Protein AF-0000000073146696 (afdb_homodimer)

pLDDT: mean 85.3, std 14.8, range [16.3, 97.62]

Nearest PDB structures (foldseek):
  4m57-assembly1_A  TM=6.019E-01  e=8.452E-21  Zea mays
  8rdj-assembly1_G  TM=5.353E-01  e=2.553E-17  Sinapis alba
  5iww-assembly1_D  TM=8.121E-01  e=2.724E-11  unidentified
  4pjs-assembly1_A  TM=8.662E-01  e=5.552E-08  unidentified
  8qoy-assembly1_A  TM=5.726E-01  e=3.298E-01  Actinobacillus pleuropneumoniae

Radius of gyration: 42.61 Å; Cα contacts (8 Å, |Δi|>4): 1823; chains: 2; bounding box: 70×138×97 Å

Solvent-accessible surface area (backbone atoms only — not comparable to full-atom values): 79681 Å² total; per-residue (Å²): 136,80,73,72,80,68,81,74,75,77,74,80,77,79,85,80,72,83,80,65,84,61,68,74,68,64,66,72,64,70,75,63,55,72,83,35,74,58,43,48,50,48,52,52,59,72,73,44,63,79,86,51,52,87,75,33,66,69,55,53,56,50,58,71,68,49,49,45,71,50,42,24,52,44,36,56,67,41,92,43,47,66,58,22,47,50,50,41,54,51,46,65,71,40,80,89,43,68,80,28,47,29,40,25,46,32,28,32,51,52,37,44,41,72,76,40,74,88,42,67,64,60,55,50,51,52,50,50,50,31,56,74,68,68,49,64,64,34,65,67,39,45,50,50,50,35,54,52,24,32,75,68,71,33,56,68,60,25,49,52,52,59,67,63,45,52,76,87,65,52,37,40,69,58,52,42,50,51,36,44,34,30,42,71,74,22,38,51,69,64,33,49,54,52,47,53,51,22,66,38,90,86,37,81,32,46,71,44,60,64,46,47,48,52,52,49,62,38,73,72,34,89,82,48,72,32,68,80,76,52,69,67,56,52,51,50,50,53,50,54,35,43,74,69,74,29,65,66,54,44,68,54,46,24,51,52,29,41,54,29,27,76,74,66,35,47,66,58,29,51,50,51,54,48,52,37,54,72,73,64,46,77,70,47,57,63,37,53,40,34,45,44,50,34,31,45,76,67,56,36,55,66,58,44,53,51,49,55,52,49,29,58,75,72,66,41,68,75,47,58,66,43,52,37,49,50,36,46,41,26,32,75,50,46,23,49,69,60,32,51,49,51,51,49,37,20,70,71,48,76,64,75,38,66,76,48,52,67,46,52,40,48,49,30,39,37,29,19,75,44,50,27,36,66,54,28,54,52,48,54,57,50,31,63,69,36,88,65,24,68,83,46,54,67,41,51,41,33,51,31,40,22,29,16,75,54,53,29,47,66,59,23,50,51,47,53,51,47,39,53,72,72,67,40,67,80,52,60,66,48,52,39,42,53,38,49,28,28,33,76,70,68,36,49,67,60,31,52,52,48,52,52,52,40,45,73,75,64,49,64,80,47,42,68,42,53,35,50,52,32,40,40,26,21,76,68,58,37,52,66,62,22,50,51,50,51,53,48,42,58,72,71,64,44,49,83,53,56,63,48,54,49,37,49,37,52,27,24,37,74,70,66,40,53,68,60,28,52,51,50,51,53,52,39,46,71,74,59,39,68,82,34,54,70,53,49,40,46,52,33,45,39,24,46,62,67,69,33,55,68,60,26,50,51,49,52,52,50,40,45,73,73,51,30,70,85,40,63,68,43,49,43,47,53,30,43,45,27,28,71,70,67,38,55,70,60,26,51,49,48,53,50,50,41,45,72,72,58,37,73,82,50,58,67,46,53,36,40,52,31,47,34,26,40,74,67,72,32,51,67,62,24,51,50,52,55,53,44,32,63,70,73,64,74,39,69,78,48,52,67,49,51,32,50,49,30,36,44,28,19,71,70,70,35,43,68,59,29,53,50,47,53,52,48,29,57,74,72,59,43,64,79,48,53,65,38,51,42,30,48,48,55,27,33,56,76,68,62,43,61,73,57,49,35,49,48,53,32,48,35,47,73,68,56,42,67,79,48,72,67,41,47,53,55,46,49,60,49,29,52,72,72,69,46,51,67,47,52,55,37,42,74,72,62,43,76,52,57,78,69,85,124,136,80,74,74,77,71,81,71,79,80,72,81,76,78,84,78,72,83,77,65,83,63,66,74,68,65,65,72,66,71,76,64,55,71,83,36,74,57,43,48,51,47,52,51,61,73,73,42,62,78,88,51,52,89,75,33,66,68,55,53,57,50,58,71,69,49,50,45,71,49,42,24,53,43,35,57,66,40,92,43,46,68,58,22,47,50,48,40,53,50,46,65,70,41,81,89,44,68,82,28,48,29,40,25,47,31,28,32,51,53,35,44,42,72,79,38,72,87,42,66,63,60,54,50,50,52,51,50,50,33,57,75,67,68,50,64,64,34,66,68,40,45,52,52,50,36,53,51,24,32,75,67,70,34,55,69,59,26,51,53,52,59,67,64,44,53,74,86,68,52,38,40,68,59,52,40,52,51,37,44,36,31,43,70,73,21,39,51,68,64,33,49,52,53,48,52,53,23,67,37,90,87,37,82,33,47,70,46,60,65,45,46,48,54,50,49,61,38,71,72,34,90,82,46,70,33,67,81,77,52,71,68,57,53,52,50,50,53,51,54,35,44,75,69,74,29,63,68,54,45,69,55,46,24,51,52,28,41,54,28,26,75,73,65,37,45,66,59,30,52,50,51,53,48,51,37,53,71,73,65,46,78,68,46,55,66,37,51,40,35,46,43,49,34,32,46,75,69,58,36,57,67,57,44,54,49,48,56,52,48,29,59,73,72,67,41,68,75,48,59,64,43,53,37,50,50,38,48,40,26,31,74,49,46,23,48,70,60,31,52,49,52,51,49,37,19,70,71,47,74,63,75,38,64,76,48,54,68,45,52,39,47,50,30,38,38,28,20,75,44,50,27,38,66,54,30,54,52,48,54,57,49,30,63,69,38,88,66,24,68,84,46,52,66,41,51,42,34,52,32,41,21,28,16,75,54,54,29,48,66,60,24,52,49,48,54,53,48,39,53,72,71,67,39,69,81,51,60,66,47,51,40,43,54,37,48,27,28,32,75,69,69,34,50,69,61,30,52,50,49,52,52,52,40,43,73,74,65,50,64,80,48,43,67,42,52,35,50,53,32,40,40,26,22,75,67,59,37,53,66,61,22,50,51,49,51,51,48,39,57,72,71,63,43,48,83,51,56,62,46,55,49,37,50,37,51,27,25,37,74,69,65,40,54,68,60,28,52,50,51,51,52,52,40,45,72,74,58,40,69,83,33,56,69,53,51,40,47,51,33,46,40,25,46,62,66,69,33,56,68,59,27,50,50,50,52,51,51,41,43,73,73,50,31,70,84,40,64,68,43,48,43,46,53,31,42,46,24,29,71,70,66,37,56,70,59,25,50,50,46,52,51,49,41,44,72,73,59,37,74,81,48,58,66,46,53,38,41,52,32,47,34,26,38,74,67,72,33,52,66,61,25,51,51,50,55,53,44,32,61,68,74,62,74,38,69,77,47,52,66,48,52,31,50,51,30,34,44,28,20,73,67,70,35,44,68,61,30,54,51,47,53,52,48,30,57,74,71,59,42,64,77,46,52,66,37,52,43,29,49,48,55,28,32,56,75,68,64,42,62,74,58,49,35,50,49,54,30,47,36,47,72,66,56,42,67,78,48,72,66,41,48,53,56,46,51,60,48,30,54,72,72,70,45,50,68,49,53,54,37,42,75,71,64,42,76,52,56,80,69,86,122

InterPro domains:
  IPR002885 Pentatricopeptide repeat [PF01535] (175-201)
  IPR002885 Pentatricopeptide repeat [PF12854] (352-384)
  IPR002885 Pentatricopeptide repeat [PF12854] (597-629)
  IPR002885 Pentatricopeptide repeat [PF13041] (285-332)
  IPR002885 Pentatricopeptide repeat [PF13041] (391-440)
  IPR002885 Pentatricopeptide repeat [PF13041] (464-508)
  IPR002885 Pentatricopeptide repeat [PF13041] (532-579)
  IPR002885 Pentatricopeptide repeat [PF13041] (637-684)
  IPR002885 Pentatricopeptide repeat [PS51375] (284-318)
  IPR002885 Pentatricopeptide repeat [PS51375] (319-353)
  IPR002885 Pentatricopeptide repeat [PS51375] (356-386)
  IPR002885 Pentatricopeptide repeat [PS51375] (392-426)
  IPR002885 Pentatricopeptide repeat [PS51375] (427-461)
  IPR002885 Pentatricopeptide repeat [PS51375] (462-496)
  IPR002885 Pentatricopeptide repeat [PS51375] (497-531)
  IPR002885 Pentatricopeptide repeat [PS51375] (532-566)
  IPR002885 Pentatricopeptide repeat [PS51375] (567-601)
  IPR002885 Pentatricopeptide repeat [PS51375] (602-636)
  IPR002885 Pentatricopeptide repeat [PS51375] (638-672)
  IPR002885 Pentatricopeptide repeat [PS51375] (673-707)

Structure (mmCIF, N/CA/C/O backbone):
data_AF-0000000073146696-model_v1
#
loop_
_entity.id
_entity.type
_entity.pdbx_description
1 polymer 'Pentatricopeptide repeat-containing protein At3g61520, mitochondrial'
#
loop_
_atom_site.group_PDB
_atom_site.id
_atom_site.type_symbol
_atom_site.label_atom_id
_atom_site.label_alt_id
_atom_site.label_comp_id
_atom_site.label_asym_id
_atom_site.label_entity_id
_atom_site.label_seq_id
_atom_site.pdbx_PDB_ins_code
_atom_site.Cartn_x
_atom_site.Cartn_y
_atom_site.Cartn_z
_atom_site.occupancy
_atom_site.B_iso_or_equiv
_atom_site.auth_seq_id
_atom_site.auth_comp_id
_atom_site.auth_asym_id
_atom_site.auth_atom_id
_atom_site.pdbx_PDB_model_num
ATOM 1 N N . MET A 1 1 ? 2.973 -13.547 -53.656 1 19.75 1 MET A N 1
ATOM 2 C CA . MET A 1 1 ? 2.547 -12.625 -52.594 1 19.75 1 MET A CA 1
ATOM 3 C C . MET A 1 1 ? 1.038 -12.688 -52.406 1 19.75 1 MET A C 1
ATOM 5 O O . MET A 1 1 ? 0.282 -11.984 -53.062 1 19.75 1 MET A O 1
ATOM 9 N N . ARG A 1 2 ? 0.755 -13.922 -52.156 1 22.92 2 ARG A N 1
ATOM 10 C CA . ARG A 1 2 ? -0.561 -14.539 -52.25 1 22.92 2 ARG A CA 1
ATOM 11 C C . ARG A 1 2 ? -1.463 -14.125 -51.094 1 22.92 2 ARG A C 1
ATOM 13 O O . ARG A 1 2 ? -1.697 -14.906 -50.188 1 22.92 2 ARG A O 1
ATOM 20 N N . LEU A 1 3 ? -1.265 -12.844 -50.562 1 22.56 3 LEU A N 1
ATOM 21 C CA . LEU A 1 3 ? -2.121 -12.672 -49.406 1 22.56 3 LEU A CA 1
ATOM 22 C C . LEU A 1 3 ? -3.574 -12.477 -49.812 1 22.56 3 LEU A C 1
ATOM 24 O O . LEU A 1 3 ? -4.027 -11.344 -50 1 22.56 3 LEU A O 1
ATOM 28 N N . PRO A 1 4 ? -3.934 -13.055 -50.875 1 24.81 4 PRO A N 1
ATOM 29 C CA . PRO A 1 4 ? -5.246 -12.68 -51.406 1 24.81 4 PRO A CA 1
ATOM 30 C C . PRO A 1 4 ? -6.375 -12.914 -50.406 1 24.81 4 PRO A C 1
ATOM 32 O O . PRO A 1 4 ? -6.406 -13.953 -49.719 1 24.81 4 PRO A O 1
ATOM 35 N N . LEU A 1 5 ? -6.738 -11.758 -49.875 1 23.02 5 LEU A N 1
ATOM 36 C CA . LEU A 1 5 ? -7.629 -11.617 -48.719 1 23.02 5 LEU A CA 1
ATOM 37 C C . LEU A 1 5 ? -9.047 -12.07 -49.062 1 23.02 5 LEU A C 1
ATOM 39 O O . LEU A 1 5 ? -9.727 -11.422 -49.875 1 23.02 5 LEU A O 1
ATOM 43 N N . LYS A 1 6 ? -9.172 -13.289 -49.438 1 23.52 6 LYS A N 1
ATOM 44 C CA . LYS A 1 6 ? -10.508 -13.695 -49.875 1 23.52 6 LYS A CA 1
ATOM 45 C C . LYS A 1 6 ? -11.516 -13.547 -48.75 1 23.52 6 LYS A C 1
ATOM 47 O O . LYS A 1 6 ? -11.156 -13.664 -47.562 1 23.52 6 LYS A O 1
ATOM 52 N N . PRO A 1 7 ? -12.695 -13.023 -49.094 1 23.33 7 PRO A N 1
ATOM 53 C CA . PRO A 1 7 ? -13.781 -12.492 -48.25 1 23.33 7 PRO A CA 1
ATOM 54 C C . PRO A 1 7 ? -14.43 -13.562 -47.375 1 23.33 7 PRO A C 1
ATOM 56 O O . PRO A 1 7 ? -14.641 -14.688 -47.844 1 23.33 7 PRO A O 1
ATOM 59 N N . PHE A 1 8 ? -14.031 -13.547 -46.188 1 22.22 8 PHE A N 1
ATOM 60 C CA . PHE A 1 8 ? -14.25 -14.547 -45.125 1 22.22 8 PHE A CA 1
ATOM 61 C C . PHE A 1 8 ? -15.734 -14.688 -44.844 1 22.22 8 PHE A C 1
ATOM 63 O O . PHE A 1 8 ? -16.375 -13.734 -44.406 1 22.22 8 PHE A O 1
ATOM 70 N N . GLN A 1 9 ? -16.422 -15.258 -45.781 1 22.08 9 GLN A N 1
ATOM 71 C CA . GLN A 1 9 ? -17.828 -15.414 -45.469 1 22.08 9 GLN A CA 1
ATOM 72 C C . GLN A 1 9 ? -18.031 -16.172 -44.156 1 22.08 9 GLN A C 1
ATOM 74 O O . GLN A 1 9 ? -17.359 -17.172 -43.906 1 22.08 9 GLN A O 1
ATOM 79 N N . LEU A 1 10 ? -18.469 -15.508 -43.156 1 20.81 10 LEU A N 1
ATOM 80 C CA . LEU A 1 10 ? -18.594 -15.68 -41.719 1 20.81 10 LEU A CA 1
ATOM 81 C C . LEU A 1 10 ? -19.516 -16.859 -41.375 1 20.81 10 LEU A C 1
ATOM 83 O O . LEU A 1 10 ? -20.719 -16.672 -41.219 1 20.81 10 LEU A O 1
ATOM 87 N N . HIS A 1 11 ? -19.297 -18.016 -42.094 1 20.22 11 HIS A N 1
ATOM 88 C CA . HIS A 1 11 ? -20.406 -18.922 -41.812 1 20.22 11 HIS A CA 1
ATOM 89 C C . HIS A 1 11 ? -20.422 -19.297 -40.312 1 20.22 11 HIS A C 1
ATOM 91 O O . HIS A 1 11 ? -19.375 -19.281 -39.656 1 20.22 11 HIS A O 1
ATOM 97 N N . HIS A 1 12 ? -21.594 -19.281 -39.656 1 20.52 12 HIS A N 1
ATOM 98 C CA . HIS A 1 12 ? -22.188 -19.312 -38.312 1 20.52 12 HIS A CA 1
ATOM 99 C C . HIS A 1 12 ? -21.891 -20.625 -37.625 1 20.52 12 HIS A C 1
ATOM 101 O O . HIS A 1 12 ? -22.391 -20.875 -36.5 1 20.52 12 HIS A O 1
ATOM 107 N N . SER A 1 13 ? -20.891 -21.391 -38.125 1 18.34 13 SER A N 1
ATOM 108 C CA . SER A 1 13 ? -21.219 -22.75 -37.719 1 18.34 13 SER A CA 1
ATOM 109 C C . SER A 1 13 ? -21.141 -22.891 -36.188 1 18.34 13 SER A C 1
ATOM 111 O O . SER A 1 13 ? -20.5 -22.094 -35.531 1 18.34 13 SER A O 1
ATOM 113 N N . GLY A 1 14 ? -21.734 -24 -35.656 1 19.73 14 GLY A N 1
ATOM 114 C CA . GLY A 1 14 ? -22.375 -24.688 -34.531 1 19.73 14 GLY A CA 1
ATOM 115 C C . GLY A 1 14 ? -21.438 -24.969 -33.375 1 19.73 14 GLY A C 1
ATOM 116 O O . GLY A 1 14 ? -20.219 -24.969 -33.562 1 19.73 14 GLY A O 1
ATOM 117 N N . VAL A 1 15 ? -21.922 -24.703 -32.156 1 21.58 15 VAL A N 1
ATOM 118 C CA . VAL A 1 15 ? -21.594 -24.703 -30.719 1 21.58 15 VAL A CA 1
ATOM 119 C C . VAL A 1 15 ? -20.938 -26.031 -30.344 1 21.58 15 VAL A C 1
ATOM 121 O O . VAL A 1 15 ? -21.547 -27.078 -30.406 1 21.58 15 VAL A O 1
ATOM 124 N N . THR A 1 16 ? -19.703 -26.172 -30.844 1 19.55 16 THR A N 1
ATOM 125 C CA . THR A 1 16 ? -19.094 -27.438 -30.5 1 19.55 16 THR A CA 1
ATOM 126 C C . THR A 1 16 ? -19.031 -27.625 -28.984 1 19.55 16 THR A C 1
ATOM 128 O O . THR A 1 16 ? -18.594 -26.734 -28.266 1 19.55 16 THR A O 1
ATOM 131 N N . THR A 1 17 ? -19.891 -28.5 -28.422 1 20 17 THR A N 1
ATOM 132 C CA . THR A 1 17 ? -20.203 -29.156 -27.156 1 20 17 THR A CA 1
ATOM 133 C C . THR A 1 17 ? -18.922 -29.484 -26.375 1 20 17 THR A C 1
ATOM 135 O O . THR A 1 17 ? -17.859 -29.609 -26.969 1 20 17 THR A O 1
ATOM 138 N N . LEU A 1 18 ? -19.031 -29.297 -25.078 1 21.11 18 LEU A N 1
ATOM 139 C CA . LEU A 1 18 ? -18.281 -29.484 -23.844 1 21.11 18 LEU A CA 1
ATOM 140 C C . LEU A 1 18 ? -17.516 -30.797 -23.875 1 21.11 18 LEU A C 1
ATOM 142 O O . LEU A 1 18 ? -18.125 -31.875 -23.953 1 21.11 18 LEU A O 1
ATOM 146 N N . ARG A 1 19 ? -16.375 -30.797 -24.422 1 22.09 19 ARG A N 1
ATOM 147 C CA . ARG A 1 19 ? -15.586 -32.031 -24.5 1 22.09 19 ARG A CA 1
ATOM 148 C C . ARG A 1 19 ? -15.344 -32.625 -23.125 1 22.09 19 ARG A C 1
ATOM 150 O O . ARG A 1 19 ? -14.891 -31.922 -22.219 1 22.09 19 ARG A O 1
ATOM 157 N N . ARG A 1 20 ? -16.047 -33.656 -22.672 1 24.83 20 ARG A N 1
ATOM 158 C CA . ARG A 1 20 ? -15.953 -34.75 -21.703 1 24.83 20 ARG A CA 1
ATOM 159 C C . ARG A 1 20 ? -14.5 -35.156 -21.469 1 24.83 20 ARG A C 1
ATOM 161 O O . ARG A 1 20 ? -13.703 -35.188 -22.422 1 24.83 20 ARG A O 1
ATOM 168 N N . LEU A 1 21 ? -14.023 -34.812 -20.312 1 23.77 21 LEU A N 1
ATOM 169 C CA . LEU A 1 21 ? -12.836 -35.5 -19.797 1 23.77 21 LEU A CA 1
ATOM 170 C C . LEU A 1 21 ? -12.727 -36.906 -20.359 1 23.77 21 LEU A C 1
ATOM 172 O O . LEU A 1 21 ? -13.523 -37.781 -20.031 1 23.77 21 LEU A O 1
ATOM 176 N N . SER A 1 22 ? -12.625 -36.844 -21.625 1 23.22 22 SER A N 1
ATOM 177 C CA . SER A 1 22 ? -12.555 -38.125 -22.312 1 23.22 22 SER A CA 1
ATOM 178 C C . SER A 1 22 ? -11.578 -39.062 -21.594 1 23.22 22 SER A C 1
ATOM 180 O O . SER A 1 22 ? -10.5 -38.625 -21.172 1 23.22 22 SER A O 1
ATOM 182 N N . LEU A 1 23 ? -12.078 -40 -20.766 1 25.39 23 LEU A N 1
ATOM 183 C CA . LEU A 1 23 ? -11.445 -41.312 -20.516 1 25.39 23 LEU A CA 1
ATOM 184 C C . LEU A 1 23 ? -10.477 -41.656 -21.641 1 25.39 23 LEU A C 1
ATOM 186 O O . LEU A 1 23 ? -10.859 -41.688 -22.812 1 25.39 23 LEU A O 1
ATOM 190 N N . VAL A 1 24 ? -9.352 -40.969 -21.594 1 26.34 24 VAL A N 1
ATOM 191 C CA . VAL A 1 24 ? -8.367 -41.5 -22.531 1 26.34 24 VAL A CA 1
ATOM 192 C C . VAL A 1 24 ? -8.719 -42.938 -22.906 1 26.34 24 VAL A C 1
ATOM 194 O O . VAL A 1 24 ? -8.836 -43.812 -22.031 1 26.34 24 VAL A O 1
ATOM 197 N N . ALA A 1 25 ? -9.57 -43.062 -23.891 1 30.61 25 ALA A N 1
ATOM 198 C CA . ALA A 1 25 ? -9.797 -44.344 -24.516 1 30.61 25 ALA A CA 1
ATOM 199 C C . ALA A 1 25 ? -8.5 -45.156 -24.578 1 30.61 25 ALA A C 1
ATOM 201 O O . ALA A 1 25 ? -7.496 -44.688 -25.125 1 30.61 25 ALA A O 1
ATOM 202 N N . HIS A 1 26 ? -8.234 -45.781 -23.5 1 28.33 26 HIS A N 1
ATOM 203 C CA . HIS A 1 26 ? -7.293 -46.875 -23.641 1 28.33 26 HIS A CA 1
ATOM 204 C C . HIS A 1 26 ? -7.293 -47.438 -25.078 1 28.33 26 HIS A C 1
ATOM 206 O O . HIS A 1 26 ? -8.352 -47.594 -25.672 1 28.33 26 HIS A O 1
ATOM 212 N N . SER A 1 27 ? -6.531 -46.781 -25.969 1 30.25 27 SER A N 1
ATOM 213 C CA . SER A 1 27 ? -6.398 -47.562 -27.203 1 30.25 27 SER A CA 1
ATOM 214 C C . SER A 1 27 ? -6.816 -49.031 -26.984 1 30.25 27 SER A C 1
ATOM 216 O O . SER A 1 27 ? -6.645 -49.562 -25.891 1 30.25 27 SER A O 1
ATOM 218 N N . SER A 1 28 ? -7.953 -49.375 -27.609 1 31.81 28 SER A N 1
ATOM 219 C CA . SER A 1 28 ? -8.336 -50.781 -27.547 1 31.81 28 SER A CA 1
ATOM 220 C C . SER A 1 28 ? -7.117 -51.688 -27.406 1 31.81 28 SER A C 1
ATOM 222 O O . SER A 1 28 ? -6.145 -51.531 -28.156 1 31.81 28 SER A O 1
ATOM 224 N N . PRO A 1 29 ? -6.77 -52.031 -26.156 1 37.44 29 PRO A N 1
ATOM 225 C CA . PRO A 1 29 ? -5.652 -52.969 -26.172 1 37.44 29 PRO A CA 1
ATOM 226 C C . PRO A 1 29 ? -5.57 -53.781 -27.469 1 37.44 29 PRO A C 1
ATOM 228 O O . PRO A 1 29 ? -6.582 -53.969 -28.141 1 37.44 29 PRO A O 1
ATOM 231 N N . PRO A 1 30 ? -4.555 -53.625 -28.281 1 38.97 30 PRO A N 1
ATOM 232 C CA . PRO A 1 30 ? -4.613 -54.5 -29.438 1 38.97 30 PRO A CA 1
ATOM 233 C C . PRO A 1 30 ? -5.461 -55.75 -29.188 1 38.97 30 PRO A C 1
ATOM 235 O O . PRO A 1 30 ? -5.637 -56.156 -28.031 1 38.97 30 PRO A O 1
ATOM 238 N N . LEU A 1 31 ? -6.504 -56.031 -29.984 1 41.62 31 LEU A N 1
ATOM 239 C CA . LEU A 1 31 ? -7.25 -57.281 -29.938 1 41.62 31 LEU A CA 1
ATOM 240 C C . LEU A 1 31 ? -6.375 -58.406 -29.422 1 41.62 31 LEU A C 1
ATOM 242 O O . LEU A 1 31 ? -5.273 -58.625 -29.922 1 41.62 31 LEU A O 1
ATOM 246 N N . PRO A 1 32 ? -6.559 -58.625 -28.141 1 45.5 32 PRO A N 1
ATOM 247 C CA . PRO A 1 32 ? -5.715 -59.719 -27.641 1 45.5 32 PRO A CA 1
ATOM 248 C C . PRO A 1 32 ? -5.57 -60.844 -28.656 1 45.5 32 PRO A C 1
ATOM 250 O O . PRO A 1 32 ? -6.457 -61.062 -29.484 1 45.5 32 PRO A O 1
ATOM 253 N N . ASP A 1 33 ? -4.508 -61.094 -29.078 1 51.03 33 ASP A N 1
ATOM 254 C CA . ASP A 1 33 ? -4.309 -62.312 -29.844 1 51.03 33 ASP A CA 1
ATOM 255 C C . ASP A 1 33 ? -5.262 -63.438 -29.391 1 51.03 33 ASP A C 1
ATOM 257 O O . ASP A 1 33 ? -5.277 -63.781 -28.203 1 51.03 33 ASP A O 1
ATOM 261 N N . PRO A 1 34 ? -6.426 -63.562 -29.953 1 53.81 34 PRO A N 1
ATOM 262 C CA . PRO A 1 34 ? -7.375 -64.625 -29.547 1 53.81 34 PRO A CA 1
ATOM 263 C C . PRO A 1 34 ? -6.688 -65.875 -28.984 1 53.81 34 PRO A C 1
ATOM 265 O O . PRO A 1 34 ? -7.328 -66.688 -28.312 1 53.81 34 PRO A O 1
ATOM 268 N N . SER A 1 35 ? -5.418 -65.938 -29.391 1 58.81 35 SER A N 1
ATOM 269 C CA . SER A 1 35 ? -4.707 -67.125 -28.969 1 58.81 35 SER A CA 1
ATOM 270 C C . SER A 1 35 ? -4.035 -66.938 -27.609 1 58.81 35 SER A C 1
ATOM 272 O O . SER A 1 35 ? -3.373 -67.812 -27.109 1 58.81 35 SER A O 1
ATOM 274 N N . SER A 1 36 ? -4.273 -65.75 -26.984 1 71.56 36 SER A N 1
ATOM 275 C CA . SER A 1 36 ? -3.576 -65.562 -25.719 1 71.56 36 SER A CA 1
ATOM 276 C C . SER A 1 36 ? -4.359 -66.125 -24.562 1 71.56 36 SER A C 1
ATOM 278 O O . SER A 1 36 ? -5.586 -66.25 -24.625 1 71.56 36 SER A O 1
ATOM 280 N N . PRO A 1 37 ? -3.701 -66.75 -23.594 1 78.88 37 PRO A N 1
ATOM 281 C CA . PRO A 1 37 ? -4.383 -67.312 -22.453 1 78.88 37 PRO A CA 1
ATOM 282 C C . PRO A 1 37 ? -5.383 -66.375 -21.781 1 78.88 37 PRO A C 1
ATOM 284 O O . PRO A 1 37 ? -6.418 -66.812 -21.281 1 78.88 37 PRO A O 1
ATOM 287 N N . ILE A 1 38 ? -5.223 -65.125 -21.922 1 84.5 38 ILE A N 1
ATOM 288 C CA . ILE A 1 38 ? -6.117 -64.125 -21.328 1 84.5 38 ILE A CA 1
ATOM 289 C C . ILE A 1 38 ? -7.426 -64.062 -22.125 1 84.5 38 ILE A C 1
ATOM 291 O O . ILE A 1 38 ? -8.508 -64.125 -21.531 1 84.5 38 ILE A O 1
ATOM 295 N N . SER A 1 39 ? -7.336 -64.125 -23.5 1 84.56 39 SER A N 1
ATOM 296 C CA . SER A 1 39 ? -8.523 -64.062 -24.344 1 84.56 39 SER A CA 1
ATOM 297 C C . SER A 1 39 ? -9.352 -65.312 -24.234 1 84.56 39 SER A C 1
ATOM 299 O O . SER A 1 39 ? -10.586 -65.25 -24.234 1 84.56 39 SER A O 1
ATOM 301 N N . LYS A 1 40 ? -8.688 -66.5 -24.062 1 86.31 40 LYS A N 1
ATOM 302 C CA . LYS A 1 40 ? -9.383 -67.75 -23.938 1 86.31 40 LYS A CA 1
ATOM 303 C C . LYS A 1 40 ? -10.141 -67.812 -22.609 1 86.31 40 LYS A C 1
ATOM 305 O O . LYS A 1 40 ? -11.289 -68.312 -22.578 1 86.31 40 LYS A O 1
ATOM 310 N N . THR A 1 41 ? -9.469 -67.312 -21.625 1 88.06 41 THR A N 1
ATOM 311 C CA . THR A 1 41 ? -10.102 -67.312 -20.312 1 88.06 41 THR A CA 1
ATOM 312 C C . THR A 1 41 ? -11.312 -66.438 -20.297 1 88.06 41 THR A C 1
ATOM 314 O O . THR A 1 41 ? -12.367 -66.75 -19.766 1 88.06 41 THR A O 1
ATOM 317 N N . LEU A 1 42 ? -11.18 -65.25 -20.891 1 88.88 42 LEU A N 1
ATOM 318 C CA . LEU A 1 42 ? -12.258 -64.312 -20.938 1 88.88 42 LEU A CA 1
ATOM 319 C C . LEU A 1 42 ? -13.453 -64.812 -21.703 1 88.88 42 LEU A C 1
ATOM 321 O O . LEU A 1 42 ? -14.602 -64.625 -21.281 1 88.88 42 LEU A O 1
ATOM 325 N N . SER A 1 43 ? -13.18 -65.438 -22.859 1 86.75 43 SER A N 1
ATOM 326 C CA . SER A 1 43 ? -14.25 -66.062 -23.656 1 86.75 43 SER A CA 1
ATOM 327 C C . SER A 1 43 ? -14.992 -67.125 -22.891 1 86.75 43 SER A C 1
ATOM 329 O O . SER A 1 43 ? -16.219 -67.25 -22.953 1 86.75 43 SER A O 1
ATOM 331 N N . LEU A 1 44 ? -14.242 -67.938 -22.125 1 87.06 44 LEU A N 1
ATOM 332 C CA . LEU A 1 44 ? -14.836 -69 -21.359 1 87.06 44 LEU A CA 1
ATOM 333 C C . LEU A 1 44 ? -15.688 -68.438 -20.219 1 87.06 44 LEU A C 1
ATOM 335 O O . LEU A 1 44 ? -16.766 -69 -19.922 1 87.06 44 LEU A O 1
ATOM 339 N N . LEU A 1 45 ? -15.25 -67.375 -19.609 1 88.44 45 LEU A N 1
ATOM 340 C CA . LEU A 1 45 ? -15.953 -66.75 -18.484 1 88.44 45 LEU A CA 1
ATOM 341 C C . LEU A 1 45 ? -17.234 -66.062 -18.938 1 88.44 45 LEU A C 1
ATOM 343 O O . LEU A 1 45 ? -18.234 -66.062 -18.219 1 88.44 45 LEU A O 1
ATOM 347 N N . GLN A 1 46 ? -17.266 -65.5 -20.125 1 86.44 46 GLN A N 1
ATOM 348 C CA . GLN A 1 46 ? -18.406 -64.75 -20.625 1 86.44 46 GLN A CA 1
ATOM 349 C C . GLN A 1 46 ? -19.453 -65.688 -21.219 1 86.44 46 GLN A C 1
ATOM 351 O O . GLN A 1 46 ? -20.641 -65.375 -21.25 1 86.44 46 GLN A O 1
ATOM 356 N N . SER A 1 47 ? -18.984 -66.875 -21.719 1 82.31 47 SER A N 1
ATOM 357 C CA . SER A 1 47 ? -19.891 -67.812 -22.391 1 82.31 47 SER A CA 1
ATOM 358 C C . SER A 1 47 ? -20.484 -68.812 -21.406 1 82.31 47 SER A C 1
ATOM 360 O O . SER A 1 47 ? -21.469 -69.5 -21.734 1 82.31 47 SER A O 1
ATOM 362 N N . SER A 1 48 ? -19.969 -68.938 -20.234 1 83 48 SER A N 1
ATOM 363 C CA . SER A 1 48 ? -20.438 -69.938 -19.297 1 83 48 SER A CA 1
ATOM 364 C C . SER A 1 48 ? -21.094 -69.312 -18.078 1 83 48 SER A C 1
ATOM 366 O O . SER A 1 48 ? -20.828 -68.125 -17.766 1 83 48 SER A O 1
ATOM 368 N N . ASP A 1 49 ? -22.109 -69.875 -17.547 1 82.81 49 ASP A N 1
ATOM 369 C CA . ASP A 1 49 ? -22.766 -69.438 -16.328 1 82.81 49 ASP A CA 1
ATOM 370 C C . ASP A 1 49 ? -21.844 -69.625 -15.109 1 82.81 49 ASP A C 1
ATOM 372 O O . ASP A 1 49 ? -21.188 -70.625 -14.961 1 82.81 49 ASP A O 1
ATOM 376 N N . PRO A 1 50 ? -21.719 -68.625 -14.227 1 83.44 50 PRO A N 1
ATOM 377 C CA . PRO A 1 50 ? -20.812 -68.688 -13.07 1 83.44 50 PRO A CA 1
ATOM 378 C C . PRO A 1 50 ? -21.016 -69.875 -12.188 1 83.44 50 PRO A C 1
ATOM 380 O O . PRO A 1 50 ? -20.078 -70.312 -11.516 1 83.44 50 PRO A O 1
ATOM 383 N N . SER A 1 51 ? -22.109 -70.5 -12.172 1 81.69 51 SER A N 1
ATOM 384 C CA . SER A 1 51 ? -22.375 -71.625 -11.344 1 81.69 51 SER A CA 1
ATOM 385 C C . SER A 1 51 ? -21.641 -72.875 -11.859 1 81.69 51 SER A C 1
ATOM 387 O O . SER A 1 51 ? -21.406 -73.812 -11.109 1 81.69 51 SER A O 1
ATOM 389 N N . THR A 1 52 ? -21.219 -72.812 -13.141 1 83.75 52 THR A N 1
ATOM 390 C CA . THR A 1 52 ? -20.578 -74 -13.758 1 83.75 52 THR A CA 1
ATOM 391 C C . THR A 1 52 ? -19.062 -73.875 -13.688 1 83.75 52 THR A C 1
ATOM 393 O O . THR A 1 52 ? -18.344 -74.812 -14.078 1 83.75 52 THR A O 1
ATOM 396 N N . TRP A 1 53 ? -18.5 -72.812 -13.086 1 86.25 53 TRP A N 1
ATOM 397 C CA . TRP A 1 53 ? -17.078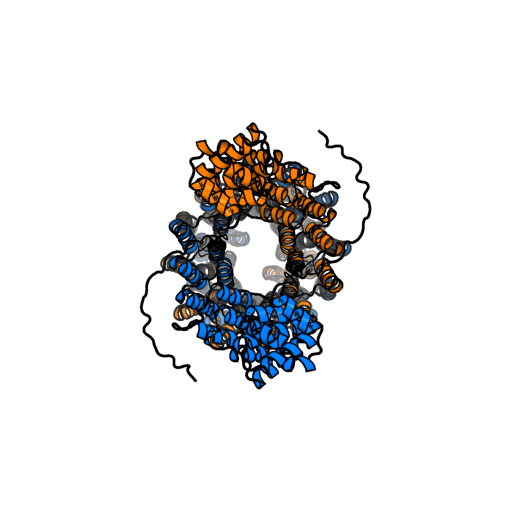 -72.5 -13.148 1 86.25 53 TRP A CA 1
ATOM 398 C C . TRP A 1 53 ? -16.266 -73.562 -12.352 1 86.25 53 TRP A C 1
ATOM 400 O O . TRP A 1 53 ? -15.25 -74.062 -12.828 1 86.25 53 TRP A O 1
ATOM 410 N N . PRO A 1 54 ? -16.859 -74 -11.195 1 81.62 54 PRO A N 1
ATOM 411 C CA . PRO A 1 54 ? -16.062 -74.938 -10.398 1 81.62 54 PRO A CA 1
ATOM 412 C C . PRO A 1 54 ? -15.945 -76.312 -11.055 1 81.62 54 PRO A C 1
ATOM 414 O O . PRO A 1 54 ? -14.969 -77 -10.812 1 81.62 54 PRO A O 1
ATOM 417 N N . SER A 1 55 ? -16.906 -76.625 -11.883 1 82.19 55 SER A N 1
ATOM 418 C CA . SER A 1 55 ? -16.938 -77.938 -12.469 1 82.19 55 SER A CA 1
ATOM 419 C C . SER A 1 55 ? -16.312 -77.938 -13.859 1 82.19 55 SER A C 1
ATOM 421 O O . SER A 1 55 ? -16.188 -79 -14.5 1 82.19 55 SER A O 1
ATOM 423 N N . ASN A 1 56 ? -15.852 -76.875 -14.281 1 82.81 56 ASN A N 1
ATOM 424 C CA . ASN A 1 56 ? -15.273 -76.75 -15.617 1 82.81 56 ASN A CA 1
ATOM 425 C C . ASN A 1 56 ? -13.766 -77 -15.602 1 82.81 56 ASN A C 1
ATOM 427 O O . ASN A 1 56 ? -13.008 -76.125 -15.164 1 82.81 56 ASN A O 1
ATOM 431 N N . PRO A 1 57 ? -13.273 -78.188 -16.031 1 82.94 57 PRO A N 1
ATOM 432 C CA . PRO A 1 57 ? -11.852 -78.5 -15.969 1 82.94 57 PRO A CA 1
ATOM 433 C C . PRO A 1 57 ? -10.992 -77.625 -16.859 1 82.94 57 PRO A C 1
ATOM 435 O O . PRO A 1 57 ? -9.844 -77.312 -16.531 1 82.94 57 PRO A O 1
ATOM 438 N N . SER A 1 58 ? -11.531 -77.125 -17.938 1 84.12 58 SER A N 1
ATOM 439 C CA . SER A 1 58 ? -10.773 -76.25 -18.828 1 84.12 58 SER A CA 1
ATOM 440 C C . SER A 1 58 ? -10.469 -74.938 -18.172 1 84.12 58 SER A C 1
ATOM 442 O O . SER A 1 58 ? -9.375 -74.375 -18.344 1 84.12 58 SER A O 1
ATOM 444 N N . LEU A 1 59 ? -11.367 -74.438 -17.438 1 86.62 59 LEU A N 1
ATOM 445 C CA . LEU A 1 59 ? -11.188 -73.188 -16.75 1 86.62 59 LEU A CA 1
ATOM 446 C C . LEU A 1 59 ? -10.172 -73.312 -15.633 1 86.62 59 LEU A C 1
ATOM 448 O O . LEU A 1 59 ? -9.352 -72.375 -15.422 1 86.62 59 LEU A O 1
ATOM 452 N N . ARG A 1 60 ? -10.148 -74.438 -14.992 1 84.69 60 ARG A N 1
ATOM 453 C CA . ARG A 1 60 ? -9.219 -74.625 -13.883 1 84.69 60 ARG A CA 1
ATOM 454 C C . ARG A 1 60 ? -7.781 -74.75 -14.391 1 84.69 60 ARG A C 1
ATOM 456 O O . ARG A 1 60 ? -6.871 -74.188 -13.766 1 84.69 60 ARG A O 1
ATOM 463 N N . SER A 1 61 ? -7.672 -75.375 -15.523 1 84.62 61 SER A N 1
ATOM 464 C CA . SER A 1 61 ? -6.332 -75.5 -16.094 1 84.62 61 SER A CA 1
ATOM 465 C C . SER A 1 61 ? -5.824 -74.125 -16.594 1 84.62 61 SER A C 1
ATOM 467 O O . SER A 1 61 ? -4.648 -73.812 -16.422 1 84.62 61 SER A O 1
ATOM 469 N N . LEU A 1 62 ? -6.719 -73.312 -17.078 1 85.94 62 LEU A N 1
ATOM 470 C CA . LEU A 1 62 ? -6.34 -72 -17.594 1 85.94 62 LEU A CA 1
ATOM 471 C C . LEU A 1 62 ? -6.012 -71.062 -16.453 1 85.94 62 LEU A C 1
ATOM 473 O O . LEU A 1 62 ? -5.055 -70.312 -16.531 1 85.94 62 LEU A O 1
ATOM 477 N N . LEU A 1 63 ? -6.734 -71.125 -15.391 1 85 63 LEU A N 1
ATOM 478 C CA . LEU A 1 63 ? -6.562 -70.25 -14.258 1 85 63 LEU A CA 1
ATOM 479 C C . LEU A 1 63 ? -5.262 -70.562 -13.523 1 85 63 LEU A C 1
ATOM 481 O O . LEU A 1 63 ? -4.605 -69.625 -13.008 1 85 63 LEU A O 1
ATOM 485 N N . SER A 1 64 ? -4.895 -71.812 -13.562 1 81.06 64 SER A N 1
ATOM 486 C CA . SER A 1 64 ? -3.658 -72.188 -12.891 1 81.06 64 SER A CA 1
ATOM 487 C C . SER A 1 64 ? -2.434 -71.75 -13.672 1 81.06 64 SER A C 1
ATOM 489 O O . SER A 1 64 ? -1.349 -71.562 -13.109 1 81.06 64 SER A O 1
ATOM 491 N N . SER A 1 65 ? -2.725 -71.438 -14.93 1 79.81 65 SER A N 1
ATOM 492 C CA . SER A 1 65 ? -1.6 -71.062 -15.773 1 79.81 65 SER A CA 1
ATOM 493 C C . SER A 1 65 ? -1.456 -69.562 -15.836 1 79.81 65 SER A C 1
ATOM 495 O O . SER A 1 65 ? -0.452 -69.062 -16.328 1 79.81 65 SER A O 1
ATOM 497 N N . LEU A 1 66 ? -2.357 -68.875 -15.148 1 83.81 66 LEU A N 1
ATOM 498 C CA . LEU A 1 66 ? -2.336 -67.438 -15.25 1 83.81 66 LEU A CA 1
ATOM 499 C C . LEU A 1 66 ? -1.508 -66.812 -14.125 1 83.81 66 LEU A C 1
ATOM 501 O O . LEU A 1 66 ? -1.577 -67.25 -12.984 1 83.81 66 LEU A O 1
ATOM 505 N N . THR A 1 67 ? -0.693 -65.875 -14.602 1 85.62 67 THR A N 1
ATOM 506 C CA . THR A 1 67 ? 0.046 -65.125 -13.609 1 85.62 67 THR A CA 1
ATOM 507 C C . THR A 1 67 ? -0.86 -64.062 -12.953 1 85.62 67 THR A C 1
ATOM 509 O O . THR A 1 67 ? -1.909 -63.719 -13.492 1 85.62 67 THR A O 1
ATOM 512 N N . PRO A 1 68 ? -0.486 -63.594 -11.758 1 86.44 68 PRO A N 1
ATOM 513 C CA . PRO A 1 68 ? -1.312 -62.625 -11.023 1 86.44 68 PRO A CA 1
ATOM 514 C C . PRO A 1 68 ? -1.631 -61.375 -11.844 1 86.44 68 PRO A C 1
ATOM 516 O O . PRO A 1 68 ? -2.787 -60.969 -11.898 1 86.44 68 PRO A O 1
ATOM 519 N N . PRO A 1 69 ? -0.767 -60.812 -12.555 1 88 69 PRO A N 1
ATOM 520 C CA . PRO A 1 69 ? -1.127 -59.625 -13.367 1 88 69 PRO A CA 1
ATOM 521 C C . PRO A 1 69 ? -2.113 -59.969 -14.484 1 88 69 PRO A C 1
ATOM 523 O O . PRO A 1 69 ? -2.918 -59.125 -14.875 1 88 69 PRO A O 1
ATOM 526 N N . ALA A 1 70 ? -2.006 -61.25 -14.898 1 87.69 70 ALA A N 1
ATOM 527 C CA . ALA A 1 70 ? -2.943 -61.688 -15.93 1 87.69 70 ALA A CA 1
ATOM 528 C C . ALA A 1 70 ? -4.359 -61.812 -15.375 1 87.69 70 ALA A C 1
ATOM 530 O O . ALA A 1 70 ? -5.332 -61.5 -16.062 1 87.69 70 ALA A O 1
ATOM 531 N N . VAL A 1 71 ? -4.391 -62.25 -14.125 1 88.62 71 VAL A N 1
ATOM 532 C CA . VAL A 1 71 ? -5.688 -62.344 -13.469 1 88.62 71 VAL A CA 1
ATOM 533 C C . VAL A 1 71 ? -6.312 -60.969 -13.336 1 88.62 71 VAL A C 1
ATOM 535 O O . VAL A 1 71 ? -7.523 -60.812 -13.508 1 88.62 71 VAL A O 1
ATOM 538 N N . LEU A 1 72 ? -5.469 -60 -13.031 1 90.81 72 LEU A N 1
ATOM 539 C CA . LEU A 1 72 ? -5.926 -58.625 -12.93 1 90.81 72 LEU A CA 1
ATOM 540 C C . LEU A 1 72 ? -6.492 -58.156 -14.258 1 90.81 72 LEU A C 1
ATOM 542 O O . LEU A 1 72 ? -7.57 -57.562 -14.297 1 90.81 72 LEU A O 1
ATOM 546 N N . LYS A 1 73 ? -5.832 -58.438 -15.359 1 90.25 73 LYS A N 1
ATOM 547 C CA . LYS A 1 73 ? -6.25 -58 -16.688 1 90.25 73 LYS A CA 1
ATOM 548 C C . LYS A 1 73 ? -7.559 -58.688 -17.094 1 90.25 73 LYS A C 1
ATOM 550 O O . LYS A 1 73 ? -8.438 -58.031 -17.672 1 90.25 73 LYS A O 1
ATOM 555 N N . VAL A 1 74 ? -7.66 -59.969 -16.703 1 90 74 VAL A N 1
ATOM 556 C CA . VAL A 1 74 ? -8.867 -60.719 -17.031 1 90 74 VAL A CA 1
ATOM 557 C C . VAL A 1 74 ? -10.062 -60.125 -16.281 1 90 74 VAL A C 1
ATOM 559 O O . VAL A 1 74 ? -11.117 -59.875 -16.875 1 90 74 VAL A O 1
ATOM 562 N N . THR A 1 75 ? -9.844 -59.875 -15.055 1 91.38 75 THR A N 1
ATOM 563 C CA . THR A 1 75 ? -10.922 -59.375 -14.227 1 91.38 75 THR A CA 1
ATOM 564 C C . THR A 1 75 ? -11.344 -57.969 -14.703 1 91.38 75 THR A C 1
ATOM 566 O O . THR A 1 75 ? -12.531 -57.625 -14.688 1 91.38 75 THR A O 1
ATOM 569 N N . ARG A 1 76 ? -10.438 -57.125 -15.172 1 91.06 76 ARG A N 1
ATOM 570 C CA . ARG A 1 76 ? -10.688 -55.75 -15.641 1 91.06 76 ARG A CA 1
ATOM 571 C C . ARG A 1 76 ? -11.5 -55.75 -16.922 1 91.06 76 ARG A C 1
ATOM 573 O O . ARG A 1 76 ? -12.258 -54.812 -17.188 1 91.06 76 ARG A O 1
ATOM 580 N N . GLN A 1 77 ? -11.32 -56.812 -17.609 1 90.06 77 GLN A N 1
ATOM 581 C CA . GLN A 1 77 ? -11.922 -56.844 -18.938 1 90.06 77 GLN A CA 1
ATOM 582 C C . GLN A 1 77 ? -13.312 -57.469 -18.891 1 90.06 77 GLN A C 1
ATOM 584 O O . GLN A 1 77 ? -14 -57.531 -19.906 1 90.06 77 GLN A O 1
ATOM 589 N N . LEU A 1 78 ? -13.672 -57.906 -17.703 1 90.62 78 LEU A N 1
ATOM 590 C CA . LEU A 1 78 ? -15.047 -58.375 -17.562 1 90.62 78 LEU A CA 1
ATOM 591 C C . LEU A 1 78 ? -16.031 -57.219 -17.734 1 90.62 78 LEU A C 1
ATOM 593 O O . LEU A 1 78 ? -15.727 -56.062 -17.438 1 90.62 78 LEU A O 1
ATOM 597 N N . PRO A 1 79 ? -17.141 -57.406 -18.266 1 86.62 79 PRO A N 1
ATOM 598 C CA . PRO A 1 79 ? -18.031 -56.344 -18.719 1 86.62 79 PRO A CA 1
ATOM 599 C C . PRO A 1 79 ? -18.656 -55.562 -17.562 1 86.62 79 PRO A C 1
ATOM 601 O O . PRO A 1 79 ? -18.891 -54.344 -17.688 1 86.62 79 PRO A O 1
ATOM 604 N N . ASN A 1 80 ? -18.984 -56.281 -16.5 1 89.31 80 ASN A N 1
ATOM 605 C CA . ASN A 1 80 ? -19.672 -55.562 -15.445 1 89.31 80 ASN A CA 1
ATOM 606 C C . ASN A 1 80 ? -19.188 -55.969 -14.055 1 89.31 80 ASN A C 1
ATOM 608 O O . ASN A 1 80 ? -18.391 -56.906 -13.93 1 89.31 80 ASN A O 1
ATOM 612 N N . TYR A 1 81 ? -19.641 -55.156 -13.102 1 91.25 81 TYR A N 1
ATOM 613 C CA . TYR A 1 81 ? -19.266 -55.312 -11.703 1 91.25 81 TYR A CA 1
ATOM 614 C C . TYR A 1 81 ? -19.688 -56.688 -11.18 1 91.25 81 TYR A C 1
ATOM 616 O O . TYR A 1 81 ? -18.906 -57.375 -10.5 1 91.25 81 TYR A O 1
ATOM 624 N N . GLN A 1 82 ? -20.828 -57.219 -11.57 1 90 82 GLN A N 1
ATOM 625 C CA . GLN A 1 82 ? -21.359 -58.469 -11.07 1 90 82 GLN A CA 1
ATOM 626 C C . GLN A 1 82 ? -20.531 -59.656 -11.555 1 90 82 GLN A C 1
ATOM 628 O O . GLN A 1 82 ? -20.234 -60.562 -10.789 1 90 82 GLN A O 1
ATOM 633 N N . ASP A 1 83 ? -20.125 -59.531 -12.805 1 91.38 83 ASP A N 1
ATOM 634 C CA . ASP A 1 83 ? -19.297 -60.594 -13.367 1 91.38 83 ASP A CA 1
ATOM 635 C C . ASP A 1 83 ? -17.922 -60.625 -12.695 1 91.38 83 ASP A C 1
ATOM 637 O O . ASP A 1 83 ? -17.391 -61.719 -12.414 1 91.38 83 ASP A O 1
ATOM 641 N N . ALA A 1 84 ? -17.438 -59.469 -12.445 1 92.44 84 ALA A N 1
ATOM 642 C CA . ALA A 1 84 ? -16.141 -59.375 -11.797 1 92.44 84 ALA A CA 1
ATOM 643 C C . ALA A 1 84 ? -16.203 -59.906 -10.367 1 92.44 84 ALA A C 1
ATOM 645 O O . ALA A 1 84 ? -15.297 -60.625 -9.922 1 92.44 84 ALA A O 1
ATOM 646 N N . LEU A 1 85 ? -17.297 -59.625 -9.672 1 90.81 85 LEU A N 1
ATOM 647 C CA . LEU A 1 85 ? -17.469 -60.094 -8.305 1 90.81 85 LEU A CA 1
ATOM 648 C C . LEU A 1 85 ? -17.625 -61.625 -8.266 1 90.81 85 LEU A C 1
ATOM 650 O O . LEU A 1 85 ? -17.078 -62.281 -7.387 1 90.81 85 LEU A O 1
ATOM 654 N N . HIS A 1 86 ? -18.25 -62.156 -9.25 1 89.75 86 HIS A N 1
ATOM 655 C CA . HIS A 1 86 ? -18.422 -63.594 -9.344 1 89.75 86 HIS A CA 1
ATOM 656 C C . HIS A 1 86 ? -17.078 -64.312 -9.594 1 89.75 86 HIS A C 1
ATOM 658 O O . HIS A 1 86 ? -16.797 -65.312 -9.008 1 89.75 86 HIS A O 1
ATOM 664 N N . PHE A 1 87 ? -16.422 -63.625 -10.453 1 90.5 87 PHE A N 1
ATOM 665 C CA . PHE A 1 87 ? -15.117 -64.188 -10.773 1 90.5 87 PHE A CA 1
ATOM 666 C C . PHE A 1 87 ? -14.203 -64.188 -9.555 1 90.5 87 PHE A C 1
ATOM 668 O O . PHE A 1 87 ? -13.5 -65.125 -9.281 1 90.5 87 PHE A O 1
ATOM 675 N N . PHE A 1 88 ? -14.203 -63.062 -8.805 1 90.31 88 PHE A N 1
ATOM 676 C CA . PHE A 1 88 ? -13.43 -62.906 -7.582 1 90.31 88 PHE A CA 1
ATOM 677 C C . PHE A 1 88 ? -13.812 -63.969 -6.562 1 90.31 88 PHE A C 1
ATOM 679 O O . PHE A 1 88 ? -12.945 -64.625 -5.953 1 90.31 88 PHE A O 1
ATOM 686 N N . ASN A 1 89 ? -15.078 -64.25 -6.438 1 87.38 89 ASN A N 1
ATOM 687 C CA . ASN A 1 89 ? -15.555 -65.25 -5.488 1 87.38 89 ASN A CA 1
ATOM 688 C C . ASN A 1 89 ? -15.148 -66.625 -5.906 1 87.38 89 ASN A C 1
ATOM 690 O O . ASN A 1 89 ? -14.828 -67.5 -5.059 1 87.38 89 ASN A O 1
ATOM 694 N N . HIS A 1 90 ? -15.102 -66.75 -7.199 1 87.94 90 HIS A N 1
ATOM 695 C CA . HIS A 1 90 ? -14.672 -68.062 -7.719 1 87.94 90 HIS A CA 1
ATOM 696 C C . HIS A 1 90 ? -13.195 -68.312 -7.43 1 87.94 90 HIS A C 1
ATOM 698 O O . HIS A 1 90 ? -12.805 -69.438 -7.047 1 87.94 90 HIS A O 1
ATOM 704 N N . LEU A 1 91 ? -12.438 -67.25 -7.637 1 87.69 91 LEU A N 1
ATOM 705 C CA . LEU A 1 91 ? -11.008 -67.375 -7.387 1 87.69 91 LEU A CA 1
ATOM 706 C C . LEU A 1 91 ? -10.734 -67.625 -5.91 1 87.69 91 LEU A C 1
ATOM 708 O O . LEU A 1 91 ? -9.82 -68.375 -5.574 1 87.69 91 LEU A O 1
ATOM 712 N N . LYS A 1 92 ? -11.469 -67.125 -5.086 1 84.19 92 LYS A N 1
ATOM 713 C CA . LYS A 1 92 ? -11.305 -67.312 -3.643 1 84.19 92 LYS A CA 1
ATOM 714 C C . LYS A 1 92 ? -11.609 -68.688 -3.205 1 84.19 92 LYS A C 1
ATOM 716 O O . LYS A 1 92 ? -10.961 -69.25 -2.293 1 84.19 92 LYS A O 1
ATOM 721 N N . ALA A 1 93 ? -12.539 -69.25 -3.863 1 79.5 93 ALA A N 1
ATOM 722 C CA . ALA A 1 93 ? -12.945 -70.562 -3.531 1 79.5 93 ALA A CA 1
ATOM 723 C C . ALA A 1 93 ? -11.922 -71.625 -4.031 1 79.5 93 ALA A C 1
ATOM 725 O O . ALA A 1 93 ? -11.859 -72.75 -3.533 1 79.5 93 ALA A O 1
ATOM 726 N N . SER A 1 94 ? -11.18 -71.062 -5.008 1 74.94 94 SER A N 1
ATOM 727 C CA . SER A 1 94 ? -10.172 -71.938 -5.559 1 74.94 94 SER A CA 1
ATOM 728 C C . SER A 1 94 ? -8.844 -71.812 -4.824 1 74.94 94 SER A C 1
ATOM 730 O O . SER A 1 94 ? -8.414 -70.688 -4.52 1 74.94 94 SER A O 1
ATOM 732 N N . SER A 1 95 ? -8.406 -72.688 -3.885 1 63.5 95 SER A N 1
ATOM 733 C CA . SER A 1 95 ? -7.293 -72.688 -2.945 1 63.5 95 SER A CA 1
ATOM 734 C C . SER A 1 95 ? -5.988 -72.312 -3.639 1 63.5 95 SER A C 1
ATOM 736 O O . SER A 1 95 ? -5.105 -71.688 -3.025 1 63.5 95 SER A O 1
ATOM 738 N N . ASP A 1 96 ? -5.719 -72.562 -5.02 1 65.06 96 ASP A N 1
ATOM 739 C CA . ASP A 1 96 ? -4.391 -72.5 -5.625 1 65.06 96 ASP A CA 1
ATOM 740 C C . ASP A 1 96 ? -4.008 -71.125 -6.082 1 65.06 96 ASP A C 1
ATOM 742 O O . ASP A 1 96 ? -2.883 -70.875 -6.527 1 65.06 96 ASP A O 1
ATOM 746 N N . LEU A 1 97 ? -4.801 -70.125 -5.918 1 70.44 97 LEU A N 1
ATOM 747 C CA . LEU A 1 97 ? -4.496 -68.812 -6.539 1 70.44 97 LEU A CA 1
ATOM 748 C C . LEU A 1 97 ? -4.512 -67.688 -5.508 1 70.44 97 LEU A C 1
ATOM 750 O O . LEU A 1 97 ? -5.035 -66.625 -5.773 1 70.44 97 LEU A O 1
ATOM 754 N N . SER A 1 98 ? -3.809 -67.875 -4.461 1 74.5 98 SER A N 1
ATOM 755 C CA . SER A 1 98 ? -3.848 -67 -3.324 1 74.5 98 SER A CA 1
ATOM 756 C C . SER A 1 98 ? -3.215 -65.625 -3.672 1 74.5 98 SER A C 1
ATOM 758 O O . SER A 1 98 ? -3.723 -64.562 -3.275 1 74.5 98 SER A O 1
ATOM 760 N N . ASP A 1 99 ? -2.252 -65.625 -4.57 1 81.44 99 ASP A N 1
ATOM 761 C CA . ASP A 1 99 ? -1.515 -64.375 -4.875 1 81.44 99 ASP A CA 1
ATOM 762 C C . ASP A 1 99 ? -2.299 -63.5 -5.836 1 81.44 99 ASP A C 1
ATOM 764 O O . ASP A 1 99 ? -2.02 -62.312 -5.949 1 81.44 99 ASP A O 1
ATOM 768 N N . SER A 1 100 ? -3.316 -64.125 -6.43 1 86.94 100 SER A N 1
ATOM 769 C CA . SER A 1 100 ? -4.062 -63.406 -7.457 1 86.94 100 SER A CA 1
ATOM 770 C C . SER A 1 100 ? -5.32 -62.781 -6.879 1 86.94 100 SER A C 1
ATOM 772 O O . SER A 1 100 ? -5.941 -61.906 -7.52 1 86.94 100 SER A O 1
ATOM 774 N N . ILE A 1 101 ? -5.613 -63.094 -5.633 1 88.06 101 ILE A N 1
ATOM 775 C CA . ILE A 1 101 ? -6.887 -62.688 -5.043 1 88.06 101 ILE A CA 1
ATOM 776 C C . ILE A 1 101 ? -6.898 -61.188 -4.797 1 88.06 101 ILE A C 1
ATOM 778 O O . ILE A 1 101 ? -7.848 -60.5 -5.172 1 88.06 101 ILE A O 1
ATOM 782 N N . PRO A 1 102 ? -5.805 -60.625 -4.293 1 88.12 102 PRO A N 1
ATOM 783 C CA . PRO A 1 102 ? -5.82 -59.188 -4.055 1 88.12 102 PRO A CA 1
ATOM 784 C C . PRO A 1 102 ? -5.934 -58.375 -5.344 1 88.12 102 PRO A C 1
ATOM 786 O O . PRO A 1 102 ? -6.574 -57.312 -5.355 1 88.12 102 PRO A O 1
ATOM 789 N N . LEU A 1 103 ? -5.469 -58.875 -6.398 1 90.5 103 LEU A N 1
ATOM 790 C CA . LEU A 1 103 ? -5.5 -58.188 -7.68 1 90.5 103 LEU A CA 1
ATOM 791 C C . LEU A 1 103 ? -6.879 -58.281 -8.32 1 90.5 103 LEU A C 1
ATOM 793 O O . LEU A 1 103 ? -7.336 -57.344 -8.969 1 90.5 103 LEU A O 1
ATOM 797 N N . ALA A 1 104 ? -7.43 -59.469 -8.102 1 90.69 104 ALA A N 1
ATOM 798 C CA . ALA A 1 104 ? -8.805 -59.594 -8.578 1 90.69 104 ALA A CA 1
ATOM 799 C C . ALA A 1 104 ? -9.742 -58.656 -7.824 1 90.69 104 ALA A C 1
ATOM 801 O O . ALA A 1 104 ? -10.641 -58.062 -8.422 1 90.69 104 ALA A O 1
ATOM 802 N N . PHE A 1 105 ? -9.461 -58.562 -6.566 1 91.75 105 PHE A N 1
ATOM 803 C CA . PHE A 1 105 ? -10.273 -57.688 -5.754 1 91.75 105 PHE A CA 1
ATOM 804 C C . PHE A 1 105 ? -10.109 -56.219 -6.195 1 91.75 105 PHE A C 1
ATOM 806 O O . PHE A 1 105 ? -11.07 -55.469 -6.219 1 91.75 105 PHE A O 1
ATOM 813 N N . GLN A 1 106 ? -8.961 -55.844 -6.457 1 92.12 106 GLN A N 1
ATOM 814 C CA . GLN A 1 106 ? -8.68 -54.5 -6.969 1 92.12 106 GLN A CA 1
ATOM 815 C C . GLN A 1 106 ? -9.531 -54.188 -8.203 1 92.12 106 GLN A C 1
ATOM 817 O O . GLN A 1 106 ? -10.102 -53.094 -8.312 1 92.12 106 GLN A O 1
ATOM 822 N N . ALA A 1 107 ? -9.57 -55.125 -9.078 1 93.12 107 ALA A N 1
ATOM 823 C CA . ALA A 1 107 ? -10.352 -54.969 -10.305 1 93.12 107 ALA A CA 1
ATOM 824 C C . ALA A 1 107 ? -11.836 -54.844 -9.992 1 93.12 107 ALA A C 1
ATOM 826 O O . ALA A 1 107 ? -12.555 -54.094 -10.664 1 93.12 107 ALA A O 1
ATOM 827 N N . VAL A 1 108 ? -12.273 -55.594 -8.977 1 92.62 108 VAL A N 1
ATOM 828 C CA . VAL A 1 108 ? -13.672 -55.5 -8.547 1 92.62 108 VAL A CA 1
ATOM 829 C C . VAL A 1 108 ? -13.969 -54.094 -8.055 1 92.62 108 VAL A C 1
ATOM 831 O O . VAL A 1 108 ? -15.008 -53.5 -8.398 1 92.62 108 VAL A O 1
ATOM 834 N N . LEU A 1 109 ? -13.07 -53.531 -7.305 1 92.81 109 LEU A N 1
ATOM 835 C CA . LEU A 1 109 ? -13.227 -52.188 -6.789 1 92.81 109 LEU A CA 1
ATOM 836 C C . LEU A 1 109 ? -13.273 -51.156 -7.93 1 92.81 109 LEU A C 1
ATOM 838 O O . LEU A 1 109 ? -14.078 -50.219 -7.902 1 92.81 109 LEU A O 1
ATOM 842 N N . GLU A 1 110 ? -12.445 -51.344 -8.969 1 92.56 110 GLU A N 1
ATOM 843 C CA . GLU A 1 110 ? -12.398 -50.438 -10.109 1 92.56 110 GLU A CA 1
ATOM 844 C C . GLU A 1 110 ? -13.711 -50.469 -10.891 1 92.56 110 GLU A C 1
ATOM 846 O O . GLU A 1 110 ? -14.203 -49.438 -11.32 1 92.56 110 GLU A O 1
ATOM 851 N N . HIS A 1 111 ? -14.305 -51.656 -10.953 1 92.44 111 HIS A N 1
ATOM 852 C CA . HIS A 1 111 ? -15.609 -51.781 -11.594 1 92.44 111 HIS A CA 1
ATOM 853 C C . HIS A 1 111 ? -16.703 -51.062 -10.797 1 92.44 111 HIS A C 1
ATOM 855 O O . HIS A 1 111 ? -17.562 -50.406 -11.367 1 92.44 111 HIS A O 1
ATOM 861 N N . ALA A 1 112 ? -16.578 -51.281 -9.547 1 91.62 112 ALA A N 1
ATOM 862 C CA . ALA A 1 112 ? -17.578 -50.656 -8.672 1 91.62 112 ALA A CA 1
ATOM 863 C C . ALA A 1 112 ? -17.516 -49.125 -8.766 1 91.62 112 ALA A C 1
ATOM 865 O O . ALA A 1 112 ? -18.562 -48.469 -8.781 1 91.62 112 ALA A O 1
ATOM 866 N N . MET A 1 113 ? -16.391 -48.531 -8.805 1 90.69 113 MET A N 1
ATOM 867 C CA . MET A 1 113 ? -16.188 -47.094 -8.867 1 90.69 113 MET A CA 1
ATOM 868 C C . MET A 1 113 ? -16.672 -46.531 -10.203 1 90.69 113 MET A C 1
ATOM 870 O O . MET A 1 113 ? -17.234 -45.438 -10.266 1 90.69 113 MET A O 1
ATOM 874 N N . ARG A 1 114 ? -16.406 -47.219 -11.32 1 87.06 114 ARG A N 1
ATOM 875 C CA . ARG A 1 114 ? -16.781 -46.781 -12.656 1 87.06 114 ARG A CA 1
ATOM 876 C C . ARG A 1 114 ? -18.297 -46.781 -12.828 1 87.06 114 ARG A C 1
ATOM 878 O O . ARG A 1 114 ? -18.859 -45.875 -13.438 1 87.06 114 ARG A O 1
ATOM 885 N N . GLU A 1 115 ? -18.906 -47.844 -12.281 1 88.44 115 GLU A N 1
ATOM 886 C CA . GLU A 1 115 ? -20.359 -47.969 -12.445 1 88.44 115 GLU A CA 1
ATOM 887 C C . GLU A 1 115 ? -21.109 -47.062 -11.5 1 88.44 115 GLU A C 1
ATOM 889 O O . GLU A 1 115 ? -22.188 -46.562 -11.828 1 88.44 115 GLU A O 1
ATOM 894 N N . ASN A 1 116 ? -20.469 -46.906 -10.258 1 85.75 116 ASN A N 1
ATOM 895 C CA . ASN A 1 116 ? -21.094 -46.031 -9.266 1 85.75 116 ASN A CA 1
ATOM 896 C C . ASN A 1 116 ? -20.125 -44.969 -8.75 1 85.75 116 ASN A C 1
ATOM 898 O O . ASN A 1 116 ? -19.703 -45.031 -7.59 1 85.75 116 ASN A O 1
ATOM 902 N N . PRO A 1 117 ? -19.703 -44 -9.461 1 76.12 117 PRO A N 1
ATOM 903 C CA . PRO A 1 117 ? -18.672 -43.031 -9.062 1 76.12 117 PRO A CA 1
ATOM 904 C C . PRO A 1 117 ? -19.078 -42.219 -7.836 1 76.12 117 PRO A C 1
ATOM 906 O O . PRO A 1 117 ? -18.219 -41.844 -7.039 1 76.12 117 PRO A O 1
ATOM 909 N N . GLY A 1 118 ? -20.281 -42.125 -7.441 1 74.62 118 GLY A N 1
ATOM 910 C CA . GLY A 1 118 ? -20.703 -41.25 -6.344 1 74.62 118 GLY A CA 1
ATOM 911 C C . GLY A 1 118 ? -21.25 -42.031 -5.16 1 74.62 118 GLY A C 1
ATOM 912 O O . GLY A 1 118 ? -22.047 -41.5 -4.383 1 74.62 118 GLY A O 1
ATOM 913 N N . SER A 1 119 ? -20.766 -43.344 -5.062 1 85.06 119 SER A N 1
ATOM 914 C CA . SER A 1 119 ? -21.281 -44.125 -3.955 1 85.06 119 SER A CA 1
ATOM 915 C C . SER A 1 119 ? -20.156 -44.688 -3.094 1 85.06 119 SER A C 1
ATOM 917 O O . SER A 1 119 ? -19.797 -45.844 -3.223 1 85.06 119 SER A O 1
ATOM 919 N N . PRO A 1 120 ? -19.594 -43.812 -2.215 1 88.06 120 PRO A N 1
ATOM 920 C CA . PRO A 1 120 ? -18.5 -44.281 -1.354 1 88.06 120 PRO A CA 1
ATOM 921 C C . PRO A 1 120 ? -18.969 -45.344 -0.371 1 88.06 120 PRO A C 1
ATOM 923 O O . PRO A 1 120 ? -18.156 -46.188 0.079 1 88.06 120 PRO A O 1
ATOM 926 N N . GLY A 1 121 ? -20.25 -45.406 -0.146 1 89.75 121 GLY A N 1
ATOM 927 C CA . GLY A 1 121 ? -20.781 -46.438 0.737 1 89.75 121 GLY A CA 1
ATOM 928 C C . GLY A 1 121 ? -20.594 -47.844 0.201 1 89.75 121 GLY A C 1
ATOM 929 O O . GLY A 1 121 ? -20.25 -48.75 0.953 1 89.75 121 GLY A O 1
ATOM 930 N N . LYS A 1 122 ? -20.781 -47.969 -1.111 1 90.56 122 LYS A N 1
ATOM 931 C CA . LYS A 1 122 ? -20.609 -49.25 -1.742 1 90.56 122 LYS A CA 1
ATOM 932 C C . LYS A 1 122 ? -19.156 -49.75 -1.642 1 90.56 122 LYS A C 1
ATOM 934 O O . LYS A 1 122 ? -18.906 -50.906 -1.414 1 90.56 122 LYS A O 1
ATOM 939 N N . LEU A 1 123 ? -18.266 -48.875 -1.805 1 93.06 123 LEU A N 1
ATOM 940 C CA . LEU A 1 123 ? -16.844 -49.219 -1.699 1 93.06 123 LEU A CA 1
ATOM 941 C C . LEU A 1 123 ? -16.484 -49.625 -0.274 1 93.06 123 LEU A C 1
ATOM 943 O O . LEU A 1 123 ? -15.672 -50.531 -0.067 1 93.06 123 LEU A O 1
ATOM 947 N N . TYR A 1 124 ? -17.078 -48.969 0.678 1 94.06 124 TYR A N 1
ATOM 948 C CA . TYR A 1 124 ? -16.828 -49.312 2.07 1 94.06 124 TYR A CA 1
ATOM 949 C C . TYR A 1 124 ? -17.359 -50.688 2.391 1 94.06 124 TYR A C 1
ATOM 951 O O . TYR A 1 124 ? -16.734 -51.469 3.131 1 94.06 124 TYR A O 1
ATOM 959 N N . GLU A 1 125 ? -18.5 -51 1.801 1 92.31 125 GLU A N 1
ATOM 960 C CA . GLU A 1 125 ? -19.062 -52.312 1.979 1 92.31 125 GLU A CA 1
ATOM 961 C C . GLU A 1 125 ? -18.125 -53.406 1.424 1 92.31 125 GLU A C 1
ATOM 963 O O . GLU A 1 125 ? -17.938 -54.438 2.045 1 92.31 125 GLU A O 1
ATOM 968 N N . LEU A 1 126 ? -17.625 -53.094 0.287 1 91.69 126 LEU A N 1
ATOM 969 C CA . LEU A 1 126 ? -16.688 -54.031 -0.338 1 91.69 126 LEU A CA 1
ATOM 970 C C . LEU A 1 126 ? -15.422 -54.156 0.499 1 91.69 126 LEU A C 1
ATOM 972 O O . LEU A 1 126 ? -14.891 -55.281 0.634 1 91.69 126 LEU A O 1
ATOM 976 N N . PHE A 1 127 ? -14.922 -53.062 1.07 1 93.25 127 PHE A N 1
ATOM 977 C CA . PHE A 1 127 ? -13.742 -53.094 1.936 1 93.25 127 PHE A CA 1
ATOM 978 C C . PHE A 1 127 ? -14.008 -53.938 3.178 1 93.25 127 PHE A C 1
ATOM 980 O O . PHE A 1 127 ? -13.172 -54.75 3.574 1 93.25 127 PHE A O 1
ATOM 987 N N . GLN A 1 128 ? -15.227 -53.781 3.723 1 91.5 128 GLN A N 1
ATOM 988 C CA . GLN A 1 128 ? -15.594 -54.562 4.898 1 91.5 128 GLN A CA 1
ATOM 989 C C . GLN A 1 128 ? -15.672 -56.062 4.566 1 91.5 128 GLN A C 1
ATOM 991 O O . GLN A 1 128 ? -15.273 -56.906 5.375 1 91.5 128 GLN A O 1
ATOM 996 N N . LEU A 1 129 ? -16.141 -56.281 3.373 1 86.25 129 LEU A N 1
ATOM 997 C CA . LEU A 1 129 ? -16.203 -57.656 2.908 1 86.25 129 LEU A CA 1
ATOM 998 C C . LEU A 1 129 ? -14.805 -58.281 2.818 1 86.25 129 LEU A C 1
ATOM 1000 O O . LEU A 1 129 ? -14.602 -59.438 3.213 1 86.25 129 LEU A O 1
ATOM 1004 N N . SER A 1 130 ? -13.945 -57.469 2.303 1 87.81 130 SER A N 1
ATOM 1005 C CA . SER A 1 130 ? -12.57 -57.938 2.189 1 87.81 130 SER A CA 1
ATOM 1006 C C . SER A 1 130 ? -11.945 -58.188 3.564 1 87.81 130 SER A C 1
ATOM 1008 O O . SER A 1 130 ? -11.188 -59.125 3.758 1 87.81 130 SER A O 1
ATOM 1010 N N . LYS A 1 131 ? -12.273 -57.406 4.441 1 88.38 131 LYS A N 1
ATOM 1011 C CA . LYS A 1 131 ? -11.742 -57.5 5.797 1 88.38 131 LYS A CA 1
ATOM 1012 C C . LYS A 1 131 ? -12.297 -58.75 6.508 1 88.38 131 LYS A C 1
ATOM 1014 O O . LYS A 1 131 ? -11.555 -59.469 7.156 1 88.38 131 LYS A O 1
ATOM 1019 N N . ASP A 1 132 ? -13.547 -59 6.34 1 87.94 132 ASP A N 1
ATOM 1020 C CA . ASP A 1 132 ? -14.211 -60.125 6.969 1 87.94 132 ASP A CA 1
ATOM 1021 C C . ASP A 1 132 ? -13.664 -61.469 6.426 1 87.94 132 ASP A C 1
ATOM 1023 O O . ASP A 1 132 ? -13.547 -62.438 7.164 1 87.94 132 ASP A O 1
ATOM 1027 N N . GLN A 1 133 ? -13.297 -61.375 5.188 1 83.5 133 GLN A N 1
ATOM 1028 C CA . GLN A 1 133 ? -12.82 -62.594 4.531 1 83.5 133 GLN A CA 1
ATOM 1029 C C . GLN A 1 133 ? -11.297 -62.688 4.617 1 83.5 133 GLN A C 1
ATOM 1031 O O . GLN A 1 133 ? -10.703 -63.594 4.023 1 83.5 133 GLN A O 1
ATOM 1036 N N . SER A 1 134 ? -10.719 -61.781 5.266 1 82.44 134 SER A N 1
ATOM 1037 C CA . SER A 1 134 ? -9.273 -61.75 5.48 1 82.44 134 SER A CA 1
ATOM 1038 C C . SER A 1 134 ? -8.516 -61.75 4.156 1 82.44 134 SER A C 1
ATOM 1040 O O . SER A 1 134 ? -7.527 -62.469 4 1 82.44 134 SER A O 1
ATOM 1042 N N . THR A 1 135 ? -9.133 -61.125 3.164 1 84.81 135 THR A N 1
ATOM 1043 C CA . THR A 1 135 ? -8.445 -60.906 1.896 1 84.81 135 THR A CA 1
ATOM 1044 C C . THR A 1 135 ? -7.504 -59.719 1.982 1 84.81 135 THR A C 1
ATOM 1046 O O . THR A 1 135 ? -7.941 -58.594 2.281 1 84.81 135 THR A O 1
ATOM 1049 N N . PRO A 1 136 ? -6.285 -59.969 1.671 1 86.5 136 PRO A N 1
ATOM 1050 C CA . PRO A 1 136 ? -5.359 -58.812 1.753 1 86.5 136 PRO A CA 1
ATOM 1051 C C . PRO A 1 136 ? -5.598 -57.781 0.66 1 86.5 136 PRO A C 1
ATOM 1053 O O . PRO A 1 136 ? -6.074 -58.125 -0.427 1 86.5 136 PRO A O 1
ATOM 1056 N N . LEU A 1 137 ? -5.242 -56.594 0.976 1 89.25 137 LEU A N 1
ATOM 1057 C CA . LEU A 1 137 ? -5.406 -55.5 0.026 1 89.25 137 LEU A CA 1
ATOM 1058 C C . LEU A 1 137 ? -4.109 -55.25 -0.744 1 89.25 137 LEU A C 1
ATOM 1060 O O . LEU A 1 137 ? -3.029 -55.219 -0.154 1 89.25 137 LEU A O 1
ATOM 1064 N N . SER A 1 138 ? -4.277 -55.25 -2.027 1 88.69 138 SER A N 1
ATOM 1065 C CA . SER A 1 138 ? -3.135 -54.75 -2.791 1 88.69 138 SER A CA 1
ATOM 1066 C C . SER A 1 138 ? -2.895 -53.281 -2.543 1 88.69 138 SER A C 1
ATOM 1068 O O . SER A 1 138 ? -3.797 -52.562 -2.109 1 88.69 138 SER A O 1
ATOM 1070 N N . VAL A 1 139 ? -1.737 -52.781 -2.779 1 90.31 139 VAL A N 1
ATOM 1071 C CA . VAL A 1 139 ? -1.396 -51.375 -2.555 1 90.31 139 VAL A CA 1
ATOM 1072 C C . VAL A 1 139 ? -2.256 -50.5 -3.445 1 90.31 139 VAL A C 1
ATOM 1074 O O . VAL A 1 139 ? -2.719 -49.438 -3.014 1 90.31 139 VAL A O 1
ATOM 1077 N N . ASN A 1 140 ? -2.535 -50.969 -4.664 1 91.31 140 ASN A N 1
ATOM 1078 C CA . ASN A 1 140 ? -3.334 -50.188 -5.602 1 91.31 140 ASN A CA 1
ATOM 1079 C C . ASN A 1 140 ? -4.801 -50.125 -5.18 1 91.31 140 ASN A C 1
ATOM 1081 O O . ASN A 1 140 ? -5.457 -49.094 -5.34 1 91.31 140 ASN A O 1
ATOM 1085 N N . ALA A 1 141 ? -5.254 -51.281 -4.68 1 92.25 141 ALA A N 1
ATOM 1086 C CA . ALA A 1 141 ? -6.621 -51.281 -4.16 1 92.25 141 ALA A CA 1
ATOM 1087 C C . ALA A 1 141 ? -6.758 -50.344 -2.963 1 92.25 141 ALA A C 1
ATOM 1089 O O . ALA A 1 141 ? -7.73 -49.594 -2.865 1 92.25 141 ALA A O 1
ATOM 1090 N N . ALA A 1 142 ? -5.793 -50.438 -2.113 1 93.75 142 ALA A N 1
ATOM 1091 C CA . ALA A 1 142 ? -5.793 -49.594 -0.932 1 93.75 142 ALA A CA 1
ATOM 1092 C C . ALA A 1 142 ? -5.73 -48.094 -1.325 1 93.75 142 ALA A C 1
ATOM 1094 O O . ALA A 1 142 ? -6.469 -47.281 -0.785 1 93.75 142 ALA A O 1
ATOM 1095 N N . THR A 1 143 ? -4.855 -47.75 -2.244 1 94.44 143 THR A N 1
ATOM 1096 C CA . THR A 1 143 ? -4.699 -46.344 -2.686 1 94.44 143 THR A CA 1
ATOM 1097 C C . THR A 1 143 ? -5.992 -45.844 -3.318 1 94.44 143 THR A C 1
ATOM 1099 O O . THR A 1 143 ? -6.359 -44.688 -3.133 1 94.44 143 THR A O 1
ATOM 1102 N N . LEU A 1 144 ? -6.613 -46.688 -4.039 1 93.5 144 LEU A N 1
ATOM 1103 C CA . LEU A 1 144 ? -7.887 -46.344 -4.648 1 93.5 144 LEU A CA 1
ATOM 1104 C C . LEU A 1 144 ? -8.93 -46.031 -3.584 1 93.5 144 LEU A C 1
ATOM 1106 O O . LEU A 1 144 ? -9.633 -45 -3.684 1 93.5 144 LEU A O 1
ATOM 1110 N N . LEU A 1 145 ? -9.023 -46.875 -2.613 1 94.5 145 LEU A N 1
ATOM 1111 C CA . LEU A 1 145 ? -9.977 -46.656 -1.531 1 94.5 145 LEU A CA 1
ATOM 1112 C C . LEU A 1 145 ? -9.664 -45.406 -0.757 1 94.5 145 LEU A C 1
ATOM 1114 O O . LEU A 1 145 ? -10.562 -44.625 -0.435 1 94.5 145 LEU A O 1
ATOM 1118 N N . ILE A 1 146 ? -8.414 -45.125 -0.463 1 95.75 146 ILE A N 1
ATOM 1119 C CA . ILE A 1 146 ? -7.984 -43.969 0.272 1 95.75 146 ILE A CA 1
ATOM 1120 C C . ILE A 1 146 ? -8.391 -42.688 -0.495 1 95.75 146 ILE A C 1
ATOM 1122 O O . ILE A 1 146 ? -8.953 -41.75 0.082 1 95.75 146 ILE A O 1
ATOM 1126 N N . LYS A 1 147 ? -8.133 -42.656 -1.773 1 94.5 147 LYS A N 1
ATOM 1127 C CA . LYS A 1 147 ? -8.461 -41.5 -2.607 1 94.5 147 LYS A CA 1
ATOM 1128 C C . LYS A 1 147 ? -9.969 -41.219 -2.615 1 94.5 147 LYS A C 1
ATOM 1130 O O . LYS A 1 147 ? -10.406 -40.094 -2.484 1 94.5 147 LYS A O 1
ATOM 1135 N N . CYS A 1 148 ? -10.719 -42.312 -2.734 1 93.62 148 CYS A N 1
ATOM 1136 C CA . CYS A 1 148 ? -12.164 -42.188 -2.812 1 93.62 148 CYS A CA 1
ATOM 1137 C C . CYS A 1 148 ? -12.742 -41.688 -1.49 1 93.62 148 CYS A C 1
ATOM 1139 O O . CYS A 1 148 ? -13.609 -40.812 -1.473 1 93.62 148 CYS A O 1
ATOM 1141 N N . PHE A 1 149 ? -12.273 -42.281 -0.388 1 95.81 149 PHE A N 1
ATOM 1142 C CA . PHE A 1 149 ? -12.781 -41.875 0.918 1 95.81 149 PHE A CA 1
ATOM 1143 C C . PHE A 1 149 ? -12.352 -40.438 1.251 1 95.81 149 PHE A C 1
ATOM 1145 O O . PHE A 1 149 ? -13.109 -39.688 1.88 1 95.81 149 PHE A O 1
ATOM 1152 N N . ALA A 1 150 ? -11.133 -40.031 0.863 1 95 150 ALA A N 1
ATOM 1153 C CA . ALA A 1 150 ? -10.672 -38.688 1.062 1 95 150 ALA A CA 1
ATOM 1154 C C . ALA A 1 150 ? -11.555 -37.688 0.301 1 95 150 ALA A C 1
ATOM 1156 O O . ALA A 1 150 ? -11.906 -36.625 0.826 1 95 150 ALA A O 1
ATOM 1157 N N . GLN A 1 151 ? -11.898 -38.031 -0.895 1 92.75 151 GLN A N 1
ATOM 1158 C CA . GLN A 1 151 ? -12.727 -37.156 -1.724 1 92.75 151 GLN A CA 1
ATOM 1159 C C . GLN A 1 151 ? -14.117 -37 -1.133 1 92.75 151 GLN A C 1
ATOM 1161 O O . GLN A 1 151 ? -14.727 -35.938 -1.236 1 92.75 151 GLN A O 1
ATOM 1166 N N . ALA A 1 152 ? -14.609 -38.125 -0.476 1 92.81 152 ALA A N 1
ATOM 1167 C CA . ALA A 1 152 ? -15.961 -38.125 0.071 1 92.81 152 ALA A CA 1
ATOM 1168 C C . ALA A 1 152 ? -15.977 -37.656 1.516 1 92.81 152 ALA A C 1
ATOM 1170 O O . ALA A 1 152 ? -17 -37.719 2.193 1 92.81 152 ALA A O 1
ATOM 1171 N N . GLN A 1 153 ? -14.914 -37.219 2.115 1 92.56 153 GLN A N 1
ATOM 1172 C CA . GLN A 1 153 ? -14.773 -36.719 3.482 1 92.56 153 GLN A CA 1
ATOM 1173 C C . GLN A 1 153 ? -15.047 -37.844 4.496 1 92.56 153 GLN A C 1
ATOM 1175 O O . GLN A 1 153 ? -15.633 -37.594 5.551 1 92.56 153 GLN A O 1
ATOM 1180 N N . MET A 1 154 ? -14.766 -39.062 4.02 1 94.81 154 MET A N 1
ATOM 1181 C CA . MET A 1 154 ? -14.836 -40.219 4.906 1 94.81 154 MET A CA 1
ATOM 1182 C C . MET A 1 154 ? -13.469 -40.531 5.492 1 94.81 154 MET A C 1
ATOM 1184 O O . MET A 1 154 ? -12.898 -41.594 5.195 1 94.81 154 MET A O 1
ATOM 1188 N N . LEU A 1 155 ? -13.031 -39.75 6.43 1 95.5 155 LEU A N 1
ATOM 1189 C CA . LEU A 1 155 ? -11.641 -39.75 6.871 1 95.5 155 LEU A CA 1
ATOM 1190 C C . LEU A 1 155 ? -11.391 -40.906 7.832 1 95.5 155 LEU A C 1
ATOM 1192 O O . LEU A 1 155 ? -10.312 -41.531 7.824 1 95.5 155 LEU A O 1
ATOM 1196 N N . ASP A 1 156 ? -12.352 -41.219 8.594 1 95.31 156 ASP A N 1
ATOM 1197 C CA . ASP A 1 156 ? -12.172 -42.344 9.508 1 95.31 156 ASP A CA 1
ATOM 1198 C C . ASP A 1 156 ? -12.062 -43.656 8.742 1 95.31 156 ASP A C 1
ATOM 1200 O O . ASP A 1 156 ? -11.242 -44.5 9.078 1 95.31 156 ASP A O 1
ATOM 1204 N N . GLU A 1 157 ? -12.867 -43.75 7.723 1 95.25 157 GLU A N 1
ATOM 1205 C CA . GLU A 1 157 ? -12.797 -44.938 6.859 1 95.25 157 GLU A CA 1
ATOM 1206 C C . GLU A 1 157 ? -11.469 -45 6.113 1 95.25 157 GLU A C 1
ATOM 1208 O O . GLU A 1 157 ? -10.906 -46.062 5.914 1 95.25 157 GLU A O 1
ATOM 1213 N N . MET A 1 158 ? -11.047 -43.812 5.746 1 96.5 158 MET A N 1
ATOM 1214 C CA . MET A 1 158 ? -9.75 -43.719 5.078 1 96.5 158 MET A CA 1
ATOM 1215 C C . MET A 1 158 ? -8.641 -44.25 5.977 1 96.5 158 MET A C 1
ATOM 1217 O O . MET A 1 158 ? -7.797 -45.031 5.527 1 96.5 158 MET A O 1
ATOM 1221 N N . ILE A 1 159 ? -8.734 -43.906 7.242 1 95.31 159 ILE A N 1
ATOM 1222 C CA . ILE A 1 159 ? -7.715 -44.344 8.203 1 95.31 159 ILE A CA 1
ATOM 1223 C C . ILE A 1 159 ? -7.82 -45.844 8.445 1 95.31 159 ILE A C 1
ATOM 1225 O O . ILE A 1 159 ? -6.805 -46.5 8.609 1 95.31 159 ILE A O 1
ATOM 1229 N N . LEU A 1 160 ? -9.023 -46.344 8.406 1 94.56 160 LEU A N 1
ATOM 1230 C CA . LEU A 1 160 ? -9.227 -47.781 8.578 1 94.56 160 LEU A CA 1
ATOM 1231 C C . LEU A 1 160 ? -8.578 -48.562 7.438 1 94.56 160 LEU A C 1
ATOM 1233 O O . LEU A 1 160 ? -7.977 -49.625 7.66 1 94.56 160 LEU A O 1
ATOM 1237 N N . VAL A 1 161 ? -8.742 -48 6.266 1 94.88 161 VAL A N 1
ATOM 1238 C CA . VAL A 1 161 ? -8.125 -48.625 5.109 1 94.88 161 VAL A CA 1
ATOM 1239 C C . VAL A 1 161 ? -6.605 -48.594 5.238 1 94.88 161 VAL A C 1
ATOM 1241 O O . VAL A 1 161 ? -5.93 -49.594 4.984 1 94.88 161 VAL A O 1
ATOM 1244 N N . PHE A 1 162 ? -6.039 -47.5 5.695 1 95.06 162 PHE A N 1
ATOM 1245 C CA . PHE A 1 162 ? -4.605 -47.344 5.871 1 95.06 162 PHE A CA 1
ATOM 1246 C C . PHE A 1 162 ? -4.059 -48.312 6.891 1 95.06 162 PHE A C 1
ATOM 1248 O O . PHE A 1 162 ? -2.988 -48.906 6.691 1 95.06 162 PHE A O 1
ATOM 1255 N N . ASP A 1 163 ? -4.859 -48.5 7.855 1 92.25 163 ASP A N 1
ATOM 1256 C CA . ASP A 1 163 ? -4.434 -49.406 8.922 1 92.25 163 ASP A CA 1
ATOM 1257 C C . ASP A 1 163 ? -4.469 -50.875 8.461 1 92.25 163 ASP A C 1
ATOM 1259 O O . ASP A 1 163 ? -3.766 -51.719 9.016 1 92.25 163 ASP A O 1
ATOM 1263 N N . ALA A 1 164 ? -5.242 -51.125 7.445 1 91.25 164 ALA A N 1
ATOM 1264 C CA . ALA A 1 164 ? -5.426 -52.5 6.973 1 91.25 164 ALA A CA 1
ATOM 1265 C C . ALA A 1 164 ? -4.312 -52.875 6.012 1 91.25 164 ALA A C 1
ATOM 1267 O O . ALA A 1 164 ? -4.133 -54.062 5.723 1 91.25 164 ALA A O 1
ATOM 1268 N N . ILE A 1 165 ? -3.525 -51.875 5.59 1 91.19 165 ILE A N 1
ATOM 1269 C CA . ILE A 1 165 ? -2.439 -52.156 4.66 1 91.19 165 ILE A CA 1
ATOM 1270 C C . ILE A 1 165 ? -1.291 -52.844 5.402 1 91.19 165 ILE A C 1
ATOM 1272 O O . ILE A 1 165 ? -0.959 -52.469 6.527 1 91.19 165 ILE A O 1
ATOM 1276 N N . ASP A 1 166 ? -0.757 -53.812 4.734 1 87.31 166 ASP A N 1
ATOM 1277 C CA . ASP A 1 166 ? 0.417 -54.469 5.301 1 87.31 166 ASP A CA 1
ATOM 1278 C C . ASP A 1 166 ? 1.574 -53.5 5.457 1 87.31 166 ASP A C 1
ATOM 1280 O O . ASP A 1 166 ? 1.837 -52.688 4.559 1 87.31 166 ASP A O 1
ATOM 1284 N N . GLU A 1 167 ? 2.215 -53.531 6.516 1 86.81 167 GLU A N 1
ATOM 1285 C CA . GLU A 1 167 ? 3.275 -52.594 6.871 1 86.81 167 GLU A CA 1
ATOM 1286 C C . GLU A 1 167 ? 4.383 -52.594 5.82 1 86.81 167 GLU A C 1
ATOM 1288 O O . GLU A 1 167 ? 5.008 -51.562 5.574 1 86.81 167 GLU A O 1
ATOM 1293 N N . GLU A 1 168 ? 4.52 -53.75 5.211 1 86.69 168 GLU A N 1
ATOM 1294 C CA . GLU A 1 168 ? 5.602 -53.875 4.238 1 86.69 168 GLU A CA 1
ATOM 1295 C C . GLU A 1 168 ? 5.254 -53.156 2.93 1 86.69 168 GLU A C 1
ATOM 1297 O O . GLU A 1 168 ? 6.145 -52.812 2.15 1 86.69 168 GLU A O 1
ATOM 1302 N N . LEU A 1 169 ? 3.988 -52.938 2.818 1 87.56 169 LEU A N 1
ATOM 1303 C CA . LEU A 1 169 ? 3.535 -52.344 1.561 1 87.56 169 LEU A CA 1
ATOM 1304 C C . LEU A 1 169 ? 3.373 -50.844 1.688 1 87.56 169 LEU A C 1
ATOM 1306 O O . LEU A 1 169 ? 3.123 -50.156 0.696 1 87.56 169 LEU A O 1
ATOM 1310 N N . ILE A 1 170 ? 3.654 -50.344 2.855 1 90.75 170 ILE A N 1
ATOM 1311 C CA . ILE A 1 170 ? 3.459 -48.906 3.084 1 90.75 170 ILE A CA 1
ATOM 1312 C C . ILE A 1 170 ? 4.695 -48.125 2.623 1 90.75 170 ILE A C 1
ATOM 1314 O O . ILE A 1 170 ? 5.805 -48.375 3.092 1 90.75 170 ILE A O 1
ATOM 1318 N N . HIS A 1 171 ? 4.473 -47.406 1.614 1 92.06 171 HIS A N 1
ATOM 1319 C CA . HIS A 1 171 ? 5.547 -46.531 1.146 1 92.06 171 HIS A CA 1
ATOM 1320 C C . HIS A 1 171 ? 5.156 -45.062 1.273 1 92.06 171 HIS A C 1
ATOM 1322 O O . HIS A 1 171 ? 4.023 -44.75 1.637 1 92.06 171 HIS A O 1
ATOM 1328 N N . THR A 1 172 ? 6.047 -44.188 1.016 1 94.5 172 THR A N 1
ATOM 1329 C CA . THR A 1 172 ? 5.898 -42.75 1.229 1 94.5 172 THR A CA 1
ATOM 1330 C C . THR A 1 172 ? 4.707 -42.219 0.446 1 94.5 172 THR A C 1
ATOM 1332 O O . THR A 1 172 ? 3.961 -41.375 0.947 1 94.5 172 THR A O 1
ATOM 1335 N N . ASP A 1 173 ? 4.453 -42.719 -0.723 1 94.69 173 ASP A N 1
ATOM 1336 C CA . ASP A 1 173 ? 3.369 -42.219 -1.57 1 94.69 173 ASP A CA 1
ATOM 1337 C C . ASP A 1 173 ? 2.008 -42.531 -0.945 1 94.69 173 ASP A C 1
ATOM 1339 O O . ASP A 1 173 ? 1.073 -41.719 -1.083 1 94.69 173 ASP A O 1
ATOM 1343 N N . VAL A 1 174 ? 1.945 -43.719 -0.349 1 95.12 174 VAL A N 1
ATOM 1344 C CA . VAL A 1 174 ? 0.693 -44.094 0.305 1 95.12 174 VAL A CA 1
ATOM 1345 C C . VAL A 1 174 ? 0.436 -43.156 1.486 1 95.12 174 VAL A C 1
ATOM 1347 O O . VAL A 1 174 ? -0.676 -42.656 1.656 1 95.12 174 VAL A O 1
ATOM 1350 N N . VAL A 1 175 ? 1.485 -42.938 2.254 1 96.5 175 VAL A N 1
ATOM 1351 C CA . VAL A 1 175 ? 1.367 -42.062 3.414 1 96.5 175 VAL A CA 1
ATOM 1352 C C . VAL A 1 175 ? 1.033 -40.656 2.959 1 96.5 175 VAL A C 1
ATOM 1354 O O . VAL A 1 175 ? 0.222 -39.969 3.586 1 96.5 175 VAL A O 1
ATOM 1357 N N . ASN A 1 176 ? 1.61 -40.188 1.892 1 97.19 176 ASN A N 1
ATOM 1358 C CA . ASN A 1 176 ? 1.319 -38.875 1.332 1 97.19 176 ASN A CA 1
ATOM 1359 C C . ASN A 1 176 ? -0.155 -38.75 0.966 1 97.19 176 ASN A C 1
ATOM 1361 O O . ASN A 1 176 ? -0.744 -37.656 1.139 1 97.19 176 ASN A O 1
ATOM 1365 N N . LEU A 1 177 ? -0.69 -39.781 0.431 1 96.62 177 LEU A N 1
ATOM 1366 C CA . LEU A 1 177 ? -2.102 -39.781 0.064 1 96.62 177 LEU A CA 1
ATOM 1367 C C . LEU A 1 177 ? -2.982 -39.594 1.297 1 96.62 177 LEU A C 1
ATOM 1369 O O . LEU A 1 177 ? -3.98 -38.875 1.255 1 96.62 177 LEU A O 1
ATOM 1373 N N . VAL A 1 178 ? -2.602 -40.281 2.328 1 97.25 178 VAL A N 1
ATOM 1374 C CA . VAL A 1 178 ? -3.357 -40.188 3.574 1 97.25 178 VAL A CA 1
ATOM 1375 C C . VAL A 1 178 ? -3.24 -38.781 4.148 1 97.25 178 VAL A C 1
ATOM 1377 O O . VAL A 1 178 ? -4.238 -38.188 4.562 1 97.25 178 VAL A O 1
ATOM 1380 N N . ILE A 1 179 ? -2.043 -38.25 4.121 1 97.62 179 ILE A N 1
ATOM 1381 C CA . ILE A 1 179 ? -1.807 -36.875 4.621 1 97.62 179 ILE A CA 1
ATOM 1382 C C . ILE A 1 179 ? -2.617 -35.875 3.799 1 97.62 179 ILE A C 1
ATOM 1384 O O . ILE A 1 179 ? -3.242 -34.969 4.355 1 97.62 179 ILE A O 1
ATOM 1388 N N . ALA A 1 180 ? -2.609 -36 2.518 1 96.94 180 ALA A N 1
ATOM 1389 C CA . ALA A 1 180 ? -3.365 -35.125 1.631 1 96.94 180 ALA A CA 1
ATOM 1390 C C . ALA A 1 180 ? -4.855 -35.156 1.96 1 96.94 180 ALA A C 1
ATOM 1392 O O . ALA A 1 180 ? -5.52 -34.125 1.962 1 96.94 180 ALA A O 1
ATOM 1393 N N . GLY A 1 181 ? -5.359 -36.438 2.18 1 96.44 181 GLY A N 1
ATOM 1394 C CA . GLY A 1 181 ? -6.758 -36.562 2.553 1 96.44 181 GLY A CA 1
ATOM 1395 C C . GLY A 1 181 ? -7.098 -35.875 3.863 1 96.44 181 GLY A C 1
ATOM 1396 O O . GLY A 1 181 ? -8.125 -35.219 3.971 1 96.44 181 GLY A O 1
ATOM 1397 N N . LEU A 1 182 ? -6.227 -36.062 4.812 1 96.94 182 LEU A N 1
ATOM 1398 C CA . LEU A 1 182 ? -6.43 -35.438 6.121 1 96.94 182 LEU A CA 1
ATOM 1399 C C . LEU A 1 182 ? -6.406 -33.938 6.008 1 96.94 182 LEU A C 1
ATOM 1401 O O . LEU A 1 182 ? -7.27 -33.25 6.57 1 96.94 182 LEU A O 1
ATOM 1405 N N . LEU A 1 183 ? -5.488 -33.344 5.246 1 95.81 183 LEU A N 1
ATOM 1406 C CA . LEU A 1 183 ? -5.301 -31.906 5.145 1 95.81 183 LEU A CA 1
ATOM 1407 C C . LEU A 1 183 ? -6.418 -31.266 4.32 1 95.81 183 LEU A C 1
ATOM 1409 O O . LEU A 1 183 ? -6.805 -30.125 4.57 1 95.81 183 LEU A O 1
ATOM 1413 N N . LYS A 1 184 ? -6.871 -31.969 3.381 1 93.06 184 LYS A N 1
ATOM 1414 C CA . LYS A 1 184 ? -7.941 -31.469 2.525 1 93.06 184 LYS A CA 1
ATOM 1415 C C . LYS A 1 184 ? -9.141 -31.016 3.354 1 93.06 184 LYS A C 1
ATOM 1417 O O . LYS A 1 184 ? -9.781 -30.016 3.029 1 93.06 184 LYS A O 1
ATOM 1422 N N . TRP A 1 185 ? -9.375 -31.797 4.445 1 90.94 185 TRP A N 1
ATOM 1423 C CA . TRP A 1 185 ? -10.57 -31.5 5.223 1 90.94 185 TRP A CA 1
ATOM 1424 C C . TRP A 1 185 ? -10.203 -30.938 6.594 1 90.94 185 TRP A C 1
ATOM 1426 O O . TRP A 1 185 ? -10.992 -31 7.535 1 90.94 185 TRP A O 1
ATOM 1436 N N . GLY A 1 186 ? -8.977 -30.516 6.816 1 90.25 186 GLY A N 1
ATOM 1437 C CA . GLY A 1 186 ? -8.578 -29.672 7.93 1 90.25 186 GLY A CA 1
ATOM 1438 C C . GLY A 1 186 ? -8.141 -30.469 9.148 1 90.25 186 GLY A C 1
ATOM 1439 O O . GLY A 1 186 ? -8.031 -29.906 10.242 1 90.25 186 GLY A O 1
ATOM 1440 N N . ARG A 1 187 ? -7.965 -31.75 9 1 94.12 187 ARG A N 1
ATOM 1441 C CA . ARG A 1 187 ? -7.477 -32.531 10.117 1 94.12 187 ARG A CA 1
ATOM 1442 C C . ARG A 1 187 ? -5.961 -32.469 10.234 1 94.12 187 ARG A C 1
ATOM 1444 O O . ARG A 1 187 ? -5.262 -33.469 10.039 1 94.12 187 ARG A O 1
ATOM 1451 N N . LEU A 1 188 ? -5.457 -31.328 10.656 1 94.12 188 LEU A N 1
ATOM 1452 C CA . LEU A 1 188 ? -4.035 -31 10.672 1 94.12 188 LEU A CA 1
ATOM 1453 C C . LEU A 1 188 ? -3.305 -31.828 11.734 1 94.12 188 LEU A C 1
ATOM 1455 O O . LEU A 1 188 ? -2.229 -32.375 11.469 1 94.12 188 LEU A O 1
ATOM 1459 N N . ASP A 1 189 ? -3.861 -31.984 12.883 1 94.44 189 ASP A N 1
ATOM 1460 C CA . ASP A 1 189 ? -3.168 -32.656 13.984 1 94.44 189 ASP A CA 1
ATOM 1461 C C . ASP A 1 189 ? -2.922 -34.125 13.672 1 94.44 189 ASP A C 1
ATOM 1463 O O . ASP A 1 189 ? -1.859 -34.656 13.992 1 94.44 189 ASP A O 1
ATOM 1467 N N . ASP A 1 190 ? -3.881 -34.719 13.055 1 95.75 190 ASP A N 1
ATOM 1468 C CA . ASP A 1 190 ? -3.701 -36.125 12.641 1 95.75 190 ASP A CA 1
ATOM 1469 C C . ASP A 1 190 ? -2.617 -36.25 11.57 1 95.75 190 ASP A C 1
ATOM 1471 O O . ASP A 1 190 ? -1.837 -37.188 11.57 1 95.75 190 ASP A O 1
ATOM 1475 N N . ALA A 1 191 ? -2.654 -35.312 10.68 1 97.12 191 ALA A N 1
ATOM 1476 C CA . ALA A 1 191 ? -1.63 -35.281 9.641 1 97.12 191 ALA A CA 1
ATOM 1477 C C . ALA A 1 191 ? -0.239 -35.094 10.242 1 97.12 191 ALA A C 1
ATOM 1479 O O . ALA A 1 191 ? 0.72 -35.75 9.812 1 97.12 191 ALA A O 1
ATOM 1480 N N . LEU A 1 192 ? -0.099 -34.281 11.266 1 96.94 192 LEU A N 1
ATOM 1481 C CA . LEU A 1 192 ? 1.185 -34 11.906 1 96.94 192 LEU A CA 1
ATOM 1482 C C . LEU A 1 192 ? 1.681 -35.25 12.656 1 96.94 192 LEU A C 1
ATOM 1484 O O . LEU A 1 192 ? 2.887 -35.469 12.727 1 96.94 192 LEU A O 1
ATOM 1488 N N . LYS A 1 193 ? 0.746 -35.938 13.203 1 95.75 193 LYS A N 1
ATOM 1489 C CA . LYS A 1 193 ? 1.122 -37.188 13.859 1 95.75 193 LYS A CA 1
ATOM 1490 C C . LYS A 1 193 ? 1.744 -38.156 12.875 1 95.75 193 LYS A C 1
ATOM 1492 O O . LYS A 1 193 ? 2.736 -38.812 13.188 1 95.75 193 LYS A O 1
ATOM 1497 N N . LEU A 1 194 ? 1.135 -38.25 11.742 1 95.69 194 LEU A N 1
ATOM 1498 C CA . LEU A 1 194 ? 1.687 -39.125 10.703 1 95.69 194 LEU A CA 1
ATOM 1499 C C . LEU A 1 194 ? 3.051 -38.625 10.242 1 95.69 194 LEU A C 1
ATOM 1501 O O . LEU A 1 194 ? 3.953 -39.406 9.977 1 95.69 194 LEU A O 1
ATOM 1505 N N . LEU A 1 195 ? 3.168 -37.344 10.125 1 97 195 LEU A N 1
ATOM 1506 C CA . LEU A 1 195 ? 4.441 -36.75 9.742 1 97 195 LEU A CA 1
ATOM 1507 C C . LEU A 1 195 ? 5.52 -37.062 10.773 1 97 195 LEU A C 1
ATOM 1509 O O . LEU A 1 195 ? 6.68 -37.281 10.422 1 97 195 LEU A O 1
ATOM 1513 N N . ASP A 1 196 ? 5.117 -37.031 12.023 1 96.12 196 ASP A N 1
ATOM 1514 C CA . ASP A 1 196 ? 6.059 -37.375 13.086 1 96.12 196 ASP A CA 1
ATOM 1515 C C . ASP A 1 196 ? 6.617 -38.781 12.875 1 96.12 196 ASP A C 1
ATOM 1517 O O . ASP A 1 196 ? 7.801 -39.031 13.117 1 96.12 196 ASP A O 1
ATOM 1521 N N . GLU A 1 197 ? 5.742 -39.625 12.43 1 94.5 197 GLU A N 1
ATOM 1522 C CA . GLU A 1 197 ? 6.176 -40.969 12.133 1 94.5 197 GLU A CA 1
ATOM 1523 C C . GLU A 1 197 ? 7.148 -41 10.961 1 94.5 197 GLU A C 1
ATOM 1525 O O . GLU A 1 197 ? 8.109 -41.781 10.961 1 94.5 197 GLU A O 1
ATOM 1530 N N . MET A 1 198 ? 6.867 -40.188 10 1 95.75 198 MET A N 1
ATOM 1531 C CA . MET A 1 198 ? 7.738 -40.125 8.828 1 95.75 198 MET A CA 1
ATOM 1532 C C . MET A 1 198 ? 9.117 -39.594 9.211 1 95.75 198 MET A C 1
ATOM 1534 O O . MET A 1 198 ? 10.117 -39.969 8.594 1 95.75 198 MET A O 1
ATOM 1538 N N . PHE A 1 199 ? 9.211 -38.75 10.227 1 95.25 199 PHE A N 1
ATOM 1539 C CA . PHE A 1 199 ? 10.453 -38.094 10.617 1 95.25 199 PHE A CA 1
ATOM 1540 C C . PHE A 1 199 ? 11.305 -39.031 11.477 1 95.25 199 PHE A C 1
ATOM 1542 O O . PHE A 1 199 ? 12.461 -38.719 11.773 1 95.25 199 PHE A O 1
ATOM 1549 N N . GLU A 1 200 ? 10.719 -40.062 11.805 1 93.88 200 GLU A N 1
ATOM 1550 C CA . GLU A 1 200 ? 11.516 -40.969 12.594 1 93.88 200 GLU A CA 1
ATOM 1551 C C . GLU A 1 200 ? 12.703 -41.5 11.797 1 93.88 200 GLU A C 1
ATOM 1553 O O . GLU A 1 200 ? 12.586 -41.781 10.602 1 93.88 200 GLU A O 1
ATOM 1558 N N . ARG A 1 201 ? 13.891 -41.625 12.383 1 87.44 201 ARG A N 1
ATOM 1559 C CA . ARG A 1 201 ? 15.164 -41.938 11.742 1 87.44 201 ARG A CA 1
ATOM 1560 C C . ARG A 1 201 ? 15.086 -43.281 11.031 1 87.44 201 ARG A C 1
ATOM 1562 O O . ARG A 1 201 ? 15.602 -43.438 9.922 1 87.44 201 ARG A O 1
ATOM 1569 N N . ASP A 1 202 ? 14.312 -44.281 11.562 1 87.56 202 ASP A N 1
ATOM 1570 C CA . ASP A 1 202 ? 14.25 -45.625 10.977 1 87.56 202 ASP A CA 1
ATOM 1571 C C . ASP A 1 202 ? 12.906 -45.844 10.281 1 87.56 202 ASP A C 1
ATOM 1573 O O . ASP A 1 202 ? 12.453 -46.969 10.156 1 87.56 202 ASP A O 1
ATOM 1577 N N . SER A 1 203 ? 12.445 -44.688 9.75 1 88.69 203 SER A N 1
ATOM 1578 C CA . SER A 1 203 ? 11.133 -44.812 9.117 1 88.69 203 SER A CA 1
ATOM 1579 C C . SER A 1 203 ? 11.234 -45.469 7.746 1 88.69 203 SER A C 1
ATOM 1581 O O . SER A 1 203 ? 12.172 -45.219 6.996 1 88.69 203 SER A O 1
ATOM 1583 N N . CYS A 1 204 ? 10.328 -46.375 7.449 1 89.38 204 CYS A N 1
ATOM 1584 C CA . CYS A 1 204 ? 10.281 -47.062 6.156 1 89.38 204 CYS A CA 1
ATOM 1585 C C . CYS A 1 204 ? 9.664 -46.156 5.094 1 89.38 204 CYS A C 1
ATOM 1587 O O . CYS A 1 204 ? 9.68 -46.5 3.906 1 89.38 204 CYS A O 1
ATOM 1589 N N . TYR A 1 205 ? 9.188 -45.094 5.496 1 93.75 205 TYR A N 1
ATOM 1590 C CA . TYR A 1 205 ? 8.586 -44.156 4.574 1 93.75 205 TYR A CA 1
ATOM 1591 C C . TYR A 1 205 ? 8.945 -42.719 4.953 1 93.75 205 TYR A C 1
ATOM 1593 O O . TYR A 1 205 ? 8.086 -41.938 5.367 1 93.75 205 TYR A O 1
ATOM 1601 N N . PRO A 1 206 ? 10.125 -42.375 4.688 1 94.75 206 PRO A N 1
ATOM 1602 C CA . PRO A 1 206 ? 10.57 -41 5 1 94.75 206 PRO A CA 1
ATOM 1603 C C . PRO A 1 206 ? 9.914 -39.969 4.117 1 94.75 206 PRO A C 1
ATOM 1605 O O . PRO A 1 206 ? 9.43 -40.281 3.027 1 94.75 206 PRO A O 1
ATOM 1608 N N . PRO A 1 207 ? 9.914 -38.719 4.609 1 95.81 207 PRO A N 1
ATOM 1609 C CA . PRO A 1 207 ? 9.297 -37.656 3.818 1 95.81 207 PRO A CA 1
ATOM 1610 C C . PRO A 1 207 ? 10.117 -37.281 2.584 1 95.81 207 PRO A C 1
ATOM 1612 O O . PRO A 1 207 ? 11.328 -37.531 2.547 1 95.81 207 PRO A O 1
ATOM 1615 N N . ASN A 1 208 ? 9.461 -36.875 1.597 1 94.38 208 ASN A N 1
ATOM 1616 C CA . ASN A 1 208 ? 10.109 -36.406 0.371 1 94.38 208 ASN A CA 1
ATOM 1617 C C . ASN A 1 208 ? 9.555 -35.062 -0.09 1 94.38 208 ASN A C 1
ATOM 1619 O O . ASN A 1 208 ? 8.82 -34.406 0.649 1 94.38 208 ASN A O 1
ATOM 1623 N N . SER A 1 209 ? 9.945 -34.594 -1.244 1 92.19 209 SER A N 1
ATOM 1624 C CA . SER A 1 209 ? 9.555 -33.281 -1.751 1 92.19 209 SER A CA 1
ATOM 1625 C C . SER A 1 209 ? 8.047 -33.188 -1.961 1 92.19 209 SER A C 1
ATOM 1627 O O . SER A 1 209 ? 7.449 -32.125 -1.781 1 92.19 209 SER A O 1
ATOM 1629 N N . ASN A 1 210 ? 7.488 -34.312 -2.332 1 95.19 210 ASN A N 1
ATOM 1630 C CA . ASN A 1 210 ? 6.039 -34.344 -2.502 1 95.19 210 ASN A CA 1
ATOM 1631 C C . ASN A 1 210 ? 5.316 -34.125 -1.174 1 95.19 210 ASN A C 1
ATOM 1633 O O . ASN A 1 210 ? 4.266 -33.5 -1.127 1 95.19 210 ASN A O 1
ATOM 1637 N N . THR A 1 211 ? 5.914 -34.781 -0.154 1 96.88 211 THR A N 1
ATOM 1638 C CA . THR A 1 211 ? 5.355 -34.594 1.182 1 96.88 211 THR A CA 1
ATOM 1639 C C . THR A 1 211 ? 5.289 -33.125 1.551 1 96.88 211 THR A C 1
ATOM 1641 O O . THR A 1 211 ? 4.258 -32.656 2.021 1 96.88 211 THR A O 1
ATOM 1644 N N . VAL A 1 212 ? 6.375 -32.469 1.23 1 95.19 212 VAL A N 1
ATOM 1645 C CA . VAL A 1 212 ? 6.484 -31.047 1.538 1 95.19 212 VAL A CA 1
ATOM 1646 C C . VAL A 1 212 ? 5.449 -30.266 0.737 1 95.19 212 VAL A C 1
ATOM 1648 O O . VAL A 1 212 ? 4.762 -29.391 1.28 1 95.19 212 VAL A O 1
ATOM 1651 N N . GLY A 1 213 ? 5.355 -30.547 -0.481 1 95.19 213 GLY A N 1
ATOM 1652 C CA . GLY A 1 213 ? 4.398 -29.875 -1.348 1 95.19 213 GLY A CA 1
ATOM 1653 C C . GLY A 1 213 ? 2.963 -30.031 -0.891 1 95.19 213 GLY A C 1
ATOM 1654 O O . GLY A 1 213 ? 2.199 -29.062 -0.873 1 95.19 213 GLY A O 1
ATOM 1655 N N . ILE A 1 214 ? 2.605 -31.266 -0.53 1 96.19 214 ILE A N 1
ATOM 1656 C CA . ILE A 1 214 ? 1.251 -31.562 -0.071 1 96.19 214 ILE A CA 1
ATOM 1657 C C . ILE A 1 214 ? 0.954 -30.766 1.196 1 96.19 214 ILE A C 1
ATOM 1659 O O . ILE A 1 214 ? -0.109 -30.156 1.315 1 96.19 214 ILE A O 1
ATOM 1663 N N . LEU A 1 215 ? 1.874 -30.734 2.037 1 96.5 215 LEU A N 1
ATOM 1664 C CA . LEU A 1 215 ? 1.685 -30.062 3.32 1 96.5 215 LEU A CA 1
ATOM 1665 C C . LEU A 1 215 ? 1.509 -28.562 3.129 1 96.5 215 LEU A C 1
ATOM 1667 O O . LEU A 1 215 ? 0.501 -27.984 3.555 1 96.5 215 LEU A O 1
ATOM 1671 N N . PHE A 1 216 ? 2.393 -27.922 2.436 1 95.19 216 PHE A N 1
ATOM 1672 C CA . PHE A 1 216 ? 2.412 -26.453 2.393 1 95.19 216 PHE A CA 1
ATOM 1673 C C . PHE A 1 216 ? 1.385 -25.938 1.396 1 95.19 216 PHE A C 1
ATOM 1675 O O . PHE A 1 216 ? 0.874 -24.828 1.552 1 95.19 216 PHE A O 1
ATOM 1682 N N . SER A 1 217 ? 1.063 -26.703 0.399 1 93.62 217 SER A N 1
ATOM 1683 C CA . SER A 1 217 ? -0.014 -26.297 -0.499 1 93.62 217 SER A CA 1
ATOM 1684 C C . SER A 1 217 ? -1.34 -26.188 0.246 1 93.62 217 SER A C 1
ATOM 1686 O O . SER A 1 217 ? -2.217 -25.406 -0.152 1 93.62 217 SER A O 1
ATOM 1688 N N . SER A 1 218 ? -1.468 -26.953 1.312 1 93.38 218 SER A N 1
ATOM 1689 C CA . SER A 1 218 ? -2.697 -26.938 2.098 1 93.38 218 SER A CA 1
ATOM 1690 C C . SER A 1 218 ? -2.66 -25.844 3.154 1 93.38 218 SER A C 1
ATOM 1692 O O . SER A 1 218 ? -3.525 -24.953 3.174 1 93.38 218 SER A O 1
ATOM 1694 N N . ILE A 1 219 ? -1.639 -25.812 3.848 1 90.94 219 ILE A N 1
ATOM 1695 C CA . ILE A 1 219 ? -1.626 -24.969 5.035 1 90.94 219 ILE A CA 1
ATOM 1696 C C . ILE A 1 219 ? -1.416 -23.5 4.633 1 90.94 219 ILE A C 1
ATOM 1698 O O . ILE A 1 219 ? -1.806 -22.594 5.363 1 90.94 219 ILE A O 1
ATOM 1702 N N . LEU A 1 220 ? -0.806 -23.188 3.518 1 90.19 220 LEU A N 1
ATOM 1703 C CA . LEU A 1 220 ? -0.544 -21.812 3.107 1 90.19 220 LEU A CA 1
ATOM 1704 C C . LEU A 1 220 ? -1.678 -21.281 2.238 1 90.19 220 LEU A C 1
ATOM 1706 O O . LEU A 1 220 ? -1.699 -20.094 1.896 1 90.19 220 LEU A O 1
ATOM 1710 N N . ASN A 1 221 ? -2.607 -22.125 1.96 1 85.88 221 ASN A N 1
ATOM 1711 C CA . ASN A 1 221 ? -3.768 -21.719 1.171 1 85.88 221 ASN A CA 1
ATOM 1712 C C . ASN A 1 221 ? -4.746 -20.891 1.997 1 85.88 221 ASN A C 1
ATOM 1714 O O . ASN A 1 221 ? -5.039 -21.219 3.145 1 85.88 221 ASN A O 1
ATOM 1718 N N . ARG A 1 222 ? -5.273 -19.906 1.395 1 77.44 222 ARG A N 1
ATOM 1719 C CA . ARG A 1 222 ? -6.184 -19.016 2.104 1 77.44 222 ARG A CA 1
ATOM 1720 C C . ARG A 1 222 ? -7.516 -19.703 2.389 1 77.44 222 ARG A C 1
ATOM 1722 O O . ARG A 1 222 ? -8.227 -19.328 3.326 1 77.44 222 ARG A O 1
ATOM 1729 N N . ASN A 1 223 ? -7.828 -20.688 1.57 1 77.25 223 ASN A N 1
ATOM 1730 C CA . ASN A 1 223 ? -9.07 -21.438 1.765 1 77.25 223 ASN A CA 1
ATOM 1731 C C . ASN A 1 223 ? -8.875 -22.625 2.707 1 77.25 223 ASN A C 1
ATOM 1733 O O . ASN A 1 223 ? -9.688 -23.547 2.725 1 77.25 223 ASN A O 1
ATOM 1737 N N . TRP A 1 224 ? -7.773 -22.547 3.436 1 83.38 224 TRP A N 1
ATOM 1738 C CA . TRP A 1 224 ? -7.457 -23.594 4.398 1 83.38 224 TRP A CA 1
ATOM 1739 C C . TRP A 1 224 ? -8.578 -23.75 5.422 1 83.38 224 TRP A C 1
ATOM 1741 O O . TRP A 1 224 ? -9.031 -22.766 6.016 1 83.38 224 TRP A O 1
ATOM 1751 N N . SER A 1 225 ? -9.102 -25 5.551 1 77.12 225 SER A N 1
ATOM 1752 C CA . SER A 1 225 ? -10.266 -25.266 6.383 1 77.12 225 SER A CA 1
ATOM 1753 C C . SER A 1 225 ? -9.852 -25.672 7.797 1 77.12 225 SER A C 1
ATOM 1755 O O . SER A 1 225 ? -10.688 -25.703 8.703 1 77.12 225 SER A O 1
ATOM 1757 N N . GLY A 1 226 ? -8.633 -25.922 8.008 1 81 226 GLY A N 1
ATOM 1758 C CA . GLY A 1 226 ? -8.195 -26.375 9.32 1 81 226 GLY A CA 1
ATOM 1759 C C . GLY A 1 226 ? -7.883 -25.234 10.273 1 81 226 GLY A C 1
ATOM 1760 O O . GLY A 1 226 ? -8.18 -24.078 9.977 1 81 226 GLY A O 1
ATOM 1761 N N . ARG A 1 227 ? -7.461 -25.641 11.398 1 80.69 227 ARG A N 1
ATOM 1762 C CA . ARG A 1 227 ? -7.109 -24.641 12.398 1 80.69 227 ARG A CA 1
ATOM 1763 C C . ARG A 1 227 ? -5.953 -23.781 11.922 1 80.69 227 ARG A C 1
ATOM 1765 O O . ARG A 1 227 ? -5.199 -24.172 11.023 1 80.69 227 ARG A O 1
ATOM 1772 N N . SER A 1 228 ? -5.84 -22.641 12.5 1 79.69 228 SER A N 1
ATOM 1773 C CA . SER A 1 228 ? -4.758 -21.734 12.125 1 79.69 228 SER A CA 1
ATOM 1774 C C . SER A 1 228 ? -3.396 -22.328 12.492 1 79.69 228 SER A C 1
ATOM 1776 O O . SER A 1 228 ? -3.244 -22.938 13.555 1 79.69 228 SER A O 1
ATOM 1778 N N . VAL A 1 229 ? -2.477 -22.297 11.578 1 87.94 229 VAL A N 1
ATOM 1779 C CA . VAL A 1 229 ? -1.113 -22.781 11.805 1 87.94 229 VAL A CA 1
ATOM 1780 C C . VAL A 1 229 ? -0.206 -21.594 12.133 1 87.94 229 VAL A C 1
ATOM 1782 O O . VAL A 1 229 ? -0.158 -20.609 11.391 1 87.94 229 VAL A O 1
ATOM 1785 N N . THR A 1 230 ? 0.532 -21.656 13.203 1 84.5 230 THR A N 1
ATOM 1786 C CA . THR A 1 230 ? 1.377 -20.547 13.641 1 84.5 230 THR A CA 1
ATOM 1787 C C . THR A 1 230 ? 2.662 -20.484 12.82 1 84.5 230 THR A C 1
ATOM 1789 O O . THR A 1 230 ? 3.057 -21.484 12.203 1 84.5 230 THR A O 1
ATOM 1792 N N . ASP A 1 231 ? 3.299 -19.344 12.789 1 87.94 231 ASP A N 1
ATOM 1793 C CA . ASP A 1 231 ? 4.559 -19.188 12.07 1 87.94 231 ASP A CA 1
ATOM 1794 C C . ASP A 1 231 ? 5.668 -20.016 12.703 1 87.94 231 ASP A C 1
ATOM 1796 O O . ASP A 1 231 ? 6.57 -20.5 12.008 1 87.94 231 ASP A O 1
ATOM 1800 N N . GLU A 1 232 ? 5.574 -20.172 13.992 1 88.56 232 GLU A N 1
ATOM 1801 C CA . GLU A 1 232 ? 6.543 -21.016 14.688 1 88.56 232 GLU A CA 1
ATOM 1802 C C . GLU A 1 232 ? 6.418 -22.469 14.242 1 88.56 232 GLU A C 1
ATOM 1804 O O . GLU A 1 232 ? 7.426 -23.156 14.031 1 88.56 232 GLU A O 1
ATOM 1809 N N . GLU A 1 233 ? 5.191 -22.906 14.078 1 91.94 233 GLU A N 1
ATOM 1810 C CA . GLU A 1 233 ? 4.961 -24.281 13.602 1 91.94 233 GLU A CA 1
ATOM 1811 C C . GLU A 1 233 ? 5.508 -24.469 12.188 1 91.94 233 GLU A C 1
ATOM 1813 O O . GLU A 1 233 ? 6.113 -25.5 11.883 1 91.94 233 GLU A O 1
ATOM 1818 N N . ILE A 1 234 ? 5.254 -23.5 11.336 1 94.06 234 ILE A N 1
ATOM 1819 C CA . ILE A 1 234 ? 5.715 -23.562 9.953 1 94.06 234 ILE A CA 1
ATOM 1820 C C . ILE A 1 234 ? 7.242 -23.609 9.922 1 94.06 234 ILE A C 1
ATOM 1822 O O . ILE A 1 234 ? 7.832 -24.438 9.219 1 94.06 234 ILE A O 1
ATOM 1826 N N . HIS A 1 235 ? 7.879 -22.781 10.672 1 93.31 235 HIS A N 1
ATOM 1827 C CA . HIS A 1 235 ? 9.336 -22.75 10.742 1 93.31 235 HIS A CA 1
ATOM 1828 C C . HIS A 1 235 ? 9.891 -24.078 11.227 1 93.31 235 HIS A C 1
ATOM 1830 O O . HIS A 1 235 ? 10.875 -24.594 10.68 1 93.31 235 HIS A O 1
ATOM 1836 N N . ASN A 1 236 ? 9.273 -24.609 12.289 1 93.62 236 ASN A N 1
ATOM 1837 C CA . ASN A 1 236 ? 9.703 -25.891 12.836 1 93.62 236 ASN A CA 1
ATOM 1838 C C . ASN A 1 236 ? 9.555 -27.016 11.812 1 93.62 236 ASN A C 1
ATOM 1840 O O . ASN A 1 236 ? 10.414 -27.891 11.734 1 93.62 236 ASN A O 1
ATOM 1844 N N . LEU A 1 237 ? 8.492 -27 11.117 1 95 237 LEU A N 1
ATOM 1845 C CA . LEU A 1 237 ? 8.258 -28.016 10.102 1 95 237 LEU A CA 1
ATOM 1846 C C . LEU A 1 237 ? 9.328 -27.953 9.016 1 95 237 LEU A C 1
ATOM 1848 O O . LEU A 1 237 ? 9.867 -28.984 8.609 1 95 237 LEU A O 1
ATOM 1852 N N . VAL A 1 238 ? 9.625 -26.766 8.523 1 94.25 238 VAL A N 1
ATOM 1853 C CA . VAL A 1 238 ? 10.648 -26.609 7.488 1 94.25 238 VAL A CA 1
ATOM 1854 C C . VAL A 1 238 ? 11.992 -27.109 8.008 1 94.25 238 VAL A C 1
ATOM 1856 O O . VAL A 1 238 ? 12.727 -27.797 7.289 1 94.25 238 VAL A O 1
ATOM 1859 N N . SER A 1 239 ? 12.258 -26.797 9.273 1 90.94 239 SER A N 1
ATOM 1860 C CA . SER A 1 239 ? 13.508 -27.234 9.875 1 90.94 239 SER A CA 1
ATOM 1861 C C . SER A 1 239 ? 13.57 -28.75 9.984 1 90.94 239 SER A C 1
ATOM 1863 O O . SER A 1 239 ? 14.609 -29.359 9.719 1 90.94 239 SER A O 1
ATOM 1865 N N . ARG A 1 240 ? 12.492 -29.328 10.352 1 92.44 240 ARG A N 1
ATOM 1866 C CA . ARG A 1 240 ? 12.438 -30.781 10.484 1 92.44 240 ARG A CA 1
ATOM 1867 C C . ARG A 1 240 ? 12.625 -31.469 9.141 1 92.44 240 ARG A C 1
ATOM 1869 O O . ARG A 1 240 ? 13.32 -32.469 9.039 1 92.44 240 ARG A O 1
ATOM 1876 N N . PHE A 1 241 ? 12 -30.969 8.125 1 93.31 241 PHE A N 1
ATOM 1877 C CA . PHE A 1 241 ? 12.211 -31.484 6.777 1 93.31 241 PHE A CA 1
ATOM 1878 C C . PHE A 1 241 ? 13.68 -31.375 6.379 1 93.31 241 PHE A C 1
ATOM 1880 O O . PHE A 1 241 ? 14.242 -32.281 5.785 1 93.31 241 PHE A O 1
ATOM 1887 N N . GLY A 1 242 ? 14.258 -30.266 6.703 1 89.44 242 GLY A N 1
ATOM 1888 C CA . GLY A 1 242 ? 15.664 -30.031 6.387 1 89.44 242 GLY A CA 1
ATOM 1889 C C . GLY A 1 242 ? 16.594 -31.031 7.043 1 89.44 242 GLY A C 1
ATOM 1890 O O . GLY A 1 242 ? 17.594 -31.438 6.441 1 89.44 242 GLY A O 1
ATOM 1891 N N . GLU A 1 243 ? 16.234 -31.391 8.234 1 88.38 243 GLU A N 1
ATOM 1892 C CA . GLU A 1 243 ? 17.031 -32.375 8.953 1 88.38 243 GLU A CA 1
ATOM 1893 C C . GLU A 1 243 ? 17.031 -33.719 8.242 1 88.38 243 GLU A C 1
ATOM 1895 O O . GLU A 1 243 ? 17.938 -34.531 8.43 1 88.38 243 GLU A O 1
ATOM 1900 N N . HIS A 1 244 ? 16.047 -33.969 7.422 1 90.12 244 HIS A N 1
ATOM 1901 C CA . HIS A 1 244 ? 15.93 -35.219 6.684 1 90.12 244 HIS A CA 1
ATOM 1902 C C . HIS A 1 244 ? 16.328 -35.031 5.223 1 90.12 244 HIS A C 1
ATOM 1904 O O . HIS A 1 244 ? 15.977 -35.875 4.371 1 90.12 244 HIS A O 1
ATOM 1910 N N . GLY A 1 245 ? 16.891 -33.875 4.98 1 85.69 245 GLY A N 1
ATOM 1911 C CA . GLY A 1 245 ? 17.453 -33.594 3.662 1 85.69 245 GLY A CA 1
ATOM 1912 C C . GLY A 1 245 ? 16.391 -33.156 2.648 1 85.69 245 GLY A C 1
ATOM 1913 O O . GLY A 1 245 ? 16.625 -33.281 1.44 1 85.69 245 GLY A O 1
ATOM 1914 N N . VAL A 1 246 ? 15.219 -32.906 3.068 1 91.06 246 VAL A N 1
ATOM 1915 C CA . VAL A 1 246 ? 14.148 -32.469 2.18 1 91.06 246 VAL A CA 1
ATOM 1916 C C . VAL A 1 246 ? 13.898 -30.953 2.375 1 91.06 246 VAL A C 1
ATOM 1918 O O . VAL A 1 246 ? 13.719 -30.5 3.504 1 91.06 246 VAL A O 1
ATOM 1921 N N . SER A 1 247 ? 14.039 -30.188 1.3 1 88.94 247 SER A N 1
ATOM 1922 C CA . SER A 1 247 ? 13.781 -28.766 1.377 1 88.94 247 SER A CA 1
ATOM 1923 C C . SER A 1 247 ? 12.562 -28.375 0.541 1 88.94 247 SER A C 1
ATOM 1925 O O . SER A 1 247 ? 12.273 -29.016 -0.473 1 88.94 247 SER A O 1
ATOM 1927 N N . PRO A 1 248 ? 11.875 -27.359 1.019 1 90.94 248 PRO A N 1
ATOM 1928 C CA . PRO A 1 248 ? 10.766 -26.875 0.19 1 90.94 248 PRO A CA 1
ATOM 1929 C C . PRO A 1 248 ? 11.227 -26.375 -1.174 1 90.94 248 PRO A C 1
ATOM 1931 O O . PRO A 1 248 ? 12.312 -25.797 -1.289 1 90.94 248 PRO A O 1
ATOM 1934 N N . GLU A 1 249 ? 10.43 -26.734 -2.152 1 90.88 249 GLU A N 1
ATOM 1935 C CA . GLU A 1 249 ? 10.672 -26.141 -3.465 1 90.88 249 GLU A CA 1
ATOM 1936 C C . GLU A 1 249 ? 10.734 -24.625 -3.383 1 90.88 249 GLU A C 1
ATOM 1938 O O . GLU A 1 249 ? 10.148 -24.016 -2.48 1 90.88 249 GLU A O 1
ATOM 1943 N N . PRO A 1 250 ? 11.484 -24 -4.27 1 90.94 250 PRO A N 1
ATOM 1944 C CA . PRO A 1 250 ? 11.68 -22.547 -4.223 1 90.94 250 PRO A CA 1
ATOM 1945 C C . PRO A 1 250 ? 10.359 -21.781 -4.133 1 90.94 250 PRO A C 1
ATOM 1947 O O . PRO A 1 250 ? 10.289 -20.75 -3.453 1 90.94 250 PRO A O 1
ATOM 1950 N N . TYR A 1 251 ? 9.414 -22.266 -4.781 1 90.19 251 TYR A N 1
ATOM 1951 C CA . TYR A 1 251 ? 8.109 -21.609 -4.746 1 90.19 251 TYR A CA 1
ATOM 1952 C C . TYR A 1 251 ? 7.582 -21.531 -3.322 1 90.19 251 TYR A C 1
ATOM 1954 O O . TYR A 1 251 ? 7.145 -20.469 -2.879 1 90.19 251 TYR A O 1
ATOM 1962 N N . TRP A 1 252 ? 7.598 -22.641 -2.623 1 92.56 252 TRP A N 1
ATOM 1963 C CA . TRP A 1 252 ? 7.07 -22.688 -1.264 1 92.56 252 TRP A CA 1
ATOM 1964 C C . TRP A 1 252 ? 7.961 -21.891 -0.312 1 92.56 252 TRP A C 1
ATOM 1966 O O . TRP A 1 252 ? 7.465 -21.219 0.594 1 92.56 252 TRP A O 1
ATOM 1976 N N . LEU A 1 253 ? 9.219 -22.094 -0.52 1 93.81 253 LEU A N 1
ATOM 1977 C CA . LEU A 1 253 ? 10.141 -21.297 0.281 1 93.81 253 LEU A CA 1
ATOM 1978 C C . LEU A 1 253 ? 9.828 -19.812 0.166 1 93.81 253 LEU A C 1
ATOM 1980 O O . LEU A 1 253 ? 9.781 -19.109 1.174 1 93.81 253 LEU A O 1
ATOM 1984 N N . THR A 1 254 ? 9.586 -19.328 -1.035 1 95.06 254 THR A N 1
ATOM 1985 C CA . THR A 1 254 ? 9.258 -17.938 -1.3 1 95.06 254 THR A CA 1
ATOM 1986 C C . THR A 1 254 ? 7.965 -17.531 -0.593 1 95.06 254 THR A C 1
ATOM 1988 O O . THR A 1 254 ? 7.891 -16.469 0.033 1 95.06 254 THR A O 1
ATOM 1991 N N . GLN A 1 255 ? 6.984 -18.422 -0.636 1 94.81 255 GLN A N 1
ATOM 1992 C CA . GLN A 1 255 ? 5.695 -18.141 -0.008 1 94.81 255 GLN A CA 1
ATOM 1993 C C . GLN A 1 255 ? 5.836 -18.016 1.507 1 94.81 255 GLN A C 1
ATOM 1995 O O . GLN A 1 255 ? 5.207 -17.172 2.131 1 94.81 255 GLN A O 1
ATOM 2000 N N . ILE A 1 256 ? 6.598 -18.891 2.078 1 95.88 256 ILE A N 1
ATOM 2001 C CA . ILE A 1 256 ? 6.797 -18.891 3.523 1 95.88 256 ILE A CA 1
ATOM 2002 C C . ILE A 1 256 ? 7.531 -17.625 3.949 1 95.88 256 ILE A C 1
ATOM 2004 O O . ILE A 1 256 ? 7.148 -16.969 4.93 1 95.88 256 ILE A O 1
ATOM 2008 N N . ILE A 1 257 ? 8.516 -17.234 3.16 1 96.12 257 ILE A N 1
ATOM 2009 C CA . ILE A 1 257 ? 9.273 -16.016 3.447 1 96.12 257 ILE A CA 1
ATOM 2010 C C . ILE A 1 257 ? 8.344 -14.805 3.371 1 96.12 257 ILE A C 1
ATOM 2012 O O . ILE A 1 257 ? 8.367 -13.945 4.254 1 96.12 257 ILE A O 1
ATOM 2016 N N . MET A 1 258 ? 7.555 -14.703 2.363 1 94.75 258 MET A N 1
ATOM 2017 C CA . MET A 1 258 ? 6.602 -13.609 2.211 1 94.75 258 MET A CA 1
ATOM 2018 C C . MET A 1 258 ? 5.656 -13.539 3.404 1 94.75 258 MET A C 1
ATOM 2020 O O . MET A 1 258 ? 5.371 -12.461 3.918 1 94.75 258 MET A O 1
ATOM 2024 N N . ARG A 1 259 ? 5.148 -14.711 3.826 1 91.06 259 ARG A N 1
ATOM 2025 C CA . ARG A 1 259 ? 4.246 -14.773 4.969 1 91.06 259 ARG A CA 1
ATOM 2026 C C . ARG A 1 259 ? 4.914 -14.219 6.227 1 91.06 259 ARG A C 1
ATOM 2028 O O . ARG A 1 259 ? 4.32 -13.414 6.945 1 91.06 259 ARG A O 1
ATOM 2035 N N . PHE A 1 260 ? 6.105 -14.68 6.484 1 92.56 260 PHE A N 1
ATOM 2036 C CA . PHE A 1 260 ? 6.84 -14.227 7.664 1 92.56 260 PHE A CA 1
ATOM 2037 C C . PHE A 1 260 ? 7.055 -12.719 7.625 1 92.56 260 PHE A C 1
ATOM 2039 O O . PHE A 1 260 ? 6.82 -12.031 8.617 1 92.56 260 PHE A O 1
ATOM 2046 N N . CYS A 1 261 ? 7.422 -12.172 6.477 1 90.94 261 CYS A N 1
ATOM 2047 C CA . CYS A 1 261 ? 7.727 -10.75 6.348 1 90.94 261 CYS A CA 1
ATOM 2048 C C . CYS A 1 261 ? 6.465 -9.906 6.496 1 90.94 261 CYS A C 1
ATOM 2050 O O . CYS A 1 261 ? 6.512 -8.812 7.062 1 90.94 261 CYS A O 1
ATOM 2052 N N . ARG A 1 262 ? 5.395 -10.336 6.004 1 84 262 ARG A N 1
ATOM 2053 C CA . ARG A 1 262 ? 4.133 -9.602 6.094 1 84 262 ARG A CA 1
ATOM 2054 C C . ARG A 1 262 ? 3.705 -9.43 7.547 1 84 262 ARG A C 1
ATOM 2056 O O . ARG A 1 262 ? 3.076 -8.43 7.898 1 84 262 ARG A O 1
ATOM 2063 N N . LYS A 1 263 ? 4.047 -10.43 8.344 1 79.25 263 LYS A N 1
ATOM 2064 C CA . LYS A 1 263 ? 3.66 -10.398 9.75 1 79.25 263 LYS A CA 1
ATOM 2065 C C . LYS A 1 263 ? 4.746 -9.75 10.609 1 79.25 263 LYS A C 1
ATOM 2067 O O . LYS A 1 263 ? 4.664 -9.758 11.836 1 79.25 263 LYS A O 1
ATOM 2072 N N . GLY A 1 264 ? 5.867 -9.375 9.961 1 79.44 264 GLY A N 1
ATOM 2073 C CA . GLY A 1 264 ? 6.934 -8.68 10.664 1 79.44 264 GLY A CA 1
ATOM 2074 C C . GLY A 1 264 ? 7.988 -9.617 11.227 1 79.44 264 GLY A C 1
ATOM 2075 O O . GLY A 1 264 ? 8.859 -9.195 11.984 1 79.44 264 GLY A O 1
ATOM 2076 N N . GLU A 1 265 ? 7.816 -10.859 10.891 1 87.75 265 GLU A N 1
ATOM 2077 C CA . GLU A 1 265 ? 8.789 -11.844 11.359 1 87.75 265 GLU A CA 1
ATOM 2078 C C . GLU A 1 265 ? 9.953 -11.984 10.391 1 87.75 265 GLU A C 1
ATOM 2080 O O . GLU A 1 265 ? 10.242 -13.086 9.914 1 87.75 265 GLU A O 1
ATOM 2085 N N . CYS A 1 266 ? 10.688 -10.914 10.164 1 89.5 266 CYS A N 1
ATOM 2086 C CA . CYS A 1 266 ? 11.766 -10.883 9.188 1 89.5 266 CYS A CA 1
ATOM 2087 C C . CYS A 1 266 ? 12.953 -11.711 9.664 1 89.5 266 CYS A C 1
ATOM 2089 O O . CYS A 1 266 ? 13.688 -12.273 8.844 1 89.5 266 CYS A O 1
ATOM 2091 N N . ASP A 1 267 ? 13.109 -11.805 10.984 1 89.06 267 ASP A N 1
ATOM 2092 C CA . ASP A 1 267 ? 14.203 -12.609 11.516 1 89.06 267 ASP A CA 1
ATOM 2093 C C . ASP A 1 267 ? 14.016 -14.086 11.164 1 89.06 267 ASP A C 1
ATOM 2095 O O . ASP A 1 267 ? 14.977 -14.766 10.805 1 89.06 267 ASP A O 1
ATOM 2099 N N . LYS A 1 268 ? 12.805 -14.516 11.281 1 91.5 268 LYS A N 1
ATOM 2100 C CA . LYS A 1 268 ? 12.516 -15.906 10.922 1 91.5 268 LYS A CA 1
ATOM 2101 C C . LYS A 1 268 ? 12.727 -16.141 9.43 1 91.5 268 LYS A C 1
ATOM 2103 O O . LYS A 1 268 ? 13.227 -17.188 9.023 1 91.5 268 LYS A O 1
ATOM 2108 N N . ALA A 1 269 ? 12.219 -15.18 8.656 1 95.75 269 ALA A N 1
ATOM 2109 C CA . ALA A 1 269 ? 12.398 -15.266 7.211 1 95.75 269 ALA A CA 1
ATOM 2110 C C . ALA A 1 269 ? 13.883 -15.305 6.848 1 95.75 269 ALA A C 1
ATOM 2112 O O . ALA A 1 269 ? 14.297 -16.078 5.988 1 95.75 269 ALA A O 1
ATOM 2113 N N . TRP A 1 270 ? 14.695 -14.461 7.527 1 95.5 270 TRP A N 1
ATOM 2114 C CA . TRP A 1 270 ? 16.141 -14.391 7.336 1 95.5 270 TRP A CA 1
ATOM 2115 C C . TRP A 1 270 ? 16.797 -15.734 7.652 1 95.5 270 TRP A C 1
ATOM 2117 O O . TRP A 1 270 ? 17.594 -16.234 6.863 1 95.5 270 TRP A O 1
ATOM 2127 N N . THR A 1 271 ? 16.422 -16.297 8.773 1 94.12 271 THR A N 1
ATOM 2128 C CA . THR A 1 271 ? 16.969 -17.578 9.211 1 94.12 271 THR A CA 1
ATOM 2129 C C . THR A 1 271 ? 16.609 -18.688 8.242 1 94.12 271 THR A C 1
ATOM 2131 O O . THR A 1 271 ? 17.438 -19.531 7.891 1 94.12 271 THR A O 1
ATOM 2134 N N . LEU A 1 272 ? 15.406 -18.641 7.844 1 93.94 272 LEU A N 1
ATOM 2135 C CA . LEU A 1 272 ? 14.906 -19.688 6.949 1 93.94 272 LEU A CA 1
ATOM 2136 C C . LEU A 1 272 ? 15.656 -19.672 5.621 1 93.94 272 LEU A C 1
ATOM 2138 O O . LEU A 1 272 ? 16.062 -20.719 5.113 1 93.94 272 LEU A O 1
ATOM 2142 N N . LEU A 1 273 ? 15.773 -18.516 4.992 1 95 273 LEU A N 1
ATOM 2143 C CA . LEU A 1 273 ? 16.469 -18.391 3.717 1 95 273 LEU A CA 1
ATOM 2144 C C . LEU A 1 273 ? 17.922 -18.859 3.846 1 95 273 LEU A C 1
ATOM 2146 O O . LEU A 1 273 ? 18.422 -19.578 2.982 1 95 273 LEU A O 1
ATOM 2150 N N . HIS A 1 274 ? 18.531 -18.5 4.926 1 93 274 HIS A N 1
ATOM 2151 C CA . HIS A 1 274 ? 19.953 -18.828 5.109 1 93 274 HIS A CA 1
ATOM 2152 C C . HIS A 1 274 ? 20.125 -20.312 5.414 1 93 274 HIS A C 1
ATOM 2154 O O . HIS A 1 274 ? 21.125 -20.922 5.031 1 93 274 HIS A O 1
ATOM 2160 N N . GLU A 1 275 ? 19.188 -20.828 6.137 1 88.69 275 GLU A N 1
ATOM 2161 C CA . GLU A 1 275 ? 19.203 -22.281 6.301 1 88.69 275 GLU A CA 1
ATOM 2162 C C . GLU A 1 275 ? 19.141 -22.984 4.949 1 88.69 275 GLU A C 1
ATOM 2164 O O . GLU A 1 275 ? 19.859 -23.969 4.727 1 88.69 275 GLU A O 1
ATOM 2169 N N . GLY A 1 276 ? 18.297 -22.484 4.09 1 87 276 GLY A N 1
ATOM 2170 C CA . GLY A 1 276 ? 18.219 -23.047 2.75 1 87 276 GLY A CA 1
ATOM 2171 C C . GLY A 1 276 ? 19.5 -22.875 1.954 1 87 276 GLY A C 1
ATOM 2172 O O . GLY A 1 276 ? 19.953 -23.797 1.278 1 87 276 GLY A O 1
ATOM 2173 N N . MET A 1 277 ? 20.109 -21.766 2.039 1 87.62 277 MET A N 1
ATOM 2174 C CA . MET A 1 277 ? 21.344 -21.453 1.317 1 87.62 277 MET A CA 1
ATOM 2175 C C . MET A 1 277 ? 22.5 -22.328 1.817 1 87.62 277 MET A C 1
ATOM 2177 O O . MET A 1 277 ? 23.312 -22.781 1.025 1 87.62 277 MET A O 1
ATOM 2181 N N . ASN A 1 278 ? 22.547 -22.531 3.078 1 84.12 278 ASN A N 1
ATOM 2182 C CA . ASN A 1 278 ? 23.641 -23.266 3.689 1 84.12 278 ASN A CA 1
ATOM 2183 C C . ASN A 1 278 ? 23.516 -24.766 3.453 1 84.12 278 ASN A C 1
ATOM 2185 O O . ASN A 1 278 ? 24.531 -25.484 3.408 1 84.12 278 ASN A O 1
ATOM 2189 N N . LEU A 1 279 ? 22.297 -25.266 3.406 1 79.31 279 LEU A N 1
ATOM 2190 C CA . LEU A 1 279 ? 22.062 -26.688 3.172 1 79.31 279 LEU A CA 1
ATOM 2191 C C . LEU A 1 279 ? 22.266 -27.031 1.697 1 79.31 279 LEU A C 1
ATOM 2193 O O . LEU A 1 279 ? 22.203 -28.203 1.315 1 79.31 279 LEU A O 1
ATOM 2197 N N . GLY A 1 280 ? 22.656 -25.984 0.917 1 75 280 GLY A N 1
ATOM 2198 C CA . GLY A 1 280 ? 22.891 -26.219 -0.498 1 75 280 GLY A CA 1
ATOM 2199 C C . GLY A 1 280 ? 21.609 -26.375 -1.297 1 75 280 GLY A C 1
ATOM 2200 O O . GLY A 1 280 ? 21.609 -26.953 -2.387 1 75 280 GLY A O 1
ATOM 2201 N N . SER A 1 281 ? 20.516 -26 -0.717 1 78.19 281 SER A N 1
ATOM 2202 C CA . SER A 1 281 ? 19.234 -26.047 -1.427 1 78.19 281 SER A CA 1
ATOM 2203 C C . SER A 1 281 ? 19.219 -25.078 -2.6 1 78.19 281 SER A C 1
ATOM 2205 O O . SER A 1 281 ? 20.047 -24.172 -2.668 1 78.19 281 SER A O 1
ATOM 2207 N N . ASP A 1 282 ? 18.438 -25.406 -3.576 1 84.12 282 ASP A N 1
ATOM 2208 C CA . ASP A 1 282 ? 18.312 -24.547 -4.75 1 84.12 282 ASP A CA 1
ATOM 2209 C C . ASP A 1 282 ? 17.516 -23.281 -4.422 1 84.12 282 ASP A C 1
ATOM 2211 O O . ASP A 1 282 ? 16.297 -23.234 -4.617 1 84.12 282 ASP A O 1
ATOM 2215 N N . VAL A 1 283 ? 18.172 -22.344 -3.842 1 90.38 283 VAL A N 1
ATOM 2216 C CA . VAL A 1 283 ? 17.531 -21.062 -3.566 1 90.38 283 VAL A CA 1
ATOM 2217 C C . VAL A 1 283 ? 17.531 -20.203 -4.828 1 90.38 283 VAL A C 1
ATOM 2219 O O . VAL A 1 283 ? 18.578 -20 -5.457 1 90.38 283 VAL A O 1
ATOM 2222 N N . GLU A 1 284 ? 16.375 -19.875 -5.25 1 92.62 284 GLU A N 1
ATOM 2223 C CA . GLU A 1 284 ? 16.219 -19.062 -6.453 1 92.62 284 GLU A CA 1
ATOM 2224 C C . GLU A 1 284 ? 16.156 -17.578 -6.109 1 92.62 284 GLU A C 1
ATOM 2226 O O . GLU A 1 284 ? 15.953 -17.219 -4.949 1 92.62 284 GLU A O 1
ATOM 2231 N N . VAL A 1 285 ? 16.312 -16.75 -7.078 1 94.62 285 VAL A N 1
ATOM 2232 C CA . VAL A 1 285 ? 16.344 -15.289 -6.93 1 94.62 285 VAL A CA 1
ATOM 2233 C C . VAL A 1 285 ? 15.008 -14.805 -6.371 1 94.62 285 VAL A C 1
ATOM 2235 O O . VAL A 1 285 ? 14.961 -13.828 -5.617 1 94.62 285 VAL A O 1
ATOM 2238 N N . ALA A 1 286 ? 13.961 -15.484 -6.66 1 93.62 286 ALA A N 1
ATOM 2239 C CA . ALA A 1 286 ? 12.625 -15.094 -6.215 1 93.62 286 ALA A CA 1
ATOM 2240 C C . ALA A 1 286 ? 12.539 -15.078 -4.691 1 93.62 286 ALA A C 1
ATOM 2242 O O . ALA A 1 286 ? 11.891 -14.211 -4.109 1 93.62 286 ALA A O 1
ATOM 2243 N N . SER A 1 287 ? 13.125 -16.109 -4.027 1 96.19 287 SER A N 1
ATOM 2244 C CA . SER A 1 287 ? 13.133 -16.172 -2.57 1 96.19 287 SER A CA 1
ATOM 2245 C C . SER A 1 287 ? 13.93 -15.016 -1.971 1 96.19 287 SER A C 1
ATOM 2247 O O . SER A 1 287 ? 13.531 -14.43 -0.964 1 96.19 287 SER A O 1
ATOM 2249 N N . CYS A 1 288 ? 15.016 -14.742 -2.611 1 97.19 288 CYS A N 1
ATOM 2250 C CA . CYS A 1 288 ? 15.828 -13.609 -2.172 1 97.19 288 CYS A CA 1
ATOM 2251 C C . CYS A 1 288 ? 15.062 -12.297 -2.346 1 97.19 288 CYS A C 1
ATOM 2253 O O . CYS A 1 288 ? 15.078 -11.445 -1.455 1 97.19 288 CYS A O 1
ATOM 2255 N N . ASN A 1 289 ? 14.438 -12.141 -3.477 1 96.56 289 ASN A N 1
ATOM 2256 C CA . ASN A 1 289 ? 13.648 -10.945 -3.742 1 96.56 289 ASN A CA 1
ATOM 2257 C C . ASN A 1 289 ? 12.547 -10.758 -2.703 1 96.56 289 ASN A C 1
ATOM 2259 O O . ASN A 1 289 ? 12.258 -9.633 -2.297 1 96.56 289 ASN A O 1
ATOM 2263 N N . ALA A 1 290 ? 11.898 -11.852 -2.316 1 97.31 290 ALA A N 1
ATOM 2264 C CA . ALA A 1 290 ? 10.867 -11.797 -1.29 1 97.31 290 ALA A CA 1
ATOM 2265 C C . ALA A 1 290 ? 11.422 -11.266 0.027 1 97.31 290 ALA A C 1
ATOM 2267 O O . ALA A 1 290 ? 10.797 -10.422 0.677 1 97.31 290 ALA A O 1
ATOM 2268 N N . LEU A 1 291 ? 12.547 -11.805 0.391 1 97.5 291 LEU A N 1
ATOM 2269 C CA . LEU A 1 291 ? 13.164 -11.359 1.635 1 97.5 291 LEU A CA 1
ATOM 2270 C C . LEU A 1 291 ? 13.617 -9.906 1.527 1 97.5 291 LEU A C 1
ATOM 2272 O O . LEU A 1 291 ? 13.445 -9.125 2.467 1 97.5 291 LEU A O 1
ATOM 2276 N N . LEU A 1 292 ? 14.211 -9.547 0.353 1 97.12 292 LEU A N 1
ATOM 2277 C CA . LEU A 1 292 ? 14.617 -8.164 0.13 1 97.12 292 LEU A CA 1
ATOM 2278 C C . LEU A 1 292 ? 13.43 -7.215 0.264 1 97.12 292 LEU A C 1
ATOM 2280 O O . LEU A 1 292 ? 13.555 -6.141 0.856 1 97.12 292 LEU A O 1
ATOM 2284 N N . THR A 1 293 ? 12.312 -7.562 -0.307 1 96 293 THR A N 1
ATOM 2285 C CA . THR A 1 293 ? 11.094 -6.766 -0.227 1 96 293 THR A CA 1
ATOM 2286 C C . THR A 1 293 ? 10.648 -6.605 1.224 1 96 293 THR A C 1
ATOM 2288 O O . THR A 1 293 ? 10.297 -5.504 1.654 1 96 293 THR A O 1
ATOM 2291 N N . GLY A 1 294 ? 10.641 -7.758 1.96 1 94 294 GLY A N 1
ATOM 2292 C CA . GLY A 1 294 ? 10.266 -7.715 3.363 1 94 294 GLY A CA 1
ATOM 2293 C C . GLY A 1 294 ? 11.18 -6.836 4.199 1 94 294 GLY A C 1
ATOM 2294 O O . GLY A 1 294 ? 10.703 -6.039 5.012 1 94 294 GLY A O 1
ATOM 2295 N N . LEU A 1 295 ? 12.453 -6.98 3.99 1 92.12 295 LEU A N 1
ATOM 2296 C CA . LEU A 1 295 ? 13.43 -6.18 4.723 1 92.12 295 LEU A CA 1
ATOM 2297 C C . LEU A 1 295 ? 13.266 -4.695 4.406 1 92.12 295 LEU A C 1
ATOM 2299 O O . LEU A 1 295 ? 13.422 -3.85 5.285 1 92.12 295 LEU A O 1
ATOM 2303 N N . GLY A 1 296 ? 12.977 -4.367 3.143 1 90.19 296 GLY A N 1
ATOM 2304 C CA . GLY A 1 296 ? 12.727 -2.99 2.744 1 90.19 296 GLY A CA 1
ATOM 2305 C C . GLY A 1 296 ? 11.531 -2.377 3.445 1 90.19 296 GLY A C 1
ATOM 2306 O O . GLY A 1 296 ? 11.57 -1.213 3.854 1 90.19 296 GLY A O 1
ATOM 2307 N N . GLN A 1 297 ? 10.484 -3.117 3.596 1 86.25 297 GLN A N 1
ATOM 2308 C CA . GLN A 1 297 ? 9.266 -2.643 4.258 1 86.25 297 GLN A CA 1
ATOM 2309 C C . GLN A 1 297 ? 9.531 -2.314 5.723 1 86.25 297 GLN A C 1
ATOM 2311 O O . GLN A 1 297 ? 8.883 -1.438 6.297 1 86.25 297 GLN A O 1
ATOM 2316 N N . HIS A 1 298 ? 10.484 -3.018 6.246 1 79.94 298 HIS A N 1
ATOM 2317 C CA . HIS A 1 298 ? 10.805 -2.797 7.652 1 79.94 298 HIS A CA 1
ATOM 2318 C C . HIS A 1 298 ? 12.055 -1.933 7.801 1 79.94 298 HIS A C 1
ATOM 2320 O O . HIS A 1 298 ? 12.648 -1.872 8.883 1 79.94 298 HIS A O 1
ATOM 2326 N N . ARG A 1 299 ? 12.586 -1.412 6.68 1 80.31 299 ARG A N 1
ATOM 2327 C CA . ARG A 1 299 ? 13.641 -0.407 6.617 1 80.31 299 ARG A CA 1
ATOM 2328 C C . ARG A 1 299 ? 14.961 -0.964 7.148 1 80.31 299 ARG A C 1
ATOM 2330 O O . ARG A 1 299 ? 15.664 -0.293 7.906 1 80.31 299 ARG A O 1
ATOM 2337 N N . ASP A 1 300 ? 15.117 -2.189 6.949 1 85.06 300 ASP A N 1
ATOM 2338 C CA . ASP A 1 300 ? 16.375 -2.822 7.328 1 85.06 300 ASP A CA 1
ATOM 2339 C C . ASP A 1 300 ? 17.375 -2.805 6.172 1 85.06 300 ASP A C 1
ATOM 2341 O O . ASP A 1 300 ? 17.609 -3.832 5.535 1 85.06 300 ASP A O 1
ATOM 2345 N N . PHE A 1 301 ? 18.047 -1.717 5.961 1 83.31 301 PHE A N 1
ATOM 2346 C CA . PHE A 1 301 ? 18.922 -1.51 4.82 1 83.31 301 PHE A CA 1
ATOM 2347 C C . PHE A 1 301 ? 20.219 -2.293 4.988 1 83.31 301 PHE A C 1
ATOM 2349 O O . PHE A 1 301 ? 20.812 -2.76 4.008 1 83.31 301 PHE A O 1
ATOM 2356 N N . ALA A 1 302 ? 20.656 -2.365 6.211 1 85.31 302 ALA A N 1
ATOM 2357 C CA . ALA A 1 302 ? 21.891 -3.098 6.48 1 85.31 302 ALA A CA 1
ATOM 2358 C C . ALA A 1 302 ? 21.781 -4.539 5.988 1 85.31 302 ALA A C 1
ATOM 2360 O O . ALA A 1 302 ? 22.688 -5.039 5.32 1 85.31 302 ALA A O 1
ATOM 2361 N N . ARG A 1 303 ? 20.75 -5.191 6.328 1 91.25 303 ARG A N 1
ATOM 2362 C CA . ARG A 1 303 ? 20.578 -6.582 5.922 1 91.25 303 ARG A CA 1
ATOM 2363 C C . ARG A 1 303 ? 20.312 -6.691 4.426 1 91.25 303 ARG A C 1
ATOM 2365 O O . ARG A 1 303 ? 20.656 -7.695 3.801 1 91.25 303 ARG A O 1
ATOM 2372 N N . ILE A 1 304 ? 19.609 -5.691 3.791 1 93.19 304 ILE A N 1
ATOM 2373 C CA . ILE A 1 304 ? 19.422 -5.684 2.344 1 93.19 304 ILE A CA 1
ATOM 2374 C C . ILE A 1 304 ? 20.781 -5.754 1.643 1 93.19 304 ILE A C 1
ATOM 2376 O O . ILE A 1 304 ? 20.984 -6.586 0.753 1 93.19 304 ILE A O 1
ATOM 2380 N N . ASN A 1 305 ? 21.703 -4.941 2.092 1 91 305 ASN A N 1
ATOM 2381 C CA . ASN A 1 305 ? 23.031 -4.91 1.494 1 91 305 ASN A CA 1
ATOM 2382 C C . ASN A 1 305 ? 23.781 -6.219 1.72 1 91 305 ASN A C 1
ATOM 2384 O O . ASN A 1 305 ? 24.484 -6.707 0.825 1 91 305 ASN A O 1
ATOM 2388 N N . LEU A 1 306 ? 23.641 -6.672 2.916 1 94.44 306 LEU A N 1
ATOM 2389 C CA . LEU A 1 306 ? 24.297 -7.93 3.24 1 94.44 306 LEU A CA 1
ATOM 2390 C C . LEU A 1 306 ? 23.781 -9.062 2.359 1 94.44 306 LEU A C 1
ATOM 2392 O O . LEU A 1 306 ? 24.562 -9.875 1.862 1 94.44 306 LEU A O 1
ATOM 2396 N N . LEU A 1 307 ? 22.469 -9.148 2.203 1 96.19 307 LEU A N 1
ATOM 2397 C CA . LEU A 1 307 ? 21.875 -10.203 1.389 1 96.19 307 LEU A CA 1
ATOM 2398 C C . LEU A 1 307 ? 22.328 -10.078 -0.066 1 96.19 307 LEU A C 1
ATOM 2400 O O . LEU A 1 307 ? 22.594 -11.086 -0.725 1 96.19 307 LEU A O 1
ATOM 2404 N N . MET A 1 308 ? 22.359 -8.867 -0.612 1 94.69 308 MET A N 1
ATOM 2405 C CA . MET A 1 308 ? 22.812 -8.641 -1.979 1 94.69 308 MET A CA 1
ATOM 2406 C C . MET A 1 308 ? 24.234 -9.156 -2.172 1 94.69 308 MET A C 1
ATOM 2408 O O . MET A 1 308 ? 24.547 -9.766 -3.197 1 94.69 308 MET A O 1
ATOM 2412 N N . LYS A 1 309 ? 25.031 -8.891 -1.192 1 94.19 309 LYS A N 1
ATOM 2413 C CA . LYS A 1 309 ? 26.422 -9.375 -1.229 1 94.19 309 LYS A CA 1
ATOM 2414 C C . LYS A 1 309 ? 26.469 -10.898 -1.197 1 94.19 309 LYS A C 1
ATOM 2416 O O . LYS A 1 309 ? 27.219 -11.516 -1.946 1 94.19 309 LYS A O 1
ATOM 2421 N N . GLU A 1 310 ? 25.656 -11.453 -0.341 1 94.19 310 GLU A N 1
ATOM 2422 C CA . GLU A 1 310 ? 25.609 -12.914 -0.215 1 94.19 310 GLU A CA 1
ATOM 2423 C C . GLU A 1 310 ? 25.109 -13.562 -1.503 1 94.19 310 GLU A C 1
ATOM 2425 O O . GLU A 1 310 ? 25.562 -14.648 -1.869 1 94.19 310 GLU A O 1
ATOM 2430 N N . MET A 1 311 ? 24.125 -12.961 -2.154 1 94.19 311 MET A N 1
ATOM 2431 C CA . MET A 1 311 ? 23.625 -13.477 -3.426 1 94.19 311 MET A CA 1
ATOM 2432 C C . MET A 1 311 ? 24.75 -13.586 -4.449 1 94.19 311 MET A C 1
ATOM 2434 O O . MET A 1 311 ? 24.875 -14.602 -5.129 1 94.19 311 MET A O 1
ATOM 2438 N N . LYS A 1 312 ? 25.578 -12.609 -4.496 1 89.81 312 LYS A N 1
ATOM 2439 C CA . LYS A 1 312 ? 26.703 -12.594 -5.418 1 89.81 312 LYS A CA 1
ATOM 2440 C C . LYS A 1 312 ? 27.703 -13.695 -5.074 1 89.81 312 LYS A C 1
ATOM 2442 O O . LYS A 1 312 ? 28.203 -14.391 -5.965 1 89.81 312 LYS A O 1
ATOM 2447 N N . GLU A 1 313 ? 27.953 -13.836 -3.844 1 91.25 313 GLU A N 1
ATOM 2448 C CA . GLU A 1 313 ? 28.922 -14.828 -3.385 1 91.25 313 GLU A CA 1
ATOM 2449 C C . GLU A 1 313 ? 28.422 -16.25 -3.645 1 91.25 313 GLU A C 1
ATOM 2451 O O . GLU A 1 313 ? 29.203 -17.141 -3.951 1 91.25 313 GLU A O 1
ATOM 2456 N N . LYS A 1 314 ? 27.141 -16.453 -3.562 1 91.12 314 LYS A N 1
ATOM 2457 C CA . LYS A 1 314 ? 26.562 -17.781 -3.701 1 91.12 314 LYS A CA 1
ATOM 2458 C C . LYS A 1 314 ? 26.156 -18.047 -5.145 1 91.12 314 LYS A C 1
ATOM 2460 O O . LYS A 1 314 ? 25.578 -19.094 -5.441 1 91.12 314 LYS A O 1
ATOM 2465 N N . GLY A 1 315 ? 26.375 -17.047 -5.977 1 90 315 GLY A N 1
ATOM 2466 C CA . GLY A 1 315 ? 26.125 -17.234 -7.398 1 90 315 GLY A CA 1
ATOM 2467 C C . GLY A 1 315 ? 24.656 -17.062 -7.777 1 90 315 GLY A C 1
ATOM 2468 O O . GLY A 1 315 ? 24.203 -17.609 -8.789 1 90 315 GLY A O 1
ATOM 2469 N N . ILE A 1 316 ? 23.797 -16.578 -6.934 1 93.56 316 ILE A N 1
ATOM 2470 C CA . ILE A 1 316 ? 22.422 -16.234 -7.266 1 93.56 316 ILE A CA 1
ATOM 2471 C C . ILE A 1 316 ? 22.391 -14.906 -8 1 93.56 316 ILE A C 1
ATOM 2473 O O . ILE A 1 316 ? 22.609 -13.852 -7.402 1 93.56 316 ILE A O 1
ATOM 2477 N N . LYS A 1 317 ? 22.172 -14.867 -9.219 1 92.12 317 LYS A N 1
ATOM 2478 C CA . LYS A 1 317 ? 22.266 -13.672 -10.039 1 92.12 317 LYS A CA 1
ATOM 2479 C C . LYS A 1 317 ? 21.047 -12.773 -9.852 1 92.12 317 LYS A C 1
ATOM 2481 O O . LYS A 1 317 ? 19.922 -13.195 -10.094 1 92.12 317 LYS A O 1
ATOM 2486 N N . PRO A 1 318 ? 21.266 -11.555 -9.477 1 93.88 318 PRO A N 1
ATOM 2487 C CA . PRO A 1 318 ? 20.156 -10.602 -9.375 1 93.88 318 PRO A CA 1
ATOM 2488 C C . PRO A 1 318 ? 19.516 -10.305 -10.727 1 93.88 318 PRO A C 1
ATOM 2490 O O . PRO A 1 318 ? 20.203 -10.266 -11.75 1 93.88 318 PRO A O 1
ATOM 2493 N N . ASP A 1 319 ? 18.312 -10.203 -10.773 1 92.75 319 ASP A N 1
ATOM 2494 C CA . ASP A 1 319 ? 17.594 -9.883 -12 1 92.75 319 ASP A CA 1
ATOM 2495 C C . ASP A 1 319 ? 17 -8.477 -11.945 1 92.75 319 ASP A C 1
ATOM 2497 O O . ASP A 1 319 ? 17.375 -7.676 -11.086 1 92.75 319 ASP A O 1
ATOM 2501 N N . VAL A 1 320 ? 16.188 -8.117 -12.93 1 91.62 320 VAL A N 1
ATOM 2502 C CA . VAL A 1 320 ? 15.641 -6.766 -13.039 1 91.62 320 VAL A CA 1
ATOM 2503 C C . VAL A 1 320 ? 14.727 -6.477 -11.844 1 91.62 320 VAL A C 1
ATOM 2505 O O . VAL A 1 320 ? 14.656 -5.344 -11.367 1 91.62 320 VAL A O 1
ATOM 2508 N N . VAL A 1 321 ? 14.047 -7.5 -11.328 1 93.06 321 VAL A N 1
ATOM 2509 C CA . VAL A 1 321 ? 13.172 -7.352 -10.172 1 93.06 321 VAL A CA 1
ATOM 2510 C C . VAL A 1 321 ? 14.008 -7.051 -8.93 1 93.06 321 VAL A C 1
ATOM 2512 O O . VAL A 1 321 ? 13.625 -6.223 -8.102 1 93.06 321 VAL A O 1
ATOM 2515 N N . THR A 1 322 ? 15.141 -7.746 -8.805 1 95.81 322 THR A N 1
ATOM 2516 C CA . THR A 1 322 ? 16.047 -7.543 -7.676 1 95.81 322 THR A CA 1
ATOM 2517 C C . THR A 1 322 ? 16.5 -6.086 -7.598 1 95.81 322 THR A C 1
ATOM 2519 O O . THR A 1 322 ? 16.375 -5.449 -6.551 1 95.81 322 THR A O 1
ATOM 2522 N N . TYR A 1 323 ? 16.969 -5.617 -8.695 1 95.19 323 TYR A N 1
ATOM 2523 C CA . TYR A 1 323 ? 17.453 -4.242 -8.711 1 95.19 323 TYR A CA 1
ATOM 2524 C C . TYR A 1 323 ? 16.297 -3.256 -8.594 1 95.19 323 TYR A C 1
ATOM 2526 O O . TYR A 1 323 ? 16.453 -2.166 -8.039 1 95.19 323 TYR A O 1
ATOM 2534 N N . GLY A 1 324 ? 15.156 -3.66 -9.141 1 94.94 324 GLY A N 1
ATOM 2535 C CA . GLY A 1 324 ? 13.977 -2.84 -8.922 1 94.94 324 GLY A CA 1
ATOM 2536 C C . GLY A 1 324 ? 13.633 -2.67 -7.453 1 94.94 324 GLY A C 1
ATOM 2537 O O . GLY A 1 324 ? 13.305 -1.567 -7.008 1 94.94 324 GLY A O 1
ATOM 2538 N N . ILE A 1 325 ? 13.656 -3.766 -6.711 1 96.12 325 ILE A N 1
ATOM 2539 C CA . ILE A 1 325 ? 13.398 -3.748 -5.273 1 96.12 325 ILE A CA 1
ATOM 2540 C C . ILE A 1 325 ? 14.438 -2.869 -4.578 1 96.12 325 ILE A C 1
ATOM 2542 O O . ILE A 1 325 ? 14.094 -2.072 -3.703 1 96.12 325 ILE A O 1
ATOM 2546 N N . MET A 1 326 ? 15.672 -3.029 -5 1 95.31 326 MET A N 1
ATOM 2547 C CA . MET A 1 326 ? 16.766 -2.254 -4.41 1 95.31 326 MET A CA 1
ATOM 2548 C C . MET A 1 326 ? 16.547 -0.76 -4.637 1 95.31 326 MET A C 1
ATOM 2550 O O . MET A 1 326 ? 16.625 0.031 -3.693 1 95.31 326 MET A O 1
ATOM 2554 N N . ILE A 1 327 ? 16.266 -0.372 -5.84 1 95.94 327 ILE A N 1
ATOM 2555 C CA . ILE A 1 327 ? 16.078 1.031 -6.195 1 95.94 327 ILE A CA 1
ATOM 2556 C C . ILE A 1 327 ? 14.859 1.587 -5.465 1 95.94 327 ILE A C 1
ATOM 2558 O O . ILE A 1 327 ? 14.883 2.713 -4.965 1 95.94 327 ILE A O 1
ATOM 2562 N N . LYS A 1 328 ? 13.797 0.823 -5.43 1 95.31 328 LYS A N 1
ATOM 2563 C CA . LYS A 1 328 ? 12.594 1.24 -4.707 1 95.31 328 LYS A CA 1
ATOM 2564 C C . LYS A 1 328 ? 12.906 1.517 -3.24 1 95.31 328 LYS A C 1
ATOM 2566 O O . LYS A 1 328 ? 12.469 2.525 -2.686 1 95.31 328 LYS A O 1
ATOM 2571 N N . ASN A 1 329 ? 13.633 0.616 -2.629 1 92.38 329 ASN A N 1
ATOM 2572 C CA . ASN A 1 329 ? 13.992 0.79 -1.227 1 92.38 329 ASN A CA 1
ATOM 2573 C C . ASN A 1 329 ? 14.898 2 -1.027 1 92.38 329 ASN A C 1
ATOM 2575 O O . ASN A 1 329 ? 14.75 2.744 -0.058 1 92.38 329 ASN A O 1
ATOM 2579 N N . LEU A 1 330 ? 15.844 2.152 -1.91 1 92.06 330 LEU A N 1
ATOM 2580 C CA . LEU A 1 330 ? 16.734 3.309 -1.831 1 92.06 330 LEU A CA 1
ATOM 2581 C C . LEU A 1 330 ? 15.938 4.609 -1.938 1 92.06 330 LEU A C 1
ATOM 2583 O O . LEU A 1 330 ? 16.219 5.57 -1.214 1 92.06 330 LEU A O 1
ATOM 2587 N N . CYS A 1 331 ? 14.953 4.664 -2.805 1 91.81 331 CYS A N 1
ATOM 2588 C CA . CYS A 1 331 ? 14.102 5.844 -2.949 1 91.81 331 CYS A CA 1
ATOM 2589 C C . CYS A 1 331 ? 13.297 6.09 -1.681 1 91.81 331 CYS A C 1
ATOM 2591 O O . CYS A 1 331 ? 13.18 7.23 -1.226 1 91.81 331 CYS A O 1
ATOM 2593 N N . ASN A 1 332 ? 12.75 5.039 -1.186 1 87.25 332 ASN A N 1
ATOM 2594 C CA . ASN A 1 332 ? 11.953 5.156 0.031 1 87.25 332 ASN A CA 1
ATOM 2595 C C . ASN A 1 332 ? 12.789 5.664 1.201 1 87.25 332 ASN A C 1
ATOM 2597 O O . ASN A 1 332 ? 12.273 6.355 2.082 1 87.25 332 ASN A O 1
ATOM 2601 N N . PHE A 1 333 ? 14.055 5.305 1.173 1 83.12 333 PHE A N 1
ATOM 2602 C CA . PHE A 1 333 ? 14.961 5.719 2.234 1 83.12 333 PHE A CA 1
ATOM 2603 C C . PHE A 1 333 ? 15.609 7.062 1.903 1 83.12 333 PHE A C 1
ATOM 2605 O O . PHE A 1 333 ? 16.484 7.531 2.633 1 83.12 333 PHE A O 1
ATOM 2612 N N . ARG A 1 334 ? 15.234 7.582 0.764 1 84.88 334 ARG A N 1
ATOM 2613 C CA . ARG A 1 334 ? 15.703 8.891 0.303 1 84.88 334 ARG A CA 1
ATOM 2614 C C . ARG A 1 334 ? 17.188 8.859 -0.023 1 84.88 334 ARG A C 1
ATOM 2616 O O . ARG A 1 334 ? 17.922 9.789 0.309 1 84.88 334 ARG A O 1
ATOM 2623 N N . ARG A 1 335 ? 17.625 7.766 -0.38 1 88.5 335 ARG A N 1
ATOM 2624 C CA . ARG A 1 335 ? 18.969 7.613 -0.904 1 88.5 335 ARG A CA 1
ATOM 2625 C C . ARG A 1 335 ? 18.969 7.613 -2.428 1 88.5 335 ARG A C 1
ATOM 2627 O O . ARG A 1 335 ? 19.406 6.641 -3.055 1 88.5 335 ARG A O 1
ATOM 2634 N N . LEU A 1 336 ? 18.594 8.742 -2.986 1 91.25 336 LEU A N 1
ATOM 2635 C CA . LEU A 1 336 ? 18.328 8.859 -4.414 1 91.25 336 LEU A CA 1
ATOM 2636 C C . LEU A 1 336 ? 19.641 8.852 -5.211 1 91.25 336 LEU A C 1
ATOM 2638 O O . LEU A 1 336 ? 19.672 8.352 -6.336 1 91.25 336 LEU A O 1
ATOM 2642 N N . ASP A 1 337 ? 20.703 9.469 -4.633 1 90.31 337 ASP A N 1
ATOM 2643 C CA . ASP A 1 337 ? 21.969 9.477 -5.344 1 90.31 337 ASP A CA 1
ATOM 2644 C C . ASP A 1 337 ? 22.484 8.055 -5.559 1 90.31 337 ASP A C 1
ATOM 2646 O O . ASP A 1 337 ? 23 7.734 -6.633 1 90.31 337 ASP A O 1
ATOM 2650 N N . GLU A 1 338 ? 22.359 7.285 -4.508 1 92.31 338 GLU A N 1
ATOM 2651 C CA . GLU A 1 338 ? 22.75 5.887 -4.645 1 92.31 338 GLU A CA 1
ATOM 2652 C C . GLU A 1 338 ? 21.859 5.16 -5.645 1 92.31 338 GLU A C 1
ATOM 2654 O O . GLU A 1 338 ? 22.328 4.297 -6.391 1 92.31 338 GLU A O 1
ATOM 2659 N N . ALA A 1 339 ? 20.547 5.398 -5.609 1 94.88 339 ALA A N 1
ATOM 2660 C CA . ALA A 1 339 ? 19.609 4.789 -6.551 1 94.88 339 ALA A CA 1
ATOM 2661 C C . ALA A 1 339 ? 20 5.125 -7.992 1 94.88 339 ALA A C 1
ATOM 2663 O O . ALA A 1 339 ? 19.953 4.258 -8.867 1 94.88 339 ALA A O 1
ATOM 2664 N N . LEU A 1 340 ? 20.406 6.379 -8.266 1 94.62 340 LEU A N 1
ATOM 2665 C CA . LEU A 1 340 ? 20.812 6.82 -9.602 1 94.62 340 LEU A CA 1
ATOM 2666 C C . LEU A 1 340 ? 22.109 6.145 -10.023 1 94.62 340 LEU A C 1
ATOM 2668 O O . LEU A 1 340 ? 22.297 5.832 -11.203 1 94.62 340 LEU A O 1
ATOM 2672 N N . GLU A 1 341 ? 22.938 5.961 -9.055 1 94.75 341 GLU A N 1
ATOM 2673 C CA . GLU A 1 341 ? 24.172 5.25 -9.344 1 94.75 341 GLU A CA 1
ATOM 2674 C C . GLU A 1 341 ? 23.906 3.82 -9.797 1 94.75 341 GLU A C 1
ATOM 2676 O O . GLU A 1 341 ? 24.562 3.314 -10.703 1 94.75 341 GLU A O 1
ATOM 2681 N N . VAL A 1 342 ? 22.969 3.15 -9.102 1 95.19 342 VAL A N 1
ATOM 2682 C CA . VAL A 1 342 ? 22.609 1.792 -9.484 1 95.19 342 VAL A CA 1
ATOM 2683 C C . VAL A 1 342 ? 22.047 1.79 -10.906 1 95.19 342 VAL A C 1
ATOM 2685 O O . VAL A 1 342 ? 22.375 0.909 -11.703 1 95.19 342 VAL A O 1
ATOM 2688 N N . LEU A 1 343 ? 21.188 2.719 -11.234 1 95 343 LEU A N 1
ATOM 2689 C CA . LEU A 1 343 ? 20.641 2.832 -12.578 1 95 343 LEU A CA 1
ATOM 2690 C C . LEU A 1 343 ? 21.75 2.98 -13.609 1 95 343 LEU A C 1
ATOM 2692 O O . LEU A 1 343 ? 21.703 2.357 -14.672 1 95 343 LEU A O 1
ATOM 2696 N N . GLU A 1 344 ? 22.734 3.848 -13.289 1 94.31 344 GLU A N 1
ATOM 2697 C CA . GLU A 1 344 ? 23.844 4.07 -14.211 1 94.31 344 GLU A CA 1
ATOM 2698 C C . GLU A 1 344 ? 24.656 2.789 -14.438 1 94.31 344 GLU A C 1
ATOM 2700 O O . GLU A 1 344 ? 25.062 2.498 -15.555 1 94.31 344 GLU A O 1
ATOM 2705 N N . LYS A 1 345 ? 24.844 2.094 -13.391 1 94.5 345 LYS A N 1
ATOM 2706 C CA . LYS A 1 345 ? 25.547 0.822 -13.5 1 94.5 345 LYS A CA 1
ATOM 2707 C C . LYS A 1 345 ? 24.766 -0.17 -14.352 1 94.5 345 LYS A C 1
ATOM 2709 O O . LYS A 1 345 ? 25.344 -0.968 -15.086 1 94.5 345 LYS A O 1
ATOM 2714 N N . MET A 1 346 ? 23.453 -0.192 -14.227 1 91.25 346 MET A N 1
ATOM 2715 C CA . MET A 1 346 ? 22.609 -1.054 -15.047 1 91.25 346 MET A CA 1
ATOM 2716 C C . MET A 1 346 ? 22.703 -0.667 -16.516 1 91.25 346 MET A C 1
ATOM 2718 O O . MET A 1 346 ? 22.828 -1.534 -17.391 1 91.25 346 MET A O 1
ATOM 2722 N N . ARG A 1 347 ? 22.656 0.571 -16.781 1 89 347 ARG A N 1
ATOM 2723 C CA . ARG A 1 347 ? 22.672 1.083 -18.141 1 89 347 ARG A CA 1
ATOM 2724 C C . ARG A 1 347 ? 24.016 0.805 -18.812 1 89 347 ARG A C 1
ATOM 2726 O O . ARG A 1 347 ? 24.062 0.539 -20.016 1 89 347 ARG A O 1
ATOM 2733 N N . ASP A 1 348 ? 25.078 0.902 -18.016 1 89.88 348 ASP A N 1
ATOM 2734 C CA . ASP A 1 348 ? 26.422 0.688 -18.547 1 89.88 348 ASP A CA 1
ATOM 2735 C C . ASP A 1 348 ? 26.703 -0.801 -18.734 1 89.88 348 ASP A C 1
ATOM 2737 O O . ASP A 1 348 ? 27.766 -1.176 -19.25 1 89.88 348 ASP A O 1
ATOM 2741 N N . GLY A 1 349 ? 25.859 -1.612 -18.328 1 88.12 349 GLY A N 1
ATOM 2742 C CA . GLY A 1 349 ? 26.016 -3.045 -18.516 1 88.12 349 GLY A CA 1
ATOM 2743 C C . GLY A 1 349 ? 26.875 -3.701 -17.453 1 88.12 349 GLY A C 1
ATOM 2744 O O . GLY A 1 349 ? 27.172 -4.898 -17.531 1 88.12 349 GLY A O 1
ATOM 2745 N N . GLU A 1 350 ? 27.188 -2.904 -16.469 1 89.31 350 GLU A N 1
ATOM 2746 C CA . GLU A 1 350 ? 28.062 -3.43 -15.422 1 89.31 350 GLU A CA 1
ATOM 2747 C C . GLU A 1 350 ? 27.359 -4.52 -14.617 1 89.31 350 GLU A C 1
ATOM 2749 O O . GLU A 1 350 ? 28 -5.438 -14.109 1 89.31 350 GLU A O 1
ATOM 2754 N N . LEU A 1 351 ? 26.062 -4.426 -14.609 1 89.94 351 LEU A N 1
ATOM 2755 C CA . LEU A 1 351 ? 25.297 -5.348 -13.773 1 89.94 351 LEU A CA 1
ATOM 2756 C C . LEU A 1 351 ? 24.688 -6.461 -14.609 1 89.94 351 LEU A C 1
ATOM 2758 O O . LEU A 1 351 ? 24.141 -7.422 -14.07 1 89.94 351 LEU A O 1
ATOM 2762 N N . GLY A 1 352 ? 24.844 -6.398 -15.875 1 86.31 352 GLY A N 1
ATOM 2763 C CA . GLY A 1 352 ? 24.375 -7.441 -16.766 1 86.31 352 GLY A CA 1
ATOM 2764 C C . GLY A 1 352 ? 22.859 -7.453 -16.938 1 86.31 352 GLY A C 1
ATOM 2765 O O . GLY A 1 352 ? 22.297 -8.422 -17.438 1 86.31 352 GLY A O 1
ATOM 2766 N N . VAL A 1 353 ? 22.125 -6.543 -16.312 1 88.38 353 VAL A N 1
ATOM 2767 C CA . VAL A 1 353 ? 20.672 -6.43 -16.375 1 88.38 353 VAL A CA 1
ATOM 2768 C C . VAL A 1 353 ? 20.297 -5.02 -16.828 1 88.38 353 VAL A C 1
ATOM 2770 O O . VAL A 1 353 ? 20.812 -4.035 -16.312 1 88.38 353 VAL A O 1
ATOM 2773 N N . GLU A 1 354 ? 19.375 -4.922 -17.781 1 86.88 354 GLU A N 1
ATOM 2774 C CA . GLU A 1 354 ? 18.922 -3.621 -18.266 1 86.88 354 GLU A CA 1
ATOM 2775 C C . GLU A 1 354 ? 17.734 -3.109 -17.469 1 86.88 354 GLU A C 1
ATOM 2777 O O . GLU A 1 354 ? 16.859 -3.889 -17.062 1 86.88 354 GLU A O 1
ATOM 2782 N N . PRO A 1 355 ? 17.719 -1.786 -17.281 1 89.38 355 PRO A N 1
ATOM 2783 C CA . PRO A 1 355 ? 16.578 -1.222 -16.547 1 89.38 355 PRO A CA 1
ATOM 2784 C C . PRO A 1 355 ? 15.281 -1.26 -17.344 1 89.38 355 PRO A C 1
ATOM 2786 O O . PRO A 1 355 ? 15.305 -1.263 -18.578 1 89.38 355 PRO A O 1
ATOM 2789 N N . ASP A 1 356 ? 14.258 -1.438 -16.719 1 87.38 356 ASP A N 1
ATOM 2790 C CA . ASP A 1 356 ? 12.945 -1.426 -17.359 1 87.38 356 ASP A CA 1
ATOM 2791 C C . ASP A 1 356 ? 12.156 -0.179 -16.969 1 87.38 356 ASP A C 1
ATOM 2793 O O . ASP A 1 356 ? 12.664 0.687 -16.25 1 87.38 356 ASP A O 1
ATOM 2797 N N . VAL A 1 357 ? 10.922 -0.031 -17.5 1 86 357 VAL A N 1
ATOM 2798 C CA . VAL A 1 357 ? 10.094 1.157 -17.312 1 86 357 VAL A CA 1
ATOM 2799 C C . VAL A 1 357 ? 9.75 1.321 -15.836 1 86 357 VAL A C 1
ATOM 2801 O O . VAL A 1 357 ? 9.648 2.445 -15.336 1 86 357 VAL A O 1
ATOM 2804 N N . PHE A 1 358 ? 9.539 0.222 -15.18 1 88.19 358 PHE A N 1
ATOM 2805 C CA . PHE A 1 358 ? 9.195 0.257 -13.758 1 88.19 358 PHE A CA 1
ATOM 2806 C C . PHE A 1 358 ? 10.297 0.936 -12.953 1 88.19 358 PHE A C 1
ATOM 2808 O O . PHE A 1 358 ? 10.016 1.717 -12.039 1 88.19 358 PHE A O 1
ATOM 2815 N N . ILE A 1 359 ? 11.523 0.622 -13.211 1 92.25 359 ILE A N 1
ATOM 2816 C CA . ILE A 1 359 ? 12.68 1.181 -12.508 1 92.25 359 ILE A CA 1
ATOM 2817 C C . ILE A 1 359 ? 12.75 2.688 -12.75 1 92.25 359 ILE A C 1
ATOM 2819 O O . ILE A 1 359 ? 12.938 3.465 -11.812 1 92.25 359 ILE A O 1
ATOM 2823 N N . TYR A 1 360 ? 12.578 3.113 -14.008 1 92.5 360 TYR A N 1
ATOM 2824 C CA . TYR A 1 360 ? 12.586 4.535 -14.328 1 92.5 360 TYR A CA 1
ATOM 2825 C C . TYR A 1 360 ? 11.453 5.262 -13.609 1 92.5 360 TYR A C 1
ATOM 2827 O O . TYR A 1 360 ? 11.664 6.328 -13.023 1 92.5 360 TYR A O 1
ATOM 2835 N N . ASN A 1 361 ? 10.25 4.688 -13.633 1 92.12 361 ASN A N 1
ATOM 2836 C CA . ASN A 1 361 ? 9.109 5.305 -12.953 1 92.12 361 ASN A CA 1
ATOM 2837 C C . ASN A 1 361 ? 9.352 5.438 -11.453 1 92.12 361 ASN A C 1
ATOM 2839 O O . ASN A 1 361 ? 8.992 6.445 -10.852 1 92.12 361 ASN A O 1
ATOM 2843 N N . THR A 1 362 ? 9.898 4.414 -10.859 1 94.94 362 THR A N 1
ATOM 2844 C CA . THR A 1 362 ? 10.211 4.43 -9.43 1 94.94 362 THR A CA 1
ATOM 2845 C C . THR A 1 362 ? 11.188 5.551 -9.102 1 94.94 362 THR A C 1
ATOM 2847 O O . THR A 1 362 ? 11.008 6.27 -8.117 1 94.94 362 THR A O 1
ATOM 2850 N N . LEU A 1 363 ? 12.195 5.672 -9.953 1 95.75 363 LEU A N 1
ATOM 2851 C CA . LEU A 1 363 ? 13.211 6.699 -9.734 1 95.75 363 LEU A CA 1
ATOM 2852 C C . LEU A 1 363 ? 12.625 8.094 -9.93 1 95.75 363 LEU A C 1
ATOM 2854 O O . LEU A 1 363 ? 12.914 9.008 -9.148 1 95.75 363 LEU A O 1
ATOM 2858 N N . ILE A 1 364 ? 11.844 8.258 -10.992 1 95.56 364 ILE A N 1
ATOM 2859 C CA . ILE A 1 364 ? 11.234 9.555 -11.273 1 95.56 364 ILE A CA 1
ATOM 2860 C C . ILE A 1 364 ? 10.297 9.945 -10.133 1 95.56 364 ILE A C 1
ATOM 2862 O O . ILE A 1 364 ? 10.312 11.086 -9.672 1 95.56 364 ILE A O 1
ATOM 2866 N N . ASP A 1 365 ? 9.461 9.016 -9.641 1 94.56 365 ASP A N 1
ATOM 2867 C CA . ASP A 1 365 ? 8.57 9.258 -8.5 1 94.56 365 ASP A CA 1
ATOM 2868 C C . ASP A 1 365 ? 9.367 9.633 -7.254 1 94.56 365 ASP A C 1
ATOM 2870 O O . ASP A 1 365 ? 8.984 10.539 -6.516 1 94.56 365 ASP A O 1
ATOM 2874 N N . GLY A 1 366 ? 10.484 8.859 -7.016 1 93.25 366 GLY A N 1
ATOM 2875 C CA . GLY A 1 366 ? 11.344 9.148 -5.879 1 93.25 366 GLY A CA 1
ATOM 2876 C C . GLY A 1 366 ? 11.953 10.539 -5.934 1 93.25 366 GLY A C 1
ATOM 2877 O O . GLY A 1 366 ? 11.992 11.25 -4.926 1 93.25 366 GLY A O 1
ATOM 2878 N N . LEU A 1 367 ? 12.438 10.938 -7.07 1 92.81 367 LEU A N 1
ATOM 2879 C CA . LEU A 1 367 ? 13.039 12.258 -7.262 1 92.81 367 LEU A CA 1
ATOM 2880 C C . LEU A 1 367 ? 12.016 13.359 -7.035 1 92.81 367 LEU A C 1
ATOM 2882 O O . LEU A 1 367 ? 12.312 14.367 -6.391 1 92.81 367 LEU A O 1
ATOM 2886 N N . CYS A 1 368 ? 10.812 13.148 -7.504 1 91.94 368 CYS A N 1
ATOM 2887 C CA . CYS A 1 368 ? 9.75 14.141 -7.352 1 91.94 368 CYS A CA 1
ATOM 2888 C C . CYS A 1 368 ? 9.367 14.305 -5.887 1 91.94 368 CYS A C 1
ATOM 2890 O O . CYS A 1 368 ? 9.016 15.398 -5.453 1 91.94 368 CYS A O 1
ATOM 2892 N N . LYS A 1 369 ? 9.414 13.289 -5.113 1 88.06 369 LYS A N 1
ATOM 2893 C CA . LYS A 1 369 ? 9.016 13.328 -3.709 1 88.06 369 LYS A CA 1
ATOM 2894 C C . LYS A 1 369 ? 10 14.156 -2.885 1 88.06 369 LYS A C 1
ATOM 2896 O O . LYS A 1 369 ? 9.641 14.695 -1.837 1 88.06 369 LYS A O 1
ATOM 2901 N N . VAL A 1 370 ? 11.258 14.258 -3.344 1 87.44 370 VAL A N 1
ATOM 2902 C CA . VAL A 1 370 ? 12.266 14.984 -2.574 1 87.44 370 VAL A CA 1
ATOM 2903 C C . VAL A 1 370 ? 12.5 16.359 -3.197 1 87.44 370 VAL A C 1
ATOM 2905 O O . VAL A 1 370 ? 13.414 17.078 -2.793 1 87.44 370 VAL A O 1
ATOM 2908 N N . GLY A 1 371 ? 11.758 16.75 -4.254 1 86.06 371 GLY A N 1
ATOM 2909 C CA . GLY A 1 371 ? 11.828 18.078 -4.859 1 86.06 371 GLY A CA 1
ATOM 2910 C C . GLY A 1 371 ? 12.844 18.156 -5.984 1 86.06 371 GLY A C 1
ATOM 2911 O O . GLY A 1 371 ? 13.297 19.25 -6.344 1 86.06 371 GLY A O 1
ATOM 2912 N N . ARG A 1 372 ? 13.312 17.016 -6.512 1 89.94 372 ARG A N 1
ATOM 2913 C CA . ARG A 1 372 ? 14.281 16.969 -7.605 1 89.94 372 ARG A CA 1
ATOM 2914 C C . ARG A 1 372 ? 13.594 16.594 -8.922 1 89.94 372 ARG A C 1
ATOM 2916 O O . ARG A 1 372 ? 14.055 15.703 -9.633 1 89.94 372 ARG A O 1
ATOM 2923 N N . GLN A 1 373 ? 12.469 17.219 -9.25 1 90.94 373 GLN A N 1
ATOM 2924 C CA . GLN A 1 373 ? 11.664 16.891 -10.422 1 90.94 373 GLN A CA 1
ATOM 2925 C C . GLN A 1 373 ? 12.414 17.234 -11.711 1 90.94 373 GLN A C 1
ATOM 2927 O O . GLN A 1 373 ? 12.188 16.609 -12.75 1 90.94 373 GLN A O 1
ATOM 2932 N N . GLU A 1 374 ? 13.367 18.266 -11.703 1 88.81 374 GLU A N 1
ATOM 2933 C CA . GLU A 1 374 ? 14.141 18.594 -12.891 1 88.81 374 GLU A CA 1
ATOM 2934 C C . GLU A 1 374 ? 15.016 17.422 -13.328 1 88.81 374 GLU A C 1
ATOM 2936 O O . GLU A 1 374 ? 15.203 17.188 -14.523 1 88.81 374 GLU A O 1
ATOM 2941 N N . GLU A 1 375 ? 15.547 16.781 -12.336 1 91.75 375 GLU A N 1
ATOM 2942 C CA . GLU A 1 375 ? 16.297 15.578 -12.656 1 91.75 375 GLU A CA 1
ATOM 2943 C C . GLU A 1 375 ? 15.391 14.484 -13.211 1 91.75 375 GLU A C 1
ATOM 2945 O O . GLU A 1 375 ? 15.805 13.695 -14.062 1 91.75 375 GLU A O 1
ATOM 2950 N N . GLY A 1 376 ? 14.172 14.414 -12.641 1 92.75 376 GLY A N 1
ATOM 2951 C CA . GLY A 1 376 ? 13.195 13.5 -13.219 1 92.75 376 GLY A CA 1
ATOM 2952 C C . GLY A 1 376 ? 12.945 13.742 -14.695 1 92.75 376 GLY A C 1
ATOM 2953 O O . GLY A 1 376 ? 12.82 12.789 -15.469 1 92.75 376 GLY A O 1
ATOM 2954 N N . LEU A 1 377 ? 12.914 15.008 -15.094 1 92.5 377 LEU A N 1
ATOM 2955 C CA . LEU A 1 377 ? 12.719 15.383 -16.484 1 92.5 377 LEU A CA 1
ATOM 2956 C C . LEU A 1 377 ? 13.883 14.906 -17.359 1 92.5 377 LEU A C 1
ATOM 2958 O O . LEU A 1 377 ? 13.68 14.438 -18.469 1 92.5 377 LEU A O 1
ATOM 2962 N N . LYS A 1 378 ? 15.07 14.984 -16.812 1 91.5 378 LYS A N 1
ATOM 2963 C CA . LYS A 1 378 ? 16.25 14.516 -17.531 1 91.5 378 LYS A CA 1
ATOM 2964 C C . LYS A 1 378 ? 16.219 13 -17.719 1 91.5 378 LYS A C 1
ATOM 2966 O O . LYS A 1 378 ? 16.688 12.484 -18.734 1 91.5 378 LYS A O 1
ATOM 2971 N N . LEU A 1 379 ? 15.68 12.328 -16.734 1 92.75 379 LEU A N 1
ATOM 2972 C CA . LEU A 1 379 ? 15.602 10.875 -16.828 1 92.75 379 LEU A CA 1
ATOM 2973 C C . LEU A 1 379 ? 14.641 10.453 -17.938 1 92.75 379 LEU A C 1
ATOM 2975 O O . LEU A 1 379 ? 14.844 9.414 -18.562 1 92.75 379 LEU A O 1
ATOM 2979 N N . ILE A 1 380 ? 13.562 11.148 -18.172 1 90.75 380 ILE A N 1
ATOM 2980 C CA . ILE A 1 380 ? 12.625 10.836 -19.25 1 90.75 380 ILE A CA 1
ATOM 2981 C C . ILE A 1 380 ? 13.32 10.961 -20.594 1 90.75 380 ILE A C 1
ATOM 2983 O O . ILE A 1 380 ? 13.055 10.18 -21.516 1 90.75 380 ILE A O 1
ATOM 2987 N N . GLU A 1 381 ? 14.156 11.977 -20.672 1 87.31 381 GLU A N 1
ATOM 2988 C CA . GLU A 1 381 ? 14.922 12.141 -21.891 1 87.31 381 GLU A CA 1
ATOM 2989 C C . GLU A 1 381 ? 15.867 10.969 -22.125 1 87.31 381 GLU A C 1
ATOM 2991 O O . GLU A 1 381 ? 16.031 10.5 -23.25 1 87.31 381 GLU A O 1
ATOM 2996 N N . ARG A 1 382 ? 16.375 10.523 -21.078 1 86.88 382 ARG A N 1
ATOM 2997 C CA . ARG A 1 382 ? 17.266 9.367 -21.172 1 86.88 382 ARG A CA 1
ATOM 2998 C C . ARG A 1 382 ? 16.484 8.109 -21.547 1 86.88 382 ARG A C 1
ATOM 3000 O O . ARG A 1 382 ? 17 7.246 -22.266 1 86.88 382 ARG A O 1
ATOM 3007 N N . MET A 1 383 ? 15.312 7.973 -20.969 1 86.44 383 MET A N 1
ATOM 3008 C CA . MET A 1 383 ? 14.438 6.84 -21.25 1 86.44 383 MET A CA 1
ATOM 3009 C C . MET A 1 383 ? 14.18 6.715 -22.75 1 86.44 383 MET A C 1
ATOM 3011 O O . MET A 1 383 ? 14.125 5.605 -23.281 1 86.44 383 MET A O 1
ATOM 3015 N N . ARG A 1 384 ? 14.133 7.816 -23.422 1 78.88 384 ARG A N 1
ATOM 3016 C CA . ARG A 1 384 ? 13.82 7.852 -24.844 1 78.88 384 ARG A CA 1
ATOM 3017 C C . ARG A 1 384 ? 14.984 7.316 -25.672 1 78.88 384 ARG A C 1
ATOM 3019 O O . ARG A 1 384 ? 14.781 6.793 -26.766 1 78.88 384 ARG A O 1
ATOM 3026 N N . PHE A 1 385 ? 16.109 7.445 -25.031 1 78.25 385 PHE A N 1
ATOM 3027 C CA . PHE A 1 385 ? 17.281 6.965 -25.766 1 78.25 385 PHE A CA 1
ATOM 3028 C C . PHE A 1 385 ? 17.469 5.469 -25.547 1 78.25 385 PHE A C 1
ATOM 3030 O O . PHE A 1 385 ? 18.156 4.812 -26.328 1 78.25 385 PHE A O 1
ATOM 3037 N N . ASP A 1 386 ? 16.797 5.102 -24.531 1 71 386 ASP A N 1
ATOM 3038 C CA . ASP A 1 386 ? 16.891 3.67 -24.266 1 71 386 ASP A CA 1
ATOM 3039 C C . ASP A 1 386 ? 15.836 2.889 -25.047 1 71 386 ASP A C 1
ATOM 3041 O O . ASP A 1 386 ? 14.656 3.225 -25 1 71 386 ASP A O 1
ATOM 3045 N N . SER A 1 387 ? 16.219 2.279 -26.062 1 62.97 387 SER A N 1
ATOM 3046 C CA . SER A 1 387 ? 15.367 1.603 -27.031 1 62.97 387 SER A CA 1
ATOM 3047 C C . SER A 1 387 ? 14.281 0.781 -26.344 1 62.97 387 SER A C 1
ATOM 3049 O O . SER A 1 387 ? 13.195 0.585 -26.891 1 62.97 387 SER A O 1
ATOM 3051 N N . LYS A 1 388 ? 14.492 0.39 -25.047 1 69.56 388 LYS A N 1
ATOM 3052 C CA . LYS A 1 388 ? 13.555 -0.586 -24.484 1 69.56 388 LYS A CA 1
ATOM 3053 C C . LYS A 1 388 ? 12.602 0.069 -23.5 1 69.56 388 LYS A C 1
ATOM 3055 O O . LYS A 1 388 ? 11.703 -0.586 -22.969 1 69.56 388 LYS A O 1
ATOM 3060 N N . CYS A 1 389 ? 12.75 1.347 -23.359 1 78.44 389 CYS A N 1
ATOM 3061 C CA . CYS A 1 389 ? 11.93 1.958 -22.312 1 78.44 389 CYS A CA 1
ATOM 3062 C C . CYS A 1 389 ? 11.289 3.246 -22.812 1 78.44 389 CYS A C 1
ATOM 3064 O O . CYS A 1 389 ? 11.977 4.141 -23.312 1 78.44 389 CYS A O 1
ATOM 3066 N N . GLU A 1 390 ? 10 3.26 -23.047 1 83.62 390 GLU A N 1
ATOM 3067 C CA . GLU A 1 390 ? 9.266 4.473 -23.406 1 83.62 390 GLU A CA 1
ATOM 3068 C C . GLU A 1 390 ? 8.422 4.973 -22.234 1 83.62 390 GLU A C 1
ATOM 3070 O O . GLU A 1 390 ? 7.836 4.176 -21.5 1 83.62 390 GLU A O 1
ATOM 3075 N N . PRO A 1 391 ? 8.461 6.32 -22.156 1 88.81 391 PRO A N 1
ATOM 3076 C CA . PRO A 1 391 ? 7.621 6.863 -21.094 1 88.81 391 PRO A CA 1
ATOM 3077 C C . PRO A 1 391 ? 6.145 6.512 -21.25 1 88.81 391 PRO A C 1
ATOM 3079 O O . PRO A 1 391 ? 5.633 6.492 -22.375 1 88.81 391 PRO A O 1
ATOM 3082 N N . ASN A 1 392 ? 5.527 6.094 -20.266 1 87.69 392 ASN A N 1
ATOM 3083 C CA . ASN A 1 392 ? 4.109 5.758 -20.281 1 87.69 392 ASN A CA 1
ATOM 3084 C C . ASN A 1 392 ? 3.293 6.715 -19.422 1 87.69 392 ASN A C 1
ATOM 3086 O O . ASN A 1 392 ? 3.799 7.754 -19 1 87.69 392 ASN A O 1
ATOM 3090 N N . THR A 1 393 ? 2.006 6.457 -19.266 1 87.75 393 THR A N 1
ATOM 3091 C CA . THR A 1 393 ? 1.092 7.324 -18.516 1 87.75 393 THR A CA 1
ATOM 3092 C C . THR A 1 393 ? 1.572 7.516 -17.094 1 87.75 393 THR A C 1
ATOM 3094 O O . THR A 1 393 ? 1.513 8.625 -16.547 1 87.75 393 THR A O 1
ATOM 3097 N N . ILE A 1 394 ? 2.061 6.461 -16.453 1 88.81 394 ILE A N 1
ATOM 3098 C CA . ILE A 1 394 ? 2.531 6.523 -15.078 1 88.81 394 ILE A CA 1
ATOM 3099 C C . ILE A 1 394 ? 3.746 7.441 -14.984 1 88.81 394 ILE A C 1
ATOM 3101 O O . ILE A 1 394 ? 3.877 8.219 -14.031 1 88.81 394 ILE A O 1
ATOM 3105 N N . THR A 1 395 ? 4.617 7.355 -16 1 92.56 395 THR A N 1
ATOM 3106 C CA . THR A 1 395 ? 5.816 8.188 -16.047 1 92.56 395 THR A CA 1
ATOM 3107 C C . THR A 1 395 ? 5.441 9.664 -16.031 1 92.56 395 THR A C 1
ATOM 3109 O O . THR A 1 395 ? 5.949 10.43 -15.203 1 92.56 395 THR A O 1
ATOM 3112 N N . TYR A 1 396 ? 4.547 10.023 -16.906 1 93.19 396 TYR A N 1
ATOM 3113 C CA . TYR A 1 396 ? 4.145 11.422 -17.016 1 93.19 396 TYR A CA 1
ATOM 3114 C C . TYR A 1 396 ? 3.385 11.867 -15.766 1 93.19 396 TYR A C 1
ATOM 3116 O O . TYR A 1 396 ? 3.568 12.984 -15.289 1 93.19 396 TYR A O 1
ATOM 3124 N N . ASN A 1 397 ? 2.512 11.023 -15.227 1 91.88 397 ASN A N 1
ATOM 3125 C CA . ASN A 1 397 ? 1.762 11.375 -14.023 1 91.88 397 ASN A CA 1
ATOM 3126 C C . ASN A 1 397 ? 2.691 11.672 -12.852 1 91.88 397 ASN A C 1
ATOM 3128 O O . ASN A 1 397 ? 2.438 12.602 -12.078 1 91.88 397 ASN A O 1
ATOM 3132 N N . CYS A 1 398 ? 3.736 10.898 -12.68 1 93.62 398 CYS A N 1
ATOM 3133 C CA . CYS A 1 398 ? 4.703 11.125 -11.609 1 93.62 398 CYS A CA 1
ATOM 3134 C C . CYS A 1 398 ? 5.379 12.484 -11.766 1 93.62 398 CYS A C 1
ATOM 3136 O O . CYS A 1 398 ? 5.508 13.234 -10.797 1 93.62 398 CYS A O 1
ATOM 3138 N N . LEU A 1 399 ? 5.77 12.773 -12.992 1 94.44 399 LEU A N 1
ATOM 3139 C CA . LEU A 1 399 ? 6.473 14.023 -13.25 1 94.44 399 LEU A CA 1
ATOM 3140 C C . LEU A 1 399 ? 5.543 15.219 -13.078 1 94.44 399 LEU A C 1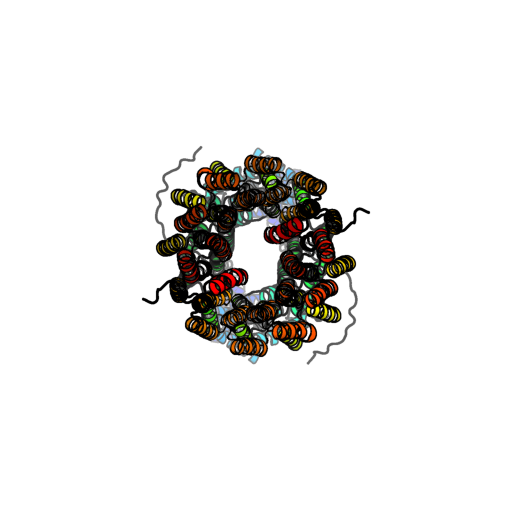
ATOM 3142 O O . LEU A 1 399 ? 5.934 16.234 -12.492 1 94.44 399 LEU A O 1
ATOM 3146 N N . ILE A 1 400 ? 4.332 15.094 -13.617 1 95.12 400 ILE A N 1
ATOM 3147 C CA . ILE A 1 400 ? 3.342 16.156 -13.477 1 95.12 400 ILE A CA 1
ATOM 3148 C C . ILE A 1 400 ? 3.055 16.406 -12 1 95.12 400 ILE A C 1
ATOM 3150 O O . ILE A 1 400 ? 2.984 17.547 -11.555 1 95.12 400 ILE A O 1
ATOM 3154 N N . ASP A 1 401 ? 2.885 15.336 -11.203 1 93.5 401 ASP A N 1
ATOM 3155 C CA . ASP A 1 401 ? 2.641 15.445 -9.773 1 93.5 401 ASP A CA 1
ATOM 3156 C C . ASP A 1 401 ? 3.797 16.156 -9.07 1 93.5 401 ASP A C 1
ATOM 3158 O O . ASP A 1 401 ? 3.578 16.969 -8.172 1 93.5 401 ASP A O 1
ATOM 3162 N N . GLY A 1 402 ? 5.027 15.852 -9.492 1 91.38 402 GLY A N 1
ATOM 3163 C CA . GLY A 1 402 ? 6.203 16.469 -8.914 1 91.38 402 GLY A CA 1
ATOM 3164 C C . GLY A 1 402 ? 6.25 17.969 -9.133 1 91.38 402 GLY A C 1
ATOM 3165 O O . GLY A 1 402 ? 6.492 18.734 -8.195 1 91.38 402 GLY A O 1
ATOM 3166 N N . PHE A 1 403 ? 5.969 18.391 -10.297 1 90.88 403 PHE A N 1
ATOM 3167 C CA . PHE A 1 403 ? 6.004 19.812 -10.617 1 90.88 403 PHE A CA 1
ATOM 3168 C C . PHE A 1 403 ? 4.844 20.547 -9.953 1 90.88 403 PHE A C 1
ATOM 3170 O O . PHE A 1 403 ? 5.008 21.672 -9.484 1 90.88 403 PHE A O 1
ATOM 3177 N N . CYS A 1 404 ? 3.715 19.906 -9.859 1 89.19 404 CYS A N 1
ATOM 3178 C CA . CYS A 1 404 ? 2.559 20.516 -9.211 1 89.19 404 CYS A CA 1
ATOM 3179 C C . CYS A 1 404 ? 2.797 20.688 -7.719 1 89.19 404 CYS A C 1
ATOM 3181 O O . CYS A 1 404 ? 2.424 21.703 -7.137 1 89.19 404 CYS A O 1
ATOM 3183 N N . LYS A 1 405 ? 3.373 19.719 -7.066 1 85.69 405 LYS A N 1
ATOM 3184 C CA . LYS A 1 405 ? 3.67 19.797 -5.641 1 85.69 405 LYS A CA 1
ATOM 3185 C C . LYS A 1 405 ? 4.648 20.938 -5.348 1 85.69 405 LYS A C 1
ATOM 3187 O O . LYS A 1 405 ? 4.582 21.547 -4.285 1 85.69 405 LYS A O 1
ATOM 3192 N N . ALA A 1 406 ? 5.508 21.172 -6.34 1 82 406 ALA A N 1
ATOM 3193 C CA . ALA A 1 406 ? 6.5 22.234 -6.191 1 82 406 ALA A CA 1
ATOM 3194 C C . ALA A 1 406 ? 5.898 23.594 -6.527 1 82 406 ALA A C 1
ATOM 3196 O O . ALA A 1 406 ? 6.559 24.625 -6.375 1 82 406 ALA A O 1
ATOM 3197 N N . GLY A 1 407 ? 4.652 23.625 -7.051 1 81 407 GLY A N 1
ATOM 3198 C CA . GLY A 1 407 ? 3.979 24.875 -7.379 1 81 407 GLY A CA 1
ATOM 3199 C C . GLY A 1 407 ? 4.18 25.297 -8.82 1 81 407 GLY A C 1
ATOM 3200 O O . GLY A 1 407 ? 3.732 26.375 -9.234 1 81 407 GLY A O 1
ATOM 3201 N N . GLU A 1 408 ? 4.949 24.484 -9.555 1 86.81 408 GLU A N 1
ATOM 3202 C CA . GLU A 1 408 ? 5.172 24.766 -10.969 1 86.81 408 GLU A CA 1
ATOM 3203 C C . GLU A 1 408 ? 4.051 24.203 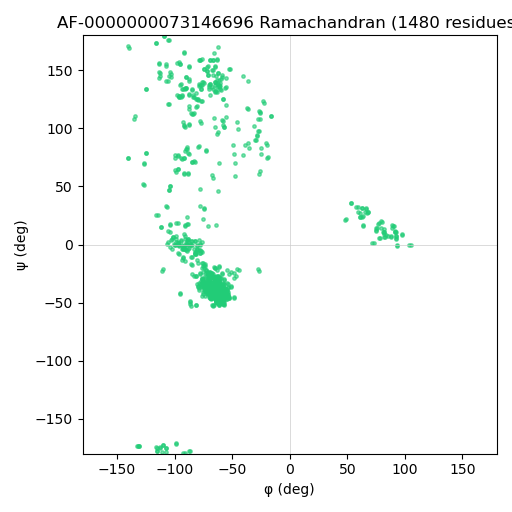-11.828 1 86.81 408 GLU A C 1
ATOM 3205 O O . GLU A 1 408 ? 4.273 23.281 -12.617 1 86.81 408 GLU A O 1
ATOM 3210 N N . ILE A 1 409 ? 2.902 24.766 -11.773 1 87.5 409 ILE A N 1
ATOM 3211 C CA . ILE A 1 409 ? 1.684 24.25 -12.398 1 87.5 409 ILE A CA 1
ATOM 3212 C C . ILE A 1 409 ? 1.791 24.375 -13.914 1 87.5 409 ILE A C 1
ATOM 3214 O O . ILE A 1 409 ? 1.33 23.5 -14.648 1 87.5 409 ILE A O 1
ATOM 3218 N N . GLU A 1 410 ? 2.41 25.484 -14.391 1 86.38 410 GLU A N 1
ATOM 3219 C CA . GLU A 1 410 ? 2.529 25.688 -15.836 1 86.38 410 GLU A CA 1
ATOM 3220 C C . GLU A 1 410 ? 3.402 24.609 -16.469 1 86.38 410 GLU A C 1
ATOM 3222 O O . GLU A 1 410 ? 3.109 24.125 -17.562 1 86.38 410 GLU A O 1
ATOM 3227 N N . LYS A 1 411 ? 4.43 24.328 -15.789 1 90.19 411 LYS A N 1
ATOM 3228 C CA . LYS A 1 411 ? 5.258 23.25 -16.297 1 90.19 411 LYS A CA 1
ATOM 3229 C C . LYS A 1 411 ? 4.488 21.922 -16.312 1 90.19 411 LYS A C 1
ATOM 3231 O O . LYS A 1 411 ? 4.699 21.094 -17.188 1 90.19 411 LYS A O 1
ATOM 3236 N N . GLY A 1 412 ? 3.703 21.703 -15.234 1 91.88 412 GLY A N 1
ATOM 3237 C CA . GLY A 1 412 ? 2.838 20.531 -15.227 1 91.88 412 GLY A CA 1
ATOM 3238 C C . GLY A 1 412 ? 1.898 20.484 -16.422 1 91.88 412 GLY A C 1
ATOM 3239 O O . GLY A 1 412 ? 1.709 19.422 -17.016 1 91.88 412 GLY A O 1
ATOM 3240 N N . ARG A 1 413 ? 1.362 21.594 -16.828 1 91.31 413 ARG A N 1
ATOM 3241 C CA . ARG A 1 413 ? 0.461 21.672 -17.969 1 91.31 413 ARG A CA 1
ATOM 3242 C C . ARG A 1 413 ? 1.209 21.438 -19.266 1 91.31 413 ARG A C 1
ATOM 3244 O O . ARG A 1 413 ? 0.685 20.781 -20.188 1 91.31 413 ARG A O 1
ATOM 3251 N N . GLU A 1 414 ? 2.379 21.969 -19.312 1 93.19 414 GLU A N 1
ATOM 3252 C CA . GLU A 1 414 ? 3.209 21.75 -20.5 1 93.19 414 GLU A CA 1
ATOM 3253 C C . GLU A 1 414 ? 3.514 20.281 -20.688 1 93.19 414 GLU A C 1
ATOM 3255 O O . GLU A 1 414 ? 3.498 19.781 -21.812 1 93.19 414 GLU A O 1
ATOM 3260 N N . LEU A 1 415 ? 3.834 19.688 -19.625 1 94.5 415 LEU A N 1
ATOM 3261 C CA . LEU A 1 415 ? 4.121 18.25 -19.688 1 94.5 415 LEU A CA 1
ATOM 3262 C C . LEU A 1 415 ? 2.887 17.469 -20.109 1 94.5 415 LEU A C 1
ATOM 3264 O O . LEU A 1 415 ? 2.998 16.469 -20.828 1 94.5 415 LEU A O 1
ATOM 3268 N N . PHE A 1 416 ? 1.76 17.828 -19.625 1 94.25 416 PHE A N 1
ATOM 3269 C CA . PHE A 1 416 ? 0.504 17.219 -20.047 1 94.25 416 PHE A CA 1
ATOM 3270 C C . PHE A 1 416 ? 0.321 17.328 -21.547 1 94.25 416 PHE A C 1
ATOM 3272 O O . PHE A 1 416 ? -0.096 16.375 -22.203 1 94.25 416 PHE A O 1
ATOM 3279 N N . GLU A 1 417 ? 0.6 18.531 -22.078 1 92.81 417 GLU A N 1
ATOM 3280 C CA . GLU A 1 417 ? 0.503 18.719 -23.516 1 92.81 417 GLU A CA 1
ATOM 3281 C C . GLU A 1 417 ? 1.52 17.859 -24.266 1 92.81 417 GLU A C 1
ATOM 3283 O O . GLU A 1 417 ? 1.213 17.297 -25.312 1 92.81 417 GLU A O 1
ATOM 3288 N N . GLN A 1 418 ? 2.664 17.781 -23.734 1 91.44 418 GLN A N 1
ATOM 3289 C CA . GLN A 1 418 ? 3.689 16.922 -24.328 1 91.44 418 GLN A CA 1
ATOM 3290 C C . GLN A 1 418 ? 3.25 15.469 -24.344 1 91.44 418 GLN A C 1
ATOM 3292 O O . GLN A 1 418 ? 3.496 14.742 -25.312 1 91.44 418 GLN A O 1
ATOM 3297 N N . MET A 1 419 ? 2.752 15 -23.203 1 91.62 419 MET A N 1
ATOM 3298 C CA . MET A 1 419 ? 2.209 13.648 -23.094 1 91.62 419 MET A CA 1
ATOM 3299 C C . MET A 1 419 ? 1.248 13.352 -24.234 1 91.62 419 MET A C 1
ATOM 3301 O O . MET A 1 419 ? 1.346 12.305 -24.875 1 91.62 419 MET A O 1
ATOM 3305 N N . SER A 1 420 ? 0.366 14.273 -24.547 1 88.69 420 SER A N 1
ATOM 3306 C CA . SER A 1 420 ? -0.625 14.133 -25.609 1 88.69 420 SER A CA 1
ATOM 3307 C C . SER A 1 420 ? 0.033 14.133 -26.984 1 88.69 420 SER A C 1
ATOM 3309 O O . SER A 1 420 ? -0.388 13.398 -27.875 1 88.69 420 SER A O 1
ATOM 3311 N N . ASN A 1 421 ? 1.007 14.906 -27.156 1 90.56 421 ASN A N 1
ATOM 3312 C CA . ASN A 1 421 ? 1.699 15.023 -28.438 1 90.56 421 ASN A CA 1
ATOM 3313 C C . ASN A 1 421 ? 2.49 13.758 -28.75 1 90.56 421 ASN A C 1
ATOM 3315 O O . ASN A 1 421 ? 2.656 13.406 -29.922 1 90.56 421 ASN A O 1
ATOM 3319 N N . GLU A 1 422 ? 2.963 13.125 -27.781 1 87.75 422 GLU A N 1
ATOM 3320 C CA . GLU A 1 422 ? 3.754 11.914 -27.969 1 87.75 422 GLU A CA 1
ATOM 3321 C C . GLU A 1 422 ? 2.859 10.68 -28.062 1 87.75 422 GLU A C 1
ATOM 3323 O O . GLU A 1 422 ? 3.354 9.555 -28.141 1 87.75 422 GLU A O 1
ATOM 3328 N N . GLY A 1 423 ? 1.62 10.922 -27.953 1 83.25 423 GLY A N 1
ATOM 3329 C CA . GLY A 1 423 ? 0.682 9.836 -28.188 1 83.25 423 GLY A CA 1
ATOM 3330 C C . GLY A 1 423 ? 0.385 9.031 -26.938 1 83.25 423 GLY A C 1
ATOM 3331 O O . GLY A 1 423 ? -0.12 7.91 -27.031 1 83.25 423 GLY A O 1
ATOM 3332 N N . VAL A 1 424 ? 0.854 9.438 -25.797 1 86.44 424 VAL A N 1
ATOM 3333 C CA . VAL A 1 424 ? 0.541 8.766 -24.547 1 86.44 424 VAL A CA 1
ATOM 3334 C C . VAL A 1 424 ? -0.841 9.195 -24.062 1 86.44 424 VAL A C 1
ATOM 3336 O O . VAL A 1 424 ? -1.124 10.391 -23.953 1 86.44 424 VAL A O 1
ATOM 3339 N N . LYS A 1 425 ? -1.7 8.32 -23.812 1 83.69 425 LYS A N 1
ATOM 3340 C CA . LYS A 1 425 ? -3.082 8.617 -23.438 1 83.69 425 LYS A CA 1
ATOM 3341 C C . LYS A 1 425 ? -3.184 9.055 -21.984 1 83.69 425 LYS A C 1
ATOM 3343 O O . LYS A 1 425 ? -2.52 8.492 -21.109 1 83.69 425 LYS A O 1
ATOM 3348 N N . SER A 1 426 ? -3.932 10.109 -21.828 1 86.75 426 SER A N 1
ATOM 3349 C CA . SER A 1 426 ? -4.211 10.547 -20.469 1 86.75 426 SER A CA 1
ATOM 3350 C C . SER A 1 426 ? -5.438 9.844 -19.891 1 86.75 426 SER A C 1
ATOM 3352 O O . SER A 1 426 ? -6.242 9.281 -20.641 1 86.75 426 SER A O 1
ATOM 3354 N N . ASN A 1 427 ? -5.512 9.703 -18.625 1 84.44 427 ASN A N 1
ATOM 3355 C CA . ASN A 1 427 ? -6.648 9.086 -17.938 1 84.44 427 ASN A CA 1
ATOM 3356 C C . ASN A 1 427 ? -7.121 9.93 -16.766 1 84.44 427 ASN A C 1
ATOM 3358 O O . ASN A 1 427 ? -6.727 11.086 -16.625 1 84.44 427 ASN A O 1
ATOM 3362 N N . VAL A 1 428 ? -8.047 9.422 -15.984 1 85.69 428 VAL A N 1
ATOM 3363 C CA . VAL A 1 428 ? -8.672 10.156 -14.891 1 85.69 428 VAL A CA 1
ATOM 3364 C C . VAL A 1 428 ? -7.625 10.484 -13.82 1 85.69 428 VAL A C 1
ATOM 3366 O O . VAL A 1 428 ? -7.73 11.5 -13.133 1 85.69 428 VAL A O 1
ATOM 3369 N N . ILE A 1 429 ? -6.609 9.617 -13.672 1 87.31 429 ILE A N 1
ATOM 3370 C CA . ILE A 1 429 ? -5.555 9.867 -12.695 1 87.31 429 ILE A CA 1
ATOM 3371 C C . ILE A 1 429 ? -4.766 11.109 -13.086 1 87.31 429 ILE A C 1
ATOM 3373 O O . ILE A 1 429 ? -4.414 11.93 -12.234 1 87.31 429 ILE A O 1
ATOM 3377 N N . THR A 1 430 ? -4.488 11.242 -14.438 1 91.44 430 THR A N 1
ATOM 3378 C CA . THR A 1 430 ? -3.807 12.422 -14.953 1 91.44 430 THR A CA 1
ATOM 3379 C C . THR A 1 430 ? -4.602 13.688 -14.641 1 91.44 430 THR A C 1
ATOM 3381 O O . THR A 1 430 ? -4.043 14.688 -14.18 1 91.44 430 THR A O 1
ATOM 3384 N N . LEU A 1 431 ? -5.875 13.562 -14.898 1 92.19 431 LEU A N 1
ATOM 3385 C CA . LEU A 1 431 ? -6.773 14.672 -14.609 1 92.19 431 LEU A CA 1
ATOM 3386 C C . LEU A 1 431 ? -6.711 15.047 -13.133 1 92.19 431 LEU A C 1
ATOM 3388 O O . LEU A 1 431 ? -6.535 16.219 -12.789 1 92.19 431 LEU A O 1
ATOM 3392 N N . ASN A 1 432 ? -6.809 14.133 -12.211 1 91.88 432 ASN A N 1
ATOM 3393 C CA . ASN A 1 432 ? -6.848 14.367 -10.773 1 91.88 432 ASN A CA 1
ATOM 3394 C C . ASN A 1 432 ? -5.527 14.938 -10.266 1 91.88 432 ASN A C 1
ATOM 3396 O O . ASN A 1 432 ? -5.52 15.758 -9.344 1 91.88 432 ASN A O 1
ATOM 3400 N N . VAL A 1 433 ? -4.461 14.492 -10.805 1 93.81 433 VAL A N 1
ATOM 3401 C CA . VAL A 1 433 ? -3.146 14.977 -10.391 1 93.81 433 VAL A CA 1
ATOM 3402 C C . VAL A 1 433 ? -3.021 16.469 -10.711 1 93.81 433 VAL A C 1
ATOM 3404 O O . VAL A 1 433 ? -2.557 17.25 -9.875 1 93.81 433 VAL A O 1
ATOM 3407 N N . LEU A 1 434 ? -3.451 16.875 -11.883 1 94.5 434 LEU A N 1
ATOM 3408 C CA . LEU A 1 434 ? -3.375 18.266 -12.289 1 94.5 434 LEU A CA 1
ATOM 3409 C C . LEU A 1 434 ? -4.359 19.125 -11.5 1 94.5 434 LEU A C 1
ATOM 3411 O O . LEU A 1 434 ? -4.023 20.219 -11.062 1 94.5 434 LEU A O 1
ATOM 3415 N N . LEU A 1 435 ? -5.535 18.562 -11.281 1 94.69 435 LEU A N 1
ATOM 3416 C CA . LEU A 1 435 ? -6.535 19.281 -10.5 1 94.69 435 LEU A CA 1
ATOM 3417 C C . LEU A 1 435 ? -6.051 19.5 -9.07 1 94.69 435 LEU A C 1
ATOM 3419 O O . LEU A 1 435 ? -6.18 20.609 -8.531 1 94.69 435 LEU A O 1
ATOM 3423 N N . ASN A 1 436 ? -5.523 18.484 -8.453 1 93.38 436 ASN A N 1
ATOM 3424 C CA . ASN A 1 436 ? -5.023 18.578 -7.082 1 93.38 436 ASN A CA 1
ATOM 3425 C C . ASN A 1 436 ? -3.893 19.594 -6.965 1 93.38 436 ASN A C 1
ATOM 3427 O O . ASN A 1 436 ? -3.83 20.344 -5.992 1 93.38 436 ASN A O 1
ATOM 3431 N N . GLY A 1 437 ? -3.047 19.578 -7.992 1 90.25 437 GLY A N 1
ATOM 3432 C CA . GLY A 1 437 ? -1.96 20.531 -8.016 1 90.25 437 GLY A CA 1
ATOM 3433 C C . GLY A 1 437 ? -2.439 21.969 -8.125 1 90.25 437 GLY A C 1
ATOM 3434 O O . GLY A 1 437 ? -1.965 22.844 -7.398 1 90.25 437 GLY A O 1
ATOM 3435 N N . MET A 1 438 ? -3.369 22.203 -8.945 1 89.44 438 MET A N 1
ATOM 3436 C CA . MET A 1 438 ? -3.902 23.547 -9.141 1 89.44 438 MET A CA 1
ATOM 3437 C C . MET A 1 438 ? -4.648 24.031 -7.902 1 89.44 438 MET A C 1
ATOM 3439 O O . MET A 1 438 ? -4.445 25.156 -7.453 1 89.44 438 MET A O 1
ATOM 3443 N N . CYS A 1 439 ? -5.395 23.141 -7.273 1 89 439 CYS A N 1
ATOM 3444 C CA . CYS A 1 439 ? -6.219 23.516 -6.129 1 89 439 CYS A CA 1
ATOM 3445 C C . CYS A 1 439 ? -5.359 23.75 -4.895 1 89 439 CYS A C 1
ATOM 3447 O O . CYS A 1 439 ? -5.645 24.656 -4.102 1 89 439 CYS A O 1
ATOM 3449 N N . LYS A 1 440 ? -4.367 22.984 -4.699 1 84.62 440 LYS A N 1
ATOM 3450 C CA . LYS A 1 440 ? -3.48 23.141 -3.549 1 84.62 440 LYS A CA 1
ATOM 3451 C C . LYS A 1 440 ? -2.77 24.484 -3.576 1 84.62 440 LYS A C 1
ATOM 3453 O O . LYS A 1 440 ? -2.398 25.016 -2.527 1 84.62 440 LYS A O 1
ATOM 3458 N N . HIS A 1 441 ? -2.615 24.969 -4.754 1 78.06 441 HIS A N 1
ATOM 3459 C CA . HIS A 1 441 ? -1.914 26.25 -4.879 1 78.06 441 HIS A CA 1
ATOM 3460 C C . HIS A 1 441 ? -2.887 27.391 -5.156 1 78.06 441 HIS A C 1
ATOM 3462 O O . HIS A 1 441 ? -2.504 28.406 -5.727 1 78.06 441 HIS A O 1
ATOM 3468 N N . GLY A 1 442 ? -4.188 27.125 -4.891 1 77.19 442 GLY A N 1
ATOM 3469 C CA . GLY A 1 442 ? -5.191 28.188 -4.875 1 77.19 442 GLY A CA 1
ATOM 3470 C C . GLY A 1 442 ? -5.703 28.547 -6.258 1 77.19 442 GLY A C 1
ATOM 3471 O O . GLY A 1 442 ? -6.418 29.531 -6.422 1 77.19 442 GLY A O 1
ATOM 3472 N N . ARG A 1 443 ? -5.316 27.812 -7.277 1 81.75 443 ARG A N 1
ATOM 3473 C CA . ARG A 1 443 ? -5.773 28.078 -8.641 1 81.75 443 ARG A CA 1
ATOM 3474 C C . ARG A 1 443 ? -7.023 27.266 -8.961 1 81.75 443 ARG A C 1
ATOM 3476 O O . ARG A 1 443 ? -7.035 26.484 -9.922 1 81.75 443 ARG A O 1
ATOM 3483 N N . VAL A 1 444 ? -8.07 27.484 -8.242 1 85.62 444 VAL A N 1
ATOM 3484 C CA . VAL A 1 444 ? -9.297 26.688 -8.312 1 85.62 444 VAL A CA 1
ATOM 3485 C C . VAL A 1 444 ? -10.023 26.984 -9.625 1 85.62 444 VAL A C 1
ATOM 3487 O O . VAL A 1 444 ? -10.617 26.094 -10.227 1 85.62 444 VAL A O 1
ATOM 3490 N N . SER A 1 445 ? -10.023 28.281 -10.117 1 81.69 445 SER A N 1
ATOM 3491 C CA . SER A 1 445 ? -10.68 28.641 -11.375 1 81.69 445 SER A CA 1
ATOM 3492 C C . SER A 1 445 ? -10.016 27.953 -12.562 1 81.69 445 SER A C 1
ATOM 3494 O O . SER A 1 445 ? -10.695 27.438 -13.453 1 81.69 445 SER A O 1
ATOM 3496 N N . SER A 1 446 ? -8.695 28 -12.531 1 85.94 446 SER A N 1
ATOM 3497 C CA . SER A 1 446 ? -7.961 27.297 -13.57 1 85.94 446 SER A CA 1
ATOM 3498 C C . SER A 1 446 ? -8.266 25.797 -13.547 1 85.94 446 SER A C 1
ATOM 3500 O O . SER A 1 446 ? -8.305 25.156 -14.602 1 85.94 446 SER A O 1
ATOM 3502 N N . ALA A 1 447 ? -8.375 25.297 -12.32 1 92.06 447 ALA A N 1
ATOM 3503 C CA . ALA A 1 447 ? -8.711 23.875 -12.172 1 92.06 447 ALA A CA 1
ATOM 3504 C C . ALA A 1 447 ? -10.062 23.562 -12.797 1 92.06 447 ALA A C 1
ATOM 3506 O O . ALA A 1 447 ? -10.219 22.547 -13.477 1 92.06 447 ALA A O 1
ATOM 3507 N N . MET A 1 448 ? -11.023 24.422 -12.68 1 91.81 448 MET A N 1
ATOM 3508 C CA . MET A 1 448 ? -12.359 24.234 -13.234 1 91.81 448 MET A CA 1
ATOM 3509 C C . MET A 1 448 ? -12.336 24.297 -14.758 1 91.81 448 MET A C 1
ATOM 3511 O O . MET A 1 448 ? -13.023 23.531 -15.43 1 91.81 448 MET A O 1
ATOM 3515 N N . GLU A 1 449 ? -11.57 25.188 -15.281 1 90.81 449 GLU A N 1
ATOM 3516 C CA . GLU A 1 449 ? -11.414 25.297 -16.719 1 90.81 449 GLU A CA 1
ATOM 3517 C C . GLU A 1 449 ? -10.773 24.047 -17.312 1 90.81 449 GLU A C 1
ATOM 3519 O O . GLU A 1 449 ? -11.195 23.547 -18.359 1 90.81 449 GLU A O 1
ATOM 3524 N N . PHE A 1 450 ? -9.805 23.656 -16.656 1 93.19 450 PHE A N 1
ATOM 3525 C CA . PHE A 1 450 ? -9.117 22.453 -17.109 1 93.19 450 PHE A CA 1
ATOM 3526 C C . PHE A 1 450 ? -10.062 21.266 -17.078 1 93.19 450 PHE A C 1
ATOM 3528 O O . PHE A 1 450 ? -10.086 20.453 -18.016 1 93.19 450 PHE A O 1
ATOM 3535 N N . PHE A 1 451 ? -10.758 21.078 -15.977 1 94.38 451 PHE A N 1
ATOM 3536 C CA . PHE A 1 451 ? -11.727 20 -15.867 1 94.38 451 PHE A CA 1
ATOM 3537 C C . PHE A 1 451 ? -12.727 20.047 -17.016 1 94.38 451 PHE A C 1
ATOM 3539 O O . PHE A 1 451 ? -13.055 19.016 -17.609 1 94.38 451 PHE A O 1
ATOM 3546 N N . GLY A 1 452 ? -13.195 21.234 -17.297 1 92.31 452 GLY A N 1
ATOM 3547 C CA . GLY A 1 452 ? -14.102 21.406 -18.422 1 92.31 452 GLY A CA 1
ATOM 3548 C C . GLY A 1 452 ? -13.492 20.984 -19.75 1 92.31 452 GLY A C 1
ATOM 3549 O O . GLY A 1 452 ? -14.148 20.312 -20.547 1 92.31 452 GLY A O 1
ATOM 3550 N N . SER A 1 453 ? -12.266 21.328 -19.984 1 90.62 453 SER A N 1
ATOM 3551 C CA . SER A 1 453 ? -11.57 20.969 -21.219 1 90.62 453 SER A CA 1
ATOM 3552 C C . SER A 1 453 ? -11.398 19.453 -21.344 1 90.62 453 SER A C 1
ATOM 3554 O O . SER A 1 453 ? -11.555 18.906 -22.422 1 90.62 453 SER A O 1
ATOM 3556 N N . MET A 1 454 ? -11.047 18.859 -20.266 1 91.62 454 MET A N 1
ATOM 3557 C CA . MET A 1 454 ? -10.836 17.406 -20.266 1 91.62 454 MET A CA 1
ATOM 3558 C C . MET A 1 454 ? -12.141 16.672 -20.531 1 91.62 454 MET A C 1
ATOM 3560 O O . MET A 1 454 ? -12.156 15.625 -21.188 1 91.62 454 MET A O 1
ATOM 3564 N N . ARG A 1 455 ? -13.156 17.156 -19.969 1 88.38 455 ARG A N 1
ATOM 3565 C CA . ARG A 1 455 ? -14.469 16.578 -20.219 1 88.38 455 ARG A CA 1
ATOM 3566 C C . ARG A 1 455 ? -14.828 16.656 -21.703 1 88.38 455 ARG A C 1
ATOM 3568 O O . ARG A 1 455 ? -15.43 15.734 -22.25 1 88.38 455 ARG A O 1
ATOM 3575 N N . GLY A 1 456 ? -14.461 17.719 -22.312 1 87.38 456 GLY A N 1
ATOM 3576 C CA . GLY A 1 456 ? -14.664 17.875 -23.734 1 87.38 456 GLY A CA 1
ATOM 3577 C C . GLY A 1 456 ? -13.883 16.875 -24.562 1 87.38 456 GLY A C 1
ATOM 3578 O O . GLY A 1 456 ? -14.328 16.469 -25.641 1 87.38 456 GLY A O 1
ATOM 3579 N N . LYS A 1 457 ? -12.75 16.391 -24.047 1 84 457 LYS A N 1
ATOM 3580 C CA . LYS A 1 457 ? -11.922 15.406 -24.734 1 84 457 LYS A CA 1
ATOM 3581 C C . LYS A 1 457 ? -12.375 13.984 -24.406 1 84 457 LYS A C 1
ATOM 3583 O O . LYS A 1 457 ? -11.734 13.016 -24.812 1 84 457 LYS A O 1
ATOM 3588 N N . GLY A 1 458 ? -13.312 13.953 -23.547 1 81.69 458 GLY A N 1
ATOM 3589 C CA . GLY A 1 458 ? -13.914 12.648 -23.312 1 81.69 458 GLY A CA 1
ATOM 3590 C C . GLY A 1 458 ? -13.484 12.023 -22 1 81.69 458 GLY A C 1
ATOM 3591 O O . GLY A 1 458 ? -13.852 10.891 -21.703 1 81.69 458 GLY A O 1
ATOM 3592 N N . VAL A 1 459 ? -12.656 12.648 -21.219 1 84.56 459 VAL A N 1
ATOM 3593 C CA . VAL A 1 459 ? -12.25 12.117 -19.922 1 84.56 459 VAL A CA 1
ATOM 3594 C C . VAL A 1 459 ? -13.289 12.469 -18.859 1 84.56 459 VAL A C 1
ATOM 3596 O O . VAL A 1 459 ? -13.5 13.641 -18.562 1 84.56 459 VAL A O 1
ATOM 3599 N N . LYS A 1 460 ? -13.93 11.461 -18.375 1 82.56 460 LYS A N 1
ATOM 3600 C CA . LYS A 1 460 ? -14.977 11.68 -17.391 1 82.56 460 LYS A CA 1
ATOM 3601 C C . LYS A 1 460 ? -14.391 11.781 -15.977 1 82.56 460 LYS A C 1
ATOM 3603 O O . LYS A 1 460 ? -13.469 11.031 -15.633 1 82.56 460 LYS A O 1
ATOM 3608 N N . GLY A 1 461 ? -14.859 12.789 -15.258 1 85.12 461 GLY A N 1
ATOM 3609 C CA . GLY A 1 461 ? -14.453 12.898 -13.867 1 85.12 461 GLY A CA 1
ATOM 3610 C C . GLY A 1 461 ? -15.008 11.781 -13 1 85.12 461 GLY A C 1
ATOM 3611 O O . GLY A 1 461 ? -16.016 11.172 -13.336 1 85.12 461 GLY A O 1
ATOM 3612 N N . ASN A 1 462 ? -14.312 11.43 -12 1 83.44 462 ASN A N 1
ATOM 3613 C CA . ASN A 1 462 ? -14.766 10.422 -11.047 1 83.44 462 ASN A CA 1
ATOM 3614 C C . ASN A 1 462 ? -14.977 11.023 -9.656 1 83.44 462 ASN A C 1
ATOM 3616 O O . ASN A 1 462 ? -14.977 12.242 -9.5 1 83.44 462 ASN A O 1
ATOM 3620 N N . GLY A 1 463 ? -15.297 10.188 -8.664 1 82.88 463 GLY A N 1
ATOM 3621 C CA . GLY A 1 463 ? -15.547 10.648 -7.309 1 82.88 463 GLY A CA 1
ATOM 3622 C C . GLY A 1 463 ? -14.391 11.438 -6.723 1 82.88 463 GLY A C 1
ATOM 3623 O O . GLY A 1 463 ? -14.609 12.43 -6.016 1 82.88 463 GLY A O 1
ATOM 3624 N N . VAL A 1 464 ? -13.141 11.031 -7.008 1 86.75 464 VAL A N 1
ATOM 3625 C CA . VAL A 1 464 ? -11.953 11.703 -6.504 1 86.75 464 VAL A CA 1
ATOM 3626 C C . VAL A 1 464 ? -11.859 13.102 -7.109 1 86.75 464 VAL A C 1
ATOM 3628 O O . VAL A 1 464 ? -11.469 14.055 -6.43 1 86.75 464 VAL A O 1
ATOM 3631 N N . THR A 1 465 ? -12.234 13.234 -8.43 1 91.31 465 THR A N 1
ATOM 3632 C CA . THR A 1 465 ? -12.219 14.516 -9.125 1 91.31 465 THR A CA 1
ATOM 3633 C C . THR A 1 465 ? -13.102 15.539 -8.422 1 91.31 465 THR A C 1
ATOM 3635 O O . THR A 1 465 ? -12.656 16.641 -8.086 1 91.31 465 THR A O 1
ATOM 3638 N N . TYR A 1 466 ? -14.297 15.133 -8.172 1 90.62 466 TYR A N 1
ATOM 3639 C CA . TYR A 1 466 ? -15.25 16.031 -7.539 1 90.62 466 TYR A CA 1
ATOM 3640 C C . TYR A 1 466 ? -14.852 16.328 -6.094 1 90.62 466 TYR A C 1
ATOM 3642 O O . TYR A 1 466 ? -15.055 17.438 -5.602 1 90.62 466 TYR A O 1
ATOM 3650 N N . THR A 1 467 ? -14.305 15.32 -5.398 1 90.38 467 THR A N 1
ATOM 3651 C CA . THR A 1 467 ? -13.875 15.531 -4.023 1 90.38 467 THR A CA 1
ATOM 3652 C C . THR A 1 467 ? -12.773 16.578 -3.953 1 90.38 467 THR A C 1
ATOM 3654 O O . THR A 1 467 ? -12.75 17.406 -3.039 1 90.38 467 THR A O 1
ATOM 3657 N N . ILE A 1 468 ? -11.844 16.531 -4.879 1 93.12 468 ILE A N 1
ATOM 3658 C CA . ILE A 1 468 ? -10.766 17.516 -4.938 1 93.12 468 ILE A CA 1
ATOM 3659 C C . ILE A 1 468 ? -11.344 18.922 -5.113 1 93.12 468 ILE A C 1
ATOM 3661 O O . ILE A 1 468 ? -10.969 19.844 -4.398 1 93.12 468 ILE A O 1
ATOM 3665 N N . LEU A 1 469 ? -12.266 19.031 -6.043 1 93.44 469 LEU A N 1
ATOM 3666 C CA . LEU A 1 469 ? -12.852 20.344 -6.348 1 93.44 469 LEU A CA 1
ATOM 3667 C C . LEU A 1 469 ? -13.703 20.844 -5.184 1 93.44 469 LEU A C 1
ATOM 3669 O O . LEU A 1 469 ? -13.594 22 -4.793 1 93.44 469 LEU A O 1
ATOM 3673 N N . ILE A 1 470 ? -14.531 19.984 -4.609 1 93.44 470 ILE A N 1
ATOM 3674 C CA . ILE A 1 470 ? -15.391 20.359 -3.496 1 93.44 470 ILE A CA 1
ATOM 3675 C C . ILE A 1 470 ? -14.547 20.781 -2.301 1 93.44 470 ILE A C 1
ATOM 3677 O O . ILE A 1 470 ? -14.812 21.797 -1.668 1 93.44 470 ILE A O 1
ATOM 3681 N N . SER A 1 471 ? -13.508 20.031 -1.977 1 92.5 471 SER A N 1
ATOM 3682 C CA . SER A 1 471 ? -12.617 20.359 -0.87 1 92.5 471 SER A CA 1
ATOM 3683 C C . SER A 1 471 ? -11.922 21.703 -1.114 1 92.5 471 SER A C 1
ATOM 3685 O O . SER A 1 471 ? -11.742 22.484 -0.187 1 92.5 471 SER A O 1
ATOM 3687 N N . ALA A 1 472 ? -11.516 21.906 -2.346 1 90.25 472 ALA A N 1
ATOM 3688 C CA . ALA A 1 472 ? -10.836 23.141 -2.688 1 90.25 472 ALA A CA 1
ATOM 3689 C C . ALA A 1 472 ? -11.758 24.344 -2.5 1 90.25 472 ALA A C 1
ATOM 3691 O O . ALA A 1 472 ? -11.344 25.375 -1.974 1 90.25 472 ALA A O 1
ATOM 3692 N N . PHE A 1 473 ? -12.961 24.219 -2.879 1 87.38 473 PHE A N 1
ATOM 3693 C CA . PHE A 1 473 ? -13.914 25.312 -2.75 1 87.38 473 PHE A CA 1
ATOM 3694 C C . PHE A 1 473 ? -14.312 25.516 -1.292 1 87.38 473 PHE A C 1
ATOM 3696 O O . PHE A 1 473 ? -14.562 26.641 -0.863 1 87.38 473 PHE A O 1
ATOM 3703 N N . CYS A 1 474 ? -14.344 24.453 -0.479 1 88 474 CYS A N 1
ATOM 3704 C CA . CYS A 1 474 ? -14.594 24.578 0.954 1 88 474 CYS A CA 1
ATOM 3705 C C . CYS A 1 474 ? -13.453 25.328 1.642 1 88 474 CYS A C 1
ATOM 3707 O O . CYS A 1 474 ? -13.695 26.188 2.486 1 88 474 CYS A O 1
ATOM 3709 N N . ASN A 1 475 ? -12.242 24.984 1.273 1 82 475 ASN A N 1
ATOM 3710 C CA . ASN A 1 475 ? -11.086 25.656 1.856 1 82 475 ASN A CA 1
ATOM 3711 C C . ASN A 1 475 ? -11.039 27.125 1.473 1 82 475 ASN A C 1
ATOM 3713 O O . ASN A 1 475 ? -10.531 27.953 2.232 1 82 475 ASN A O 1
ATOM 3717 N N . ALA A 1 476 ? -11.57 27.391 0.258 1 73.81 476 ALA A N 1
ATOM 3718 C CA . ALA A 1 476 ? -11.633 28.766 -0.206 1 73.81 476 ALA A CA 1
ATOM 3719 C C . ALA A 1 476 ? -12.891 29.469 0.311 1 73.81 476 ALA A C 1
ATOM 3721 O O . ALA A 1 476 ? -13.188 30.594 -0.087 1 73.81 476 ALA A O 1
ATOM 3722 N N . ASN A 1 477 ? -13.68 28.688 1.17 1 76.5 477 ASN A N 1
ATOM 3723 C CA . ASN A 1 477 ? -14.891 29.203 1.8 1 76.5 477 ASN A CA 1
ATOM 3724 C C . ASN A 1 477 ? -15.953 29.547 0.765 1 76.5 477 ASN A C 1
ATOM 3726 O O . ASN A 1 477 ? -16.703 30.516 0.941 1 76.5 477 ASN A O 1
ATOM 3730 N N . ASN A 1 478 ? -15.836 29.094 -0.433 1 82 478 ASN A N 1
ATOM 3731 C CA . ASN A 1 478 ? -16.891 29.156 -1.437 1 82 478 ASN A CA 1
ATOM 3732 C C . ASN A 1 478 ? -17.812 27.953 -1.359 1 82 478 ASN A C 1
ATOM 3734 O O . ASN A 1 478 ? -17.781 27.078 -2.229 1 82 478 ASN A O 1
ATOM 3738 N N . ILE A 1 479 ? -18.703 27.969 -0.395 1 88.06 479 ILE A N 1
ATOM 3739 C CA . ILE A 1 479 ? -19.516 26.812 -0.041 1 88.06 479 ILE A CA 1
ATOM 3740 C C . ILE A 1 479 ? -20.609 26.609 -1.091 1 88.06 479 ILE A C 1
ATOM 3742 O O . ILE A 1 479 ? -20.984 25.469 -1.39 1 88.06 479 ILE A O 1
ATOM 3746 N N . ASP A 1 480 ? -21.094 27.656 -1.664 1 87.19 480 ASP A N 1
ATOM 3747 C CA . ASP A 1 480 ? -22.156 27.547 -2.646 1 87.19 480 ASP A CA 1
ATOM 3748 C C . ASP A 1 480 ? -21.703 26.766 -3.877 1 87.19 480 ASP A C 1
ATOM 3750 O O . ASP A 1 480 ? -22.422 25.906 -4.379 1 87.19 480 ASP A O 1
ATOM 3754 N N . LYS A 1 481 ? -20.547 27.156 -4.34 1 89.19 481 LYS A N 1
ATOM 3755 C CA . LYS A 1 481 ? -20.016 26.422 -5.48 1 89.19 481 LYS A CA 1
ATOM 3756 C C . LYS A 1 481 ? -19.734 24.969 -5.105 1 89.19 481 LYS A C 1
ATOM 3758 O O . LYS A 1 481 ? -19.891 24.062 -5.934 1 89.19 481 LYS A O 1
ATOM 3763 N N . ALA A 1 482 ? -19.188 24.734 -3.896 1 93.25 482 ALA A N 1
ATOM 3764 C CA . ALA A 1 482 ? -18.953 23.375 -3.418 1 93.25 482 ALA A CA 1
ATOM 3765 C C . ALA A 1 482 ? -20.25 22.562 -3.424 1 93.25 482 ALA A C 1
ATOM 3767 O O . ALA A 1 482 ? -20.25 21.406 -3.848 1 93.25 482 ALA A O 1
ATOM 3768 N N . MET A 1 483 ? -21.344 23.188 -2.992 1 93.31 483 MET A N 1
ATOM 3769 C CA . MET A 1 483 ? -22.641 22.516 -2.941 1 93.31 483 MET A CA 1
ATOM 3770 C C . MET A 1 483 ? -23.156 22.234 -4.344 1 93.31 483 MET A C 1
ATOM 3772 O O . MET A 1 483 ? -23.766 21.188 -4.59 1 93.31 483 MET A O 1
ATOM 3776 N N . LYS A 1 484 ? -22.953 23.156 -5.242 1 93.62 484 LYS A N 1
ATOM 3777 C CA . LYS A 1 484 ? -23.375 22.953 -6.629 1 93.62 484 LYS A CA 1
ATOM 3778 C C . LYS A 1 484 ? -22.625 21.781 -7.25 1 93.62 484 LYS A C 1
ATOM 3780 O O . LYS A 1 484 ? -23.219 20.984 -7.992 1 93.62 484 LYS A O 1
ATOM 3785 N N . LEU A 1 485 ? -21.391 21.719 -7.02 1 93.94 485 LEU A N 1
ATOM 3786 C CA . LEU A 1 485 ? -20.578 20.625 -7.535 1 93.94 485 LEU A CA 1
ATOM 3787 C C . LEU A 1 485 ? -21.031 19.281 -6.945 1 93.94 485 LEU A C 1
ATOM 3789 O O . LEU A 1 485 ? -21 18.266 -7.625 1 93.94 485 LEU A O 1
ATOM 3793 N N . PHE A 1 486 ? -21.391 19.312 -5.676 1 94.06 486 PHE A N 1
ATOM 3794 C CA . PHE A 1 486 ? -21.906 18.109 -5.031 1 94.06 486 PHE A CA 1
ATOM 3795 C C . PHE A 1 486 ? -23.172 17.625 -5.723 1 94.06 486 PHE A C 1
ATOM 3797 O O . PHE A 1 486 ? -23.359 16.438 -5.938 1 94.06 486 PHE A O 1
ATOM 3804 N N . ASP A 1 487 ? -24 18.562 -5.996 1 93.25 487 ASP A N 1
ATOM 3805 C CA . ASP A 1 487 ? -25.219 18.234 -6.719 1 93.25 487 ASP A CA 1
ATOM 3806 C C . ASP A 1 487 ? -24.906 17.656 -8.102 1 93.25 487 ASP A C 1
ATOM 3808 O O . ASP A 1 487 ? -25.562 16.719 -8.555 1 93.25 487 ASP A O 1
ATOM 3812 N N . GLU A 1 488 ? -23.969 18.219 -8.758 1 91.5 488 GLU A N 1
ATOM 3813 C CA . GLU A 1 488 ? -23.547 17.734 -10.062 1 91.5 488 GLU A CA 1
ATOM 3814 C C . GLU A 1 488 ? -22.984 16.312 -9.961 1 91.5 488 GLU A C 1
ATOM 3816 O O . GLU A 1 488 ? -23.25 15.477 -10.836 1 91.5 488 GLU A O 1
ATOM 3821 N N . MET A 1 489 ? -22.141 16.078 -8.969 1 90.44 489 MET A N 1
ATOM 3822 C CA . MET A 1 489 ? -21.594 14.75 -8.734 1 90.44 489 MET A CA 1
ATOM 3823 C C . MET A 1 489 ? -22.688 13.711 -8.617 1 90.44 489 MET A C 1
ATOM 3825 O O . MET A 1 489 ? -22.578 12.617 -9.172 1 90.44 489 MET A O 1
ATOM 3829 N N . GLN A 1 490 ? -23.766 14.016 -7.949 1 87.38 490 GLN A N 1
ATOM 3830 C CA . GLN A 1 490 ? -24.906 13.109 -7.75 1 87.38 490 GLN A CA 1
ATOM 3831 C C . GLN A 1 490 ? -25.641 12.867 -9.055 1 87.38 490 GLN A C 1
ATOM 3833 O O . GLN A 1 490 ? -26.031 11.727 -9.352 1 87.38 490 GLN A O 1
ATOM 3838 N N . LYS A 1 491 ? -25.781 13.875 -9.781 1 87.88 491 LYS A N 1
ATOM 3839 C CA . LYS A 1 491 ? -26.516 13.773 -11.039 1 87.88 491 LYS A CA 1
ATOM 3840 C C . LYS A 1 491 ? -25.766 12.914 -12.047 1 87.88 491 LYS A C 1
ATOM 3842 O O . LYS A 1 491 ? -26.375 12.203 -12.852 1 87.88 491 LYS A O 1
ATOM 3847 N N . ASN A 1 492 ? -24.469 13 -12.047 1 84.38 492 ASN A N 1
ATOM 3848 C CA . ASN A 1 492 ? -23.641 12.25 -12.984 1 84.38 492 ASN A CA 1
ATOM 3849 C C . ASN A 1 492 ? -23.453 10.805 -12.531 1 84.38 492 ASN A C 1
ATOM 3851 O O . ASN A 1 492 ? -22.797 10.016 -13.219 1 84.38 492 ASN A O 1
ATOM 3855 N N . GLY A 1 493 ? -23.969 10.477 -11.375 1 77.5 493 GLY A N 1
ATOM 3856 C CA . GLY A 1 493 ? -23.922 9.094 -10.914 1 77.5 493 GLY A CA 1
ATOM 3857 C C . GLY A 1 493 ? -22.562 8.68 -10.398 1 77.5 493 GLY A C 1
ATOM 3858 O O . GLY A 1 493 ? -22.203 7.496 -10.453 1 77.5 493 GLY A O 1
ATOM 3859 N N . CYS A 1 494 ? -21.734 9.594 -10.086 1 79.56 494 CYS A N 1
ATOM 3860 C CA . CYS A 1 494 ? -20.406 9.273 -9.562 1 79.56 494 CYS A CA 1
ATOM 3861 C C . CYS A 1 494 ? -20.5 8.672 -8.164 1 79.56 494 CYS A C 1
ATOM 3863 O O . CYS A 1 494 ? -21.375 9.062 -7.379 1 79.56 494 CYS A O 1
ATOM 3865 N N . SER A 1 495 ? -19.672 7.625 -7.969 1 77.31 495 SER A N 1
ATOM 3866 C CA . SER A 1 495 ? -19.672 7.004 -6.648 1 77.31 495 SER A CA 1
ATOM 3867 C C . SER A 1 495 ? -19.203 7.98 -5.578 1 77.31 495 SER A C 1
ATOM 3869 O O . SER A 1 495 ? -18.25 8.75 -5.797 1 77.31 495 SER A O 1
ATOM 3871 N N . ARG A 1 496 ? -20.031 8.016 -4.488 1 76.19 496 ARG A N 1
ATOM 3872 C CA . ARG A 1 496 ? -19.766 8.922 -3.379 1 76.19 496 ARG A CA 1
ATOM 3873 C C . ARG A 1 496 ? -18.906 8.242 -2.318 1 76.19 496 ARG A C 1
ATOM 3875 O O . ARG A 1 496 ? -19.016 7.035 -2.104 1 76.19 496 ARG A O 1
ATOM 3882 N N . ASP A 1 497 ? -17.891 8.984 -1.857 1 77.94 497 ASP A N 1
ATOM 3883 C CA . ASP A 1 497 ? -17.094 8.547 -0.716 1 77.94 497 ASP A CA 1
ATOM 3884 C C . ASP A 1 497 ? -17.406 9.391 0.519 1 77.94 497 ASP A C 1
ATOM 3886 O O . ASP A 1 497 ? -17.969 10.484 0.408 1 77.94 497 ASP A O 1
ATOM 3890 N N . ALA A 1 498 ? -17.188 8.875 1.683 1 85.75 498 ALA A N 1
ATOM 3891 C CA . ALA A 1 498 ? -17.453 9.586 2.93 1 85.75 498 ALA A CA 1
ATOM 3892 C C . ALA A 1 498 ? -16.656 10.883 2.996 1 85.75 498 ALA A C 1
ATOM 3894 O O . ALA A 1 498 ? -17.062 11.844 3.645 1 85.75 498 ALA A O 1
ATOM 3895 N N . VAL A 1 499 ? -15.555 10.945 2.301 1 85.88 499 VAL A N 1
ATOM 3896 C CA . VAL A 1 499 ? -14.625 12.07 2.371 1 85.88 499 VAL A CA 1
ATOM 3897 C C . VAL A 1 499 ? -15.297 13.328 1.817 1 85.88 499 VAL A C 1
ATOM 3899 O O . VAL A 1 499 ? -15.047 14.43 2.301 1 85.88 499 VAL A O 1
ATOM 3902 N N . VAL A 1 500 ? -16.125 13.125 0.753 1 89.69 500 VAL A N 1
ATOM 3903 C CA . VAL A 1 500 ? -16.797 14.281 0.167 1 89.69 500 VAL A CA 1
ATOM 3904 C C . VAL A 1 500 ? -17.75 14.891 1.183 1 89.69 500 VAL A C 1
ATOM 3906 O O . VAL A 1 500 ? -17.844 16.109 1.305 1 89.69 500 VAL A O 1
ATOM 3909 N N . TYR A 1 501 ? -18.469 14.062 1.921 1 91.88 501 TYR A N 1
ATOM 3910 C CA . TYR A 1 501 ? -19.391 14.547 2.953 1 91.88 501 TYR A CA 1
ATOM 3911 C C . TYR A 1 501 ? -18.625 15.242 4.074 1 91.88 501 TYR A C 1
ATOM 3913 O O . TYR A 1 501 ? -19.031 16.297 4.559 1 91.88 501 TYR A O 1
ATOM 3921 N N . TYR A 1 502 ? -17.5 14.656 4.457 1 91.19 502 TYR A N 1
ATOM 3922 C CA . TYR A 1 502 ? -16.688 15.242 5.52 1 91.19 502 TYR A CA 1
ATOM 3923 C C . TYR A 1 502 ? -16.188 16.625 5.113 1 91.19 502 TYR A C 1
ATOM 3925 O O . TYR A 1 502 ? -16.203 17.562 5.914 1 91.19 502 TYR A O 1
ATOM 3933 N N . SER A 1 503 ? -15.734 16.703 3.879 1 92 503 SER A N 1
ATOM 3934 C CA . SER A 1 503 ? -15.234 17.984 3.381 1 92 503 SER A CA 1
ATOM 3935 C C . SER A 1 503 ? -16.328 19.047 3.377 1 92 503 SER A C 1
ATOM 3937 O O . SER A 1 503 ? -16.078 20.203 3.74 1 92 503 SER A O 1
ATOM 3939 N N . LEU A 1 504 ? -17.516 18.641 2.971 1 93.62 504 LEU A N 1
ATOM 3940 C CA . LEU A 1 504 ? -18.641 19.578 2.945 1 93.62 504 LEU A CA 1
ATOM 3941 C C . LEU A 1 504 ? -19.031 20 4.359 1 93.62 504 LEU A C 1
ATOM 3943 O O . LEU A 1 504 ? -19.297 21.172 4.605 1 93.62 504 LEU A O 1
ATOM 3947 N N . ILE A 1 505 ? -19.062 19.031 5.238 1 94.44 505 ILE A N 1
ATOM 3948 C CA . ILE A 1 505 ? -19.406 19.312 6.625 1 94.44 505 ILE A CA 1
ATOM 3949 C C . ILE A 1 505 ? -18.359 20.25 7.234 1 94.44 505 ILE A C 1
ATOM 3951 O O . ILE A 1 505 ? -18.719 21.203 7.938 1 94.44 505 ILE A O 1
ATOM 3955 N N . SER A 1 506 ? -17.094 19.969 6.969 1 93.12 506 SER A N 1
ATOM 3956 C CA . SER A 1 506 ? -16.016 20.828 7.457 1 93.12 506 SER A CA 1
ATOM 3957 C C . SER A 1 506 ? -16.141 22.25 6.902 1 93.12 506 SER A C 1
ATOM 3959 O O . SER A 1 506 ? -16 23.219 7.641 1 93.12 506 SER A O 1
ATOM 3961 N N . GLY A 1 507 ? -16.406 22.344 5.59 1 89.75 507 GLY A N 1
ATOM 3962 C CA . GLY A 1 507 ? -16.578 23.656 4.969 1 89.75 507 GLY A CA 1
ATOM 3963 C C . GLY A 1 507 ? -17.766 24.422 5.516 1 89.75 507 GLY A C 1
ATOM 3964 O O . GLY A 1 507 ? -17.688 25.625 5.754 1 89.75 507 GLY A O 1
ATOM 3965 N N . LEU A 1 508 ? -18.875 23.75 5.719 1 91.5 508 LEU A N 1
ATOM 3966 C CA . LEU A 1 508 ? -20.094 24.359 6.234 1 91.5 508 LEU A CA 1
ATOM 3967 C C . LEU A 1 508 ? -19.906 24.797 7.684 1 91.5 508 LEU A C 1
ATOM 3969 O O . LEU A 1 508 ? -20.422 25.844 8.094 1 91.5 508 LEU A O 1
ATOM 3973 N N . ASN A 1 509 ? -19.188 24 8.438 1 91 509 ASN A N 1
ATOM 3974 C CA . ASN A 1 509 ? -18.844 24.359 9.812 1 91 509 ASN A CA 1
ATOM 3975 C C . ASN A 1 509 ? -18 25.641 9.859 1 91 509 ASN A C 1
ATOM 3977 O O . ASN A 1 509 ? -18.25 26.516 10.68 1 91 509 ASN A O 1
ATOM 3981 N N . GLN A 1 510 ? -17.047 25.672 8.992 1 82.75 510 GLN A N 1
ATOM 3982 C CA . GLN A 1 510 ? -16.203 26.844 8.945 1 82.75 510 GLN A CA 1
ATOM 3983 C C . GLN A 1 510 ? -17 28.078 8.539 1 82.75 510 GLN A C 1
ATOM 3985 O O . GLN A 1 510 ? -16.734 29.188 9.016 1 82.75 510 GLN A O 1
ATOM 3990 N N . ALA A 1 511 ? -17.953 27.875 7.691 1 80.06 511 ALA A N 1
ATOM 3991 C CA . ALA A 1 511 ? -18.781 28.984 7.199 1 80.06 511 ALA A CA 1
ATOM 3992 C C . ALA A 1 511 ? -19.875 29.328 8.203 1 80.06 511 ALA A C 1
ATOM 3994 O O . ALA A 1 511 ? -20.562 30.344 8.055 1 80.06 511 ALA A O 1
ATOM 3995 N N . GLY A 1 512 ? -20.031 28.547 9.266 1 83.75 512 GLY A N 1
ATOM 3996 C CA . GLY A 1 512 ? -21.047 28.797 10.281 1 83.75 512 GLY A CA 1
ATOM 3997 C C . GLY A 1 512 ? -22.453 28.422 9.828 1 83.75 512 GLY A C 1
ATOM 3998 O O . GLY A 1 512 ? -23.438 28.828 10.438 1 83.75 512 GLY A O 1
ATOM 3999 N N . ARG A 1 513 ? -22.578 27.719 8.727 1 88.69 513 ARG A N 1
ATOM 4000 C CA . ARG A 1 513 ? -23.859 27.281 8.203 1 88.69 513 ARG A CA 1
ATOM 4001 C C . ARG A 1 513 ? -24.219 25.891 8.727 1 88.69 513 ARG A C 1
ATOM 4003 O O . ARG A 1 513 ? -24.25 24.922 7.969 1 88.69 513 ARG A O 1
ATOM 4010 N N . MET A 1 514 ? -24.594 25.797 9.938 1 93.06 514 MET A N 1
ATOM 4011 C CA . MET A 1 514 ? -24.766 24.531 10.641 1 93.06 514 MET A CA 1
ATOM 4012 C C . MET A 1 514 ? -26.047 23.828 10.219 1 93.06 514 MET A C 1
ATOM 4014 O O . MET A 1 514 ? -26.141 22.594 10.273 1 93.06 514 MET A O 1
ATOM 4018 N N . ASP A 1 515 ? -27.078 24.594 9.805 1 92.31 515 ASP A N 1
ATOM 4019 C CA . ASP A 1 515 ? -28.281 23.953 9.312 1 92.31 515 ASP A CA 1
ATOM 4020 C C . ASP A 1 515 ? -28.016 23.172 8.031 1 92.31 515 ASP A C 1
ATOM 4022 O O . ASP A 1 515 ? -28.5 22.047 7.863 1 92.31 515 ASP A O 1
ATOM 4026 N N . ASP A 1 516 ? -27.297 23.828 7.156 1 93.88 516 ASP A N 1
ATOM 4027 C CA . ASP A 1 516 ? -26.891 23.125 5.941 1 93.88 516 ASP A CA 1
ATOM 4028 C C . ASP A 1 516 ? -26.031 21.906 6.266 1 93.88 516 ASP A C 1
ATOM 4030 O O . ASP A 1 516 ? -26.109 20.891 5.582 1 93.88 516 ASP A O 1
ATOM 4034 N N . ALA A 1 517 ? -25.141 22.047 7.238 1 95.56 517 ALA A N 1
ATOM 4035 C CA . ALA A 1 517 ? -24.297 20.938 7.66 1 95.56 517 ALA A CA 1
ATOM 4036 C C . ALA A 1 517 ? -25.141 19.75 8.117 1 95.56 517 ALA A C 1
ATOM 4038 O O . ALA A 1 517 ? -24.828 18.609 7.797 1 95.56 517 ALA A O 1
ATOM 4039 N N . THR A 1 518 ? -26.219 20.047 8.898 1 95 518 THR A N 1
ATOM 4040 C CA . THR A 1 518 ? -27.125 19 9.367 1 95 518 THR A CA 1
ATOM 4041 C C . THR A 1 518 ? -27.859 18.344 8.195 1 95 518 THR A C 1
ATOM 4043 O O . THR A 1 518 ? -28.125 17.141 8.211 1 95 518 THR A O 1
ATOM 4046 N N . PHE A 1 519 ? -28.156 19.172 7.254 1 94.12 519 PHE A N 1
ATOM 4047 C CA . PHE A 1 519 ? -28.781 18.656 6.047 1 94.12 519 PHE A CA 1
ATOM 4048 C C . PHE A 1 519 ? -27.875 17.672 5.332 1 94.12 519 PHE A C 1
ATOM 4050 O O . PHE A 1 519 ? -28.312 16.609 4.891 1 94.12 519 PHE A O 1
ATOM 4057 N N . ILE A 1 520 ? -26.594 18.016 5.184 1 94.94 520 ILE A N 1
ATOM 4058 C CA . ILE A 1 520 ? -25.625 17.141 4.531 1 94.94 520 ILE A CA 1
ATOM 4059 C C . ILE A 1 520 ? -25.453 15.867 5.344 1 94.94 520 ILE A C 1
ATOM 4061 O O . ILE A 1 520 ? -25.25 14.789 4.777 1 94.94 520 ILE A O 1
ATOM 4065 N N . VAL A 1 521 ? -25.453 15.961 6.672 1 95.44 521 VAL A N 1
ATOM 4066 C CA . VAL A 1 521 ? -25.344 14.789 7.539 1 95.44 521 VAL A CA 1
ATOM 4067 C C . VAL A 1 521 ? -26.5 13.836 7.254 1 95.44 521 VAL A C 1
ATOM 4069 O O . VAL A 1 521 ? -26.312 12.617 7.203 1 95.44 521 VAL A O 1
ATOM 4072 N N . SER A 1 522 ? -27.719 14.359 7.105 1 94.56 522 SER A N 1
ATOM 4073 C CA . SER A 1 522 ? -28.875 13.531 6.801 1 94.56 522 SER A CA 1
ATOM 4074 C C . SER A 1 522 ? -28.719 12.836 5.457 1 94.56 522 SER A C 1
ATOM 4076 O O . SER A 1 522 ? -29.062 11.656 5.316 1 94.56 522 SER A O 1
ATOM 4078 N N . LYS A 1 523 ? -28.188 13.562 4.48 1 91.69 523 LYS A N 1
ATOM 4079 C CA . LYS A 1 523 ? -27.953 12.969 3.17 1 91.69 523 LYS A CA 1
ATOM 4080 C C . LYS A 1 523 ? -26.891 11.867 3.254 1 91.69 523 LYS A C 1
ATOM 4082 O O . LYS A 1 523 ? -26.969 10.867 2.539 1 91.69 523 LYS A O 1
ATOM 4087 N N . MET A 1 524 ? -25.875 12.109 4.012 1 92.38 524 MET A N 1
ATOM 4088 C CA . MET A 1 524 ? -24.797 11.141 4.215 1 92.38 524 MET A CA 1
ATOM 4089 C C . MET A 1 524 ? -25.344 9.844 4.805 1 92.38 524 MET A C 1
ATOM 4091 O O . MET A 1 524 ? -25.031 8.758 4.324 1 92.38 524 MET A O 1
ATOM 4095 N N . LYS A 1 525 ? -26.188 9.93 5.801 1 90.31 525 LYS A N 1
ATOM 4096 C CA . LYS A 1 525 ? -26.766 8.766 6.453 1 90.31 525 LYS A CA 1
ATOM 4097 C C . LYS A 1 525 ? -27.703 8.023 5.504 1 90.31 525 LYS A C 1
ATOM 4099 O O . LYS A 1 525 ? -27.75 6.789 5.504 1 90.31 525 LYS A O 1
ATOM 4104 N N . GLU A 1 526 ? -28.406 8.727 4.711 1 88.44 526 GLU A N 1
ATOM 4105 C CA . GLU A 1 526 ? -29.297 8.117 3.725 1 88.44 526 GLU A CA 1
ATOM 4106 C C . GLU A 1 526 ? -28.5 7.32 2.693 1 88.44 526 GLU A C 1
ATOM 4108 O O . GLU A 1 526 ? -28.984 6.305 2.186 1 88.44 526 GLU A O 1
ATOM 4113 N N . ALA A 1 527 ? -27.328 7.805 2.381 1 85.88 527 ALA A N 1
ATOM 4114 C CA . ALA A 1 527 ? -26.484 7.129 1.399 1 85.88 527 ALA A CA 1
ATOM 4115 C C . ALA A 1 527 ? -25.781 5.922 2.016 1 85.88 527 ALA A C 1
ATOM 4117 O O . ALA A 1 527 ? -25.109 5.168 1.316 1 85.88 527 ALA A O 1
ATOM 4118 N N . GLY A 1 528 ? -25.969 5.73 3.352 1 81.31 528 GLY A N 1
ATOM 4119 C CA . GLY A 1 528 ? -25.438 4.539 4 1 81.31 528 GLY A CA 1
ATOM 4120 C C . GLY A 1 528 ? -24.109 4.77 4.68 1 81.31 528 GLY A C 1
ATOM 4121 O O . GLY A 1 528 ? -23.422 3.814 5.066 1 81.31 528 GLY A O 1
ATOM 4122 N N . PHE A 1 529 ? -23.672 6.047 4.762 1 87.56 529 PHE A N 1
ATOM 4123 C CA . PHE A 1 529 ? -22.406 6.359 5.414 1 87.56 529 PHE A CA 1
ATOM 4124 C C . PHE A 1 529 ? -22.641 6.754 6.871 1 87.56 529 PHE A C 1
ATOM 4126 O O . PHE A 1 529 ? -23.766 7.102 7.258 1 87.56 529 PHE A O 1
ATOM 4133 N N . GLY A 1 530 ? -21.672 6.598 7.695 1 85.62 530 GLY A N 1
ATOM 4134 C CA . GLY A 1 530 ? -21.688 7.039 9.078 1 85.62 530 GLY A CA 1
ATOM 4135 C C . GLY A 1 530 ? -20.703 8.148 9.375 1 85.62 530 GLY A C 1
ATOM 4136 O O . GLY A 1 530 ? -19.766 8.375 8.602 1 85.62 530 GLY A O 1
ATOM 4137 N N . LEU A 1 531 ? -21.062 8.883 10.422 1 90.44 531 LEU A N 1
ATOM 4138 C CA . LEU A 1 531 ? -20.125 9.922 10.859 1 90.44 531 LEU A CA 1
ATOM 4139 C C . LEU A 1 531 ? -18.984 9.32 11.672 1 90.44 531 LEU A C 1
ATOM 4141 O O . LEU A 1 531 ? -19.172 8.336 12.383 1 90.44 531 LEU A O 1
ATOM 4145 N N . ASP A 1 532 ? -17.859 9.797 11.414 1 87.88 532 ASP A N 1
ATOM 4146 C CA . ASP A 1 532 ? -16.75 9.406 12.289 1 87.88 532 ASP A CA 1
ATOM 4147 C C . ASP A 1 532 ? -16.578 10.406 13.43 1 87.88 532 ASP A C 1
ATOM 4149 O O . ASP A 1 532 ? -17.359 11.359 13.555 1 87.88 532 ASP A O 1
ATOM 4153 N N . ILE A 1 533 ? -15.594 10.172 14.305 1 89.06 533 ILE A N 1
ATOM 4154 C CA . ILE A 1 533 ? -15.422 10.969 15.508 1 89.06 533 ILE A CA 1
ATOM 4155 C C . ILE A 1 533 ? -15.008 12.383 15.141 1 89.06 533 ILE A C 1
ATOM 4157 O O . ILE A 1 533 ? -15.398 13.352 15.805 1 89.06 533 ILE A O 1
ATOM 4161 N N . VAL A 1 534 ? -14.219 12.562 14.086 1 89.44 534 VAL A N 1
ATOM 4162 C CA . VAL A 1 534 ? -13.75 13.875 13.656 1 89.44 534 VAL A CA 1
ATOM 4163 C C . VAL A 1 534 ? -14.938 14.719 13.188 1 89.44 534 VAL A C 1
ATOM 4165 O O . VAL A 1 534 ? -15.031 15.906 13.508 1 89.44 534 VAL A O 1
ATOM 4168 N N . CYS A 1 535 ? -15.82 14.109 12.492 1 92.06 535 CYS A N 1
ATOM 4169 C CA . CYS A 1 535 ? -17 14.812 12 1 92.06 535 CYS A CA 1
ATOM 4170 C C . CYS A 1 535 ? -17.922 15.203 13.141 1 92.06 535 CYS A C 1
ATOM 4172 O O . CYS A 1 535 ? -18.484 16.297 13.148 1 92.06 535 CYS A O 1
ATOM 4174 N N . TYR A 1 536 ? -18.219 14.297 14.078 1 93.88 536 TYR A N 1
ATOM 4175 C CA . TYR A 1 536 ? -19.016 14.641 15.25 1 93.88 536 TYR A CA 1
ATOM 4176 C C . TYR A 1 536 ? -18.422 15.828 15.984 1 93.88 536 TYR A C 1
ATOM 4178 O O . TYR A 1 536 ? -19.141 16.75 16.391 1 93.88 536 TYR A O 1
ATOM 4186 N N . ASN A 1 537 ? -17.109 15.758 16.141 1 93.06 537 ASN A N 1
ATOM 4187 C CA . ASN A 1 537 ? -16.438 16.844 16.844 1 93.06 537 ASN A CA 1
ATOM 4188 C C . ASN A 1 537 ? -16.594 18.172 16.094 1 93.06 537 ASN A C 1
ATOM 4190 O O . ASN A 1 537 ? -16.75 19.219 16.703 1 93.06 537 ASN A O 1
ATOM 4194 N N . MET A 1 538 ? -16.516 18.125 14.82 1 93.81 538 MET A N 1
ATOM 4195 C CA . MET A 1 538 ? -16.719 19.328 14.016 1 93.81 538 MET A CA 1
ATOM 4196 C C . MET A 1 538 ? -18.109 19.891 14.219 1 93.81 538 MET A C 1
ATOM 4198 O O . MET A 1 538 ? -18.281 21.094 14.398 1 93.81 538 MET A O 1
ATOM 4202 N N . LEU A 1 539 ? -19.109 19.031 14.188 1 95.44 539 LEU A N 1
ATOM 4203 C CA . LEU A 1 539 ? -20.5 19.453 14.336 1 95.44 539 LEU A CA 1
ATOM 4204 C C . LEU A 1 539 ? -20.734 20 15.742 1 95.44 539 LEU A C 1
ATOM 4206 O O . LEU A 1 539 ? -21.375 21.047 15.898 1 95.44 539 LEU A O 1
ATOM 4210 N N . ILE A 1 540 ? -20.219 19.328 16.75 1 95.31 540 ILE A N 1
ATOM 4211 C CA . ILE A 1 540 ? -20.375 19.781 18.125 1 95.31 540 ILE A CA 1
ATOM 4212 C C . ILE A 1 540 ? -19.703 21.141 18.297 1 95.31 540 ILE A C 1
ATOM 4214 O O . ILE A 1 540 ? -20.281 22.047 18.906 1 95.31 540 ILE A O 1
ATOM 4218 N N . SER A 1 541 ? -18.516 21.281 17.75 1 92.81 541 SER A N 1
ATOM 4219 C CA . SER A 1 541 ? -17.812 22.547 17.812 1 92.81 541 SER A CA 1
ATOM 4220 C C . SER A 1 541 ? -18.594 23.656 17.109 1 92.81 541 SER A C 1
ATOM 4222 O O . SER A 1 541 ? -18.688 24.766 17.625 1 92.81 541 SER A O 1
ATOM 4224 N N . GLY A 1 542 ? -19.141 23.359 15.984 1 91.38 542 GLY A N 1
ATOM 4225 C CA . GLY A 1 542 ? -19.922 24.328 15.25 1 91.38 542 GLY A CA 1
ATOM 4226 C C . GLY A 1 542 ? -21.172 24.766 15.992 1 91.38 542 GLY A C 1
ATOM 4227 O O . GLY A 1 542 ? -21.5 25.953 16.016 1 91.38 542 GLY A O 1
ATOM 4228 N N . PHE A 1 543 ? -21.875 23.859 16.594 1 93.81 543 PHE A N 1
ATOM 4229 C CA . PHE A 1 543 ? -23.078 24.172 17.359 1 93.81 543 PHE A CA 1
ATOM 4230 C C . PHE A 1 543 ? -22.734 24.969 18.609 1 93.81 543 PHE A C 1
ATOM 4232 O O . PHE A 1 543 ? -23.469 25.875 19 1 93.81 543 PHE A O 1
ATOM 4239 N N . CYS A 1 544 ? -21.625 24.594 19.234 1 89.31 544 CYS A N 1
ATOM 4240 C CA . CYS A 1 544 ? -21.188 25.344 20.406 1 89.31 544 CYS A CA 1
ATOM 4241 C C . CYS A 1 544 ? -20.828 26.781 20.031 1 89.31 544 CYS A C 1
ATOM 4243 O O . CYS A 1 544 ? -21.141 27.719 20.781 1 89.31 544 CYS A O 1
ATOM 4245 N N . ARG A 1 545 ? -20.219 26.906 18.922 1 83.12 545 ARG A N 1
ATOM 4246 C CA . ARG A 1 545 ? -19.859 28.25 18.469 1 83.12 545 ARG A CA 1
ATOM 4247 C C . ARG A 1 545 ? -21.109 29.094 18.219 1 83.12 545 ARG A C 1
ATOM 4249 O O . ARG A 1 545 ? -21.078 30.312 18.391 1 83.12 545 ARG A O 1
ATOM 4256 N N . LYS A 1 546 ? -22.188 28.438 17.781 1 84 546 LYS A N 1
ATOM 4257 C CA . LYS A 1 546 ? -23.438 29.141 17.5 1 84 546 LYS A CA 1
ATOM 4258 C C . LYS A 1 546 ? -24.344 29.172 18.719 1 84 546 LYS A C 1
ATOM 4260 O O . LYS A 1 546 ? -25.516 29.516 18.625 1 84 546 LYS A O 1
ATOM 4265 N N . ASN A 1 547 ? -23.797 28.703 19.859 1 82.69 547 ASN A N 1
ATOM 4266 C CA . ASN A 1 547 ? -24.5 28.688 21.125 1 82.69 547 ASN A CA 1
ATOM 4267 C C . ASN A 1 547 ? -25.766 27.828 21.062 1 82.69 547 ASN A C 1
ATOM 4269 O O . ASN A 1 547 ? -26.797 28.188 21.609 1 82.69 547 ASN A O 1
ATOM 4273 N N . LYS A 1 548 ? -25.734 26.906 20.234 1 89.06 548 LYS A N 1
ATOM 4274 C CA . LYS A 1 548 ? -26.797 25.922 20.156 1 89.06 548 LYS A CA 1
ATOM 4275 C C . LYS A 1 548 ? -26.438 24.656 20.922 1 89.06 548 LYS A C 1
ATOM 4277 O O . LYS A 1 548 ? -26.219 23.594 20.328 1 89.06 548 LYS A O 1
ATOM 4282 N N . LEU A 1 549 ? -26.5 24.656 22.188 1 90.19 549 LEU A N 1
ATOM 4283 C CA . LEU A 1 549 ? -26.047 23.594 23.062 1 90.19 549 LEU A CA 1
ATOM 4284 C C . LEU A 1 549 ? -26.969 22.375 22.953 1 90.19 549 LEU A C 1
ATOM 4286 O O . LEU A 1 549 ? -26.516 21.234 23.078 1 90.19 549 LEU A O 1
ATOM 4290 N N . ASP A 1 550 ? -28.203 22.641 22.734 1 92.81 550 ASP A N 1
ATOM 4291 C CA . ASP A 1 550 ? -29.156 21.531 22.594 1 92.81 550 ASP A CA 1
ATOM 4292 C C . ASP A 1 550 ? -28.781 20.641 21.422 1 92.81 550 ASP A C 1
ATOM 4294 O O . ASP A 1 550 ? -28.828 19.406 21.531 1 92.81 550 ASP A O 1
ATOM 4298 N N . LYS A 1 551 ? -28.453 21.297 20.359 1 94.31 551 LYS A N 1
ATOM 4299 C CA . LYS A 1 551 ? -28.047 20.516 19.188 1 94.31 551 LYS A CA 1
ATOM 4300 C C . LYS A 1 551 ? -26.719 19.812 19.422 1 94.31 551 LYS A C 1
ATOM 4302 O O . LYS A 1 551 ? -26.5 18.703 18.906 1 94.31 551 LYS A O 1
ATOM 4307 N N . ALA A 1 552 ? -25.812 20.438 20.094 1 94.69 552 ALA A N 1
ATOM 4308 C CA . ALA A 1 552 ? -24.547 19.812 20.453 1 94.69 552 ALA A CA 1
ATOM 4309 C C . ALA A 1 552 ? -24.781 18.547 21.281 1 94.69 552 ALA A C 1
ATOM 4311 O O . ALA A 1 552 ? -24.125 17.516 21.062 1 94.69 552 ALA A O 1
ATOM 4312 N N . TYR A 1 553 ? -25.781 18.672 22.203 1 94.19 553 TYR A N 1
ATOM 4313 C CA . TYR A 1 553 ? -26.109 17.5 23.016 1 94.19 553 TYR A CA 1
ATOM 4314 C C . TYR A 1 553 ? -26.766 16.406 22.188 1 94.19 553 TYR A C 1
ATOM 4316 O O . TYR A 1 553 ? -26.578 15.227 22.438 1 94.19 553 TYR A O 1
ATOM 4324 N N . GLU A 1 554 ? -27.547 16.797 21.266 1 94.56 554 GLU A N 1
ATOM 4325 C CA . GLU A 1 554 ? -28.125 15.812 20.344 1 94.56 554 GLU A CA 1
ATOM 4326 C C . GLU A 1 554 ? -27.047 15.047 19.594 1 94.56 554 GLU A C 1
ATOM 4328 O O . GLU A 1 554 ? -27.172 13.836 19.375 1 94.56 554 GLU A O 1
ATOM 4333 N N . MET A 1 555 ? -26.047 15.773 19.141 1 95.06 555 MET A N 1
ATOM 4334 C CA . MET A 1 555 ? -24.953 15.141 18.438 1 95.06 555 MET A CA 1
ATOM 4335 C C . MET A 1 555 ? -24.188 14.18 19.344 1 95.06 555 MET A C 1
ATOM 4337 O O . MET A 1 555 ? -23.734 13.125 18.906 1 95.06 555 MET A O 1
ATOM 4341 N N . LEU A 1 556 ? -24.031 14.562 20.578 1 94.81 556 LEU A N 1
ATOM 4342 C CA . LEU A 1 556 ? -23.359 13.703 21.547 1 94.81 556 LEU A CA 1
ATOM 4343 C C . LEU A 1 556 ? -24.141 12.414 21.766 1 94.81 556 LEU A C 1
ATOM 4345 O O . LEU A 1 556 ? -23.547 11.336 21.844 1 94.81 556 LEU A O 1
ATOM 4349 N N . LYS A 1 557 ? -25.422 12.547 21.828 1 94.5 557 LYS A N 1
ATOM 4350 C CA . LYS A 1 557 ? -26.266 11.367 21.984 1 94.5 557 LYS A CA 1
ATOM 4351 C C . LYS A 1 557 ? -26.188 10.477 20.734 1 94.5 557 LYS A C 1
ATOM 4353 O O . LYS A 1 557 ? -26.156 9.25 20.844 1 94.5 557 LYS A O 1
ATOM 4358 N N . ASP A 1 558 ? -26.203 11.086 19.609 1 93.75 558 ASP A N 1
ATOM 4359 C CA . ASP A 1 558 ? -26.078 10.352 18.359 1 93.75 558 ASP A CA 1
ATOM 4360 C C . ASP A 1 558 ? -24.734 9.625 18.297 1 93.75 558 ASP A C 1
ATOM 4362 O O . ASP A 1 558 ? -24.656 8.508 17.781 1 93.75 558 ASP A O 1
ATOM 4366 N N . MET A 1 559 ? -23.656 10.297 18.688 1 92.19 559 MET A N 1
ATOM 4367 C CA . MET A 1 559 ? -22.312 9.719 18.734 1 92.19 559 MET A CA 1
ATOM 4368 C C . MET A 1 559 ? -22.312 8.453 19.594 1 92.19 559 MET A C 1
ATOM 4370 O O . MET A 1 559 ? -21.75 7.434 19.188 1 92.19 559 MET A O 1
ATOM 4374 N N . GLU A 1 560 ? -23 8.461 20.703 1 89.81 560 GLU A N 1
ATOM 4375 C CA . GLU A 1 560 ? -23.062 7.324 21.609 1 89.81 560 GLU A CA 1
ATOM 4376 C C . GLU A 1 560 ? -23.906 6.191 21.016 1 89.81 560 GLU A C 1
ATOM 4378 O O . GLU A 1 560 ? -23.562 5.016 21.156 1 89.81 560 GLU A O 1
ATOM 4383 N N . LYS A 1 561 ? -24.891 6.543 20.391 1 88.25 561 LYS A N 1
ATOM 4384 C CA . LYS A 1 561 ? -25.734 5.543 19.734 1 88.25 561 LYS A CA 1
ATOM 4385 C C . LYS A 1 561 ? -24.984 4.824 18.625 1 88.25 561 LYS A C 1
ATOM 4387 O O . LYS A 1 561 ? -25.234 3.645 18.359 1 88.25 561 LYS A O 1
ATOM 4392 N N . ALA A 1 562 ? -24.109 5.574 17.984 1 86.31 562 ALA A N 1
ATOM 4393 C CA . ALA A 1 562 ? -23.312 5 16.906 1 86.31 562 ALA A CA 1
ATOM 4394 C C . ALA A 1 562 ? -22.172 4.16 17.453 1 86.31 562 ALA A C 1
ATOM 4396 O O . ALA A 1 562 ? -21.391 3.586 16.688 1 86.31 562 ALA A O 1
ATOM 4397 N N . GLY A 1 563 ? -22.047 4.055 18.812 1 79.06 563 GLY A N 1
ATOM 4398 C CA . GLY A 1 563 ? -21.047 3.195 19.438 1 79.06 563 GLY A CA 1
ATOM 4399 C C . GLY A 1 563 ? -19.734 3.91 19.734 1 79.06 563 GLY A C 1
ATOM 4400 O O . GLY A 1 563 ? -18.719 3.266 19.984 1 79.06 563 GLY A O 1
ATOM 4401 N N . MET A 1 564 ? -19.703 5.203 19.625 1 87.94 564 MET A N 1
ATOM 4402 C CA . MET A 1 564 ? -18.484 5.973 19.875 1 87.94 564 MET A CA 1
ATOM 4403 C C . MET A 1 564 ? -18.562 6.656 21.234 1 87.94 564 MET A C 1
ATOM 4405 O O . MET A 1 564 ? -19.641 6.949 21.734 1 87.94 564 MET A O 1
ATOM 4409 N N . LYS A 1 565 ? -17.406 6.805 21.859 1 87.5 565 LYS A N 1
ATOM 4410 C CA . LYS A 1 565 ? -17.281 7.594 23.078 1 87.5 565 LYS A CA 1
ATOM 4411 C C . LYS A 1 565 ? -16.609 8.938 22.797 1 87.5 565 LYS A C 1
ATOM 4413 O O . LYS A 1 565 ? -15.758 9.031 21.906 1 87.5 565 LYS A O 1
ATOM 4418 N N . PRO A 1 566 ? -17.094 9.914 23.547 1 89.69 566 PRO A N 1
ATOM 4419 C CA . PRO A 1 566 ? -16.422 11.195 23.375 1 89.69 566 PRO A CA 1
ATOM 4420 C C . PRO A 1 566 ? -14.914 11.102 23.625 1 89.69 566 PRO A C 1
ATOM 4422 O O . PRO A 1 566 ? -14.484 10.398 24.547 1 89.69 566 PRO A O 1
ATOM 4425 N N . ASP A 1 567 ? -14.227 11.695 22.766 1 87.62 567 ASP A N 1
ATOM 4426 C CA . ASP A 1 567 ? -12.773 11.688 22.938 1 87.62 567 ASP A CA 1
ATOM 4427 C C . ASP A 1 567 ? -12.281 12.984 23.562 1 87.62 567 ASP A C 1
ATOM 4429 O O . ASP A 1 567 ? -13.086 13.781 24.062 1 87.62 567 ASP A O 1
ATOM 4433 N N . ARG A 1 568 ? -11.008 13.164 23.609 1 84.81 568 ARG A N 1
ATOM 4434 C CA . ARG A 1 568 ? -10.406 14.336 24.234 1 84.81 568 ARG A CA 1
ATOM 4435 C C . ARG A 1 568 ? -10.844 15.617 23.547 1 84.81 568 ARG A C 1
ATOM 4437 O O . ARG A 1 568 ? -11.078 16.641 24.203 1 84.81 568 ARG A O 1
ATOM 4444 N N . VAL A 1 569 ? -10.891 15.586 22.234 1 88.31 569 VAL A N 1
ATOM 4445 C CA . VAL A 1 569 ? -11.273 16.766 21.469 1 88.31 569 VAL A CA 1
ATOM 4446 C C . VAL A 1 569 ? -12.719 17.141 21.781 1 88.31 569 VAL A C 1
ATOM 4448 O O . VAL A 1 569 ? -13.039 18.328 21.906 1 88.31 569 VAL A O 1
ATOM 4451 N N . THR A 1 570 ? -13.594 16.188 21.938 1 92.25 570 THR A N 1
ATOM 4452 C CA . THR A 1 570 ? -14.984 16.422 22.281 1 92.25 570 THR A CA 1
ATOM 4453 C C . THR A 1 570 ? -15.102 17.125 23.641 1 92.25 570 THR A C 1
ATOM 4455 O O . THR A 1 570 ? -15.773 18.141 23.75 1 92.25 570 THR A O 1
ATOM 4458 N N . TYR A 1 571 ? -14.461 16.578 24.625 1 91.25 571 TYR A N 1
ATOM 4459 C CA . TYR A 1 571 ? -14.539 17.141 25.969 1 91.25 571 TYR A CA 1
ATOM 4460 C C . TYR A 1 571 ? -13.922 18.547 26 1 91.25 571 TYR A C 1
ATOM 4462 O O . TYR A 1 571 ? -14.453 19.438 26.656 1 91.25 571 TYR A O 1
ATOM 4470 N N . ASN A 1 572 ? -12.812 18.672 25.297 1 88.94 572 ASN A N 1
ATOM 4471 C CA . ASN A 1 572 ? -12.18 20 25.266 1 88.94 572 ASN A CA 1
ATOM 4472 C C . ASN A 1 572 ? -13.078 21.031 24.609 1 88.94 572 ASN A C 1
ATOM 4474 O O . ASN A 1 572 ? -13.086 22.203 25.016 1 88.94 572 ASN A O 1
ATOM 4478 N N . THR A 1 573 ? -13.766 20.656 23.594 1 91.25 573 THR A N 1
ATOM 4479 C CA . THR A 1 573 ? -14.695 21.562 22.922 1 91.25 573 THR A CA 1
ATOM 4480 C C . THR A 1 573 ? -15.828 21.969 23.875 1 91.25 573 THR A C 1
ATOM 4482 O O . THR A 1 573 ? -16.172 23.141 23.969 1 91.25 573 THR A O 1
ATOM 4485 N N . LEU A 1 574 ? -16.406 21.031 24.594 1 91.81 574 LEU A N 1
ATOM 4486 C CA . LEU A 1 574 ? -17.469 21.312 25.547 1 91.81 574 LEU A CA 1
ATOM 4487 C C . LEU A 1 574 ? -16.969 22.156 26.703 1 91.81 574 LEU A C 1
ATOM 4489 O O . LEU A 1 574 ? -17.625 23.109 27.125 1 91.81 574 LEU A O 1
ATOM 4493 N N . LEU A 1 575 ? -15.812 21.75 27.141 1 91.75 575 LEU A N 1
ATOM 4494 C CA . LEU A 1 575 ? -15.195 22.5 28.234 1 91.75 575 LEU A CA 1
ATOM 4495 C C . LEU A 1 575 ? -14.953 23.953 27.828 1 91.75 575 LEU A C 1
ATOM 4497 O O . LEU A 1 575 ? -15.266 24.875 28.594 1 91.75 575 LEU A O 1
ATOM 4501 N N . SER A 1 576 ? -14.367 24.156 26.656 1 86.38 576 SER A N 1
ATOM 4502 C CA . SER A 1 576 ? -14.109 25.5 26.156 1 86.38 576 SER A CA 1
ATOM 4503 C C . SER A 1 576 ? -15.406 26.297 26.016 1 86.38 576 SER A C 1
ATOM 4505 O O . SER A 1 576 ? -15.43 27.5 26.281 1 86.38 576 SER A O 1
ATOM 4507 N N . TYR A 1 577 ? -16.453 25.734 25.656 1 86.12 577 TYR A N 1
ATOM 4508 C CA . TYR A 1 577 ? -17.75 26.391 25.531 1 86.12 577 TYR A CA 1
ATOM 4509 C C . TYR A 1 577 ? -18.25 26.875 26.875 1 86.12 577 TYR A C 1
ATOM 4511 O O . TYR A 1 577 ? -18.688 28.016 27.016 1 86.12 577 TYR A O 1
ATOM 4519 N N . PHE A 1 578 ? -18.219 26 27.875 1 88.62 578 PHE A N 1
ATOM 4520 C CA . PHE A 1 578 ? -18.719 26.344 29.188 1 88.62 578 PHE A CA 1
ATOM 4521 C C . PHE A 1 578 ? -17.859 27.422 29.844 1 88.62 578 PHE A C 1
ATOM 4523 O O . PHE A 1 578 ? -18.375 28.281 30.562 1 88.62 578 PHE A O 1
ATOM 4530 N N . CYS A 1 579 ? -16.594 27.297 29.562 1 83.75 579 CYS A N 1
ATOM 4531 C CA . CYS A 1 579 ? -15.703 28.328 30.078 1 83.75 579 CYS A CA 1
ATOM 4532 C C . CYS A 1 579 ? -16.016 29.688 29.469 1 83.75 579 CYS A C 1
ATOM 4534 O O . CYS A 1 579 ? -16.078 30.703 30.172 1 83.75 579 CYS A O 1
ATOM 4536 N N . ARG A 1 580 ? -16.234 29.656 28.281 1 74.31 580 ARG A N 1
ATOM 4537 C CA . ARG A 1 580 ? -16.547 30.891 27.578 1 74.31 580 ARG A CA 1
ATOM 4538 C C . ARG A 1 580 ? -17.875 31.469 28.062 1 74.31 580 ARG A C 1
ATOM 4540 O O . ARG A 1 580 ? -18.062 32.688 28.109 1 74.31 580 ARG A O 1
ATOM 4547 N N . SER A 1 581 ? -18.797 30.547 28.344 1 76.06 581 SER A N 1
ATOM 4548 C CA . SER A 1 581 ? -20.125 30.969 28.797 1 76.06 581 SER A CA 1
ATOM 4549 C C . SER A 1 581 ? -20.125 31.328 30.281 1 76.06 581 SER A C 1
ATOM 4551 O O . SER A 1 581 ? -21.156 31.719 30.828 1 76.06 581 SER A O 1
ATOM 4553 N N . GLY A 1 582 ? -18.953 31.203 30.938 1 76.75 582 GLY A N 1
ATOM 4554 C CA . GLY A 1 582 ? -18.828 31.562 32.344 1 76.75 582 GLY A CA 1
ATOM 4555 C C . GLY A 1 582 ? -19.391 30.516 33.281 1 76.75 582 GLY A C 1
ATOM 4556 O O . GLY A 1 582 ? -19.562 30.781 34.469 1 76.75 582 GLY A O 1
ATOM 4557 N N . ASN A 1 583 ? -19.797 29.422 32.719 1 87.06 583 ASN A N 1
ATOM 4558 C CA . ASN A 1 583 ? -20.344 28.344 33.562 1 87.06 583 ASN A CA 1
ATOM 4559 C C . ASN A 1 583 ? -19.234 27.406 34.031 1 87.06 583 ASN A C 1
ATOM 4561 O O . ASN A 1 583 ? -19.078 26.312 33.5 1 87.06 583 ASN A O 1
ATOM 4565 N N . PHE A 1 584 ? -18.531 27.734 35.094 1 88.88 584 PHE A N 1
ATOM 4566 C CA . PHE A 1 584 ? -17.359 27 35.562 1 88.88 584 PHE A CA 1
ATOM 4567 C C . PHE A 1 584 ? -17.766 25.719 36.25 1 88.88 584 PHE A C 1
ATOM 4569 O O . PHE A 1 584 ? -17.031 24.734 36.25 1 88.88 584 PHE A O 1
ATOM 4576 N N . THR A 1 585 ? -18.922 25.75 36.844 1 90.31 585 THR A N 1
ATOM 4577 C CA . THR A 1 585 ? -19.406 24.531 37.5 1 90.31 585 THR A CA 1
ATOM 4578 C C . THR A 1 585 ? -19.547 23.406 36.469 1 90.31 585 THR A C 1
ATOM 4580 O O . THR A 1 585 ? -19.078 22.281 36.719 1 90.31 585 THR A O 1
ATOM 4583 N N . GLN A 1 586 ? -20.203 23.75 35.406 1 91.94 586 GLN A N 1
ATOM 4584 C CA . GLN A 1 586 ? -20.391 22.75 34.375 1 91.94 586 GLN A CA 1
ATOM 4585 C C . GLN A 1 586 ? -19.047 22.359 33.75 1 91.94 586 GLN A C 1
ATOM 4587 O O . GLN A 1 586 ? -18.859 21.219 33.344 1 91.94 586 GLN A O 1
ATOM 4592 N N . ALA A 1 587 ? -18.141 23.266 33.531 1 91.94 587 ALA A N 1
ATOM 4593 C CA . ALA A 1 587 ? -16.812 22.984 33 1 91.94 587 ALA A CA 1
ATOM 4594 C C . ALA A 1 587 ? -16.078 21.953 33.844 1 91.94 587 ALA A C 1
ATOM 4596 O O . ALA A 1 587 ? -15.453 21.031 33.344 1 91.94 587 ALA A O 1
ATOM 4597 N N . HIS A 1 588 ? -16.203 22.156 35.188 1 91.12 588 HIS A N 1
ATOM 4598 C CA . HIS A 1 588 ? -15.547 21.219 36.094 1 91.12 588 HIS A CA 1
ATOM 4599 C C . HIS A 1 588 ? -16.219 19.844 36.031 1 91.12 588 HIS A C 1
ATOM 4601 O O . HIS A 1 588 ? -15.562 18.812 36.188 1 91.12 588 HIS A O 1
ATOM 4607 N N . ARG A 1 589 ? -17.469 19.812 35.844 1 92.62 589 ARG A N 1
ATOM 4608 C CA . ARG A 1 589 ? -18.188 18.547 35.719 1 92.62 589 ARG A CA 1
ATOM 4609 C C . ARG A 1 589 ? -17.75 17.797 34.438 1 92.62 589 ARG A C 1
ATOM 4611 O O . ARG A 1 589 ? -17.609 16.578 34.469 1 92.62 589 ARG A O 1
ATOM 4618 N N . VAL A 1 590 ? -17.641 18.547 33.375 1 93.38 590 VAL A N 1
ATOM 4619 C CA . VAL A 1 590 ? -17.203 17.953 32.125 1 93.38 590 VAL A CA 1
ATOM 4620 C C . VAL A 1 590 ? -15.797 17.375 32.281 1 93.38 590 VAL A C 1
ATOM 4622 O O . VAL A 1 590 ? -15.5 16.297 31.766 1 93.38 590 VAL A O 1
ATOM 4625 N N . MET A 1 591 ? -14.938 18.094 32.906 1 91.25 591 MET A N 1
ATOM 4626 C CA . MET A 1 591 ? -13.57 17.625 33.125 1 91.25 591 MET A CA 1
ATOM 4627 C C . MET A 1 591 ? -13.57 16.375 34 1 91.25 591 MET A C 1
ATOM 4629 O O . MET A 1 591 ? -12.797 15.438 33.75 1 91.25 591 MET A O 1
ATOM 4633 N N . LYS A 1 592 ? -14.406 16.406 35.031 1 91.5 592 LYS A N 1
ATOM 4634 C CA . LYS A 1 592 ? -14.523 15.219 35.875 1 91.5 592 LYS A CA 1
ATOM 4635 C C . LYS A 1 592 ? -15.023 14.016 35.094 1 91.5 592 LYS A C 1
ATOM 4637 O O . LYS A 1 592 ? -14.523 12.906 35.25 1 91.5 592 LYS A O 1
ATOM 4642 N N . LYS A 1 593 ? -15.938 14.219 34.25 1 92 593 LYS A N 1
ATOM 4643 C CA . LYS A 1 593 ? -16.453 13.148 33.406 1 92 593 LYS A CA 1
ATOM 4644 C C . LYS A 1 593 ? -15.367 12.641 32.438 1 92 593 LYS A C 1
ATOM 4646 O O . LYS A 1 593 ? -15.289 11.445 32.156 1 92 593 LYS A O 1
ATOM 4651 N N . MET A 1 594 ? -14.602 13.562 31.875 1 91 594 MET A N 1
ATOM 4652 C CA . MET A 1 594 ? -13.484 13.211 31 1 91 594 MET A CA 1
ATOM 4653 C C . MET A 1 594 ? -12.531 12.242 31.703 1 91 594 MET A C 1
ATOM 4655 O O . MET A 1 594 ? -12.133 11.234 31.125 1 91 594 MET A O 1
ATOM 4659 N N . ILE A 1 595 ? -12.234 12.484 32.969 1 87.62 595 ILE A N 1
ATOM 4660 C CA . ILE A 1 595 ? -11.312 11.672 33.75 1 87.62 595 ILE A CA 1
ATOM 4661 C C . ILE A 1 595 ? -11.969 10.336 34.094 1 87.62 595 ILE A C 1
ATOM 4663 O O . ILE A 1 595 ? -11.312 9.289 34.062 1 87.62 595 ILE A O 1
ATOM 4667 N N . ASP A 1 596 ? -13.195 10.375 34.406 1 88.44 596 ASP A N 1
ATOM 4668 C CA . ASP A 1 596 ? -13.93 9.156 34.719 1 88.44 596 ASP A CA 1
ATOM 4669 C C . ASP A 1 596 ? -13.984 8.211 33.531 1 88.44 596 ASP A C 1
ATOM 4671 O O . ASP A 1 596 ? -14.008 6.988 33.688 1 88.44 596 ASP A O 1
ATOM 4675 N N . ASP A 1 597 ? -13.992 8.805 32.344 1 86.38 597 ASP A N 1
ATOM 4676 C CA . ASP A 1 597 ? -14.047 8.008 31.109 1 86.38 597 ASP A CA 1
ATOM 4677 C C . ASP A 1 597 ? -12.664 7.504 30.734 1 86.38 597 ASP A C 1
ATOM 4679 O O . ASP A 1 597 ? -12.484 6.914 29.656 1 86.38 597 ASP A O 1
ATOM 4683 N N . GLY A 1 598 ? -11.68 7.816 31.609 1 77.5 598 GLY A N 1
ATOM 4684 C CA . GLY A 1 598 ? -10.352 7.25 31.422 1 77.5 598 GLY A CA 1
ATOM 4685 C C . GLY A 1 598 ? -9.438 8.141 30.609 1 77.5 598 GLY A C 1
ATOM 4686 O O . GLY A 1 598 ? -8.375 7.699 30.156 1 77.5 598 GLY A O 1
ATOM 4687 N N . LEU A 1 599 ? -9.883 9.352 30.297 1 84.88 599 LEU A N 1
ATOM 4688 C CA . LEU A 1 599 ? -9.062 10.273 29.516 1 84.88 599 LEU A CA 1
ATOM 4689 C C . LEU A 1 599 ? -8.266 11.203 30.422 1 84.88 599 LEU A C 1
ATOM 4691 O O . LEU A 1 599 ? -8.742 11.602 31.484 1 84.88 599 LEU A O 1
ATOM 4695 N N . THR A 1 600 ? -7.086 11.398 30.078 1 78.62 600 THR A N 1
ATOM 4696 C CA . THR A 1 600 ? -6.25 12.312 30.844 1 78.62 600 THR A CA 1
ATOM 4697 C C . THR A 1 600 ? -6.297 13.719 30.25 1 78.62 600 THR A C 1
ATOM 4699 O O . THR A 1 600 ? -6.105 13.891 29.047 1 78.62 600 THR A O 1
ATOM 4702 N N . PRO A 1 601 ? -6.598 14.656 31.125 1 81.44 601 PRO A N 1
ATOM 4703 C CA . PRO A 1 601 ? -6.578 16.031 30.625 1 81.44 601 PRO A CA 1
ATOM 4704 C C . PRO A 1 601 ? -5.223 16.438 30.062 1 81.44 601 PRO A C 1
ATOM 4706 O O . PRO A 1 601 ? -4.184 16 30.562 1 81.44 601 PRO A O 1
ATOM 4709 N N . THR A 1 602 ? -5.238 17.203 29.047 1 81.75 602 THR A N 1
ATOM 4710 C CA . THR A 1 602 ? -4.016 17.656 28.391 1 81.75 602 THR A CA 1
ATOM 4711 C C . THR A 1 602 ? -3.766 19.125 28.672 1 81.75 602 THR A C 1
ATOM 4713 O O . THR A 1 602 ? -4.512 19.766 29.422 1 81.75 602 THR A O 1
ATOM 4716 N N . VAL A 1 603 ? -2.656 19.656 28.078 1 80.75 603 VAL A N 1
ATOM 4717 C CA . VAL A 1 603 ? -2.305 21.062 28.219 1 80.75 603 VAL A CA 1
ATOM 4718 C C . VAL A 1 603 ? -3.428 21.938 27.656 1 80.75 603 VAL A C 1
ATOM 4720 O O . VAL A 1 603 ? -3.697 23.016 28.188 1 80.75 603 VAL A O 1
ATOM 4723 N N . VAL A 1 604 ? -4.129 21.422 26.719 1 81.75 604 VAL A N 1
ATOM 4724 C CA . VAL A 1 604 ? -5.215 22.172 26.094 1 81.75 604 VAL A CA 1
ATOM 4725 C C . VAL A 1 604 ? -6.402 22.25 27.062 1 81.75 604 VAL A C 1
ATOM 4727 O O . VAL A 1 604 ? -7.078 23.281 27.125 1 81.75 604 VAL A O 1
ATOM 4730 N N . THR A 1 605 ? -6.625 21.219 27.844 1 87.62 605 THR A N 1
ATOM 4731 C CA . THR A 1 605 ? -7.719 21.172 28.812 1 87.62 605 THR A CA 1
ATOM 4732 C C . THR A 1 605 ? -7.496 22.188 29.922 1 87.62 605 THR A C 1
ATOM 4734 O O . THR A 1 605 ? -8.367 23 30.219 1 87.62 605 THR A O 1
ATOM 4737 N N . TYR A 1 606 ? -6.383 22.078 30.453 1 85.62 606 TYR A N 1
ATOM 4738 C CA . TYR A 1 606 ? -6.055 23.016 31.531 1 85.62 606 TYR A CA 1
ATOM 4739 C C . TYR A 1 606 ? -5.973 24.438 31.016 1 85.62 606 TYR A C 1
ATOM 4741 O O . TYR A 1 606 ? -6.355 25.391 31.719 1 85.62 606 TYR A O 1
ATOM 4749 N N . GLY A 1 607 ? -5.43 24.516 29.812 1 86.25 607 GLY A N 1
ATOM 4750 C CA . GLY A 1 607 ? -5.355 25.828 29.219 1 86.25 607 GLY A CA 1
ATOM 4751 C C . GLY A 1 607 ? -6.711 26.5 29.062 1 86.25 607 GLY A C 1
ATOM 4752 O O . GLY A 1 607 ? -6.844 27.703 29.281 1 86.25 607 GLY A O 1
ATOM 4753 N N . ALA A 1 608 ? -7.664 25.781 28.688 1 84.88 608 ALA A N 1
ATOM 4754 C CA . ALA A 1 608 ? -9.016 26.312 28.547 1 84.88 608 ALA A CA 1
ATOM 4755 C C . ALA A 1 608 ? -9.562 26.812 29.875 1 84.88 608 ALA A C 1
ATOM 4757 O O . ALA A 1 608 ? -10.195 27.875 29.938 1 84.88 608 ALA A O 1
ATOM 4758 N N . LEU A 1 609 ? -9.336 26.156 30.969 1 87.44 609 LEU A N 1
ATOM 4759 C CA . LEU A 1 609 ? -9.789 26.531 32.281 1 87.44 609 LEU A CA 1
ATOM 4760 C C . LEU A 1 609 ? -9.055 27.781 32.781 1 87.44 609 LEU A C 1
ATOM 4762 O O . LEU A 1 609 ? -9.68 28.703 33.312 1 87.44 609 LEU A O 1
ATOM 4766 N N . ILE A 1 610 ? -7.758 27.719 32.594 1 88.56 610 ILE A N 1
ATOM 4767 C CA . ILE A 1 610 ? -6.938 28.844 33.031 1 88.56 610 ILE A CA 1
ATOM 4768 C C . ILE A 1 610 ? -7.344 30.109 32.281 1 88.56 610 ILE A C 1
ATOM 4770 O O . ILE A 1 610 ? -7.488 31.172 32.875 1 88.56 610 ILE A O 1
ATOM 4774 N N . GLN A 1 611 ? -7.504 29.984 31.047 1 83.25 611 GLN A N 1
ATOM 4775 C CA . GLN A 1 611 ? -7.926 31.125 30.25 1 83.25 611 GLN A CA 1
ATOM 4776 C C . GLN A 1 611 ? -9.273 31.656 30.719 1 83.25 611 GLN A C 1
ATOM 4778 O O . GLN A 1 611 ? -9.469 32.875 30.797 1 83.25 611 GLN A O 1
ATOM 4783 N N . ALA A 1 612 ? -10.148 30.812 30.969 1 82.38 612 ALA A N 1
ATOM 4784 C CA . ALA A 1 612 ? -11.484 31.203 31.406 1 82.38 612 ALA A CA 1
ATOM 4785 C C . ALA A 1 612 ? -11.43 31.922 32.75 1 82.38 612 ALA A C 1
ATOM 4787 O O . ALA A 1 612 ? -12.109 32.938 32.969 1 82.38 612 ALA A O 1
ATOM 4788 N N . TYR A 1 613 ? -10.68 31.453 33.625 1 85.75 613 TYR A N 1
ATOM 4789 C CA . TYR A 1 613 ? -10.562 32.062 34.938 1 85.75 613 TYR A CA 1
ATOM 4790 C C . TYR A 1 613 ? -9.859 33.438 34.844 1 85.75 613 TYR A C 1
ATOM 4792 O O . TYR A 1 613 ? -10.242 34.375 35.531 1 85.75 613 TYR A O 1
ATOM 4800 N N . CYS A 1 614 ? -8.852 33.469 33.969 1 83.25 614 CYS A N 1
ATOM 4801 C CA . CYS A 1 614 ? -8.148 34.75 33.781 1 83.25 614 CYS A CA 1
ATOM 4802 C C . CYS A 1 614 ? -9.07 35.781 33.156 1 83.25 614 CYS A C 1
ATOM 4804 O O . CYS A 1 614 ? -9.031 36.969 33.531 1 83.25 614 CYS A O 1
ATOM 4806 N N . SER A 1 615 ? -9.828 35.312 32.25 1 75.19 615 SER A N 1
ATOM 4807 C CA . SER A 1 615 ? -10.734 36.25 31.578 1 75.19 615 SER A CA 1
ATOM 4808 C C . SER A 1 615 ? -11.82 36.75 32.531 1 75.19 615 SER A C 1
ATOM 4810 O O . SER A 1 615 ? -12.406 37.812 32.281 1 75.19 615 SER A O 1
ATOM 4812 N N . ASN A 1 616 ? -12.109 35.969 33.531 1 75.19 616 ASN A N 1
ATOM 4813 C CA . ASN A 1 616 ? -13.102 36.375 34.5 1 75.19 616 ASN A CA 1
ATOM 4814 C C . ASN A 1 616 ? -12.445 36.969 35.75 1 75.19 616 ASN A C 1
ATOM 4816 O O . ASN A 1 616 ? -13.039 36.969 36.844 1 75.19 616 ASN A O 1
ATOM 4820 N N . ASP A 1 617 ? -11.195 37.375 35.625 1 78.25 617 ASP A N 1
ATOM 4821 C CA . ASP A 1 617 ? -10.406 38.094 36.625 1 78.25 617 ASP A CA 1
ATOM 4822 C C . ASP A 1 617 ? -10.25 37.281 37.906 1 78.25 617 ASP A C 1
ATOM 4824 O O . ASP A 1 617 ? -10.281 37.812 39 1 78.25 617 ASP A O 1
ATOM 4828 N N . ASN A 1 618 ? -10.367 36.062 37.781 1 87.19 618 ASN A N 1
ATOM 4829 C CA . ASN A 1 618 ? -10.07 35.156 38.875 1 87.19 618 ASN A CA 1
ATOM 4830 C C . ASN A 1 618 ? -8.688 34.531 38.75 1 87.19 618 ASN A C 1
ATOM 4832 O O . ASN A 1 618 ? -8.57 33.344 38.469 1 87.19 618 ASN A O 1
ATOM 4836 N N . ILE A 1 619 ? -7.699 35.219 39 1 90.56 619 ILE A N 1
ATOM 4837 C CA . ILE A 1 619 ? -6.309 34.812 38.781 1 90.56 619 ILE A CA 1
ATOM 4838 C C . ILE A 1 619 ? -5.883 33.781 39.812 1 90.56 619 ILE A C 1
ATOM 4840 O O . ILE A 1 619 ? -5.082 32.906 39.5 1 90.56 619 ILE A O 1
ATOM 4844 N N . ASN A 1 620 ? -6.359 33.969 40.969 1 90.44 620 ASN A N 1
ATOM 4845 C CA . ASN A 1 620 ? -5.988 33.031 42 1 90.44 620 ASN A CA 1
ATOM 4846 C C . ASN A 1 620 ? -6.414 31.594 41.656 1 90.44 620 ASN A C 1
ATOM 4848 O O . ASN A 1 620 ? -5.664 30.641 41.875 1 90.44 620 ASN A O 1
ATOM 4852 N N . ALA A 1 621 ? -7.605 31.5 41.188 1 90.56 621 ALA A N 1
ATOM 4853 C CA . ALA A 1 621 ? -8.078 30.188 40.781 1 90.56 621 ALA A CA 1
ATOM 4854 C C . ALA A 1 621 ? -7.25 29.641 39.625 1 90.56 621 ALA A C 1
ATOM 4856 O O . ALA A 1 621 ? -6.977 28.438 39.562 1 90.56 621 ALA A O 1
ATOM 4857 N N . ALA A 1 622 ? -6.926 30.453 38.719 1 91.69 622 ALA A N 1
ATOM 4858 C CA . ALA A 1 622 ? -6.094 30.062 37.594 1 91.69 622 ALA A CA 1
ATOM 4859 C C . ALA A 1 622 ? -4.727 29.578 38.062 1 91.69 622 ALA A C 1
ATOM 4861 O O . ALA A 1 622 ? -4.223 28.562 37.562 1 91.69 622 ALA A O 1
ATOM 4862 N N . MET A 1 623 ? -4.148 30.312 38.938 1 91.5 623 MET A N 1
ATOM 4863 C CA . MET A 1 623 ? -2.836 29.953 39.469 1 91.5 623 MET A CA 1
ATOM 4864 C C . MET A 1 623 ? -2.896 28.641 40.25 1 91.5 623 MET A C 1
ATOM 4866 O O . MET A 1 623 ? -1.936 27.875 40.219 1 91.5 623 MET A O 1
ATOM 4870 N N . LYS A 1 624 ? -3.982 28.422 40.875 1 90.31 624 LYS A N 1
ATOM 4871 C CA . LYS A 1 624 ? -4.16 27.156 41.594 1 90.31 624 LYS A CA 1
ATOM 4872 C C . LYS A 1 624 ? -4.16 25.984 40.625 1 90.31 624 LYS A C 1
ATOM 4874 O O . LYS A 1 624 ? -3.535 24.953 40.906 1 90.31 624 LYS A O 1
ATOM 4879 N N . ILE A 1 625 ? -4.91 26.141 39.594 1 90.06 625 ILE A N 1
ATOM 4880 C CA . ILE A 1 625 ? -4.949 25.094 38.594 1 90.06 625 ILE A CA 1
ATOM 4881 C C . ILE A 1 625 ? -3.551 24.875 38 1 90.06 625 ILE A C 1
ATOM 4883 O O . ILE A 1 625 ? -3.146 23.734 37.75 1 90.06 625 ILE A O 1
ATOM 4887 N N . PHE A 1 626 ? -2.838 25.922 37.719 1 91.19 626 PHE A N 1
ATOM 4888 C CA . PHE A 1 626 ? -1.477 25.875 37.188 1 91.19 626 PHE A CA 1
ATOM 4889 C C . PHE A 1 626 ? -0.573 25.078 38.125 1 91.19 626 PHE A C 1
ATOM 4891 O O . PHE A 1 626 ? 0.241 24.266 37.688 1 91.19 626 PHE A O 1
ATOM 4898 N N . ARG A 1 627 ? -0.684 25.281 39.375 1 87.38 627 ARG A N 1
ATOM 4899 C CA . ARG A 1 627 ? 0.114 24.562 40.375 1 87.38 627 ARG A CA 1
ATOM 4900 C C . ARG A 1 627 ? -0.269 23.094 40.406 1 87.38 627 ARG A C 1
ATOM 4902 O O . ARG A 1 627 ? 0.597 22.219 40.562 1 87.38 627 ARG A O 1
ATOM 4909 N N . ASP A 1 628 ? -1.455 22.797 40.25 1 82.25 628 ASP A N 1
ATOM 4910 C CA . ASP A 1 628 ? -1.932 21.422 40.281 1 82.25 628 ASP A CA 1
ATOM 4911 C C . ASP A 1 628 ? -1.443 20.656 39.031 1 82.25 628 ASP A C 1
ATOM 4913 O O . ASP A 1 628 ? -1.187 19.453 39.094 1 82.25 628 ASP A O 1
ATOM 4917 N N . MET A 1 629 ? -1.477 21.359 37.906 1 81.56 629 MET A N 1
ATOM 4918 C CA . MET A 1 629 ? -0.997 20.75 36.656 1 81.56 629 MET A CA 1
ATOM 4919 C C . MET A 1 629 ? 0.427 20.234 36.812 1 81.56 629 MET A C 1
ATOM 4921 O O . MET A 1 629 ? 0.76 19.156 36.312 1 81.56 629 MET A O 1
ATOM 4925 N N . ASN A 1 630 ? 1.274 20.953 37.438 1 70.06 630 ASN A N 1
ATOM 4926 C CA . ASN A 1 630 ? 2.686 20.641 37.625 1 70.06 630 ASN A CA 1
ATOM 4927 C C . ASN A 1 630 ? 2.877 19.5 38.594 1 70.06 630 ASN A C 1
ATOM 4929 O O . ASN A 1 630 ? 3.793 18.688 38.438 1 70.06 630 ASN A O 1
ATOM 4933 N N . SER A 1 631 ? 2.121 19.453 39.562 1 63.78 631 SER A N 1
ATOM 4934 C CA . SER A 1 631 ? 2.33 18.5 40.656 1 63.78 631 SER A CA 1
ATOM 4935 C C . SER A 1 631 ? 1.671 17.156 40.312 1 63.78 631 SER A C 1
ATOM 4937 O O . SER A 1 631 ? 2.293 16.109 40.469 1 63.78 631 SER A O 1
ATOM 4939 N N . SER A 1 632 ? 0.41 17.234 39.969 1 53.22 632 SER A N 1
ATOM 4940 C CA . SER A 1 632 ? -0.387 16.016 39.969 1 53.22 632 SER A CA 1
ATOM 4941 C C . SER A 1 632 ? -0.427 15.398 38.562 1 53.22 632 SER A C 1
ATOM 4943 O O . SER A 1 632 ? -0.352 14.18 38.406 1 53.22 632 SER A O 1
ATOM 4945 N N . SER A 1 633 ? -0.593 16.234 37.469 1 56.56 633 SER A N 1
ATOM 4946 C CA . SER A 1 633 ? -1.06 15.656 36.219 1 56.56 633 SER A CA 1
ATOM 4947 C C . SER A 1 633 ? 0.102 15.391 35.25 1 56.56 633 SER A C 1
ATOM 4949 O O . SER A 1 633 ? -0.062 14.711 34.25 1 56.56 633 SER A O 1
ATOM 4951 N N . ARG A 1 634 ? 1.142 15.594 35.812 1 63.5 634 ARG A N 1
ATOM 4952 C CA . ARG A 1 634 ? 2.342 15.289 35.031 1 63.5 634 ARG A CA 1
ATOM 4953 C C . ARG A 1 634 ? 2.252 15.891 33.625 1 63.5 634 ARG A C 1
ATOM 4955 O O . ARG A 1 634 ? 2.678 15.266 32.656 1 63.5 634 ARG A O 1
ATOM 4962 N N . VAL A 1 635 ? 1.321 16.953 33.562 1 74.75 635 VAL A N 1
ATOM 4963 C CA . VAL A 1 635 ? 1.257 17.641 32.281 1 74.75 635 VAL A CA 1
ATOM 4964 C C . VAL A 1 635 ? 2.135 18.891 32.312 1 74.75 635 VAL A C 1
ATOM 4966 O O . VAL A 1 635 ? 2.012 19.719 33.219 1 74.75 635 VAL A O 1
ATOM 4969 N N . ARG A 1 636 ? 3.025 19.078 31.375 1 72.62 636 ARG A N 1
ATOM 4970 C CA . ARG A 1 636 ? 3.912 20.234 31.328 1 72.62 636 ARG A CA 1
ATOM 4971 C C . ARG A 1 636 ? 3.221 21.438 30.656 1 72.62 636 ARG A C 1
ATOM 4973 O O . ARG A 1 636 ? 2.592 21.281 29.609 1 72.62 636 ARG A O 1
ATOM 4980 N N . PRO A 1 637 ? 3.291 22.5 31.453 1 80.06 637 PRO A N 1
ATOM 4981 C CA . PRO A 1 637 ? 2.682 23.672 30.844 1 80.06 637 PRO A CA 1
ATOM 4982 C C . PRO A 1 637 ? 3.389 24.094 29.562 1 80.06 637 PRO A C 1
ATOM 4984 O O . PRO A 1 637 ? 4.59 23.875 29.406 1 80.06 637 PRO A O 1
ATOM 4987 N N . ASN A 1 638 ? 2.637 24.609 28.688 1 80.25 638 ASN A N 1
ATOM 4988 C CA . ASN A 1 638 ? 3.209 25.094 27.438 1 80.25 638 ASN A CA 1
ATOM 4989 C C . ASN A 1 638 ? 3.291 26.625 27.422 1 80.25 638 ASN A C 1
ATOM 4991 O O . ASN A 1 638 ? 2.92 27.281 28.406 1 80.25 638 ASN A O 1
ATOM 4995 N N . THR A 1 639 ? 3.867 27.156 26.375 1 84.5 639 THR A N 1
ATOM 4996 C CA . THR A 1 639 ? 4.086 28.594 26.25 1 84.5 639 THR A CA 1
ATOM 4997 C C . THR A 1 639 ? 2.764 29.344 26.344 1 84.5 639 THR A C 1
ATOM 4999 O O . THR A 1 639 ? 2.701 30.438 26.922 1 84.5 639 THR A O 1
ATOM 5002 N N . VAL A 1 640 ? 1.732 28.781 25.859 1 83.19 640 VAL A N 1
ATOM 5003 C CA . VAL A 1 640 ? 0.433 29.453 25.797 1 83.19 640 VAL A CA 1
ATOM 5004 C C . VAL A 1 640 ? -0.109 29.641 27.203 1 83.19 640 VAL A C 1
ATOM 5006 O O . VAL A 1 640 ? -0.673 30.703 27.531 1 83.19 640 VAL A O 1
ATOM 5009 N N . ILE A 1 641 ? 0.048 28.672 28.047 1 87.62 641 ILE A N 1
ATOM 5010 C CA . ILE A 1 641 ? -0.42 28.75 29.438 1 87.62 641 ILE A CA 1
ATOM 5011 C C . ILE A 1 641 ? 0.338 29.844 30.172 1 87.62 641 ILE A C 1
ATOM 5013 O O . ILE A 1 641 ? -0.265 30.656 30.891 1 87.62 641 ILE A O 1
ATOM 5017 N N . TYR A 1 642 ? 1.638 29.844 30.047 1 89.88 642 TYR A N 1
ATOM 5018 C CA . TYR A 1 642 ? 2.438 30.891 30.672 1 89.88 642 TYR A CA 1
ATOM 5019 C C . TYR A 1 642 ? 2.012 32.281 30.172 1 89.88 642 TYR A C 1
ATOM 5021 O O . TYR A 1 642 ? 1.915 33.219 30.953 1 89.88 642 TYR A O 1
ATOM 5029 N N . ASN A 1 643 ? 1.771 32.344 28.875 1 88.75 643 ASN A N 1
ATOM 5030 C CA . ASN A 1 643 ? 1.339 33.625 28.297 1 88.75 643 ASN A CA 1
ATOM 5031 C C . ASN A 1 643 ? 0.044 34.094 28.938 1 88.75 643 ASN A C 1
ATOM 5033 O O . ASN A 1 643 ? -0.084 35.281 29.25 1 88.75 643 ASN A O 1
ATOM 5037 N N . MET A 1 644 ? -0.849 33.219 29.125 1 88.31 644 MET A N 1
ATOM 5038 C CA . MET A 1 644 ? -2.137 33.594 29.703 1 88.31 644 MET A CA 1
ATOM 5039 C C . MET A 1 644 ? -1.961 34.094 31.141 1 88.31 644 MET A C 1
ATOM 5041 O O . MET A 1 644 ? -2.562 35.094 31.516 1 88.31 644 MET A O 1
ATOM 5045 N N . LEU A 1 645 ? -1.188 33.406 31.875 1 91.69 645 LEU A N 1
ATOM 5046 C CA . LEU A 1 645 ? -0.974 33.781 33.281 1 91.69 645 LEU A CA 1
ATOM 5047 C C . LEU A 1 645 ? -0.19 35.062 33.406 1 91.69 645 LEU A C 1
ATOM 5049 O O . LEU A 1 645 ? -0.552 35.969 34.188 1 91.69 645 LEU A O 1
ATOM 5053 N N . ILE A 1 646 ? 0.863 35.188 32.625 1 93.19 646 ILE A N 1
ATOM 5054 C CA . ILE A 1 646 ? 1.696 36.375 32.656 1 93.19 646 ILE A CA 1
ATOM 5055 C C . ILE A 1 646 ? 0.877 37.594 32.219 1 93.19 646 ILE A C 1
ATOM 5057 O O . ILE A 1 646 ? 0.97 38.656 32.844 1 93.19 646 ILE A O 1
ATOM 5061 N N . ASP A 1 647 ? 0.172 37.438 31.219 1 89.06 647 ASP A N 1
ATOM 5062 C CA . ASP A 1 647 ? -0.679 38.531 30.75 1 89.06 647 ASP A CA 1
ATOM 5063 C C . ASP A 1 647 ? -1.676 38.969 31.828 1 89.06 647 ASP A C 1
ATOM 5065 O O . ASP A 1 647 ? -1.852 40.156 32.062 1 89.06 647 ASP A O 1
ATOM 5069 N N . SER A 1 648 ? -2.354 38 32.469 1 88.38 648 SER A N 1
ATOM 5070 C CA . SER A 1 648 ? -3.342 38.312 33.5 1 88.38 648 SER A CA 1
ATOM 5071 C C . SER A 1 648 ? -2.688 38.906 34.719 1 88.38 648 SER A C 1
ATOM 5073 O O . SER A 1 648 ? -3.25 39.812 35.344 1 88.38 648 SER A O 1
ATOM 5075 N N . LEU A 1 649 ? -1.604 38.438 35.094 1 92.5 649 LEU A N 1
ATOM 5076 C CA . LEU A 1 649 ? -0.886 38.938 36.281 1 92.5 649 LEU A CA 1
ATOM 5077 C C . LEU A 1 649 ? -0.432 40.375 36.031 1 92.5 649 LEU A C 1
ATOM 5079 O O . LEU A 1 649 ? -0.52 41.219 36.938 1 92.5 649 LEU A O 1
ATOM 5083 N N . CYS A 1 650 ? 0.032 40.656 34.844 1 90.44 650 CYS A N 1
ATOM 5084 C CA . CYS A 1 650 ? 0.467 42 34.5 1 90.44 650 CYS A CA 1
ATOM 5085 C C . CYS A 1 650 ? -0.715 42.969 34.469 1 90.44 650 CYS A C 1
ATOM 5087 O O . CYS A 1 650 ? -0.593 44.125 34.875 1 90.44 650 CYS A O 1
ATOM 5089 N N . LYS A 1 651 ? -1.766 42.469 34.031 1 84.88 651 LYS A N 1
ATOM 5090 C CA . LYS A 1 651 ? -2.967 43.312 34 1 84.88 651 LYS A CA 1
ATOM 5091 C C . LYS A 1 651 ? -3.443 43.625 35.406 1 84.88 651 LYS A C 1
ATOM 5093 O O . LYS A 1 651 ? -4.004 44.719 35.656 1 84.88 651 LYS A O 1
ATOM 5098 N N . ASN A 1 652 ? -3.268 42.688 36.312 1 88 652 ASN A N 1
ATOM 5099 C CA . ASN A 1 652 ? -3.693 42.875 37.688 1 88 652 ASN A CA 1
ATOM 5100 C C . ASN A 1 652 ? -2.578 43.469 38.562 1 88 652 ASN A C 1
ATOM 5102 O O . ASN A 1 652 ? -2.635 43.438 39.781 1 88 652 ASN A O 1
ATOM 5106 N N . ASP A 1 653 ? -1.567 44.031 37.906 1 89.19 653 ASP A N 1
ATOM 5107 C CA . ASP A 1 653 ? -0.458 44.75 38.531 1 89.19 653 ASP A CA 1
ATOM 5108 C C . ASP A 1 653 ? 0.351 43.844 39.438 1 89.19 653 ASP A C 1
ATOM 5110 O O . ASP A 1 653 ? 0.864 44.281 40.469 1 89.19 653 ASP A O 1
ATOM 5114 N N . GLU A 1 654 ? 0.319 42.625 39.219 1 92.75 654 GLU A N 1
ATOM 5115 C CA . GLU A 1 654 ? 1.171 41.688 39.906 1 92.75 654 GLU A CA 1
ATOM 5116 C C . GLU A 1 654 ? 2.377 41.281 39.062 1 92.75 654 GLU A C 1
ATOM 5118 O O . GLU A 1 654 ? 2.59 40.094 38.781 1 92.75 654 GLU A O 1
ATOM 5123 N N . VAL A 1 655 ? 3.172 42.125 38.781 1 94.06 655 VAL A N 1
ATOM 5124 C CA . VAL A 1 655 ? 4.266 41.969 37.812 1 94.06 655 VAL A CA 1
ATOM 5125 C C . VAL A 1 655 ? 5.371 41.125 38.438 1 94.06 655 VAL A C 1
ATOM 5127 O O . VAL A 1 655 ? 6.055 40.375 37.719 1 94.06 655 VAL A O 1
ATOM 5130 N N . GLU A 1 656 ? 5.582 41.25 39.688 1 93.25 656 GLU A N 1
ATOM 5131 C CA . GLU A 1 656 ? 6.621 40.438 40.344 1 93.25 656 GLU A CA 1
ATOM 5132 C C . GLU A 1 656 ? 6.359 38.969 40.219 1 93.25 656 GLU A C 1
ATOM 5134 O O . GLU A 1 656 ? 7.289 38.188 39.969 1 93.25 656 GLU A O 1
ATOM 5139 N N . VAL A 1 657 ? 5.137 38.688 40.406 1 94.38 657 VAL A N 1
ATOM 5140 C CA . VAL A 1 657 ? 4.77 37.281 40.25 1 94.38 657 VAL A CA 1
ATOM 5141 C C . VAL A 1 657 ? 4.957 36.875 38.781 1 94.38 657 VAL A C 1
ATOM 5143 O O . VAL A 1 657 ? 5.355 35.719 38.5 1 94.38 657 VAL A O 1
ATOM 5146 N N . ALA A 1 658 ? 4.629 37.625 37.875 1 94.88 658 ALA A N 1
ATOM 5147 C CA . ALA A 1 658 ? 4.832 37.375 36.438 1 94.88 658 ALA A CA 1
ATOM 5148 C C . ALA A 1 658 ? 6.305 37.125 36.156 1 94.88 658 ALA A C 1
ATOM 5150 O O . ALA A 1 658 ? 6.633 36.219 35.344 1 94.88 658 ALA A O 1
ATOM 5151 N N . LEU A 1 659 ? 7.133 37.938 36.75 1 94.75 659 LEU A N 1
ATOM 5152 C CA . LEU A 1 659 ? 8.57 37.75 36.562 1 94.75 659 LEU A CA 1
ATOM 5153 C C . LEU A 1 659 ? 9.031 36.406 37.125 1 94.75 659 LEU A C 1
ATOM 5155 O O . LEU A 1 659 ? 9.93 35.781 36.594 1 94.75 659 LEU A O 1
ATOM 5159 N N . SER A 1 660 ? 8.414 36.062 38.156 1 93.94 660 SER A N 1
ATOM 5160 C CA . SER A 1 660 ? 8.727 34.781 38.75 1 93.94 660 SER A CA 1
ATOM 5161 C C . SER A 1 660 ? 8.32 33.656 37.781 1 93.94 660 SER A C 1
ATOM 5163 O O . SER A 1 660 ? 8.977 32.594 37.75 1 93.94 660 SER A O 1
ATOM 5165 N N . LEU A 1 661 ? 7.277 33.812 37.156 1 94 661 LEU A N 1
ATOM 5166 C CA . LEU A 1 661 ? 6.828 32.812 36.188 1 94 661 LEU A CA 1
ATOM 5167 C C . LEU A 1 661 ? 7.797 32.719 35 1 94 661 LEU A C 1
ATOM 5169 O O . LEU A 1 661 ? 7.988 31.656 34.438 1 94 661 LEU A O 1
ATOM 5173 N N . MET A 1 662 ? 8.312 33.812 34.562 1 92.94 662 MET A N 1
ATOM 5174 C CA . MET A 1 662 ? 9.336 33.812 33.531 1 92.94 662 MET A CA 1
ATOM 5175 C C . MET A 1 662 ? 10.539 32.969 33.938 1 92.94 662 MET A C 1
ATOM 5177 O O . MET A 1 662 ? 11.117 32.281 33.094 1 92.94 662 MET A O 1
ATOM 5181 N N . ASP A 1 663 ? 10.906 33.094 35.125 1 90.94 663 ASP A N 1
ATOM 5182 C CA . ASP A 1 663 ? 11.984 32.281 35.656 1 90.94 663 ASP A CA 1
ATOM 5183 C C . ASP A 1 663 ? 11.602 30.797 35.656 1 90.94 663 ASP A C 1
ATOM 5185 O O . ASP A 1 663 ? 12.438 29.938 35.375 1 90.94 663 ASP A O 1
ATOM 5189 N N . ASP A 1 664 ? 10.406 30.609 36 1 89.88 664 ASP A N 1
ATOM 5190 C CA . ASP A 1 664 ? 9.898 29.25 36 1 89.88 664 ASP A CA 1
ATOM 5191 C C . ASP A 1 664 ? 9.945 28.656 34.594 1 89.88 664 ASP A C 1
ATOM 5193 O O . ASP A 1 664 ? 10.219 27.469 34.406 1 89.88 664 ASP A O 1
ATOM 5197 N N . MET A 1 665 ? 9.547 29.453 33.562 1 88.31 665 MET A N 1
ATOM 5198 C CA . MET A 1 665 ? 9.609 29.047 32.156 1 88.31 665 MET A CA 1
ATOM 5199 C C . MET A 1 665 ? 11.016 28.594 31.797 1 88.31 665 MET A C 1
ATOM 5201 O O . MET A 1 665 ? 11.195 27.594 31.109 1 88.31 665 MET A O 1
ATOM 5205 N N . LYS A 1 666 ? 11.922 29.312 32.188 1 83.56 666 LYS A N 1
ATOM 5206 C CA . LYS A 1 666 ? 13.328 29 31.938 1 83.56 666 LYS A CA 1
ATOM 5207 C C . LYS A 1 666 ? 13.742 27.703 32.594 1 83.56 666 LYS A C 1
ATOM 5209 O O . LYS A 1 666 ? 14.438 26.891 32 1 83.56 666 LYS A O 1
ATOM 5214 N N . ASP A 1 667 ? 13.352 27.531 33.781 1 81.62 667 ASP A N 1
ATOM 5215 C CA . ASP A 1 667 ? 13.703 26.344 34.562 1 81.62 667 ASP A CA 1
ATOM 5216 C C . ASP A 1 667 ? 13.109 25.094 33.938 1 81.62 667 ASP A C 1
ATOM 5218 O O . ASP A 1 667 ? 13.727 24.031 33.969 1 81.62 667 ASP A O 1
ATOM 5222 N N . LYS A 1 668 ? 11.969 25.266 33.469 1 78.25 668 LYS A N 1
ATOM 5223 C CA . LYS A 1 668 ? 11.273 24.109 32.938 1 78.25 668 LYS A CA 1
ATOM 5224 C C . LYS A 1 668 ? 11.594 23.938 31.438 1 78.25 668 LYS A C 1
ATOM 5226 O O . LYS A 1 668 ? 11.141 22.969 30.812 1 78.25 668 LYS A O 1
ATOM 5231 N N . GLY A 1 669 ? 12.32 24.891 30.969 1 73.31 669 GLY A N 1
ATOM 5232 C CA . GLY A 1 669 ? 12.773 24.781 29.578 1 73.31 669 GLY A CA 1
ATOM 5233 C C . GLY A 1 669 ? 11.711 25.172 28.578 1 73.31 669 GLY A C 1
ATOM 5234 O O . GLY A 1 669 ? 11.703 24.656 27.453 1 73.31 669 GLY A O 1
ATOM 5235 N N . VAL A 1 670 ? 10.625 25.938 28.938 1 80.12 670 VAL A N 1
ATOM 5236 C CA . VAL A 1 670 ? 9.594 26.453 28.047 1 80.12 670 VAL A CA 1
ATOM 5237 C C . VAL A 1 670 ? 10.031 27.797 27.469 1 80.12 670 VAL A C 1
ATOM 5239 O O . VAL A 1 670 ? 10.422 28.703 28.219 1 80.12 670 VAL A O 1
ATOM 5242 N N . ARG A 1 671 ? 9.977 27.953 26.219 1 80.31 671 ARG A N 1
ATOM 5243 C CA . ARG A 1 671 ? 10.461 29.188 25.578 1 80.31 671 ARG A CA 1
ATOM 5244 C C . ARG A 1 671 ? 9.344 30.219 25.453 1 80.31 671 ARG A C 1
ATOM 5246 O O . ARG A 1 671 ? 8.234 29.891 25.031 1 80.31 671 ARG A O 1
ATOM 5253 N N . PRO A 1 672 ? 9.742 31.328 25.797 1 86.69 672 PRO A N 1
ATOM 5254 C CA . PRO A 1 672 ? 8.773 32.406 25.594 1 86.69 672 PRO A CA 1
ATOM 5255 C C . PRO A 1 672 ? 8.633 32.812 24.125 1 86.69 672 PRO A C 1
ATOM 5257 O O . PRO A 1 672 ? 9.523 32.531 23.312 1 86.69 672 PRO A O 1
ATOM 5260 N N . ASN A 1 673 ? 7.531 33.25 23.797 1 85.94 673 ASN A N 1
ATOM 5261 C CA . ASN A 1 673 ? 7.301 33.75 22.438 1 85.94 673 ASN A CA 1
ATOM 5262 C C . ASN A 1 673 ? 6.996 35.25 22.438 1 85.94 673 ASN A C 1
ATOM 5264 O O . ASN A 1 673 ? 7.141 35.906 23.469 1 85.94 673 ASN A O 1
ATOM 5268 N N . THR A 1 674 ? 6.723 35.781 21.281 1 85.69 674 THR A N 1
ATOM 5269 C CA . THR A 1 674 ? 6.508 37.219 21.156 1 85.69 674 THR A CA 1
ATOM 5270 C C . THR A 1 674 ? 5.355 37.688 22.047 1 85.69 674 THR A C 1
ATOM 5272 O O . THR A 1 674 ? 5.422 38.75 22.641 1 85.69 674 THR A O 1
ATOM 5275 N N . THR A 1 675 ? 4.375 36.875 22.188 1 85.25 675 THR A N 1
ATOM 5276 C CA . THR A 1 675 ? 3.221 37.188 23 1 85.25 675 THR A CA 1
ATOM 5277 C C . THR A 1 675 ? 3.611 37.281 24.484 1 85.25 675 THR A C 1
ATOM 5279 O O . THR A 1 675 ? 3.082 38.094 25.234 1 85.25 675 THR A O 1
ATOM 5282 N N . THR A 1 676 ? 4.496 36.438 24.859 1 91.75 676 THR A N 1
ATOM 5283 C CA . THR A 1 676 ? 4.988 36.438 26.234 1 91.75 676 THR A CA 1
ATOM 5284 C C . THR A 1 676 ? 5.676 37.75 26.562 1 91.75 676 THR A C 1
ATOM 5286 O O . THR A 1 676 ? 5.375 38.406 27.578 1 91.75 676 THR A O 1
ATOM 5289 N N . TYR A 1 677 ? 6.551 38.094 25.688 1 91.12 677 TYR A N 1
ATOM 5290 C CA . TYR A 1 677 ? 7.301 39.344 25.906 1 91.12 677 TYR A CA 1
ATOM 5291 C C . TYR A 1 677 ? 6.383 40.562 25.844 1 91.12 677 TYR A C 1
ATOM 5293 O O . TYR A 1 677 ? 6.547 41.5 26.625 1 91.12 677 TYR A O 1
ATOM 5301 N N . ASN A 1 678 ? 5.469 40.531 24.922 1 88.25 678 ASN A N 1
ATOM 5302 C CA . ASN A 1 678 ? 4.527 41.656 24.812 1 88.25 678 ASN A CA 1
ATOM 5303 C C . ASN A 1 678 ? 3.754 41.844 26.125 1 88.25 678 ASN A C 1
ATOM 5305 O O . ASN A 1 678 ? 3.553 43 26.562 1 88.25 678 ASN A O 1
ATOM 5309 N N . ALA A 1 679 ? 3.262 40.719 26.672 1 90.12 679 ALA A N 1
ATOM 5310 C CA . ALA A 1 679 ? 2.543 40.781 27.938 1 90.12 679 ALA A CA 1
ATOM 5311 C C . ALA A 1 679 ? 3.434 41.344 29.047 1 90.12 679 ALA A C 1
ATOM 5313 O O . ALA A 1 679 ? 2.982 42.156 29.859 1 90.12 679 ALA A O 1
ATOM 5314 N N . LEU A 1 680 ? 4.637 40.938 29.078 1 93.12 680 LEU A N 1
ATOM 5315 C CA . LEU A 1 680 ? 5.586 41.406 30.078 1 93.12 680 LEU A CA 1
ATOM 5316 C C . LEU A 1 680 ? 5.918 42.875 29.891 1 93.12 680 LEU A C 1
ATOM 5318 O O . LEU A 1 680 ? 6.008 43.625 30.875 1 93.12 680 LEU A O 1
ATOM 5322 N N . PHE A 1 681 ? 6.105 43.312 28.672 1 93.19 681 PHE A N 1
ATOM 5323 C CA . PHE A 1 681 ? 6.426 44.719 28.391 1 93.19 681 PHE A CA 1
ATOM 5324 C C . PHE A 1 681 ? 5.297 45.625 28.844 1 93.19 681 PHE A C 1
ATOM 5326 O O . PHE A 1 681 ? 5.551 46.719 29.359 1 93.19 681 PHE A O 1
ATOM 5333 N N . LYS A 1 682 ? 4.117 45.219 28.609 1 89.75 682 LYS A N 1
ATOM 5334 C CA . LYS A 1 682 ? 2.975 46.031 29.047 1 89.75 682 LYS A CA 1
ATOM 5335 C C . LYS A 1 682 ? 2.961 46.156 30.562 1 89.75 682 LYS A C 1
ATOM 5337 O O . LYS A 1 682 ? 2.66 47.25 31.078 1 89.75 682 LYS A O 1
ATOM 5342 N N . GLY A 1 683 ? 3.201 45.062 31.281 1 91.94 683 GLY A N 1
ATOM 5343 C CA . GLY A 1 683 ? 3.27 45.094 32.75 1 91.94 683 GLY A CA 1
ATOM 5344 C C . GLY A 1 683 ? 4.395 45.969 33.25 1 91.94 683 GLY A C 1
ATOM 5345 O O . GLY A 1 683 ? 4.223 46.719 34.25 1 91.94 683 GLY A O 1
ATOM 5346 N N . LEU A 1 684 ? 5.48 45.906 32.625 1 93.31 684 LEU A N 1
ATOM 5347 C CA . LEU A 1 684 ? 6.637 46.719 33.031 1 93.31 684 LEU A CA 1
ATOM 5348 C C . LEU A 1 684 ? 6.422 48.188 32.719 1 93.31 684 LEU A C 1
ATOM 5350 O O . LEU A 1 684 ? 6.906 49.062 33.438 1 93.31 684 LEU A O 1
ATOM 5354 N N . GLN A 1 685 ? 5.758 48.438 31.672 1 91.44 685 GLN A N 1
ATOM 5355 C CA . GLN A 1 685 ? 5.434 49.812 31.328 1 91.44 685 GLN A CA 1
ATOM 5356 C C . GLN A 1 685 ? 4.551 50.438 32.375 1 91.44 685 GLN A C 1
ATOM 5358 O O . GLN A 1 685 ? 4.75 51.625 32.75 1 91.44 685 GLN A O 1
ATOM 5363 N N . GLN A 1 686 ? 3.645 49.688 32.844 1 88.38 686 GLN A N 1
ATOM 5364 C CA . GLN A 1 686 ? 2.736 50.219 33.875 1 88.38 686 GLN A CA 1
ATOM 5365 C C . GLN A 1 686 ? 3.486 50.562 35.156 1 88.38 686 GLN A C 1
ATOM 5367 O O . GLN A 1 686 ? 3.137 51.5 35.844 1 88.38 686 GLN A O 1
ATOM 5372 N N . ARG A 1 687 ? 4.516 49.812 35.469 1 91.62 687 ARG A N 1
ATOM 5373 C CA . ARG A 1 687 ? 5.297 50.031 36.656 1 91.62 687 ARG A CA 1
ATOM 5374 C C . ARG A 1 687 ? 6.5 50.938 36.375 1 91.62 687 ARG A C 1
ATOM 5376 O O . ARG A 1 687 ? 7.234 51.312 37.312 1 91.62 687 ARG A O 1
ATOM 5383 N N . ASN A 1 688 ? 6.703 51.312 35.188 1 88.12 688 ASN A N 1
ATOM 5384 C CA . ASN A 1 688 ? 7.809 52.125 34.719 1 88.12 688 ASN A CA 1
ATOM 5385 C C . ASN A 1 688 ? 9.156 51.562 35.125 1 88.12 688 ASN A C 1
ATOM 5387 O O . ASN A 1 688 ? 10.008 52.25 35.656 1 88.12 688 ASN A O 1
ATOM 5391 N N . TRP A 1 689 ? 9.227 50.281 35.125 1 92 689 TRP A N 1
ATOM 5392 C CA . TRP A 1 689 ? 10.484 49.594 35.344 1 92 689 TRP A CA 1
ATOM 5393 C C . TRP A 1 689 ? 11.344 49.562 34.094 1 92 689 TRP A C 1
ATOM 5395 O O . TRP A 1 689 ? 11.43 48.562 33.406 1 92 689 TRP A O 1
ATOM 5405 N N . PHE A 1 690 ? 12.078 50.531 33.812 1 89.62 690 PHE A N 1
ATOM 5406 C CA . PHE A 1 690 ? 12.773 50.781 32.562 1 89.62 690 PHE A CA 1
ATOM 5407 C C . PHE A 1 690 ? 13.984 49.844 32.406 1 89.62 690 PHE A C 1
ATOM 5409 O O . PHE A 1 690 ? 14.234 49.312 31.328 1 89.62 690 PHE A O 1
ATOM 5416 N N . GLU A 1 691 ? 14.766 49.656 33.438 1 88.38 691 GLU A N 1
ATOM 5417 C CA . GLU A 1 691 ? 15.953 48.812 33.344 1 88.38 691 GLU A CA 1
ATOM 5418 C C . GLU A 1 691 ? 15.578 47.375 33.031 1 88.38 691 GLU A C 1
ATOM 5420 O O . GLU A 1 691 ? 16.297 46.688 32.281 1 88.38 691 GLU A O 1
ATOM 5425 N N . LYS A 1 692 ? 14.477 47 33.531 1 91.38 692 LYS A N 1
ATOM 5426 C CA . LYS A 1 692 ? 14.047 45.625 33.344 1 91.38 692 LYS A CA 1
ATOM 5427 C C . LYS A 1 692 ? 13.57 45.375 31.906 1 91.38 692 LYS A C 1
ATOM 5429 O O . LYS A 1 692 ? 13.773 44.312 31.328 1 91.38 692 LYS A O 1
ATOM 5434 N N . VAL A 1 693 ? 12.945 46.312 31.344 1 91.81 693 VAL A N 1
ATOM 5435 C CA . VAL A 1 693 ? 12.453 46.188 29.969 1 91.81 693 VAL A CA 1
ATOM 5436 C C . VAL A 1 693 ? 13.625 46 29.016 1 91.81 693 VAL A C 1
ATOM 5438 O O . VAL A 1 693 ? 13.555 45.219 28.062 1 91.81 693 VAL A O 1
ATOM 5441 N N . LEU A 1 694 ? 14.664 46.781 29.219 1 91.62 694 LEU A N 1
ATOM 5442 C CA . LEU A 1 694 ? 15.844 46.688 28.375 1 91.62 694 LEU A CA 1
ATOM 5443 C C . LEU A 1 694 ? 16.469 45.281 28.484 1 91.62 694 LEU A C 1
ATOM 5445 O O . LEU A 1 694 ? 16.953 44.75 27.5 1 91.62 694 LEU A O 1
ATOM 5449 N N . GLU A 1 695 ? 16.453 44.781 29.641 1 91.69 695 GLU A N 1
ATOM 5450 C CA . GLU A 1 695 ? 16.953 43.438 29.844 1 91.69 695 GLU A CA 1
ATOM 5451 C C . GLU A 1 695 ? 16.141 42.406 29.062 1 91.69 695 GLU A C 1
ATOM 5453 O O . GLU A 1 695 ? 16.719 41.5 28.453 1 91.69 695 GLU A O 1
ATOM 5458 N N . PHE A 1 696 ? 14.906 42.531 29.094 1 92.5 696 PHE A N 1
ATOM 5459 C CA . PHE A 1 696 ? 14.047 41.562 28.438 1 92.5 696 PHE A CA 1
ATOM 5460 C C . PHE A 1 696 ? 14.031 41.781 26.922 1 92.5 696 PHE A C 1
ATOM 5462 O O . PHE A 1 696 ? 13.805 40.844 26.156 1 92.5 696 PHE A O 1
ATOM 5469 N N . MET A 1 697 ? 14.172 42.938 26.453 1 91.88 697 MET A N 1
ATOM 5470 C CA . MET A 1 697 ? 14.375 43.188 25.031 1 91.88 697 MET A CA 1
ATOM 5471 C C . MET A 1 697 ? 15.594 42.438 24.516 1 91.88 697 MET A C 1
ATOM 5473 O O . MET A 1 697 ? 15.555 41.844 23.438 1 91.88 697 MET A O 1
ATOM 5477 N N . ASP A 1 698 ? 16.609 42.5 25.281 1 90.31 698 ASP A N 1
ATOM 5478 C CA . ASP A 1 698 ? 17.812 41.75 24.938 1 90.31 698 ASP A CA 1
ATOM 5479 C C . ASP A 1 698 ? 17.547 40.25 24.938 1 90.31 698 ASP A C 1
ATOM 5481 O O . ASP A 1 698 ? 18.078 39.5 24.109 1 90.31 698 ASP A O 1
ATOM 5485 N N . GLN A 1 699 ? 16.828 39.875 25.891 1 88.81 699 GLN A N 1
ATOM 5486 C CA . GLN A 1 699 ? 16.484 38.438 25.969 1 88.81 699 GLN A CA 1
ATOM 5487 C C . GLN A 1 699 ? 15.664 38.031 24.766 1 88.81 699 GLN A C 1
ATOM 5489 O O . GLN A 1 699 ? 15.836 36.906 24.25 1 88.81 699 GLN A O 1
ATOM 5494 N N . MET A 1 700 ? 14.711 38.75 24.375 1 89.06 700 MET A N 1
ATOM 5495 C CA . MET A 1 700 ? 13.875 38.5 23.219 1 89.06 700 MET A CA 1
ATOM 5496 C C . MET A 1 700 ? 14.734 38.312 21.953 1 89.06 700 MET A C 1
ATOM 5498 O O . MET A 1 700 ? 14.477 37.406 21.156 1 89.06 700 MET A O 1
ATOM 5502 N N . THR A 1 701 ? 15.711 39.125 21.828 1 81.25 701 THR A N 1
ATOM 5503 C CA . THR A 1 701 ? 16.625 39.062 20.688 1 81.25 701 THR A CA 1
ATOM 5504 C C . THR A 1 701 ? 17.516 37.812 20.781 1 81.25 701 THR A C 1
ATOM 5506 O O . THR A 1 701 ? 17.781 37.188 19.766 1 81.25 701 THR A O 1
ATOM 5509 N N . GLU A 1 702 ? 17.922 37.594 21.906 1 77.94 702 GLU A N 1
ATOM 5510 C CA . GLU A 1 702 ? 18.797 36.438 22.125 1 77.94 702 GLU A CA 1
ATOM 5511 C C . GLU A 1 702 ? 18.078 35.125 21.781 1 77.94 702 GLU A C 1
ATOM 5513 O O . GLU A 1 702 ? 18.688 34.188 21.297 1 77.94 702 GLU A O 1
ATOM 5518 N N . GLN A 1 703 ? 16.844 35.188 22.094 1 78.25 703 GLN A N 1
ATOM 5519 C CA . GLN A 1 703 ? 16.062 33.969 21.859 1 78.25 703 GLN A CA 1
ATOM 5520 C C . GLN A 1 703 ? 15.484 33.938 20.438 1 78.25 703 GLN A C 1
ATOM 5522 O O . GLN A 1 703 ? 14.695 33.062 20.094 1 78.25 703 GLN A O 1
ATOM 5527 N N . ALA A 1 704 ? 15.836 34.906 19.641 1 74 704 ALA A N 1
ATOM 5528 C CA . ALA A 1 704 ? 15.453 35 18.234 1 74 704 ALA A CA 1
ATOM 5529 C C . ALA A 1 704 ? 13.945 35.125 18.094 1 74 704 ALA A C 1
ATOM 5531 O O . ALA A 1 704 ? 13.344 34.469 17.234 1 74 704 ALA A O 1
ATOM 5532 N N . CYS A 1 705 ? 13.336 35.719 19.031 1 80.94 705 CYS A N 1
ATOM 5533 C CA . CYS A 1 705 ? 11.922 36.031 18.938 1 80.94 705 CYS A CA 1
ATOM 5534 C C . CYS A 1 705 ? 11.711 37.375 18.25 1 80.94 705 CYS A C 1
ATOM 5536 O O . CYS A 1 705 ? 12.188 38.406 18.734 1 80.94 705 CYS A O 1
ATOM 5538 N N . ASN A 1 706 ? 11.086 37.406 17.141 1 75.44 706 ASN A N 1
ATOM 5539 C CA . ASN A 1 706 ? 10.922 38.656 16.375 1 75.44 706 ASN A CA 1
ATOM 5540 C C . ASN A 1 706 ? 9.766 39.5 16.906 1 75.44 706 ASN A C 1
ATOM 5542 O O . ASN A 1 706 ? 8.703 38.969 17.234 1 75.44 706 ASN A O 1
ATOM 5546 N N . PRO A 1 707 ? 10.117 40.781 17.109 1 78.31 707 PRO A N 1
ATOM 5547 C CA . PRO A 1 707 ? 9.023 41.656 17.531 1 78.31 707 PRO A CA 1
ATOM 5548 C C . PRO A 1 707 ? 7.922 41.781 16.484 1 78.31 707 PRO A C 1
ATOM 5550 O O . PRO A 1 707 ? 8.203 41.75 15.281 1 78.31 707 PRO A O 1
ATOM 5553 N N . ASP A 1 708 ? 6.781 41.812 17 1 76.31 708 ASP A N 1
ATOM 5554 C CA . ASP A 1 708 ? 5.648 42 16.094 1 76.31 708 ASP A CA 1
ATOM 5555 C C . ASP A 1 708 ? 5.059 43.406 16.234 1 76.31 708 ASP A C 1
ATOM 5557 O O . ASP A 1 708 ? 5.652 44.281 16.859 1 76.31 708 ASP A O 1
ATOM 5561 N N . TYR A 1 709 ? 3.973 43.719 15.562 1 62.69 709 TYR A N 1
ATOM 5562 C CA . TYR A 1 709 ? 3.365 45.062 15.555 1 62.69 709 TYR A CA 1
ATOM 5563 C C . TYR A 1 709 ? 2.979 45.5 16.969 1 62.69 709 TYR A C 1
ATOM 5565 O O . TYR A 1 709 ? 3.096 46.656 17.312 1 62.69 709 TYR A O 1
ATOM 5573 N N . VAL A 1 710 ? 2.559 44.469 17.75 1 72.81 710 VAL A N 1
ATOM 5574 C CA . VAL A 1 710 ? 2.158 44.812 19.125 1 72.81 710 VAL A CA 1
ATOM 5575 C C . VAL A 1 710 ? 3.385 45.219 19.938 1 72.81 710 VAL A C 1
ATOM 5577 O O . VAL A 1 710 ? 3.322 46.125 20.75 1 72.81 710 VAL A O 1
ATOM 5580 N N . THR A 1 711 ? 4.43 44.531 19.672 1 84.56 711 THR A N 1
ATOM 5581 C CA . THR A 1 711 ? 5.68 44.875 20.344 1 84.56 711 THR A CA 1
ATOM 5582 C C . THR A 1 711 ? 6.098 46.312 20.047 1 84.56 711 THR A C 1
ATOM 5584 O O . THR A 1 711 ? 6.449 47.062 20.953 1 84.56 711 THR A O 1
ATOM 5587 N N . MET A 1 712 ? 5.965 46.594 18.812 1 75.44 712 MET A N 1
ATOM 5588 C CA . MET A 1 712 ? 6.402 47.906 18.391 1 75.44 712 MET A CA 1
ATOM 5589 C C . MET A 1 712 ? 5.492 49 18.938 1 75.44 712 MET A C 1
ATOM 5591 O O . MET A 1 712 ? 5.957 50.094 19.312 1 75.44 712 MET A O 1
ATOM 5595 N N . GLU A 1 713 ? 4.297 48.688 18.984 1 74.25 713 GLU A N 1
ATOM 5596 C CA . GLU A 1 713 ? 3.346 49.656 19.516 1 74.25 713 GLU A CA 1
ATOM 5597 C C . GLU A 1 713 ? 3.648 49.969 20.984 1 74.25 713 GLU A C 1
ATOM 5599 O O . GLU A 1 713 ? 3.664 51.125 21.391 1 74.25 713 GLU A O 1
ATOM 5604 N N . ILE A 1 714 ? 3.893 49 21.766 1 84.75 714 ILE A N 1
ATOM 5605 C CA . ILE A 1 714 ? 4.145 49.156 23.203 1 84.75 714 ILE A CA 1
ATOM 5606 C C . ILE A 1 714 ? 5.453 49.906 23.406 1 84.75 714 ILE A C 1
ATOM 5608 O O . ILE A 1 714 ? 5.5 50.875 24.188 1 84.75 714 ILE A O 1
ATOM 5612 N N . LEU A 1 715 ? 6.414 49.531 22.688 1 87.56 715 LEU A N 1
ATOM 5613 C CA . LEU A 1 715 ? 7.754 50.062 22.938 1 87.56 715 LEU A CA 1
ATOM 5614 C C . LEU A 1 715 ? 7.918 51.438 22.344 1 87.56 715 LEU A C 1
ATOM 5616 O O . LEU A 1 715 ? 8.609 52.281 22.922 1 87.56 715 LEU A O 1
ATOM 5620 N N . THR A 1 716 ? 7.324 51.688 21.188 1 81.75 716 THR A N 1
ATOM 5621 C CA . THR A 1 716 ? 7.422 53.031 20.594 1 81.75 716 THR A CA 1
ATOM 5622 C C . THR A 1 716 ? 6.777 54.062 21.5 1 81.75 716 THR A C 1
ATOM 5624 O O . THR A 1 716 ? 7.348 55.125 21.719 1 81.75 716 THR A O 1
ATOM 5627 N N . GLU A 1 717 ? 5.629 53.75 21.953 1 80.88 717 GLU A N 1
ATOM 5628 C CA . GLU A 1 717 ? 4.93 54.656 22.844 1 80.88 717 GLU A CA 1
ATOM 5629 C C . GLU A 1 717 ? 5.738 54.938 24.109 1 80.88 717 GLU A C 1
ATOM 5631 O O . GLU A 1 717 ? 5.832 56.094 24.562 1 80.88 717 GLU A O 1
ATOM 5636 N N . TRP A 1 718 ? 6.344 54 24.609 1 86.38 718 TRP A N 1
ATOM 5637 C CA . TRP A 1 718 ? 7.047 54.094 25.875 1 86.38 718 TRP A CA 1
ATOM 5638 C C . TRP A 1 718 ? 8.422 54.719 25.703 1 86.38 718 TRP A C 1
ATOM 5640 O O . TRP A 1 718 ? 8.766 55.688 26.375 1 86.38 718 TRP A O 1
ATOM 5650 N N . LEU A 1 719 ? 9.156 54.219 24.828 1 85.81 719 LEU A N 1
ATOM 5651 C CA . LEU A 1 719 ? 10.547 54.625 24.688 1 85.81 719 LEU A CA 1
ATOM 5652 C C . LEU A 1 719 ? 10.633 56.031 24.047 1 85.81 719 LEU A C 1
ATOM 5654 O O . LEU A 1 719 ? 11.57 56.781 24.312 1 85.81 719 LEU A O 1
ATOM 5658 N N . SER A 1 720 ? 9.633 56.375 23.266 1 80.25 720 SER A N 1
ATOM 5659 C CA . SER A 1 720 ? 9.578 57.719 22.734 1 80.25 720 SER A CA 1
ATOM 5660 C C . SER A 1 720 ? 9.273 58.719 23.844 1 80.25 720 SER A C 1
ATOM 5662 O O . SER A 1 720 ? 9.82 59.844 23.844 1 80.25 720 SER A O 1
ATOM 5664 N N . ALA A 1 721 ? 8.445 58.25 24.766 1 82.62 721 ALA A N 1
ATOM 5665 C CA . ALA A 1 721 ? 8.07 59.125 25.875 1 82.62 721 ALA A CA 1
ATOM 5666 C C . ALA A 1 721 ? 9.25 59.344 26.812 1 82.62 721 ALA A C 1
ATOM 5668 O O . ALA A 1 721 ? 9.383 60.438 27.406 1 82.62 721 ALA A O 1
ATOM 5669 N N . VAL A 1 722 ? 10.188 58.438 26.891 1 84.38 722 VAL A N 1
ATOM 5670 C CA . VAL A 1 722 ? 11.32 58.531 27.797 1 84.38 722 VAL A CA 1
ATOM 5671 C C . VAL A 1 722 ? 12.547 59.031 27.031 1 84.38 722 VAL A C 1
ATOM 5673 O O . VAL A 1 722 ? 13.594 59.281 27.625 1 84.38 722 VAL A O 1
ATOM 5676 N N . GLY A 1 723 ? 12.5 59.312 25.719 1 78.75 723 GLY A N 1
ATOM 5677 C CA . GLY A 1 723 ? 13.562 59.875 24.906 1 78.75 723 GLY A CA 1
ATOM 5678 C C . GLY A 1 723 ? 14.578 58.812 24.453 1 78.75 723 GLY A C 1
ATOM 5679 O O . GLY A 1 723 ? 15.727 59.156 24.156 1 78.75 723 GLY A O 1
ATOM 5680 N N . GLU A 1 724 ? 14.305 57.562 24.578 1 85.06 724 GLU A N 1
ATOM 5681 C CA . GLU A 1 724 ? 15.234 56.5 24.219 1 85.06 724 GLU A CA 1
ATOM 5682 C C . GLU A 1 724 ? 14.836 55.844 22.891 1 85.06 724 GLU A C 1
ATOM 5684 O O . GLU A 1 724 ? 14.797 54.625 22.781 1 85.06 724 GLU A O 1
ATOM 5689 N N . THR A 1 725 ? 14.594 56.5 21.859 1 82.62 725 THR A N 1
ATOM 5690 C CA . THR A 1 725 ? 14.164 56.031 20.547 1 82.62 725 THR A CA 1
ATOM 5691 C C . THR A 1 725 ? 15.297 55.281 19.828 1 82.62 725 THR A C 1
ATOM 5693 O O . THR A 1 725 ? 15.047 54.375 19.016 1 82.62 725 THR A O 1
ATOM 5696 N N . GLU A 1 726 ? 16.516 55.656 20.141 1 81.31 726 GLU A N 1
ATOM 5697 C CA . GLU A 1 726 ? 17.656 55 19.516 1 81.31 726 GLU A CA 1
ATOM 5698 C C . GLU A 1 726 ? 17.75 53.562 19.922 1 81.31 726 GLU A C 1
ATOM 5700 O O . GLU A 1 726 ? 18.156 52.688 19.125 1 81.31 726 GLU A O 1
ATOM 5705 N N . LYS A 1 727 ? 17.422 53.281 21.031 1 87.25 727 LYS A N 1
ATOM 5706 C CA . LYS A 1 727 ? 17.453 51.906 21.516 1 87.25 727 LYS A CA 1
ATOM 5707 C C . LYS A 1 727 ? 16.391 51.062 20.812 1 87.25 727 LYS A C 1
ATOM 5709 O O . LYS A 1 727 ? 16.609 49.875 20.547 1 87.25 727 LYS A O 1
ATOM 5714 N N . LEU A 1 728 ? 15.328 51.656 20.531 1 85.62 728 LEU A N 1
ATOM 5715 C CA . LEU A 1 728 ? 14.266 50.938 19.812 1 85.62 728 LEU A CA 1
ATOM 5716 C C . LEU A 1 728 ? 14.719 50.562 18.406 1 85.62 728 LEU A C 1
ATOM 5718 O O . LEU A 1 728 ? 14.43 49.469 17.922 1 85.62 728 LEU A O 1
ATOM 5722 N N . ARG A 1 729 ? 15.375 51.531 17.812 1 75.44 729 ARG A N 1
ATOM 5723 C CA . ARG A 1 729 ? 15.898 51.281 16.469 1 75.44 729 ARG A CA 1
ATOM 5724 C C . ARG A 1 729 ? 16.891 50.125 16.484 1 75.44 729 ARG A C 1
ATOM 5726 O O . ARG A 1 729 ? 16.859 49.25 15.602 1 75.44 729 ARG A O 1
ATOM 5733 N N . LYS A 1 730 ? 17.688 50.094 17.406 1 81.38 730 LYS A N 1
ATOM 5734 C CA . LYS A 1 730 ? 18.672 49 17.547 1 81.38 730 LYS A CA 1
ATOM 5735 C C . LYS A 1 730 ? 18 47.656 17.812 1 81.38 730 LYS A C 1
ATOM 5737 O O . LYS A 1 730 ? 18.453 46.625 17.312 1 81.38 730 LYS A O 1
ATOM 5742 N N . PHE A 1 731 ? 16.969 47.719 18.484 1 85.56 731 PHE A N 1
ATOM 5743 C CA . PHE A 1 731 ? 16.219 46.5 18.828 1 85.56 731 PHE A CA 1
ATOM 5744 C C . PHE A 1 731 ? 15.586 45.906 17.594 1 85.56 731 PHE A C 1
ATOM 5746 O O . PHE A 1 731 ? 15.648 44.688 17.391 1 85.56 731 PHE A O 1
ATOM 5753 N N . VAL A 1 732 ? 15.016 46.75 16.812 1 75.25 732 VAL A N 1
ATOM 5754 C CA . VAL A 1 732 ? 14.328 46.312 15.609 1 75.25 732 VAL A CA 1
ATOM 5755 C C . VAL A 1 732 ? 15.344 45.688 14.641 1 75.25 732 VAL A C 1
ATOM 5757 O O . VAL A 1 732 ? 15.023 44.781 13.898 1 75.25 732 VAL A O 1
ATOM 5760 N N . GLN A 1 733 ? 16.594 46.219 14.797 1 69.94 733 GLN A N 1
ATOM 5761 C CA . GLN A 1 733 ? 17.656 45.719 13.93 1 69.94 733 GLN A CA 1
ATOM 5762 C C . GLN A 1 733 ? 18.281 44.469 14.484 1 69.94 733 GLN A C 1
ATOM 5764 O O . GLN A 1 733 ? 19.094 43.812 13.828 1 69.94 733 GLN A O 1
ATOM 5769 N N . GLY A 1 734 ? 17.812 44 15.641 1 74.69 734 GLY A N 1
ATOM 5770 C CA . GLY A 1 734 ? 18.281 42.719 16.203 1 74.69 734 GLY A CA 1
ATOM 5771 C C . GLY A 1 734 ? 19.5 42.875 17.078 1 74.69 734 GLY A C 1
ATOM 5772 O O . GLY A 1 734 ? 20.188 41.906 17.375 1 74.69 734 GLY A O 1
ATOM 5773 N N . TYR A 1 735 ? 19.812 44.188 17.469 1 74 735 TYR A N 1
ATOM 5774 C CA . TYR A 1 735 ? 21 44.406 18.297 1 74 735 TYR A CA 1
ATOM 5775 C C . TYR A 1 735 ? 20.625 44.469 19.781 1 74 735 TYR A C 1
ATOM 5777 O O . TYR A 1 735 ? 19.469 44.688 20.125 1 74 735 TYR A O 1
ATOM 5785 N N . GLN A 1 736 ? 21.578 44.188 20.656 1 82.56 736 GLN A N 1
ATOM 5786 C CA . GLN A 1 736 ? 21.375 44.312 22.109 1 82.56 736 GLN A CA 1
ATOM 5787 C C . GLN A 1 736 ? 21.266 45.75 22.531 1 82.56 736 GLN A C 1
ATOM 5789 O O . GLN A 1 736 ? 21.953 46.625 21.984 1 82.56 736 GLN A O 1
ATOM 5794 N N . VAL A 1 737 ? 20.359 45.969 23.359 1 84.38 737 VAL A N 1
ATOM 5795 C CA . VAL A 1 737 ? 20.062 47.344 23.719 1 84.38 737 VAL A CA 1
ATOM 5796 C C . VAL A 1 737 ? 20.469 47.625 25.156 1 84.38 737 VAL A C 1
ATOM 5798 O O . VAL A 1 737 ? 20.641 48.781 25.562 1 84.38 737 VAL A O 1
ATOM 5801 N N . SER A 1 738 ? 20.609 46.656 26.109 1 74.94 738 SER A N 1
ATOM 5802 C CA . SER A 1 738 ? 20.922 46.906 27.516 1 74.94 738 SER A CA 1
ATOM 5803 C C . SER A 1 738 ? 22.344 47.406 27.688 1 74.94 738 SER A C 1
ATOM 5805 O O . SER A 1 738 ? 22.703 47.938 28.734 1 74.94 738 SER A O 1
ATOM 5807 N N . ALA A 1 739 ? 23.469 47.281 26.922 1 60.22 739 ALA A N 1
ATOM 5808 C CA . ALA A 1 739 ? 24.812 47.75 27.234 1 60.22 739 ALA A CA 1
ATOM 5809 C C . ALA A 1 739 ? 24.844 49.281 27.375 1 60.22 739 ALA A C 1
ATOM 5811 O O . ALA A 1 739 ? 24.359 50 26.5 1 60.22 739 ALA A O 1
ATOM 5812 N N . SER A 1 740 ? 24.766 49.969 28.531 1 45.78 740 SER A N 1
ATOM 5813 C CA . SER A 1 740 ? 25.141 51.312 29.016 1 45.78 740 SER A CA 1
ATOM 5814 C C . SER A 1 740 ? 26.297 51.875 28.203 1 45.78 740 SER A C 1
ATOM 5816 O O . SER A 1 740 ? 27.297 51.219 27.984 1 45.78 740 SER A O 1
ATOM 5818 N N . ILE A 1 741 ? 25.984 52.844 27.391 1 39.19 741 ILE A N 1
ATOM 5819 C CA . ILE A 1 741 ? 27.031 53.844 27.234 1 39.19 741 ILE A CA 1
ATOM 5820 C C . ILE A 1 741 ? 27.531 54.281 28.609 1 39.19 741 ILE A C 1
ATOM 5822 O O . ILE A 1 741 ? 26.781 54.844 29.406 1 39.19 741 ILE A O 1
ATOM 5826 N N . ALA A 1 742 ? 28.484 53.688 29.344 1 32.09 742 ALA A N 1
ATOM 5827 C CA . ALA A 1 742 ? 29.453 54.562 30.016 1 32.09 742 ALA A CA 1
ATOM 5828 C C . ALA A 1 742 ? 30.188 55.438 29.016 1 32.09 742 ALA A C 1
ATOM 5830 O O . ALA A 1 742 ? 30.625 54.969 27.969 1 32.09 742 ALA A O 1
ATOM 5831 N N . MET B 1 1 ? 0.853 -50.656 21.031 1 16.3 1 MET B N 1
ATOM 5832 C CA . MET B 1 1 ? 2.146 -51.281 20.734 1 16.3 1 MET B CA 1
ATOM 5833 C C . MET B 1 1 ? 3.283 -50.281 20.984 1 16.3 1 MET B C 1
ATOM 5835 O O . MET B 1 1 ? 3.043 -49.094 21.203 1 16.3 1 MET B O 1
ATOM 5839 N N . ARG B 1 2 ? 4.102 -50.156 19.938 1 21.69 2 ARG B N 1
ATOM 5840 C CA . ARG B 1 2 ? 5.523 -50.094 19.594 1 21.69 2 ARG B CA 1
ATOM 5841 C C . ARG B 1 2 ? 6.023 -48.656 19.625 1 21.69 2 ARG B C 1
ATOM 5843 O O . ARG B 1 2 ? 6.629 -48.188 18.656 1 21.69 2 ARG B O 1
ATOM 5850 N N . LEU B 1 3 ? 5.414 -47.719 20.344 1 21.36 3 LEU B N 1
ATOM 5851 C CA . LEU B 1 3 ? 5.98 -46.406 20.016 1 21.36 3 LEU B CA 1
ATOM 5852 C C . LEU B 1 3 ? 7.352 -46.219 20.656 1 21.36 3 LEU B C 1
ATOM 5854 O O . LEU B 1 3 ? 7.672 -45.156 21.156 1 21.36 3 LEU B O 1
ATOM 5858 N N . PRO B 1 4 ? 7.973 -47.438 20.984 1 24.39 4 PRO B N 1
ATOM 5859 C CA . PRO B 1 4 ? 9.133 -47.25 21.875 1 24.39 4 PRO B CA 1
ATOM 5860 C C . PRO B 1 4 ? 10.266 -46.5 21.203 1 24.39 4 PRO B C 1
ATOM 5862 O O . PRO B 1 4 ? 10.617 -46.781 20.062 1 24.39 4 PRO B O 1
ATOM 5865 N N . LEU B 1 5 ? 10.445 -45.312 21.625 1 22.52 5 LEU B N 1
ATOM 5866 C CA . LEU B 1 5 ? 11.195 -44.219 21.031 1 22.52 5 LEU B CA 1
ATOM 5867 C C . LEU B 1 5 ? 12.695 -44.375 21.25 1 22.52 5 LEU B C 1
ATOM 5869 O O . LEU B 1 5 ? 13.195 -44.188 22.359 1 22.52 5 LEU B O 1
ATOM 5873 N N . LYS B 1 6 ? 13.227 -45.625 20.969 1 22.05 6 LYS B N 1
ATOM 5874 C CA . LYS B 1 6 ? 14.617 -45.781 21.391 1 22.05 6 LYS B CA 1
ATOM 5875 C C . LYS B 1 6 ? 15.5 -44.75 20.688 1 22.05 6 LYS B C 1
ATOM 5877 O O . LYS B 1 6 ? 15.234 -44.344 19.547 1 22.05 6 LYS B O 1
ATOM 5882 N N . PRO B 1 7 ? 16.484 -44.219 21.375 1 22.88 7 PRO B N 1
ATOM 5883 C CA . PRO B 1 7 ? 17.266 -43 21.25 1 22.88 7 PRO B CA 1
ATOM 5884 C C . PRO B 1 7 ? 18.344 -43.094 20.156 1 22.88 7 PRO B C 1
ATOM 5886 O O . PRO B 1 7 ? 19.156 -42.188 20.016 1 22.88 7 PRO B O 1
ATOM 5889 N N . PHE B 1 8 ? 17.953 -43.844 19.141 1 21.5 8 PHE B N 1
ATOM 5890 C CA . PHE B 1 8 ? 19.125 -44.375 18.469 1 21.5 8 PHE B CA 1
ATOM 5891 C C . PHE B 1 8 ? 20 -43.281 17.906 1 21.5 8 PHE B C 1
ATOM 5893 O O . PHE B 1 8 ? 19.516 -42.188 17.594 1 21.5 8 PHE B O 1
ATOM 5900 N N . GLN B 1 9 ? 21.25 -43.469 18.125 1 22.27 9 GLN B N 1
ATOM 5901 C CA . GLN B 1 9 ? 22.516 -42.781 17.953 1 22.27 9 GLN B CA 1
ATOM 5902 C C . GLN B 1 9 ? 22.75 -42.406 16.484 1 22.27 9 GLN B C 1
ATOM 5904 O O . GLN B 1 9 ? 22.641 -43.281 15.609 1 22.27 9 GLN B O 1
ATOM 5909 N N . LEU B 1 10 ? 22.531 -41.188 16.125 1 20.06 10 LEU B N 1
ATOM 5910 C CA . LEU B 1 10 ? 22.344 -40.469 14.867 1 20.06 10 LEU B CA 1
ATOM 5911 C C . LEU B 1 10 ? 23.625 -40.469 14.047 1 20.06 10 LEU B C 1
ATOM 5913 O O . LEU B 1 10 ? 24.609 -39.844 14.43 1 20.06 10 LEU B O 1
ATOM 5917 N N . HIS B 1 11 ? 24.125 -41.719 13.758 1 19.8 11 HIS B N 1
ATOM 5918 C CA . HIS B 1 11 ? 25.422 -41.688 13.086 1 19.8 11 HIS B CA 1
ATOM 5919 C C . HIS B 1 11 ? 25.359 -40.844 11.82 1 19.8 11 HIS B C 1
ATOM 5921 O O . HIS B 1 11 ? 24.297 -40.688 11.219 1 19.8 11 HIS B O 1
ATOM 5927 N N . HIS B 1 12 ? 26.422 -40.125 11.531 1 20.05 12 HIS B N 1
ATOM 5928 C CA . HIS B 1 12 ? 26.828 -38.969 10.727 1 20.05 12 HIS B CA 1
ATOM 5929 C C . HIS B 1 12 ? 26.828 -39.281 9.242 1 20.05 12 HIS B C 1
ATOM 5931 O O . HIS B 1 12 ? 27.234 -38.469 8.414 1 20.05 12 HIS B O 1
ATOM 5937 N N . SER B 1 13 ? 26.141 -40.406 8.906 1 18.02 13 SER B N 1
ATOM 5938 C CA . SER B 1 13 ? 26.766 -40.844 7.66 1 18.02 13 SER B CA 1
ATOM 5939 C C . SER B 1 13 ? 26.594 -39.812 6.562 1 18.02 13 SER B C 1
ATOM 5941 O O . SER B 1 13 ? 25.734 -38.938 6.66 1 18.02 13 SER B O 1
ATOM 5943 N N . GLY B 1 14 ? 27.312 -40.031 5.426 1 19.7 14 GLY B N 1
ATOM 5944 C CA . GLY B 1 14 ? 28 -39.531 4.258 1 19.7 14 GLY B CA 1
ATOM 5945 C C . GLY B 1 14 ? 27.062 -38.938 3.217 1 19.7 14 GLY B C 1
ATOM 5946 O O . GLY B 1 14 ? 25.875 -39.281 3.191 1 19.7 14 GLY B O 1
ATOM 5947 N N . VAL B 1 15 ? 27.375 -37.719 2.785 1 20.88 15 VAL B N 1
ATOM 5948 C CA . VAL B 1 15 ? 26.922 -36.656 1.896 1 20.88 15 VAL B CA 1
ATOM 5949 C C . VAL B 1 15 ? 26.562 -37.219 0.53 1 20.88 15 VAL B C 1
ATOM 5951 O O . VAL B 1 15 ? 27.438 -37.688 -0.204 1 20.88 15 VAL B O 1
ATOM 5954 N N . THR B 1 16 ? 25.594 -38.156 0.565 1 18.61 16 THR B N 1
ATOM 5955 C CA . THR B 1 16 ? 25.391 -38.719 -0.757 1 18.61 16 THR B CA 1
ATOM 5956 C C . THR B 1 16 ? 25.094 -37.625 -1.782 1 18.61 16 THR B C 1
ATOM 5958 O O . THR B 1 16 ? 24.328 -36.719 -1.506 1 18.61 16 THR B O 1
ATOM 5961 N N . THR B 1 17 ? 25.938 -37.5 -2.828 1 19.7 17 THR B N 1
ATOM 5962 C CA . THR B 1 17 ? 26.25 -36.812 -4.078 1 19.7 17 THR B CA 1
ATOM 5963 C C . THR B 1 17 ? 24.984 -36.594 -4.906 1 19.7 17 THR B C 1
ATOM 5965 O O . THR B 1 17 ? 24 -37.344 -4.734 1 19.7 17 THR B O 1
ATOM 5968 N N . LEU B 1 18 ? 24.984 -35.469 -5.578 1 20.45 18 LEU B N 1
ATOM 5969 C CA . LEU B 1 18 ? 24.203 -34.719 -6.535 1 20.45 18 LEU B CA 1
ATOM 5970 C C . LEU B 1 18 ? 23.609 -35.625 -7.605 1 20.45 18 LEU B C 1
ATOM 5972 O O . LEU B 1 18 ? 24.328 -36.219 -8.406 1 20.45 18 LEU B O 1
ATOM 5976 N N . ARG B 1 19 ? 22.609 -36.312 -7.289 1 21.7 19 ARG B N 1
ATOM 5977 C CA . ARG B 1 19 ? 22.078 -37.25 -8.273 1 21.7 19 ARG B CA 1
ATOM 5978 C C . ARG B 1 19 ? 21.672 -36.531 -9.555 1 21.7 19 ARG B C 1
ATOM 5980 O O . ARG B 1 19 ? 21 -35.5 -9.516 1 21.7 19 ARG B O 1
ATOM 5987 N N . ARG B 1 20 ? 22.422 -36.656 -10.68 1 24.2 20 ARG B N 1
ATOM 5988 C CA . ARG B 1 20 ? 22.344 -36.531 -12.133 1 24.2 20 ARG B CA 1
ATOM 5989 C C . ARG B 1 20 ? 20.938 -36.875 -12.633 1 24.2 20 ARG B C 1
ATOM 5991 O O . ARG B 1 20 ? 20.312 -37.812 -12.164 1 24.2 20 ARG B O 1
ATOM 5998 N N . LEU B 1 21 ? 20.234 -35.812 -12.922 1 22.44 21 LEU B N 1
ATOM 5999 C CA . LEU B 1 21 ? 19.062 -35.969 -13.766 1 22.44 21 LEU B CA 1
ATOM 6000 C C . LEU B 1 21 ? 19.188 -37.188 -14.664 1 22.44 21 LEU B C 1
ATOM 6002 O O . LEU B 1 21 ? 20 -37.219 -15.586 1 22.44 21 LEU B O 1
ATOM 6006 N N . SER B 1 22 ? 19.25 -38.25 -13.945 1 22.55 22 SER B N 1
ATOM 6007 C CA . SER B 1 22 ? 19.406 -39.5 -14.656 1 22.55 22 SER B CA 1
ATOM 6008 C C . SER B 1 22 ? 18.469 -39.594 -15.844 1 22.55 22 SER B C 1
ATOM 6010 O O . SER B 1 22 ? 17.328 -39.125 -15.781 1 22.55 22 SER B O 1
ATOM 6012 N N . LEU B 1 23 ? 18.984 -39.438 -17.094 1 24.56 23 LEU B N 1
ATOM 6013 C CA . LEU B 1 23 ? 18.5 -40.062 -18.328 1 24.56 23 LEU B CA 1
ATOM 6014 C C . LEU B 1 23 ? 17.625 -41.281 -18.016 1 24.56 23 LEU B C 1
ATOM 6016 O O . LEU B 1 23 ? 18.062 -42.188 -17.328 1 24.56 23 LEU B O 1
ATOM 6020 N N . VAL B 1 24 ? 16.422 -40.969 -17.578 1 26.11 24 VAL B N 1
ATOM 6021 C CA . VAL B 1 24 ? 15.555 -42.156 -17.516 1 26.11 24 VAL B CA 1
ATOM 6022 C C . VAL B 1 24 ? 16.094 -43.25 -18.422 1 26.11 24 VAL B C 1
ATOM 6024 O O . VAL B 1 24 ? 16.297 -43.031 -19.625 1 26.11 24 VAL B O 1
ATOM 6027 N N . ALA B 1 25 ? 16.969 -44.031 -17.859 1 30.11 25 ALA B N 1
ATOM 6028 C CA . ALA B 1 25 ? 17.406 -45.25 -18.516 1 30.11 25 ALA B CA 1
ATOM 6029 C C . ALA B 1 25 ? 16.25 -45.906 -19.281 1 30.11 25 ALA B C 1
ATOM 6031 O O . ALA B 1 25 ? 15.195 -46.188 -18.703 1 30.11 25 ALA B O 1
ATOM 6032 N N . HIS B 1 26 ? 16.125 -45.469 -20.453 1 27.5 26 HIS B N 1
ATOM 6033 C CA . HIS B 1 26 ? 15.375 -46.312 -21.375 1 27.5 26 HIS B CA 1
ATOM 6034 C C . HIS B 1 26 ? 15.422 -47.781 -20.922 1 27.5 26 HIS B C 1
ATOM 6036 O O . HIS B 1 26 ? 16.5 -48.312 -20.625 1 27.5 26 HIS B O 1
ATOM 6042 N N . SER B 1 27 ? 14.641 -48.156 -19.938 1 29.78 27 SER B N 1
ATOM 6043 C CA . SER B 1 27 ? 14.602 -49.594 -19.812 1 29.78 27 SER B CA 1
ATOM 6044 C C . SER B 1 27 ? 15.133 -50.281 -21.078 1 29.78 27 SER B C 1
ATOM 6046 O O . SER B 1 27 ? 14.961 -49.75 -22.188 1 29.78 27 SER B O 1
ATOM 6048 N N . SER B 1 28 ? 16.297 -50.906 -20.938 1 31.14 28 SER B N 1
ATOM 6049 C CA . SER B 1 28 ? 16.812 -51.656 -22.078 1 31.14 28 SER B CA 1
ATOM 6050 C C . SER B 1 28 ? 15.672 -52.156 -22.953 1 31.14 28 SER B C 1
ATOM 6052 O O . SER B 1 28 ? 14.719 -52.75 -22.438 1 31.14 28 SER B O 1
ATOM 6054 N N . PRO B 1 29 ? 15.32 -51.406 -24 1 37 29 PRO B N 1
ATOM 6055 C CA . PRO B 1 29 ? 14.305 -52.062 -24.812 1 37 29 PRO B CA 1
ATOM 6056 C C . PRO B 1 29 ? 14.336 -53.594 -24.688 1 37 29 PRO B C 1
ATOM 6058 O O . PRO B 1 29 ? 15.383 -54.156 -24.359 1 37 29 PRO B O 1
ATOM 6061 N N . PRO B 1 30 ? 13.359 -54.219 -24.141 1 38.59 30 PRO B N 1
ATOM 6062 C CA . PRO B 1 30 ? 13.555 -55.688 -24.156 1 38.59 30 PRO B CA 1
ATOM 6063 C C . PRO B 1 30 ? 14.531 -56.125 -25.234 1 38.59 30 PRO B C 1
ATOM 6065 O O . PRO B 1 30 ? 14.703 -55.438 -26.25 1 38.59 30 PRO B O 1
ATOM 6068 N N . LEU B 1 31 ? 15.641 -56.812 -24.891 1 40.97 31 LEU B N 1
ATOM 6069 C CA . LEU B 1 31 ? 16.531 -57.438 -25.859 1 40.97 31 LEU B CA 1
ATOM 6070 C C . LEU B 1 31 ? 15.773 -57.812 -27.141 1 40.97 31 LEU B C 1
ATOM 6072 O O . LEU B 1 31 ? 14.734 -58.469 -27.078 1 40.97 31 LEU B O 1
ATOM 6076 N N . PRO B 1 32 ? 15.922 -56.906 -28.078 1 45.12 32 PRO B N 1
ATOM 6077 C CA . PRO B 1 32 ? 15.203 -57.281 -29.297 1 45.12 32 PRO B CA 1
ATOM 6078 C C . PRO B 1 32 ? 15.234 -58.781 -29.578 1 45.12 32 PRO B C 1
ATOM 6080 O O . PRO B 1 32 ? 16.172 -59.469 -29.156 1 45.12 32 PRO B O 1
ATOM 6083 N N . ASP B 1 33 ? 14.242 -59.406 -29.578 1 50.84 33 ASP B N 1
ATOM 6084 C CA . ASP B 1 33 ? 14.242 -60.75 -30.078 1 50.84 33 ASP B CA 1
ATOM 6085 C C . ASP B 1 33 ? 15.297 -60.969 -31.172 1 50.84 33 ASP B C 1
ATOM 6087 O O . ASP B 1 33 ? 15.289 -60.25 -32.188 1 50.84 33 ASP B O 1
ATOM 6091 N N . PRO B 1 34 ? 16.5 -61.344 -30.859 1 53.56 34 PRO B N 1
ATOM 6092 C CA . PRO B 1 34 ? 17.547 -61.562 -31.875 1 53.56 34 PRO B CA 1
ATOM 6093 C C . PRO B 1 34 ? 17 -61.938 -33.219 1 53.56 34 PRO B C 1
ATOM 6095 O O . PRO B 1 34 ? 17.703 -61.844 -34.25 1 53.56 34 PRO B O 1
ATOM 6098 N N . SER B 1 35 ? 15.773 -62.469 -33.125 1 58.38 35 SER B N 1
ATOM 6099 C CA . SER B 1 35 ? 15.203 -62.969 -34.375 1 58.38 35 SER B CA 1
ATOM 6100 C C . SER B 1 35 ? 14.445 -61.844 -35.094 1 58.38 35 SER B C 1
ATOM 6102 O O . SER B 1 35 ? 13.883 -62.094 -36.188 1 58.38 35 SER B O 1
ATOM 6104 N N . SER B 1 36 ? 14.5 -60.625 -34.562 1 71.44 36 SER B N 1
ATOM 6105 C CA . SER B 1 36 ? 13.711 -59.594 -35.25 1 71.44 36 SER B CA 1
ATOM 6106 C C . SER B 1 36 ? 14.5 -58.938 -36.375 1 71.44 36 SER B C 1
ATOM 6108 O O . SER B 1 36 ? 15.734 -58.906 -36.344 1 71.44 36 SER B O 1
ATOM 6110 N N . PRO B 1 37 ? 13.883 -58.625 -37.469 1 78.62 37 PRO B N 1
ATOM 6111 C CA . PRO B 1 37 ? 14.57 -58.031 -38.594 1 78.62 37 PRO B CA 1
ATOM 6112 C C . PRO B 1 37 ? 15.406 -56.812 -38.219 1 78.62 37 PRO B C 1
ATOM 6114 O O . PRO B 1 37 ? 16.453 -56.562 -38.781 1 78.62 37 PRO B O 1
ATOM 6117 N N . ILE B 1 38 ? 15.086 -56.156 -37.156 1 84.31 38 ILE B N 1
ATOM 6118 C CA . ILE B 1 38 ? 15.812 -54.969 -36.688 1 84.31 38 ILE B CA 1
ATOM 6119 C C . ILE B 1 38 ? 17.141 -55.406 -36.062 1 84.31 38 ILE B C 1
ATOM 6121 O O . ILE B 1 38 ? 18.188 -54.812 -36.375 1 84.31 38 ILE B O 1
ATOM 6125 N N . SER B 1 39 ? 17.141 -56.5 -35.25 1 84.38 39 SER B N 1
ATOM 6126 C CA . SER B 1 39 ? 18.359 -56.969 -34.594 1 84.38 39 SER B CA 1
ATOM 6127 C C . SER B 1 39 ? 19.344 -57.562 -35.594 1 84.38 39 SER B C 1
ATOM 6129 O O . SER B 1 39 ? 20.547 -57.375 -35.469 1 84.38 39 SER B O 1
ATOM 6131 N N . LYS B 1 40 ? 18.828 -58.25 -36.656 1 86.31 40 LYS B N 1
ATOM 6132 C CA . LYS B 1 40 ? 19.672 -58.844 -37.688 1 86.31 40 LYS B CA 1
ATOM 6133 C C . LYS B 1 40 ? 20.359 -57.75 -38.531 1 86.31 40 LYS B C 1
ATOM 6135 O O . LYS B 1 40 ? 21.547 -57.844 -38.812 1 86.31 40 LYS B O 1
ATOM 6140 N N . THR B 1 41 ? 19.562 -56.75 -38.781 1 87.56 41 THR B N 1
ATOM 6141 C CA . THR B 1 41 ? 20.125 -55.656 -39.562 1 87.56 41 THR B CA 1
ATOM 6142 C C . THR B 1 41 ? 21.203 -54.906 -38.781 1 87.56 41 THR B C 1
ATOM 6144 O O . THR B 1 41 ? 22.25 -54.562 -39.312 1 87.56 41 THR B O 1
ATOM 6147 N N . LEU B 1 42 ? 20.953 -54.688 -37.531 1 88.88 42 LEU B N 1
ATOM 6148 C CA . LEU B 1 42 ? 21.891 -54 -36.656 1 88.88 42 LEU B CA 1
ATOM 6149 C C . LEU B 1 42 ? 23.203 -54.781 -36.531 1 88.88 42 LEU B C 1
ATOM 6151 O O . LEU B 1 42 ? 24.281 -54.188 -36.562 1 88.88 42 LEU B O 1
ATOM 6155 N N . SER B 1 43 ? 23.078 -56.094 -36.344 1 86.69 43 SER B N 1
ATOM 6156 C CA . SER B 1 43 ? 24.266 -56.938 -36.219 1 86.69 43 SER B CA 1
ATOM 6157 C C . SER B 1 43 ? 25.094 -56.906 -37.5 1 86.69 43 SER B C 1
ATOM 6159 O O . SER B 1 43 ? 26.328 -56.875 -37.438 1 86.69 43 SER B O 1
ATOM 6161 N N . LEU B 1 44 ? 24.391 -56.906 -38.625 1 87 44 LEU B N 1
ATOM 6162 C CA . LEU B 1 44 ? 25.078 -56.875 -39.906 1 87 44 LEU B CA 1
ATOM 6163 C C . LEU B 1 44 ? 25.781 -55.562 -40.125 1 87 44 LEU B C 1
ATOM 6165 O O . LEU B 1 44 ? 26.891 -55.531 -40.656 1 87 44 LEU B O 1
ATOM 6169 N N . LEU B 1 45 ? 25.172 -54.469 -39.688 1 88.38 45 LEU B N 1
ATOM 6170 C CA . LEU B 1 45 ? 25.734 -53.125 -39.875 1 88.38 45 LEU B CA 1
ATOM 6171 C C . LEU B 1 45 ? 26.938 -52.906 -38.969 1 88.38 45 LEU B C 1
ATOM 6173 O O . LEU B 1 45 ? 27.875 -52.188 -39.344 1 88.38 45 LEU B O 1
ATOM 6177 N N . GLN B 1 46 ? 26.969 -53.5 -37.812 1 86.25 46 GLN B N 1
ATOM 6178 C CA . GLN B 1 46 ? 28.047 -53.281 -36.844 1 86.25 46 GLN B CA 1
ATOM 6179 C C . GLN B 1 46 ? 29.234 -54.188 -37.125 1 86.25 46 GLN B C 1
ATOM 6181 O O . GLN B 1 46 ? 30.375 -53.875 -36.781 1 86.25 46 GLN B O 1
ATOM 6186 N N . SER B 1 47 ? 28.938 -55.344 -37.781 1 82.31 47 SER B N 1
ATOM 6187 C CA . SER B 1 47 ? 30 -56.312 -38 1 82.31 47 SER B CA 1
ATOM 6188 C C . SER B 1 47 ? 30.656 -56.094 -39.375 1 82.31 47 SER B C 1
ATOM 6190 O O . SER B 1 47 ? 31.719 -56.656 -39.625 1 82.31 47 SER B O 1
ATOM 6192 N N . SER B 1 48 ? 30.078 -55.344 -40.219 1 82.56 48 SER B N 1
ATOM 6193 C CA . SER B 1 48 ? 30.625 -55.156 -41.562 1 82.56 48 SER B CA 1
ATOM 6194 C C . SER B 1 48 ? 31.125 -53.75 -41.781 1 82.56 48 SER B C 1
ATOM 6196 O O . SER B 1 48 ? 30.688 -52.812 -41.094 1 82.56 48 SER B O 1
ATOM 6198 N N . ASP B 1 49 ? 32.188 -53.562 -42.531 1 82.38 49 ASP B N 1
ATOM 6199 C CA . ASP B 1 49 ? 32.688 -52.25 -42.875 1 82.38 49 ASP B CA 1
ATOM 6200 C C . ASP B 1 49 ? 31.75 -51.531 -43.844 1 82.38 49 ASP B C 1
ATOM 6202 O O . ASP B 1 49 ? 31.219 -52.125 -44.781 1 82.38 49 ASP B O 1
ATOM 6206 N N . PRO B 1 50 ? 31.422 -50.281 -43.625 1 83.12 50 PRO B N 1
ATOM 6207 C CA . PRO B 1 50 ? 30.469 -49.5 -44.406 1 83.12 50 PRO B CA 1
ATOM 6208 C C . PRO B 1 50 ? 30.781 -49.531 -45.906 1 83.12 50 PRO B C 1
ATOM 6210 O O . PRO B 1 50 ? 29.859 -49.406 -46.719 1 83.12 50 PRO B O 1
ATOM 6213 N N . SER B 1 51 ? 31.953 -49.75 -46.312 1 81.44 51 SER B N 1
ATOM 6214 C CA . SER B 1 51 ? 32.312 -49.75 -47.719 1 81.44 51 SER B CA 1
ATOM 6215 C C . SER B 1 51 ? 31.781 -51 -48.406 1 81.44 51 SER B C 1
ATOM 6217 O O . SER B 1 51 ? 31.625 -51.031 -49.625 1 81.44 51 SER B O 1
ATOM 6219 N N . THR B 1 52 ? 31.406 -52.031 -47.594 1 83.31 52 THR B N 1
ATOM 6220 C CA . THR B 1 52 ? 30.953 -53.312 -48.188 1 83.31 52 THR B CA 1
ATOM 6221 C C . THR B 1 52 ? 29.438 -53.375 -48.25 1 83.31 52 THR B C 1
ATOM 6223 O O . THR B 1 52 ? 28.875 -54.312 -48.781 1 83.31 52 THR B O 1
ATOM 6226 N N . TRP B 1 53 ? 28.703 -52.312 -47.812 1 86.06 53 TRP B N 1
ATOM 6227 C CA . TRP B 1 53 ? 27.266 -52.375 -47.625 1 86.06 53 TRP B CA 1
ATOM 6228 C C . TRP B 1 53 ? 26.547 -52.469 -48.969 1 86.06 53 TRP B C 1
ATOM 6230 O O . TRP B 1 53 ? 25.625 -53.281 -49.156 1 86.06 53 TRP B O 1
ATOM 6240 N N . PRO B 1 54 ? 27.125 -51.75 -50.031 1 81.5 54 PRO B N 1
ATOM 6241 C CA . PRO B 1 54 ? 26.406 -51.812 -51.281 1 81.5 54 PRO B CA 1
ATOM 6242 C C . PRO B 1 54 ? 26.5 -53.188 -51.969 1 81.5 54 PRO B C 1
ATOM 6244 O O . PRO B 1 54 ? 25.625 -53.562 -52.75 1 81.5 54 PRO B O 1
ATOM 6247 N N . SER B 1 55 ? 27.547 -53.906 -51.625 1 82 55 SER B N 1
ATOM 6248 C CA . SER B 1 55 ? 27.766 -55.156 -52.312 1 82 55 SER B CA 1
ATOM 6249 C C . SER B 1 55 ? 27.234 -56.344 -51.469 1 82 55 SER B C 1
ATOM 6251 O O . SER B 1 55 ? 27.281 -57.5 -51.906 1 82 55 SER B O 1
ATOM 6253 N N . ASN B 1 56 ? 26.672 -56.062 -50.375 1 82.69 56 ASN B N 1
ATOM 6254 C CA . ASN B 1 56 ? 26.172 -57.125 -49.531 1 82.69 56 ASN B CA 1
ATOM 6255 C C . ASN B 1 56 ? 24.703 -57.438 -49.812 1 82.69 56 ASN B C 1
ATOM 6257 O O . ASN B 1 56 ? 23.828 -56.656 -49.469 1 82.69 56 ASN B O 1
ATOM 6261 N N . PRO B 1 57 ? 24.391 -58.562 -50.5 1 82.81 57 PRO B N 1
ATOM 6262 C CA . PRO B 1 57 ? 23.031 -58.875 -50.906 1 82.81 57 PRO B CA 1
ATOM 6263 C C . PRO B 1 57 ? 22.109 -59.156 -49.719 1 82.81 57 PRO B C 1
ATOM 6265 O O . PRO B 1 57 ? 20.922 -58.844 -49.75 1 82.81 57 PRO B O 1
ATOM 6268 N N . SER B 1 58 ? 22.656 -59.594 -48.594 1 83.81 58 SER B N 1
ATOM 6269 C CA . SER B 1 58 ? 21.844 -59.875 -47.406 1 83.81 58 SER B CA 1
ATOM 6270 C C . SER B 1 58 ? 21.344 -58.562 -46.781 1 83.81 58 SER B C 1
ATOM 6272 O O . SER B 1 58 ? 20.188 -58.5 -46.344 1 83.81 58 SER B O 1
ATOM 6274 N N . LEU B 1 59 ? 22.109 -57.594 -46.844 1 86.69 59 LEU B N 1
ATOM 6275 C CA . LEU B 1 59 ? 21.75 -56.312 -46.281 1 86.69 59 LEU B CA 1
ATOM 6276 C C . LEU B 1 59 ? 20.688 -55.625 -47.125 1 86.69 59 LEU B C 1
ATOM 6278 O O . LEU B 1 59 ? 19.75 -55 -46.625 1 86.69 59 LEU B O 1
ATOM 6282 N N . ARG B 1 60 ? 20.766 -55.812 -48.406 1 84 60 ARG B N 1
ATOM 6283 C CA . ARG B 1 60 ? 19.812 -55.219 -49.344 1 84 60 ARG B CA 1
ATOM 6284 C C . ARG B 1 60 ? 18.422 -55.812 -49.156 1 84 60 ARG B C 1
ATOM 6286 O O . ARG B 1 60 ? 17.406 -55.125 -49.188 1 84 60 ARG B O 1
ATOM 6293 N N . SER B 1 61 ? 18.469 -57.125 -48.969 1 84.38 61 SER B N 1
ATOM 6294 C CA . SER B 1 61 ? 17.188 -57.812 -48.781 1 84.38 61 SER B CA 1
ATOM 6295 C C . SER B 1 61 ? 16.547 -57.438 -47.438 1 84.38 61 SER B C 1
ATOM 6297 O O . SER B 1 61 ? 15.328 -57.25 -47.375 1 84.38 61 SER B O 1
ATOM 6299 N N . LEU B 1 62 ? 17.359 -57.219 -46.469 1 85.81 62 LEU B N 1
ATOM 6300 C CA . LEU B 1 62 ? 16.859 -56.844 -45.156 1 85.81 62 LEU B CA 1
ATOM 6301 C C . LEU B 1 62 ? 16.344 -55.438 -45.156 1 85.81 62 LEU B C 1
ATOM 6303 O O . LEU B 1 62 ? 15.297 -55.125 -44.562 1 85.81 62 LEU B O 1
ATOM 6307 N N . LEU B 1 63 ? 17 -54.562 -45.812 1 84.88 63 LEU B N 1
ATOM 6308 C CA . LEU B 1 63 ? 16.641 -53.125 -45.812 1 84.88 63 LEU B CA 1
ATOM 6309 C C . LEU B 1 63 ? 15.352 -52.906 -46.594 1 84.88 63 LEU B C 1
ATOM 6311 O O . LEU B 1 63 ? 14.555 -52.031 -46.25 1 84.88 63 LEU B O 1
ATOM 6315 N N . SER B 1 64 ? 15.148 -53.781 -47.594 1 81 64 SER B N 1
ATOM 6316 C CA . SER B 1 64 ? 13.938 -53.625 -48.375 1 81 64 SER B CA 1
ATOM 6317 C C . SER B 1 64 ? 12.711 -54.125 -47.625 1 81 64 SER B C 1
ATOM 6319 O O . SER B 1 64 ? 11.586 -53.719 -47.938 1 81 64 SER B O 1
ATOM 6321 N N . SER B 1 65 ? 13.031 -54.875 -46.594 1 79.62 65 SER B N 1
ATOM 6322 C CA . SER B 1 65 ? 11.914 -55.438 -45.844 1 79.62 65 SER B CA 1
ATOM 6323 C C . SER B 1 65 ? 11.586 -54.562 -44.625 1 79.62 65 SER B C 1
ATOM 6325 O O . SER B 1 65 ? 10.555 -54.781 -43.969 1 79.62 65 SER B O 1
ATOM 6327 N N . LEU B 1 66 ? 12.352 -53.531 -44.469 1 83.69 66 LEU B N 1
ATOM 6328 C CA . LEU B 1 66 ? 12.148 -52.719 -43.281 1 83.69 66 LEU B CA 1
ATOM 6329 C C . LEU B 1 66 ? 11.188 -51.562 -43.562 1 83.69 66 LEU B C 1
ATOM 6331 O O . LEU B 1 66 ? 11.25 -50.938 -44.625 1 83.69 66 LEU B O 1
ATOM 6335 N N . THR B 1 67 ? 10.281 -51.469 -42.594 1 85.31 67 THR B N 1
ATOM 6336 C CA . THR B 1 67 ? 9.391 -50.312 -42.656 1 85.31 67 THR B CA 1
ATOM 6337 C C . THR B 1 67 ? 10.117 -49.062 -42.188 1 85.31 67 THR B C 1
ATOM 6339 O O . THR B 1 67 ? 11.141 -49.125 -41.5 1 85.31 67 THR B O 1
ATOM 6342 N N . PRO B 1 68 ? 9.617 -47.875 -42.562 1 86.25 68 PRO B N 1
ATOM 6343 C CA . PRO B 1 68 ? 10.273 -46.594 -42.219 1 86.25 68 PRO B CA 1
ATOM 6344 C C . PRO B 1 68 ? 10.477 -46.438 -40.719 1 86.25 68 PRO B C 1
ATOM 6346 O O . PRO B 1 68 ? 11.57 -46.094 -40.281 1 86.25 68 PRO B O 1
ATOM 6349 N N . PRO B 1 69 ? 9.594 -46.75 -39.875 1 88 69 PRO B N 1
ATOM 6350 C CA . PRO B 1 69 ? 9.844 -46.625 -38.438 1 88 69 PRO B CA 1
ATOM 6351 C C . PRO B 1 69 ? 10.93 -47.594 -37.938 1 88 69 PRO B C 1
ATOM 6353 O O . PRO B 1 69 ? 11.648 -47.281 -36.969 1 88 69 PRO B O 1
ATOM 6356 N N . ALA B 1 70 ? 11.008 -48.719 -38.688 1 87.69 70 ALA B N 1
ATOM 6357 C CA . ALA B 1 70 ? 12.047 -49.656 -38.312 1 87.69 70 ALA B CA 1
ATOM 6358 C C . ALA B 1 70 ? 13.438 -49.125 -38.688 1 87.69 70 ALA B C 1
ATOM 6360 O O . ALA B 1 70 ? 14.398 -49.344 -37.938 1 87.69 70 ALA B O 1
ATOM 6361 N N . VAL B 1 71 ? 13.453 -48.438 -39.812 1 88.5 71 VAL B N 1
ATOM 6362 C CA . VAL B 1 71 ? 14.711 -47.812 -40.219 1 88.5 71 VAL B CA 1
ATOM 6363 C C . VAL B 1 71 ? 15.148 -46.781 -39.156 1 88.5 71 VAL B C 1
ATOM 6365 O O . VAL B 1 71 ? 16.344 -46.688 -38.844 1 88.5 71 VAL B O 1
ATOM 6368 N N . LEU B 1 72 ? 14.172 -46.062 -38.688 1 90.62 72 LEU B N 1
ATOM 6369 C CA . LEU B 1 72 ? 14.438 -45.094 -37.625 1 90.62 72 LEU B CA 1
ATOM 6370 C C . LEU B 1 72 ? 15.023 -45.75 -36.375 1 90.62 72 LEU B C 1
ATOM 6372 O O . LEU B 1 72 ? 16 -45.281 -35.812 1 90.62 72 LEU B O 1
ATOM 6376 N N . LYS B 1 73 ? 14.469 -46.875 -35.969 1 90.19 73 LYS B N 1
ATOM 6377 C CA . LYS B 1 73 ? 14.906 -47.594 -34.781 1 90.19 73 LYS B CA 1
ATOM 6378 C C . LYS B 1 73 ? 16.312 -48.156 -34.969 1 90.19 73 LYS B C 1
ATOM 6380 O O . LYS B 1 73 ? 17.125 -48.125 -34.062 1 90.19 73 LYS B O 1
ATOM 6385 N N . VAL B 1 74 ? 16.547 -48.625 -36.219 1 89.94 74 VAL B N 1
ATOM 6386 C CA . VAL B 1 74 ? 17.859 -49.188 -36.5 1 89.94 74 VAL B CA 1
ATOM 6387 C C . VAL B 1 74 ? 18.922 -48.062 -36.438 1 89.94 74 VAL B C 1
ATOM 6389 O O . VAL B 1 74 ? 19.969 -48.25 -35.812 1 89.94 74 VAL B O 1
ATOM 6392 N N . THR B 1 75 ? 18.594 -47.031 -37.031 1 91.25 75 THR B N 1
ATOM 6393 C CA . THR B 1 75 ? 19.562 -45.906 -37.094 1 91.25 75 THR B CA 1
ATOM 6394 C C . THR B 1 75 ? 19.828 -45.375 -35.688 1 91.25 75 THR B C 1
ATOM 6396 O O . THR B 1 75 ? 20.953 -45 -35.344 1 91.25 75 THR B O 1
ATOM 6399 N N . ARG B 1 76 ? 18.844 -45.344 -34.781 1 91.06 76 ARG B N 1
ATOM 6400 C CA . ARG B 1 76 ? 18.953 -44.844 -33.406 1 91.06 76 ARG B CA 1
ATOM 6401 C C . ARG B 1 76 ? 19.828 -45.75 -32.562 1 91.06 76 ARG B C 1
ATOM 6403 O O . ARG B 1 76 ? 20.469 -45.281 -31.625 1 91.06 76 ARG B O 1
ATOM 6410 N N . GLN B 1 77 ? 19.812 -46.938 -32.969 1 89.94 77 GLN B N 1
ATOM 6411 C CA . GLN B 1 77 ? 20.5 -47.938 -32.125 1 89.94 77 GLN B CA 1
ATOM 6412 C C . GLN B 1 77 ? 21.953 -48.094 -32.562 1 89.94 77 GLN B C 1
ATOM 6414 O O . GLN B 1 77 ? 22.703 -48.844 -31.938 1 89.94 77 GLN B O 1
ATOM 6419 N N . LEU B 1 78 ? 22.297 -47.406 -33.625 1 90.56 78 LEU B N 1
ATOM 6420 C CA . LEU B 1 78 ? 23.703 -47.406 -34 1 90.56 78 LEU B CA 1
ATOM 6421 C C . LEU B 1 78 ? 24.562 -46.719 -32.906 1 90.56 78 LEU B C 1
ATOM 6423 O O . LEU B 1 78 ? 24.094 -45.844 -32.219 1 90.56 78 LEU B O 1
ATOM 6427 N N . PRO B 1 79 ? 25.703 -47.125 -32.656 1 86.62 79 PRO B N 1
ATOM 6428 C CA . PRO B 1 79 ? 26.484 -46.719 -31.484 1 86.62 79 PRO B CA 1
ATOM 6429 C C . PRO B 1 79 ? 26.922 -45.25 -31.562 1 86.62 79 PRO B C 1
ATOM 6431 O O . PRO B 1 79 ? 27.031 -44.594 -30.516 1 86.62 79 PRO B O 1
ATOM 6434 N N . ASN B 1 80 ? 27.266 -44.812 -32.781 1 89.19 80 ASN B N 1
ATOM 6435 C CA . ASN B 1 80 ? 27.781 -43.469 -32.812 1 89.19 80 ASN B CA 1
ATOM 6436 C C . ASN B 1 80 ? 27.281 -42.688 -34.031 1 89.19 80 ASN B C 1
ATOM 6438 O O . ASN B 1 80 ? 26.625 -43.281 -34.875 1 89.19 80 ASN B O 1
ATOM 6442 N N . TYR B 1 81 ? 27.578 -41.406 -33.969 1 91.12 81 TYR B N 1
ATOM 6443 C CA . TYR B 1 81 ? 27.156 -40.469 -35 1 91.12 81 TYR B CA 1
ATOM 6444 C C . TYR B 1 81 ? 27.719 -40.844 -36.344 1 91.12 81 TYR B C 1
ATOM 6446 O O . TYR B 1 81 ? 27 -40.844 -37.344 1 91.12 81 TYR B O 1
ATOM 6454 N N . GLN B 1 82 ? 28.93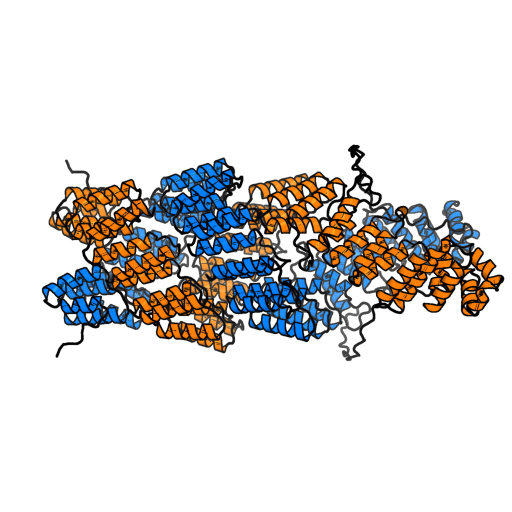8 -41.312 -36.438 1 89.88 82 GLN B N 1
ATOM 6455 C CA . GLN B 1 82 ? 29.594 -41.625 -37.719 1 89.88 82 GLN B CA 1
ATOM 6456 C C . GLN B 1 82 ? 28.938 -42.844 -38.375 1 89.88 82 GLN B C 1
ATOM 6458 O O . GLN B 1 82 ? 28.719 -42.844 -39.594 1 89.88 82 GLN B O 1
ATOM 6463 N N . ASP B 1 83 ? 28.609 -43.781 -37.531 1 91.06 83 ASP B N 1
ATOM 6464 C CA . ASP B 1 83 ? 27.938 -44.969 -38.062 1 91.06 83 ASP B CA 1
ATOM 6465 C C . ASP B 1 83 ? 26.547 -44.656 -38.594 1 91.06 83 ASP B C 1
ATOM 6467 O O . ASP B 1 83 ? 26.141 -45.156 -39.656 1 91.06 83 ASP B O 1
ATOM 6471 N N . ALA B 1 84 ? 25.906 -43.781 -37.875 1 92.25 84 ALA B N 1
ATOM 6472 C CA . ALA B 1 84 ? 24.562 -43.375 -38.281 1 92.25 84 ALA B CA 1
ATOM 6473 C C . ALA B 1 84 ? 24.625 -42.594 -39.594 1 92.25 84 ALA B C 1
ATOM 6475 O O . ALA B 1 84 ? 23.781 -42.781 -40.469 1 92.25 84 ALA B O 1
ATOM 6476 N N . LEU B 1 85 ? 25.625 -41.75 -39.719 1 90.62 85 LEU B N 1
ATOM 6477 C CA . LEU B 1 85 ? 25.781 -40.938 -40.938 1 90.62 85 LEU B CA 1
ATOM 6478 C C . LEU B 1 85 ? 26.125 -41.812 -42.125 1 90.62 85 LEU B C 1
ATOM 6480 O O . LEU B 1 85 ? 25.609 -41.594 -43.25 1 90.62 85 LEU B O 1
ATOM 6484 N N . HIS B 1 86 ? 26.875 -42.844 -41.906 1 89.5 86 HIS B N 1
ATOM 6485 C CA . HIS B 1 86 ? 27.219 -43.781 -42.969 1 89.5 86 HIS B CA 1
ATOM 6486 C C . HIS B 1 86 ? 26 -44.562 -43.438 1 89.5 86 HIS B C 1
ATOM 6488 O O . HIS B 1 86 ? 25.812 -44.781 -44.625 1 89.5 86 HIS B O 1
ATOM 6494 N N . PHE B 1 87 ? 25.328 -44.906 -42.438 1 90.19 87 PHE B N 1
ATOM 6495 C CA . PHE B 1 87 ? 24.125 -45.656 -42.75 1 90.19 87 PHE B CA 1
ATOM 6496 C C . PHE B 1 87 ? 23.141 -44.812 -43.562 1 90.19 87 PHE B C 1
ATOM 6498 O O . PHE B 1 87 ? 22.547 -45.281 -44.531 1 90.19 87 PHE B O 1
ATOM 6505 N N . PHE B 1 88 ? 22.969 -43.531 -43.156 1 90.06 88 PHE B N 1
ATOM 6506 C CA . PHE B 1 88 ? 22.094 -42.594 -43.844 1 90.06 88 PHE B CA 1
ATOM 6507 C C . PHE B 1 88 ? 22.562 -42.406 -45.281 1 90.06 88 PHE B C 1
ATOM 6509 O O . PHE B 1 88 ? 21.734 -42.406 -46.188 1 90.06 88 PHE B O 1
ATOM 6516 N N . ASN B 1 89 ? 23.828 -42.312 -45.469 1 87.12 89 ASN B N 1
ATOM 6517 C CA . ASN B 1 89 ? 24.375 -42.125 -46.812 1 87.12 89 ASN B CA 1
ATOM 6518 C C . ASN B 1 89 ? 24.172 -43.344 -47.688 1 87.12 89 ASN B C 1
ATOM 6520 O O . ASN B 1 89 ? 23.922 -43.25 -48.875 1 87.12 89 ASN B O 1
ATOM 6524 N N . HIS B 1 90 ? 24.219 -44.469 -47 1 87.69 90 HIS B N 1
ATOM 6525 C CA . HIS B 1 90 ? 23.984 -45.719 -47.688 1 87.69 90 HIS B CA 1
ATOM 6526 C C . HIS B 1 90 ? 22.547 -45.812 -48.156 1 87.69 90 HIS B C 1
ATOM 6528 O O . HIS B 1 90 ? 22.281 -46.25 -49.281 1 87.69 90 HIS B O 1
ATOM 6534 N N . LEU B 1 91 ? 21.688 -45.406 -47.25 1 87.38 91 LEU B N 1
ATOM 6535 C CA . LEU B 1 91 ? 20.266 -45.469 -47.594 1 87.38 91 LEU B CA 1
ATOM 6536 C C . LEU B 1 91 ? 19.938 -44.531 -48.75 1 87.38 91 LEU B C 1
ATOM 6538 O O . LEU B 1 91 ? 19.109 -44.812 -49.594 1 87.38 91 LEU B O 1
ATOM 6542 N N . LYS B 1 92 ? 20.547 -43.469 -48.812 1 83.75 92 LYS B N 1
ATOM 6543 C CA . LYS B 1 92 ? 20.312 -42.469 -49.844 1 83.75 92 LYS B CA 1
ATOM 6544 C C . LYS B 1 92 ? 20.781 -42.969 -51.219 1 83.75 92 LYS B C 1
ATOM 6546 O O . LYS B 1 92 ? 20.156 -42.625 -52.219 1 83.75 92 LYS B O 1
ATOM 6551 N N . ALA B 1 93 ? 21.812 -43.656 -51.156 1 79.12 93 ALA B N 1
ATOM 6552 C CA . ALA B 1 93 ? 22.375 -44.188 -52.406 1 79.12 93 ALA B CA 1
ATOM 6553 C C . ALA B 1 93 ? 21.516 -45.312 -52.938 1 79.12 93 ALA B C 1
ATOM 6555 O O . ALA B 1 93 ? 21.562 -45.625 -54.125 1 79.12 93 ALA B O 1
ATOM 6556 N N . SER B 1 94 ? 20.781 -45.844 -51.938 1 74.94 94 SER B N 1
ATOM 6557 C CA . SER B 1 94 ? 19.938 -46.938 -52.375 1 74.94 94 SER B CA 1
ATOM 6558 C C . SER B 1 94 ? 18.562 -46.469 -52.781 1 74.94 94 SER B C 1
ATOM 6560 O O . SER B 1 94 ? 17.984 -45.594 -52.156 1 74.94 94 SER B O 1
ATOM 6562 N N . SER B 1 95 ? 18.188 -46.312 -54.094 1 63.41 95 SER B N 1
ATOM 6563 C CA . SER B 1 95 ? 17.016 -45.719 -54.75 1 63.41 95 SER B CA 1
ATOM 6564 C C . SER B 1 95 ? 15.719 -46.188 -54.094 1 63.41 95 SER B C 1
ATOM 6566 O O . SER B 1 95 ? 14.727 -45.469 -54.062 1 63.41 95 SER B O 1
ATOM 6568 N N . ASP B 1 96 ? 15.562 -47.438 -53.406 1 64.19 96 ASP B N 1
ATOM 6569 C CA . ASP B 1 96 ? 14.281 -48.094 -53.125 1 64.19 96 ASP B CA 1
ATOM 6570 C C . ASP B 1 96 ? 13.75 -47.625 -51.75 1 64.19 96 ASP B C 1
ATOM 6572 O O . ASP B 1 96 ? 12.633 -47.969 -51.375 1 64.19 96 ASP B O 1
ATOM 6576 N N . LEU B 1 97 ? 14.391 -46.781 -51.031 1 69.56 97 LEU B N 1
ATOM 6577 C CA . LEU B 1 97 ? 13.953 -46.531 -49.656 1 69.56 97 LEU B CA 1
ATOM 6578 C C . LEU B 1 97 ? 13.773 -45.031 -49.438 1 69.56 97 LEU B C 1
ATOM 6580 O O . LEU B 1 97 ? 14.172 -44.5 -48.375 1 69.56 97 LEU B O 1
ATOM 6584 N N . SER B 1 98 ? 13.039 -44.406 -50.281 1 73.88 98 SER B N 1
ATOM 6585 C CA . SER B 1 98 ? 12.898 -42.938 -50.25 1 73.88 98 SER B CA 1
ATOM 6586 C C . SER B 1 98 ? 12.117 -42.469 -49.031 1 73.88 98 SER B C 1
ATOM 6588 O O . SER B 1 98 ? 12.461 -41.469 -48.438 1 73.88 98 SER B O 1
ATOM 6590 N N . ASP B 1 99 ? 11.211 -43.281 -48.531 1 80.94 99 ASP B N 1
ATOM 6591 C CA . ASP B 1 99 ? 10.336 -42.875 -47.438 1 80.94 99 ASP B CA 1
ATOM 6592 C C . ASP B 1 99 ? 11.055 -42.969 -46.094 1 80.94 99 ASP B C 1
ATOM 6594 O O . ASP B 1 99 ? 10.633 -42.375 -45.094 1 80.94 99 ASP B O 1
ATOM 6598 N N . SER B 1 100 ? 12.172 -43.688 -46.125 1 86.75 100 SER B N 1
ATOM 6599 C CA . SER B 1 100 ? 12.875 -43.969 -44.875 1 86.75 100 SER B CA 1
ATOM 6600 C C . SER B 1 100 ? 14.008 -42.969 -44.656 1 86.75 100 SER B C 1
ATOM 6602 O O . SER B 1 100 ? 14.555 -42.875 -43.562 1 86.75 100 SER B O 1
ATOM 6604 N N . ILE B 1 101 ? 14.266 -42.156 -45.688 1 87.94 101 ILE B N 1
ATOM 6605 C CA . ILE B 1 101 ? 15.445 -41.281 -45.656 1 87.94 101 ILE B CA 1
ATOM 6606 C C . ILE B 1 101 ? 15.25 -40.188 -44.625 1 87.94 101 ILE B C 1
ATOM 6608 O O . ILE B 1 101 ? 16.125 -39.938 -43.781 1 87.94 101 ILE B O 1
ATOM 6612 N N . PRO B 1 102 ? 14.055 -39.594 -44.562 1 88 102 PRO B N 1
ATOM 6613 C CA . PRO B 1 102 ? 13.867 -38.5 -43.594 1 88 102 PRO B CA 1
ATOM 6614 C C . PRO B 1 102 ? 13.961 -39 -42.125 1 88 102 PRO B C 1
ATOM 6616 O O . PRO B 1 102 ? 14.461 -38.281 -41.281 1 88 102 PRO B O 1
ATOM 6619 N N . LEU B 1 103 ? 13.625 -40.188 -41.906 1 90.38 103 LEU B N 1
ATOM 6620 C CA . LEU B 1 103 ? 13.648 -40.75 -40.562 1 90.38 103 LEU B CA 1
ATOM 6621 C C . LEU B 1 103 ? 15.062 -41.156 -40.156 1 90.38 103 LEU B C 1
ATOM 6623 O O . LEU B 1 103 ? 15.43 -41.031 -39 1 90.38 103 LEU B O 1
ATOM 6627 N N . ALA B 1 104 ? 15.734 -41.625 -41.188 1 90.5 104 ALA B N 1
ATOM 6628 C CA . ALA B 1 104 ? 17.141 -41.938 -40.906 1 90.5 104 ALA B CA 1
ATOM 6629 C C . ALA B 1 104 ? 17.906 -40.656 -40.594 1 90.5 104 ALA B C 1
ATOM 6631 O O . ALA B 1 104 ? 18.766 -40.656 -39.688 1 90.5 104 ALA B O 1
ATOM 6632 N N . PHE B 1 105 ? 17.547 -39.656 -41.312 1 91.56 105 PHE B N 1
ATOM 6633 C CA . PHE B 1 105 ? 18.203 -38.375 -41.094 1 91.56 105 PHE B CA 1
ATOM 6634 C C . PHE B 1 105 ? 17.875 -37.844 -39.688 1 91.56 105 PHE B C 1
ATOM 6636 O O . PHE B 1 105 ? 18.734 -37.281 -39.031 1 91.56 105 PHE B O 1
ATOM 6643 N N . GLN B 1 106 ? 16.703 -37.938 -39.281 1 92 106 GLN B N 1
ATOM 6644 C CA . GLN B 1 106 ? 16.297 -37.562 -37.938 1 92 106 GLN B CA 1
ATOM 6645 C C . GLN B 1 106 ? 17.172 -38.25 -36.875 1 92 106 GLN B C 1
ATOM 6647 O O . GLN B 1 106 ? 17.594 -37.594 -35.906 1 92 106 GLN B O 1
ATOM 6652 N N . ALA B 1 107 ? 17.375 -39.5 -37.062 1 93 107 ALA B N 1
ATOM 6653 C CA . ALA B 1 107 ? 18.203 -40.25 -36.125 1 93 107 ALA B CA 1
ATOM 6654 C C . ALA B 1 107 ? 19.641 -39.719 -36.125 1 93 107 ALA B C 1
ATOM 6656 O O . ALA B 1 107 ? 20.297 -39.719 -35.062 1 93 107 ALA B O 1
ATOM 6657 N N . VAL B 1 108 ? 20.109 -39.344 -37.344 1 92.56 108 VAL B N 1
ATOM 6658 C CA . VAL B 1 108 ? 21.453 -38.781 -37.438 1 92.56 108 VAL B CA 1
ATOM 6659 C C . VAL B 1 108 ? 21.547 -37.5 -36.625 1 92.56 108 VAL B C 1
ATOM 6661 O O . VAL B 1 108 ? 22.516 -37.281 -35.906 1 92.56 108 VAL B O 1
ATOM 6664 N N . LEU B 1 109 ? 20.531 -36.688 -36.719 1 92.81 109 LEU B N 1
ATOM 6665 C CA . LEU B 1 109 ? 20.484 -35.438 -35.969 1 92.81 109 LEU B CA 1
ATOM 6666 C C . LEU B 1 109 ? 20.484 -35.688 -34.469 1 92.81 109 LEU B C 1
ATOM 6668 O O . LEU B 1 109 ? 21.156 -35 -33.688 1 92.81 109 LEU B O 1
ATOM 6672 N N . GLU B 1 110 ? 19.75 -36.719 -34.031 1 92.5 110 GLU B N 1
ATOM 6673 C CA . GLU B 1 110 ? 19.656 -37.062 -32.594 1 92.5 110 GLU B CA 1
ATOM 6674 C C . GLU B 1 110 ? 21 -37.531 -32.062 1 92.5 110 GLU B C 1
ATOM 6676 O O . GLU B 1 110 ? 21.375 -37.188 -30.938 1 92.5 110 GLU B O 1
ATOM 6681 N N . HIS B 1 111 ? 21.734 -38.219 -32.906 1 92.31 111 HIS B N 1
ATOM 6682 C CA . HIS B 1 111 ? 23.078 -38.656 -32.531 1 92.31 111 HIS B CA 1
ATOM 6683 C C . HIS B 1 111 ? 24.016 -37.469 -32.406 1 92.31 111 HIS B C 1
ATOM 6685 O O . HIS B 1 111 ? 24.828 -37.375 -31.469 1 92.31 111 HIS B O 1
ATOM 6691 N N . ALA B 1 112 ? 23.859 -36.625 -33.344 1 91.56 112 ALA B N 1
ATOM 6692 C CA . ALA B 1 112 ? 24.719 -35.438 -33.344 1 91.56 112 ALA B CA 1
ATOM 6693 C C . ALA B 1 112 ? 24.469 -34.594 -32.094 1 91.56 112 ALA B C 1
ATOM 6695 O O . ALA B 1 112 ? 25.422 -34.062 -31.5 1 91.56 112 ALA B O 1
ATOM 6696 N N . MET B 1 113 ? 23.266 -34.375 -31.672 1 90.56 113 MET B N 1
ATOM 6697 C CA . MET B 1 113 ? 22.891 -33.562 -30.5 1 90.56 113 MET B CA 1
ATOM 6698 C C . MET B 1 113 ? 23.391 -34.219 -29.219 1 90.56 113 MET B C 1
ATOM 6700 O O . MET B 1 113 ? 23.797 -33.531 -28.281 1 90.56 113 MET B O 1
ATOM 6704 N N . ARG B 1 114 ? 23.266 -35.531 -29.078 1 87.12 114 ARG B N 1
ATOM 6705 C CA . ARG B 1 114 ? 23.656 -36.281 -27.875 1 87.12 114 ARG B CA 1
ATOM 6706 C C . ARG B 1 114 ? 25.172 -36.219 -27.672 1 87.12 114 ARG B C 1
ATOM 6708 O O . ARG B 1 114 ? 25.641 -36.094 -26.547 1 87.12 114 ARG B O 1
ATOM 6715 N N . GLU B 1 115 ? 25.891 -36.375 -28.797 1 88.44 115 GLU B N 1
ATOM 6716 C CA . GLU B 1 115 ? 27.344 -36.406 -28.719 1 88.44 115 GLU B CA 1
ATOM 6717 C C . GLU B 1 115 ? 27.922 -35 -28.531 1 88.44 115 GLU B C 1
ATOM 6719 O O . GLU B 1 115 ? 28.953 -34.812 -27.891 1 88.44 115 GLU B O 1
ATOM 6724 N N . ASN B 1 116 ? 27.203 -34.031 -29.219 1 85.62 116 ASN B N 1
ATOM 6725 C CA . ASN B 1 116 ? 27.656 -32.625 -29.109 1 85.62 116 ASN B CA 1
ATOM 6726 C C . ASN B 1 116 ? 26.531 -31.703 -28.672 1 85.62 116 ASN B C 1
ATOM 6728 O O . ASN B 1 116 ? 26.062 -30.875 -29.469 1 85.62 116 ASN B O 1
ATOM 6732 N N . PRO B 1 117 ? 26.047 -31.734 -27.5 1 76.12 117 PRO B N 1
ATOM 6733 C CA . PRO B 1 117 ? 24.875 -30.953 -27.062 1 76.12 117 PRO B CA 1
ATOM 6734 C C . PRO B 1 117 ? 25.094 -29.453 -27.172 1 76.12 117 PRO B C 1
ATOM 6736 O O . PRO B 1 117 ? 24.156 -28.703 -27.422 1 76.12 117 PRO B O 1
ATOM 6739 N N . GLY B 1 118 ? 26.25 -28.922 -27.25 1 74.25 118 GLY B N 1
ATOM 6740 C CA . GLY B 1 118 ? 26.484 -27.484 -27.25 1 74.25 118 GLY B CA 1
ATOM 6741 C C . GLY B 1 118 ? 27.047 -26.969 -28.562 1 74.25 118 GLY B C 1
ATOM 6742 O O . GLY B 1 118 ? 27.719 -25.938 -28.578 1 74.25 118 GLY B O 1
ATOM 6743 N N . SER B 1 119 ? 26.734 -27.75 -29.656 1 84.88 119 SER B N 1
ATOM 6744 C CA . SER B 1 119 ? 27.281 -27.297 -30.922 1 84.88 119 SER B CA 1
ATOM 6745 C C . SER B 1 119 ? 26.188 -27.109 -31.969 1 84.88 119 SER B C 1
ATOM 6747 O O . SER B 1 119 ? 26 -27.969 -32.844 1 84.88 119 SER B O 1
ATOM 6749 N N . PRO B 1 120 ? 25.469 -25.953 -31.859 1 87.94 120 PRO B N 1
ATOM 6750 C CA . PRO B 1 120 ? 24.406 -25.703 -32.844 1 87.94 120 PRO B CA 1
ATOM 6751 C C . PRO B 1 120 ? 24.938 -25.531 -34.25 1 87.94 120 PRO B C 1
ATOM 6753 O O . PRO B 1 120 ? 24.219 -25.781 -35.219 1 87.94 120 PRO B O 1
ATOM 6756 N N . GLY B 1 121 ? 26.188 -25.219 -34.375 1 89.56 121 GLY B N 1
ATOM 6757 C CA . GLY B 1 121 ? 26.781 -25.094 -35.688 1 89.56 121 GLY B CA 1
ATOM 6758 C C . GLY B 1 121 ? 26.812 -26.391 -36.469 1 89.56 121 GLY B C 1
ATOM 6759 O O . GLY B 1 121 ? 26.547 -26.406 -37.656 1 89.56 121 GLY B O 1
ATOM 6760 N N . LYS B 1 122 ? 27.094 -27.469 -35.719 1 90.44 122 LYS B N 1
ATOM 6761 C CA . LYS B 1 122 ? 27.125 -28.781 -36.375 1 90.44 122 LYS B CA 1
ATOM 6762 C C . LYS B 1 122 ? 25.75 -29.172 -36.906 1 90.44 122 LYS B C 1
ATOM 6764 O O . LYS B 1 122 ? 25.641 -29.766 -37.969 1 90.44 122 LYS B O 1
ATOM 6769 N N . LEU B 1 123 ? 24.766 -28.891 -36.188 1 93 123 LEU B N 1
ATOM 6770 C CA . LEU B 1 123 ? 23.406 -29.188 -36.594 1 93 123 LEU B CA 1
ATOM 6771 C C . LEU B 1 123 ? 23.016 -28.375 -37.812 1 93 123 LEU B C 1
ATOM 6773 O O . LEU B 1 123 ? 22.297 -28.859 -38.688 1 93 123 LEU B O 1
ATOM 6777 N N . TYR B 1 124 ? 23.453 -27.141 -37.844 1 93.88 124 TYR B N 1
ATOM 6778 C CA . TYR B 1 124 ? 23.156 -26.297 -39 1 93.88 124 TYR B CA 1
ATOM 6779 C C . TYR B 1 124 ? 23.844 -26.844 -40.25 1 93.88 124 TYR B C 1
ATOM 6781 O O . TYR B 1 124 ? 23.266 -26.797 -41.344 1 93.88 124 TYR B O 1
ATOM 6789 N N . GLU B 1 125 ? 25.047 -27.344 -40.031 1 92.19 125 GLU B N 1
ATOM 6790 C CA . GLU B 1 125 ? 25.75 -27.938 -41.156 1 92.19 125 GLU B CA 1
ATOM 6791 C C . GLU B 1 125 ? 25 -29.156 -41.719 1 92.19 125 GLU B C 1
ATOM 6793 O O . GLU B 1 125 ? 24.906 -29.328 -42.938 1 92.19 125 GLU B O 1
ATOM 6798 N N . LEU B 1 126 ? 24.531 -29.906 -40.812 1 91.5 126 LEU B N 1
ATOM 6799 C CA . LEU B 1 126 ? 23.766 -31.094 -41.188 1 91.5 126 LEU B CA 1
ATOM 6800 C C . LEU B 1 126 ? 22.484 -30.688 -41.906 1 91.5 126 LEU B C 1
ATOM 6802 O O . LEU B 1 126 ? 22.094 -31.328 -42.875 1 91.5 126 LEU B O 1
ATOM 6806 N N . PHE B 1 127 ? 21.797 -29.641 -41.438 1 93.25 127 PHE B N 1
ATOM 6807 C CA . PHE B 1 127 ? 20.594 -29.125 -42.094 1 93.25 127 PHE B CA 1
ATOM 6808 C C . PHE B 1 127 ? 20.891 -28.641 -43.5 1 93.25 127 PHE B C 1
ATOM 6810 O O . PHE B 1 127 ? 20.141 -28.938 -44.438 1 93.25 127 PHE B O 1
ATOM 6817 N N . GLN B 1 128 ? 22.031 -27.953 -43.625 1 91.38 128 GLN B N 1
ATOM 6818 C CA . GLN B 1 128 ? 22.422 -27.469 -44.938 1 91.38 128 GLN B CA 1
ATOM 6819 C C . GLN B 1 128 ? 22.719 -28.625 -45.875 1 91.38 128 GLN B C 1
ATOM 6821 O O . GLN B 1 128 ? 22.391 -28.562 -47.062 1 91.38 128 GLN B O 1
ATOM 6826 N N . LEU B 1 129 ? 23.281 -29.641 -45.312 1 86.06 129 LEU B N 1
ATOM 6827 C CA . LEU B 1 129 ? 23.547 -30.828 -46.094 1 86.06 129 LEU B CA 1
ATOM 6828 C C . LEU B 1 129 ? 22.25 -31.453 -46.594 1 86.06 129 LEU B C 1
ATOM 6830 O O . LEU B 1 129 ? 22.156 -31.875 -47.75 1 86.06 129 LEU B O 1
ATOM 6834 N N . SER B 1 130 ? 21.312 -31.484 -45.719 1 87.62 130 SER B N 1
ATOM 6835 C CA . SER B 1 130 ? 20.016 -32.031 -46.094 1 87.62 130 SER B CA 1
ATOM 6836 C C . SER B 1 130 ? 19.344 -31.172 -47.156 1 87.62 130 SER B C 1
ATOM 6838 O O . SER B 1 130 ? 18.703 -31.703 -48.062 1 87.62 130 SER B O 1
ATOM 6840 N N . LYS B 1 131 ? 19.531 -29.984 -47.094 1 88.31 131 LYS B N 1
ATOM 6841 C CA . LYS B 1 131 ? 18.938 -29.062 -48.031 1 88.31 131 LYS B CA 1
ATOM 6842 C C . LYS B 1 131 ? 19.594 -29.188 -49.406 1 88.31 131 LYS B C 1
ATOM 6844 O O . LYS B 1 131 ? 18.922 -29.219 -50.438 1 88.31 131 LYS B O 1
ATOM 6849 N N . ASP B 1 132 ? 20.875 -29.312 -49.438 1 87.62 132 ASP B N 1
ATOM 6850 C CA . ASP B 1 132 ? 21.641 -29.422 -50.656 1 87.62 132 ASP B CA 1
ATOM 6851 C C . ASP B 1 132 ? 21.297 -30.734 -51.375 1 87.62 132 ASP B C 1
ATOM 6853 O O . ASP B 1 132 ? 21.266 -30.766 -52.625 1 87.62 132 ASP B O 1
ATOM 6857 N N . GLN B 1 133 ? 21 -31.688 -50.562 1 83.12 133 GLN B N 1
ATOM 6858 C CA . GLN B 1 133 ? 20.719 -33 -51.156 1 83.12 133 GLN B CA 1
ATOM 6859 C C . GLN B 1 133 ? 19.234 -33.188 -51.375 1 83.12 133 GLN B C 1
ATOM 6861 O O . GLN B 1 133 ? 18.781 -34.281 -51.75 1 83.12 133 GLN B O 1
ATOM 6866 N N . SER B 1 134 ? 18.5 -32.188 -51.094 1 82.31 134 SER B N 1
ATOM 6867 C CA . SER B 1 134 ? 17.047 -32.188 -51.312 1 82.31 134 SER B CA 1
ATOM 6868 C C . SER B 1 134 ? 16.375 -33.312 -50.531 1 82.31 134 SER B C 1
ATOM 6870 O O . SER B 1 134 ? 15.5 -34 -51.062 1 82.31 134 SER B O 1
ATOM 6872 N N . THR B 1 135 ? 16.969 -33.625 -49.375 1 84.69 135 THR B N 1
ATOM 6873 C CA . THR B 1 135 ? 16.328 -34.594 -48.469 1 84.69 135 THR B CA 1
ATOM 6874 C C . THR B 1 135 ? 15.25 -33.906 -47.656 1 84.69 135 THR B C 1
ATOM 6876 O O . THR B 1 135 ? 15.531 -32.938 -46.938 1 84.69 135 THR B O 1
ATOM 6879 N N . PRO B 1 136 ? 14.086 -34.438 -47.719 1 86.56 136 PRO B N 1
ATOM 6880 C CA . PRO B 1 136 ? 13.031 -33.781 -46.938 1 86.56 136 PRO B CA 1
ATOM 6881 C C . PRO B 1 136 ? 13.203 -34 -45.438 1 86.56 136 PRO B C 1
ATOM 6883 O O . PRO B 1 136 ? 13.773 -35 -45 1 86.56 136 PRO B O 1
ATOM 6886 N N . LEU B 1 137 ? 12.688 -33.031 -44.719 1 89.19 137 LEU B N 1
ATOM 6887 C CA . LEU B 1 137 ? 12.766 -33.094 -43.25 1 89.19 137 LEU B CA 1
ATOM 6888 C C . LEU B 1 137 ? 11.5 -33.719 -42.656 1 89.19 137 LEU B C 1
ATOM 6890 O O . LEU B 1 137 ? 10.391 -33.375 -43.094 1 89.19 137 LEU B O 1
ATOM 6894 N N . SER B 1 138 ? 11.727 -34.688 -41.875 1 88.75 138 SER B N 1
ATOM 6895 C CA . SER B 1 138 ? 10.57 -35.156 -41.094 1 88.75 138 SER B CA 1
ATOM 6896 C C . SER B 1 138 ? 10.133 -34.062 -40.094 1 88.75 138 SER B C 1
ATOM 6898 O O . SER B 1 138 ? 10.914 -33.188 -39.75 1 88.75 138 SER B O 1
ATOM 6900 N N . VAL B 1 139 ? 8.945 -34.094 -39.625 1 90.25 139 VAL B N 1
ATOM 6901 C CA . VAL B 1 139 ? 8.414 -33.125 -38.688 1 90.25 139 VAL B CA 1
ATOM 6902 C C . VAL B 1 139 ? 9.211 -33.156 -37.406 1 90.25 139 VAL B C 1
ATOM 6904 O O . VAL B 1 139 ? 9.5 -32.125 -36.812 1 90.25 139 VAL B O 1
ATOM 6907 N N . ASN B 1 140 ? 9.617 -34.375 -36.969 1 91.19 140 ASN B N 1
ATOM 6908 C CA . ASN B 1 140 ? 10.367 -34.531 -35.719 1 91.19 140 ASN B CA 1
ATOM 6909 C C . ASN B 1 140 ? 11.789 -33.969 -35.875 1 91.19 140 ASN B C 1
ATOM 6911 O O . ASN B 1 140 ? 12.328 -33.406 -34.906 1 91.19 140 ASN B O 1
ATOM 6915 N N . ALA B 1 141 ? 12.359 -34.219 -37.062 1 92.12 141 ALA B N 1
ATOM 6916 C CA . ALA B 1 141 ? 13.68 -33.656 -37.312 1 92.12 141 ALA B CA 1
ATOM 6917 C C . ALA B 1 141 ? 13.625 -32.125 -37.312 1 92.12 141 ALA B C 1
ATOM 6919 O O . ALA B 1 141 ? 14.492 -31.469 -36.719 1 92.12 141 ALA B O 1
ATOM 6920 N N . ALA B 1 142 ? 12.625 -31.641 -37.969 1 93.75 142 ALA B N 1
ATOM 6921 C CA . ALA B 1 142 ? 12.453 -30.188 -38.031 1 93.75 142 ALA B CA 1
ATOM 6922 C C . ALA B 1 142 ? 12.227 -29.609 -36.625 1 93.75 142 ALA B C 1
ATOM 6924 O O . ALA B 1 142 ? 12.82 -28.578 -36.281 1 93.75 142 ALA B O 1
ATOM 6925 N N . THR B 1 143 ? 11.359 -30.203 -35.812 1 94.44 143 THR B N 1
ATOM 6926 C CA . THR B 1 143 ? 11.062 -29.719 -34.469 1 94.44 143 THR B CA 1
ATOM 6927 C C . THR B 1 143 ? 12.312 -29.75 -33.594 1 94.44 143 THR B C 1
ATOM 6929 O O . THR B 1 143 ? 12.516 -28.844 -32.781 1 94.44 143 THR B O 1
ATOM 6932 N N . LEU B 1 144 ? 13.07 -30.766 -33.781 1 93.5 144 LEU B N 1
ATOM 6933 C CA . LEU B 1 144 ? 14.32 -30.859 -33.062 1 93.5 144 LEU B CA 1
ATOM 6934 C C . LEU B 1 144 ? 15.25 -29.703 -33.406 1 93.5 144 LEU B C 1
ATOM 6936 O O . LEU B 1 144 ? 15.828 -29.078 -32.5 1 93.5 144 LEU B O 1
ATOM 6940 N N . LEU B 1 145 ? 15.406 -29.453 -34.656 1 94.44 145 LEU B N 1
ATOM 6941 C CA . LEU B 1 145 ? 16.266 -28.359 -35.125 1 94.44 145 LEU B CA 1
ATOM 6942 C C . LEU B 1 145 ? 15.742 -27.016 -34.625 1 94.44 145 LEU B C 1
ATOM 6944 O O . LEU B 1 145 ? 16.516 -26.172 -34.156 1 94.44 145 LEU B O 1
ATOM 6948 N N . ILE B 1 146 ? 14.453 -26.797 -34.688 1 95.69 146 ILE B N 1
ATOM 6949 C CA . ILE B 1 146 ? 13.836 -25.547 -34.25 1 95.69 146 ILE B CA 1
ATOM 6950 C C . ILE B 1 146 ? 14.125 -25.328 -32.75 1 95.69 146 ILE B C 1
ATOM 6952 O O . ILE B 1 146 ? 14.531 -24.234 -32.344 1 95.69 146 ILE B O 1
ATOM 6956 N N . LYS B 1 147 ? 13.945 -26.328 -31.938 1 94.44 147 LYS B N 1
ATOM 6957 C CA . LYS B 1 147 ? 14.18 -26.234 -30.5 1 94.44 147 LYS B CA 1
ATOM 6958 C C . LYS B 1 147 ? 15.633 -25.891 -30.203 1 94.44 147 LYS B C 1
ATOM 6960 O O . LYS B 1 147 ? 15.922 -25.047 -29.344 1 94.44 147 LYS B O 1
ATOM 6965 N N . CYS B 1 148 ? 16.516 -26.547 -30.906 1 93.5 148 CYS B N 1
ATOM 6966 C CA . CYS B 1 148 ? 17.938 -26.344 -30.672 1 93.5 148 CYS B CA 1
ATOM 6967 C C . CYS B 1 148 ? 18.375 -24.938 -31.078 1 93.5 148 CYS B C 1
ATOM 6969 O O . CYS B 1 148 ? 19.125 -24.281 -30.344 1 93.5 148 CYS B O 1
ATOM 6971 N N . PHE B 1 149 ? 17.906 -24.5 -32.25 1 95.75 149 PHE B N 1
ATOM 6972 C CA . PHE B 1 149 ? 18.281 -23.172 -32.719 1 95.75 149 PHE B CA 1
ATOM 6973 C C . PHE B 1 149 ? 17.656 -22.094 -31.828 1 95.75 149 PHE B C 1
ATOM 6975 O O . PHE B 1 149 ? 18.281 -21.047 -31.594 1 95.75 149 PHE B O 1
ATOM 6982 N N . ALA B 1 150 ? 16.422 -22.312 -31.359 1 94.94 150 ALA B N 1
ATOM 6983 C CA . ALA B 1 150 ? 15.789 -21.375 -30.438 1 94.94 150 ALA B CA 1
ATOM 6984 C C . ALA B 1 150 ? 16.594 -21.25 -29.141 1 94.94 150 ALA B C 1
ATOM 6986 O O . ALA B 1 150 ? 16.766 -20.156 -28.625 1 94.94 150 ALA B O 1
ATOM 6987 N N . GLN B 1 151 ? 17.031 -22.359 -28.641 1 92.69 151 GLN B N 1
ATOM 6988 C CA . GLN B 1 151 ? 17.797 -22.375 -27.391 1 92.69 151 GLN B CA 1
ATOM 6989 C C . GLN B 1 151 ? 19.125 -21.641 -27.547 1 92.69 151 GLN B C 1
ATOM 6991 O O . GLN B 1 151 ? 19.594 -21 -26.609 1 92.69 151 GLN B O 1
ATOM 6996 N N . ALA B 1 152 ? 19.703 -21.75 -28.797 1 92.69 152 ALA B N 1
ATOM 6997 C CA . ALA B 1 152 ? 21.016 -21.156 -29.078 1 92.69 152 ALA B CA 1
ATOM 6998 C C . ALA B 1 152 ? 20.891 -19.734 -29.578 1 92.69 152 ALA B C 1
ATOM 7000 O O . ALA B 1 152 ? 21.875 -19.109 -30 1 92.69 152 ALA B O 1
ATOM 7001 N N . GLN B 1 153 ? 19.75 -19.141 -29.703 1 92.44 153 GLN B N 1
ATOM 7002 C CA . GLN B 1 153 ? 19.469 -17.781 -30.172 1 92.44 153 GLN B CA 1
ATOM 7003 C C . GLN B 1 153 ? 19.812 -17.625 -31.641 1 92.44 153 GLN B C 1
ATOM 7005 O O . GLN B 1 153 ? 20.297 -16.578 -32.062 1 92.44 153 GLN B O 1
ATOM 7010 N N . MET B 1 154 ? 19.734 -18.781 -32.312 1 94.75 154 MET B N 1
ATOM 7011 C CA . MET B 1 154 ? 19.891 -18.781 -33.781 1 94.75 154 MET B CA 1
ATOM 7012 C C . MET B 1 154 ? 18.547 -18.688 -34.469 1 94.75 154 MET B C 1
ATOM 7014 O O . MET B 1 154 ? 18.125 -19.625 -35.156 1 94.75 154 MET B O 1
ATOM 7018 N N . LEU B 1 155 ? 17.938 -17.531 -34.438 1 95.38 155 LEU B N 1
ATOM 7019 C CA . LEU B 1 155 ? 16.531 -17.375 -34.812 1 95.38 155 LEU B CA 1
ATOM 7020 C C . LEU B 1 155 ? 16.375 -17.344 -36.344 1 95.38 155 LEU B C 1
ATOM 7022 O O . LEU B 1 155 ? 15.391 -17.859 -36.875 1 95.38 155 LEU B O 1
ATOM 7026 N N . ASP B 1 156 ? 17.328 -16.812 -36.969 1 95.19 156 ASP B N 1
ATOM 7027 C CA . ASP B 1 156 ? 17.234 -16.797 -38.438 1 95.19 156 ASP B CA 1
ATOM 7028 C C . ASP B 1 156 ? 17.344 -18.219 -39 1 95.19 156 ASP B C 1
ATOM 7030 O O . ASP B 1 156 ? 16.609 -18.578 -39.938 1 95.19 156 ASP B O 1
ATOM 7034 N N . GLU B 1 157 ? 18.219 -18.969 -38.406 1 95.12 157 GLU B N 1
ATOM 7035 C CA . GLU B 1 157 ? 18.344 -20.375 -38.781 1 95.12 157 GLU B CA 1
ATOM 7036 C C . GLU B 1 157 ? 17.078 -21.156 -38.469 1 95.12 157 GLU B C 1
ATOM 7038 O O . GLU B 1 157 ? 16.672 -22.047 -39.219 1 95.12 157 GLU B O 1
ATOM 7043 N N . MET B 1 158 ? 16.531 -20.781 -37.344 1 96.5 158 MET B N 1
ATOM 7044 C CA . MET B 1 158 ? 15.281 -21.406 -36.938 1 96.5 158 MET B CA 1
ATOM 7045 C C . MET B 1 158 ? 14.195 -21.172 -37.969 1 96.5 158 MET B C 1
ATOM 7047 O O . MET B 1 158 ? 13.477 -22.109 -38.344 1 96.5 158 MET B O 1
ATOM 7051 N N . ILE B 1 159 ? 14.156 -19.969 -38.469 1 95.25 159 ILE B N 1
ATOM 7052 C CA . ILE B 1 159 ? 13.141 -19.594 -39.469 1 95.25 159 ILE B CA 1
ATOM 7053 C C . ILE B 1 159 ? 13.422 -20.312 -40.781 1 95.25 159 ILE B C 1
ATOM 7055 O O . ILE B 1 159 ? 12.484 -20.719 -41.469 1 95.25 159 ILE B O 1
ATOM 7059 N N . LEU B 1 160 ? 14.68 -20.516 -41.094 1 94.44 160 LEU B N 1
ATOM 7060 C CA . LEU B 1 160 ? 15.047 -21.234 -42.312 1 94.44 160 LEU B CA 1
ATOM 7061 C C . LEU B 1 160 ? 14.57 -22.672 -42.25 1 94.44 160 LEU B C 1
ATOM 7063 O O . LEU B 1 160 ? 14.094 -23.219 -43.25 1 94.44 160 LEU B O 1
ATOM 7067 N N . VAL B 1 161 ? 14.734 -23.219 -41.062 1 94.88 161 VAL B N 1
ATOM 7068 C CA . VAL B 1 161 ? 14.273 -24.594 -40.875 1 94.88 161 VAL B CA 1
ATOM 7069 C C . VAL B 1 161 ? 12.758 -24.656 -41.031 1 94.88 161 VAL B C 1
ATOM 7071 O O . VAL B 1 161 ? 12.227 -25.547 -41.688 1 94.88 161 VAL B O 1
ATOM 7074 N N . PHE B 1 162 ? 12.016 -23.719 -40.469 1 94.94 162 PHE B N 1
ATOM 7075 C CA . PHE B 1 162 ? 10.562 -23.656 -40.531 1 94.94 162 PHE B CA 1
ATOM 7076 C C . PHE B 1 162 ? 10.078 -23.531 -41.969 1 94.94 162 PHE B C 1
ATOM 7078 O O . PHE B 1 162 ? 9.109 -24.188 -42.344 1 94.94 162 PHE B O 1
ATOM 7085 N N . ASP B 1 163 ? 10.852 -22.781 -42.688 1 92.25 163 ASP B N 1
ATOM 7086 C CA . ASP B 1 163 ? 10.469 -22.547 -44.062 1 92.25 163 ASP B CA 1
ATOM 7087 C C . ASP B 1 163 ? 10.719 -23.781 -44.938 1 92.25 163 ASP B C 1
ATOM 7089 O O . ASP B 1 163 ? 10.094 -23.953 -45.969 1 92.25 163 ASP B O 1
ATOM 7093 N N . ALA B 1 164 ? 11.586 -24.641 -44.438 1 91.19 164 ALA B N 1
ATOM 7094 C CA . ALA B 1 164 ? 11.969 -25.828 -45.219 1 91.19 164 ALA B CA 1
ATOM 7095 C C . ALA B 1 164 ? 10.969 -26.969 -45 1 91.19 164 ALA B C 1
ATOM 7097 O O . ALA B 1 164 ? 10.953 -27.938 -45.781 1 91.19 164 ALA B O 1
ATOM 7098 N N . ILE B 1 165 ? 10.094 -26.766 -44 1 91.25 165 ILE B N 1
ATOM 7099 C CA . ILE B 1 165 ? 9.109 -27.812 -43.719 1 91.25 165 ILE B CA 1
ATOM 7100 C C . ILE B 1 165 ? 8.008 -27.781 -44.75 1 91.25 165 ILE B C 1
ATOM 7102 O O . ILE B 1 165 ? 7.566 -26.719 -45.188 1 91.25 165 ILE B O 1
ATOM 7106 N N . ASP B 1 166 ? 7.66 -28.984 -45.156 1 87.44 166 ASP B N 1
ATOM 7107 C CA . ASP B 1 166 ? 6.547 -29.078 -46.094 1 87.44 166 ASP B CA 1
ATOM 7108 C C . ASP B 1 166 ? 5.266 -28.516 -45.5 1 87.44 166 ASP B C 1
ATOM 7110 O O . ASP B 1 166 ? 4.957 -28.766 -44.344 1 87.44 166 ASP B O 1
ATOM 7114 N N . GLU B 1 167 ? 4.559 -27.797 -46.219 1 86.81 167 GLU B N 1
ATOM 7115 C CA . GLU B 1 167 ? 3.365 -27.078 -45.781 1 86.81 167 GLU B CA 1
ATOM 7116 C C . GLU B 1 167 ? 2.336 -28.047 -45.188 1 86.81 167 GLU B C 1
ATOM 7118 O O . GLU B 1 167 ? 1.602 -27.688 -44.281 1 86.81 167 GLU B O 1
ATOM 7123 N N . GLU B 1 168 ? 2.385 -29.234 -45.719 1 86.75 168 GLU B N 1
ATOM 7124 C CA . GLU B 1 168 ? 1.395 -30.219 -45.281 1 86.75 168 GLU B CA 1
ATOM 7125 C C . GLU B 1 168 ? 1.73 -30.75 -43.875 1 86.75 168 GLU B C 1
ATOM 7127 O O . GLU B 1 168 ? 0.855 -31.266 -43.188 1 86.7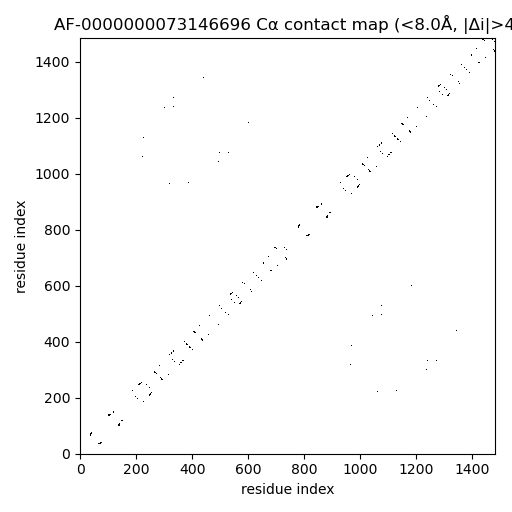5 168 GLU B O 1
ATOM 7132 N N . LEU B 1 169 ? 2.951 -30.516 -43.531 1 87.62 169 LEU B N 1
ATOM 7133 C CA . LEU B 1 169 ? 3.406 -31.094 -42.281 1 87.62 169 LEU B CA 1
ATOM 7134 C C . LEU B 1 169 ? 3.367 -30.047 -41.156 1 87.62 169 LEU B C 1
ATOM 7136 O O . LEU B 1 169 ? 3.588 -30.359 -40 1 87.62 169 LEU B O 1
ATOM 7140 N N . ILE B 1 170 ? 2.951 -28.859 -41.531 1 90.88 170 ILE B N 1
ATOM 7141 C CA . ILE B 1 170 ? 2.949 -27.797 -40.531 1 90.88 170 ILE B CA 1
ATOM 7142 C C . ILE B 1 170 ? 1.654 -27.828 -39.719 1 90.88 170 ILE B C 1
ATOM 7144 O O . ILE B 1 170 ? 0.561 -27.766 -40.281 1 90.88 170 ILE B O 1
ATOM 7148 N N . HIS B 1 171 ? 1.834 -28.141 -38.531 1 92.06 171 HIS B N 1
ATOM 7149 C CA . HIS B 1 171 ? 0.688 -28.109 -37.625 1 92.06 171 HIS B CA 1
ATOM 7150 C C . HIS B 1 171 ? 0.883 -27.078 -36.531 1 92.06 171 HIS B C 1
ATOM 7152 O O . HIS B 1 171 ? 1.946 -26.453 -36.438 1 92.06 171 HIS B O 1
ATOM 7158 N N . THR B 1 172 ? -0.091 -26.844 -35.75 1 94.56 172 THR B N 1
ATOM 7159 C CA . THR B 1 172 ? -0.134 -25.797 -34.75 1 94.56 172 THR B CA 1
ATOM 7160 C C . THR B 1 172 ? 1.028 -25.922 -33.75 1 94.56 172 THR B C 1
ATOM 7162 O O . THR B 1 172 ? 1.636 -24.922 -33.375 1 94.56 172 THR B O 1
ATOM 7165 N N . ASP B 1 173 ? 1.403 -27.109 -33.406 1 94.69 173 ASP B N 1
ATOM 7166 C CA . ASP B 1 173 ? 2.465 -27.344 -32.438 1 94.69 173 ASP B CA 1
ATOM 7167 C C . ASP B 1 173 ? 3.812 -26.859 -32.969 1 94.69 173 ASP B C 1
ATOM 7169 O O . ASP B 1 173 ? 4.652 -26.375 -32.188 1 94.69 173 ASP B O 1
ATOM 7173 N N . VAL B 1 174 ? 3.99 -27.125 -34.281 1 95.12 174 VAL B N 1
ATOM 7174 C CA . VAL B 1 174 ? 5.238 -26.688 -34.906 1 95.12 174 VAL B CA 1
ATOM 7175 C C . VAL B 1 174 ? 5.309 -25.156 -34.875 1 95.12 174 VAL B C 1
ATOM 7177 O O . VAL B 1 174 ? 6.34 -24.594 -34.531 1 95.12 174 VAL B O 1
ATOM 7180 N N . VAL B 1 175 ? 4.191 -24.562 -35.25 1 96.5 175 VAL B N 1
ATOM 7181 C CA . VAL B 1 175 ? 4.133 -23.094 -35.281 1 96.5 175 VAL B CA 1
ATOM 7182 C C . VAL B 1 175 ? 4.312 -22.547 -33.875 1 96.5 175 VAL B C 1
ATOM 7184 O O . VAL B 1 175 ? 4.992 -21.531 -33.688 1 96.5 175 VAL B O 1
ATOM 7187 N N . ASN B 1 176 ? 3.746 -23.188 -32.906 1 97.12 176 ASN B N 1
ATOM 7188 C CA . ASN B 1 176 ? 3.904 -22.781 -31.5 1 97.12 176 ASN B CA 1
ATOM 7189 C C . ASN B 1 176 ? 5.371 -22.797 -31.078 1 97.12 176 ASN B C 1
ATOM 7191 O O . ASN B 1 176 ? 5.809 -21.938 -30.312 1 97.12 176 ASN B O 1
ATOM 7195 N N . LEU B 1 177 ? 6.062 -23.781 -31.516 1 96.62 177 LEU B N 1
ATOM 7196 C CA . LEU B 1 177 ? 7.48 -23.891 -31.203 1 96.62 177 LEU B CA 1
ATOM 7197 C C . LEU B 1 177 ? 8.258 -22.703 -31.781 1 96.62 177 LEU B C 1
ATOM 7199 O O . LEU B 1 177 ? 9.156 -22.172 -31.125 1 96.62 177 LEU B O 1
ATOM 7203 N N . VAL B 1 178 ? 7.906 -22.375 -32.969 1 97.25 178 VAL B N 1
ATOM 7204 C CA . VAL B 1 178 ? 8.57 -21.25 -33.625 1 97.25 178 VAL B CA 1
ATOM 7205 C C . VAL B 1 178 ? 8.242 -19.953 -32.906 1 97.25 178 VAL B C 1
ATOM 7207 O O . VAL B 1 178 ? 9.133 -19.141 -32.625 1 97.25 178 VAL B O 1
ATOM 7210 N N . ILE B 1 179 ? 6.996 -19.781 -32.531 1 97.62 179 ILE B N 1
ATOM 7211 C CA . ILE B 1 179 ? 6.562 -18.594 -31.797 1 97.62 179 ILE B CA 1
ATOM 7212 C C . ILE B 1 179 ? 7.293 -18.531 -30.453 1 97.62 179 ILE B C 1
ATOM 7214 O O . ILE B 1 179 ? 7.77 -17.469 -30.062 1 97.62 179 ILE B O 1
ATOM 7218 N N . ALA B 1 180 ? 7.371 -19.609 -29.75 1 97 180 ALA B N 1
ATOM 7219 C CA . ALA B 1 180 ? 8.062 -19.672 -28.469 1 97 180 ALA B CA 1
ATOM 7220 C C . ALA B 1 180 ? 9.523 -19.25 -28.609 1 97 180 ALA B C 1
ATOM 7222 O O . ALA B 1 180 ? 10.055 -18.531 -27.766 1 97 180 ALA B O 1
ATOM 7223 N N . GLY B 1 181 ? 10.172 -19.781 -29.703 1 96.31 181 GLY B N 1
ATOM 7224 C CA . GLY B 1 181 ? 11.547 -19.406 -29.953 1 96.31 181 GLY B CA 1
ATOM 7225 C C . GLY B 1 181 ? 11.719 -17.922 -30.203 1 96.31 181 GLY B C 1
ATOM 7226 O O . GLY B 1 181 ? 12.648 -17.297 -29.688 1 96.31 181 GLY B O 1
ATOM 7227 N N . LEU B 1 182 ? 10.828 -17.391 -31 1 96.94 182 LEU B N 1
ATOM 7228 C CA . LEU B 1 182 ? 10.875 -15.969 -31.312 1 96.94 182 LEU B CA 1
ATOM 7229 C C . LEU B 1 182 ? 10.664 -15.125 -30.062 1 96.94 182 LEU B C 1
ATOM 7231 O O . LEU B 1 182 ? 11.406 -14.172 -29.828 1 96.94 182 LEU B O 1
ATOM 7235 N N . LEU B 1 183 ? 9.727 -15.492 -29.188 1 95.81 183 LEU B N 1
ATOM 7236 C CA . LEU B 1 183 ? 9.367 -14.711 -28.016 1 95.81 183 LEU B CA 1
ATOM 7237 C C . LEU B 1 183 ? 10.438 -14.828 -26.938 1 95.81 183 LEU B C 1
ATOM 7239 O O . LEU B 1 183 ? 10.664 -13.883 -26.172 1 95.81 183 LEU B O 1
ATOM 7243 N N . LYS B 1 184 ? 11.031 -15.938 -26.875 1 92.94 184 LYS B N 1
ATOM 7244 C CA . LYS B 1 184 ? 12.078 -16.172 -25.875 1 92.94 184 LYS B CA 1
ATOM 7245 C C . LYS B 1 184 ? 13.156 -15.094 -25.953 1 92.94 184 LYS B C 1
ATOM 7247 O O . LYS B 1 184 ? 13.68 -14.656 -24.938 1 92.94 184 LYS B O 1
ATOM 7252 N N . TRP B 1 185 ? 13.43 -14.688 -27.219 1 90.75 185 TRP B N 1
ATOM 7253 C CA . TRP B 1 185 ? 14.531 -13.742 -27.391 1 90.75 185 TRP B CA 1
ATOM 7254 C C . TRP B 1 185 ? 14.016 -12.375 -27.828 1 90.75 185 TRP B C 1
ATOM 7256 O O . TRP B 1 185 ? 14.758 -11.586 -28.422 1 90.75 185 TRP B O 1
ATOM 7266 N N . GLY B 1 186 ? 12.734 -12.094 -27.719 1 90.25 186 GLY B N 1
ATOM 7267 C CA . GLY B 1 186 ? 12.164 -10.758 -27.781 1 90.25 186 GLY B CA 1
ATOM 7268 C C . GLY B 1 186 ? 11.758 -10.344 -29.172 1 90.25 186 GLY B C 1
ATOM 7269 O O . GLY B 1 186 ? 11.516 -9.156 -29.438 1 90.25 186 GLY B O 1
ATOM 7270 N N . ARG B 1 187 ? 11.75 -11.273 -30.109 1 94.06 187 ARG B N 1
ATOM 7271 C CA . ARG B 1 187 ? 11.305 -10.945 -31.453 1 94.06 187 ARG B CA 1
ATOM 7272 C C . ARG B 1 187 ? 9.781 -10.992 -31.562 1 94.06 187 ARG B C 1
ATOM 7274 O O . ARG B 1 187 ? 9.227 -11.836 -32.281 1 94.06 187 ARG B O 1
ATOM 7281 N N . LEU B 1 188 ? 9.117 -10.023 -30.953 1 94.12 188 LEU B N 1
ATOM 7282 C CA . LEU B 1 188 ? 7.668 -9.992 -30.812 1 94.12 188 LEU B CA 1
ATOM 7283 C C . LEU B 1 188 ? 6.988 -9.758 -32.156 1 94.12 188 LEU B C 1
ATOM 7285 O O . LEU B 1 188 ? 6.004 -10.422 -32.469 1 94.12 188 LEU B O 1
ATOM 7289 N N . ASP B 1 189 ? 7.488 -8.875 -32.938 1 94.38 189 ASP B N 1
ATOM 7290 C CA . ASP B 1 189 ? 6.82 -8.5 -34.188 1 94.38 189 ASP B CA 1
ATOM 7291 C C . ASP B 1 189 ? 6.777 -9.672 -35.156 1 94.38 189 ASP B C 1
ATOM 7293 O O . ASP B 1 189 ? 5.773 -9.883 -35.844 1 94.38 189 ASP B O 1
ATOM 7297 N N . ASP B 1 190 ? 7.848 -10.422 -35.219 1 95.69 190 ASP B N 1
ATOM 7298 C CA . ASP B 1 190 ? 7.867 -11.609 -36.062 1 95.69 190 ASP B CA 1
ATOM 7299 C C . ASP B 1 190 ? 6.871 -12.656 -35.531 1 95.69 190 ASP B C 1
ATOM 7301 O O . ASP B 1 190 ? 6.219 -13.336 -36.344 1 95.69 190 ASP B O 1
ATOM 7305 N N . ALA B 1 191 ? 6.84 -12.781 -34.25 1 97.12 191 ALA B N 1
ATOM 7306 C CA . ALA B 1 191 ? 5.887 -13.719 -33.656 1 97.12 191 ALA B CA 1
ATOM 7307 C C . ALA B 1 191 ? 4.449 -13.305 -33.969 1 97.12 191 ALA B C 1
ATOM 7309 O O . ALA B 1 191 ? 3.607 -14.156 -34.281 1 97.12 191 ALA B O 1
ATOM 7310 N N . LEU B 1 192 ? 4.145 -12.016 -33.969 1 96.88 192 LEU B N 1
ATOM 7311 C CA . LEU B 1 192 ? 2.801 -11.516 -34.25 1 96.88 192 LEU B CA 1
ATOM 7312 C C . LEU B 1 192 ? 2.42 -11.734 -35.688 1 96.88 192 LEU B C 1
ATOM 7314 O O . LEU B 1 192 ? 1.25 -11.977 -36 1 96.88 192 LEU B O 1
ATOM 7318 N N . LYS B 1 193 ? 3.406 -11.617 -36.531 1 95.69 193 LYS B N 1
ATOM 7319 C CA . LYS B 1 193 ? 3.152 -11.906 -37.938 1 95.69 193 LYS B CA 1
ATOM 7320 C C . LYS B 1 193 ? 2.717 -13.359 -38.125 1 95.69 193 LYS B C 1
ATOM 7322 O O . LYS B 1 193 ? 1.799 -13.641 -38.906 1 95.69 193 LYS B O 1
ATOM 7327 N N . LEU B 1 194 ? 3.398 -14.219 -37.469 1 95.62 194 LEU B N 1
ATOM 7328 C CA . LEU B 1 194 ? 3.023 -15.625 -37.531 1 95.62 194 LEU B CA 1
ATOM 7329 C C . LEU B 1 194 ? 1.638 -15.852 -36.938 1 95.62 194 LEU B C 1
ATOM 7331 O O . LEU B 1 194 ? 0.864 -16.672 -37.438 1 95.62 194 LEU B O 1
ATOM 7335 N N . LEU B 1 195 ? 1.369 -15.188 -35.875 1 97 195 LEU B N 1
ATOM 7336 C CA . LEU B 1 195 ? 0.054 -15.281 -35.25 1 97 195 LEU B CA 1
ATOM 7337 C C . LEU B 1 195 ? -1.036 -14.805 -36.188 1 97 195 LEU B C 1
ATOM 7339 O O . LEU B 1 195 ? -2.137 -15.359 -36.219 1 97 195 LEU B O 1
ATOM 7343 N N . ASP B 1 196 ? -0.716 -13.75 -36.938 1 96.12 196 ASP B N 1
ATOM 7344 C CA . ASP B 1 196 ? -1.669 -13.25 -37.906 1 96.12 196 ASP B CA 1
ATOM 7345 C C . ASP B 1 196 ? -2.031 -14.344 -38.906 1 96.12 196 ASP B C 1
ATOM 7347 O O . ASP B 1 196 ? -3.188 -14.453 -39.344 1 96.12 196 ASP B O 1
ATOM 7351 N N . GLU B 1 197 ? -1.032 -15.086 -39.219 1 94.5 197 GLU B N 1
ATOM 7352 C CA . GLU B 1 197 ? -1.27 -16.203 -40.156 1 94.5 197 GLU B CA 1
ATOM 7353 C C . GLU B 1 197 ? -2.16 -17.266 -39.5 1 94.5 197 GLU B C 1
ATOM 7355 O O . GLU B 1 197 ? -3.018 -17.844 -40.156 1 94.5 197 GLU B O 1
ATOM 7360 N N . MET B 1 198 ? -1.931 -17.484 -38.219 1 95.69 198 MET B N 1
ATOM 7361 C CA . MET B 1 198 ? -2.732 -18.469 -37.5 1 95.69 198 MET B CA 1
ATOM 7362 C C . MET B 1 198 ? -4.188 -18.016 -37.406 1 95.69 198 MET B C 1
ATOM 7364 O O . MET B 1 198 ? -5.094 -18.844 -37.375 1 95.69 198 MET B O 1
ATOM 7368 N N . PHE B 1 199 ? -4.449 -16.734 -37.406 1 95.19 199 PHE B N 1
ATOM 7369 C CA . PHE B 1 199 ? -5.785 -16.172 -37.219 1 95.19 199 PHE B CA 1
ATOM 7370 C C . PHE B 1 199 ? -6.566 -16.172 -38.531 1 95.19 199 PHE B C 1
ATOM 7372 O O . PHE B 1 199 ? -7.766 -15.891 -38.531 1 95.19 199 PHE B O 1
ATOM 7379 N N . GLU B 1 200 ? -5.867 -16.484 -39.5 1 93.81 200 GLU B N 1
ATOM 7380 C CA . GLU B 1 200 ? -6.586 -16.516 -40.781 1 93.81 200 GLU B CA 1
ATOM 7381 C C . GLU B 1 200 ? -7.656 -17.609 -40.781 1 93.81 200 GLU B C 1
ATOM 7383 O O . GLU B 1 200 ? -7.445 -18.688 -40.219 1 93.81 200 GLU B O 1
ATOM 7388 N N . ARG B 1 201 ? -8.836 -17.344 -41.281 1 87.31 201 ARG B N 1
ATOM 7389 C CA . ARG B 1 201 ? -10.016 -18.203 -41.219 1 87.31 201 ARG B CA 1
ATOM 7390 C C . ARG B 1 201 ? -9.719 -19.578 -41.844 1 87.31 201 ARG B C 1
ATOM 7392 O O . ARG B 1 201 ? -10.156 -20.594 -41.312 1 87.31 201 ARG B O 1
ATOM 7399 N N . ASP B 1 202 ? -8.883 -19.672 -42.875 1 87.56 202 ASP B N 1
ATOM 7400 C CA . ASP B 1 202 ? -8.609 -20.938 -43.562 1 87.56 202 ASP B CA 1
ATOM 7401 C C . ASP B 1 202 ? -7.219 -21.469 -43.219 1 87.56 202 ASP B C 1
ATOM 7403 O O . ASP B 1 202 ? -6.617 -22.203 -44 1 87.56 202 ASP B O 1
ATOM 7407 N N . SER B 1 203 ? -6.887 -21.125 -41.938 1 88.69 203 SER B N 1
ATOM 7408 C CA . SER B 1 203 ? -5.539 -21.516 -41.562 1 88.69 203 SER B CA 1
ATOM 7409 C C . SER B 1 203 ? -5.48 -23 -41.219 1 88.69 203 SER B C 1
ATOM 7411 O O . SER B 1 203 ? -6.402 -23.547 -40.625 1 88.69 203 SER B O 1
ATOM 7413 N N . CYS B 1 204 ? -4.457 -23.703 -41.688 1 89.62 204 CYS B N 1
ATOM 7414 C CA . CYS B 1 204 ? -4.254 -25.109 -41.438 1 89.62 204 CYS B CA 1
ATOM 7415 C C . CYS B 1 204 ? -3.689 -25.328 -40.031 1 89.62 204 CYS B C 1
ATOM 7417 O O . CYS B 1 204 ? -3.6 -26.453 -39.531 1 89.62 204 CYS B O 1
ATOM 7419 N N . TYR B 1 205 ? -3.379 -24.312 -39.438 1 93.88 205 TYR B N 1
ATOM 7420 C CA . TYR B 1 205 ? -2.84 -24.375 -38.062 1 93.88 205 TYR B CA 1
ATOM 7421 C C . TYR B 1 205 ? -3.396 -23.25 -37.219 1 93.88 205 TYR B C 1
ATOM 7423 O O . TYR B 1 205 ? -2.656 -22.344 -36.812 1 93.88 205 TYR B O 1
ATOM 7431 N N . PRO B 1 206 ? -4.594 -23.375 -36.844 1 94.75 206 PRO B N 1
ATOM 7432 C CA . PRO B 1 206 ? -5.223 -22.344 -36 1 94.75 206 PRO B CA 1
ATOM 7433 C C . PRO B 1 206 ? -4.648 -22.312 -34.594 1 94.75 206 PRO B C 1
ATOM 7435 O O . PRO B 1 206 ? -4.07 -23.297 -34.125 1 94.75 206 PRO B O 1
ATOM 7438 N N . PRO B 1 207 ? -4.824 -21.188 -33.938 1 95.81 207 PRO B N 1
ATOM 7439 C CA . PRO B 1 207 ? -4.297 -21.078 -32.562 1 95.81 207 PRO B CA 1
ATOM 7440 C C . PRO B 1 207 ? -5.086 -21.906 -31.562 1 95.81 207 PRO B C 1
ATOM 7442 O O . PRO B 1 207 ? -6.25 -22.234 -31.812 1 95.81 207 PRO B O 1
ATOM 7445 N N . ASN B 1 208 ? -4.426 -22.344 -30.594 1 94.38 208 ASN B N 1
ATOM 7446 C CA . ASN B 1 208 ? -5.051 -23.109 -29.516 1 94.38 208 ASN B CA 1
ATOM 7447 C C . ASN B 1 208 ? -4.645 -22.578 -28.141 1 94.38 208 ASN B C 1
ATOM 7449 O O . ASN B 1 208 ? -4.051 -21.5 -28.031 1 94.38 208 ASN B O 1
ATOM 7453 N N . SER B 1 209 ? -5.02 -23.234 -27.078 1 92.12 209 SER B N 1
ATOM 7454 C CA . SER B 1 209 ? -4.766 -22.781 -25.703 1 92.12 209 SER B CA 1
ATOM 7455 C C . SER B 1 209 ? -3.27 -22.703 -25.422 1 92.12 209 SER B C 1
ATOM 7457 O O . SER B 1 209 ? -2.822 -21.844 -24.656 1 92.12 209 SER B O 1
ATOM 7459 N N . ASN B 1 210 ? -2.557 -23.609 -26.031 1 95.12 210 ASN B N 1
ATOM 7460 C CA . ASN B 1 210 ? -1.108 -23.578 -25.859 1 95.12 210 ASN B CA 1
ATOM 7461 C C . ASN B 1 210 ? -0.498 -22.328 -26.484 1 95.12 210 ASN B C 1
ATOM 7463 O O . ASN B 1 210 ? 0.465 -21.781 -25.953 1 95.12 210 ASN B O 1
ATOM 7467 N N . THR B 1 211 ? -1.067 -22 -27.656 1 96.81 211 THR B N 1
ATOM 7468 C CA . THR B 1 211 ? -0.614 -20.781 -28.312 1 96.81 211 THR B CA 1
ATOM 7469 C C . THR B 1 211 ? -0.752 -19.578 -27.375 1 96.81 211 THR B C 1
ATOM 7471 O O . THR B 1 211 ? 0.182 -18.781 -27.234 1 96.81 211 THR B O 1
ATOM 7474 N N . VAL B 1 212 ? -1.897 -19.562 -26.734 1 95.19 212 VAL B N 1
ATOM 7475 C CA . VAL B 1 212 ? -2.199 -18.469 -25.812 1 95.19 212 VAL B CA 1
ATOM 7476 C C . VAL B 1 212 ? -1.222 -18.484 -24.641 1 95.19 212 VAL B C 1
ATOM 7478 O O . VAL B 1 212 ? -0.682 -17.453 -24.25 1 95.19 212 VAL B O 1
ATOM 7481 N N . GLY B 1 213 ? -1.02 -19.609 -24.109 1 95.25 213 GLY B N 1
ATOM 7482 C CA . GLY B 1 213 ? -0.107 -19.75 -22.984 1 95.25 213 GLY B CA 1
ATOM 7483 C C . GLY B 1 213 ? 1.31 -19.312 -23.297 1 95.25 213 GLY B C 1
ATOM 7484 O O . GLY B 1 213 ? 1.943 -18.609 -22.516 1 95.25 213 GLY B O 1
ATOM 7485 N N . ILE B 1 214 ? 1.794 -19.75 -24.469 1 96.19 214 ILE B N 1
ATOM 7486 C CA . ILE B 1 214 ? 3.143 -19.391 -24.906 1 96.19 214 ILE B CA 1
ATOM 7487 C C . ILE B 1 214 ? 3.264 -17.875 -25.047 1 96.19 214 ILE B C 1
ATOM 7489 O O . ILE B 1 214 ? 4.234 -17.281 -24.578 1 96.19 214 ILE B O 1
ATOM 7493 N N . LEU B 1 215 ? 2.301 -17.312 -25.594 1 96.5 215 LEU B N 1
ATOM 7494 C CA . LEU B 1 215 ? 2.326 -15.883 -25.859 1 96.5 215 LEU B CA 1
ATOM 7495 C C . LEU B 1 215 ? 2.324 -15.094 -24.562 1 96.5 215 LEU B C 1
ATOM 7497 O O . LEU B 1 215 ? 3.227 -14.289 -24.312 1 96.5 215 LEU B O 1
ATOM 7501 N N . PHE B 1 216 ? 1.415 -15.359 -23.688 1 95.12 216 PHE B N 1
ATOM 7502 C CA . PHE B 1 216 ? 1.218 -14.5 -22.516 1 95.12 216 PHE B CA 1
ATOM 7503 C C . PHE B 1 216 ? 2.23 -14.836 -21.422 1 95.12 216 PHE B C 1
ATOM 7505 O O . PHE B 1 216 ? 2.59 -13.977 -20.625 1 95.12 216 PHE B O 1
ATOM 7512 N N . SER B 1 217 ? 2.699 -16.047 -21.375 1 93.62 217 SER B N 1
ATOM 7513 C CA . SER B 1 217 ? 3.771 -16.375 -20.438 1 93.62 217 SER B CA 1
ATOM 7514 C C . SER B 1 217 ? 5.023 -15.555 -20.734 1 93.62 217 SER B C 1
ATOM 7516 O O . SER B 1 217 ? 5.816 -15.281 -19.828 1 93.62 217 SER B O 1
ATOM 7518 N N . SER B 1 218 ? 5.191 -15.172 -22 1 93.38 218 SER B N 1
ATOM 7519 C CA . SER B 1 218 ? 6.359 -14.391 -22.391 1 93.38 218 SER B CA 1
ATOM 7520 C C . SER B 1 218 ? 6.121 -12.898 -22.188 1 93.38 218 SER B C 1
ATOM 7522 O O . SER B 1 218 ? 6.863 -12.242 -21.453 1 93.38 218 SER B O 1
ATOM 7524 N N . ILE B 1 219 ? 5.059 -12.469 -22.656 1 91 219 ILE B N 1
ATOM 7525 C CA . ILE B 1 219 ? 4.871 -11.023 -22.734 1 91 219 ILE B CA 1
ATOM 7526 C C . ILE B 1 219 ? 4.504 -10.477 -21.359 1 91 219 ILE B C 1
ATOM 7528 O O . ILE B 1 219 ? 4.73 -9.297 -21.078 1 91 219 ILE B O 1
ATOM 7532 N N . LEU B 1 220 ? 3.934 -11.234 -20.453 1 90.25 220 LEU B N 1
ATOM 7533 C CA . LEU B 1 220 ? 3.527 -10.75 -19.141 1 90.25 220 LEU B CA 1
ATOM 7534 C C . LEU B 1 220 ? 4.633 -10.969 -18.109 1 90.25 220 LEU B C 1
ATOM 7536 O O . LEU B 1 220 ? 4.527 -10.516 -16.969 1 90.25 220 LEU B O 1
ATOM 7540 N N . ASN B 1 221 ? 5.668 -11.57 -18.547 1 85.75 221 ASN B N 1
ATOM 7541 C CA . ASN B 1 221 ? 6.809 -11.797 -17.672 1 85.75 221 ASN B CA 1
ATOM 7542 C C . ASN B 1 221 ? 7.625 -10.523 -17.469 1 85.75 221 ASN B C 1
ATOM 7544 O O . ASN B 1 221 ? 7.887 -9.797 -18.438 1 85.75 221 ASN B O 1
ATOM 7548 N N . ARG B 1 222 ? 8.062 -10.328 -16.281 1 77.44 222 ARG B N 1
ATOM 7549 C CA . ARG B 1 222 ? 8.812 -9.117 -15.969 1 77.44 222 ARG B CA 1
ATOM 7550 C C . ARG B 1 222 ? 10.195 -9.141 -16.609 1 77.44 222 ARG B C 1
ATOM 7552 O O . ARG B 1 222 ? 10.789 -8.094 -16.859 1 77.44 222 ARG B O 1
ATOM 7559 N N . ASN B 1 223 ? 10.688 -10.352 -16.875 1 77.06 223 ASN B N 1
ATOM 7560 C CA . ASN B 1 223 ? 11.992 -10.5 -17.5 1 77.06 223 ASN B CA 1
ATOM 7561 C C . ASN B 1 223 ? 11.891 -10.508 -19.031 1 77.06 223 ASN B C 1
ATOM 7563 O O . ASN B 1 223 ? 12.805 -10.961 -19.719 1 77.06 223 ASN B O 1
ATOM 7567 N N . TRP B 1 224 ? 10.742 -10.023 -19.484 1 83.69 224 TRP B N 1
ATOM 7568 C CA . TRP B 1 224 ? 10.508 -9.945 -20.922 1 83.69 224 TRP B CA 1
ATOM 7569 C C . TRP B 1 224 ? 11.578 -9.109 -21.609 1 83.69 224 TRP B C 1
ATOM 7571 O O . TRP B 1 224 ? 11.867 -7.988 -21.172 1 83.69 224 TRP B O 1
ATOM 7581 N N . SER B 1 225 ? 12.234 -9.711 -22.641 1 77.06 225 SER B N 1
ATOM 7582 C CA . SER B 1 225 ? 13.383 -9.086 -23.297 1 77.06 225 SER B CA 1
ATOM 7583 C C . SER B 1 225 ? 12.945 -8.266 -24.5 1 77.06 225 SER B C 1
ATOM 7585 O O . SER B 1 22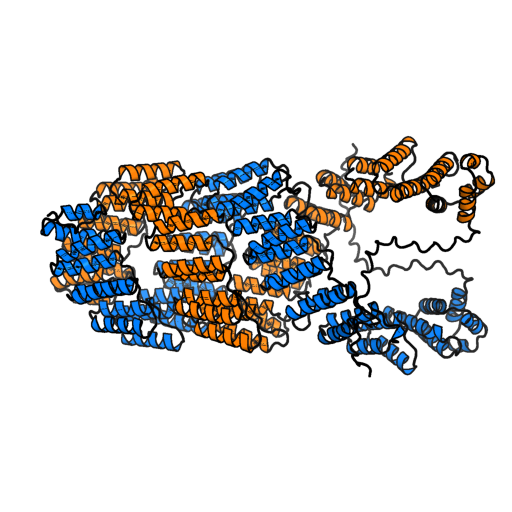5 ? 13.727 -7.477 -25.047 1 77.06 225 SER B O 1
ATOM 7587 N N . GLY B 1 226 ? 11.758 -8.398 -24.906 1 81.06 226 GLY B N 1
ATOM 7588 C CA . GLY B 1 226 ? 11.305 -7.703 -26.109 1 81.06 226 GLY B CA 1
ATOM 7589 C C . GLY B 1 226 ? 10.797 -6.301 -25.812 1 81.06 226 GLY B C 1
ATOM 7590 O O . GLY B 1 226 ? 10.969 -5.789 -24.703 1 81.06 226 GLY B O 1
ATOM 7591 N N . ARG B 1 227 ? 10.367 -5.723 -26.859 1 80.56 227 ARG B N 1
ATOM 7592 C CA . ARG B 1 227 ? 9.836 -4.371 -26.703 1 80.56 227 ARG B CA 1
ATOM 7593 C C . ARG B 1 227 ? 8.609 -4.359 -25.812 1 80.56 227 ARG B C 1
ATOM 7595 O O . ARG B 1 227 ? 7.969 -5.395 -25.609 1 80.56 227 ARG B O 1
ATOM 7602 N N . SER B 1 228 ? 8.32 -3.215 -25.281 1 79.44 228 SER B N 1
ATOM 7603 C CA . SER B 1 228 ? 7.156 -3.092 -24.422 1 79.44 228 SER B CA 1
ATOM 7604 C C . SER B 1 228 ? 5.863 -3.336 -25.188 1 79.44 228 SER B C 1
ATOM 7606 O O . SER B 1 228 ? 5.719 -2.893 -26.328 1 79.44 228 SER B O 1
ATOM 7608 N N . VAL B 1 229 ? 5.012 -4.156 -24.656 1 87.94 229 VAL B N 1
ATOM 7609 C CA . VAL B 1 229 ? 3.709 -4.441 -25.234 1 87.94 229 VAL B CA 1
ATOM 7610 C C . VAL B 1 229 ? 2.643 -3.572 -24.578 1 87.94 229 VAL B C 1
ATOM 7612 O O . VAL B 1 229 ? 2.52 -3.557 -23.359 1 87.94 229 VAL B O 1
ATOM 7615 N N . THR B 1 230 ? 1.843 -2.871 -25.328 1 84.38 230 THR B N 1
ATOM 7616 C CA . THR B 1 230 ? 0.842 -1.958 -24.797 1 84.38 230 THR B CA 1
ATOM 7617 C C . THR B 1 230 ? -0.388 -2.725 -24.312 1 84.38 230 THR B C 1
ATOM 7619 O O . THR B 1 230 ? -0.616 -3.863 -24.734 1 84.38 230 THR B O 1
ATOM 7622 N N . ASP B 1 231 ? -1.159 -2.127 -23.453 1 87.88 231 ASP B N 1
ATOM 7623 C CA . ASP B 1 231 ? -2.383 -2.746 -22.938 1 87.88 231 ASP B CA 1
ATOM 7624 C C . ASP B 1 231 ? -3.416 -2.898 -24.062 1 87.88 231 ASP B C 1
ATOM 7626 O O . ASP B 1 231 ? -4.207 -3.844 -24.047 1 87.88 231 ASP B O 1
ATOM 7630 N N . GLU B 1 232 ? -3.379 -1.974 -24.969 1 88.56 232 GLU B N 1
ATOM 7631 C CA . GLU B 1 232 ? -4.273 -2.074 -26.125 1 88.56 232 GLU B CA 1
ATOM 7632 C C . GLU B 1 232 ? -3.943 -3.295 -26.969 1 88.56 232 GLU B C 1
ATOM 7634 O O . GLU B 1 232 ? -4.844 -3.996 -27.438 1 88.56 232 GLU B O 1
ATOM 7639 N N . GLU B 1 233 ? -2.658 -3.531 -27.156 1 91.94 233 GLU B N 1
ATOM 7640 C CA . GLU B 1 233 ? -2.232 -4.707 -27.906 1 91.94 233 GLU B CA 1
ATOM 7641 C C . GLU B 1 233 ? -2.668 -5.992 -27.219 1 91.94 233 GLU B C 1
ATOM 7643 O O . GLU B 1 233 ? -3.117 -6.938 -27.859 1 91.94 233 GLU B O 1
ATOM 7648 N N . ILE B 1 234 ? -2.492 -6.051 -25.906 1 94.06 234 ILE B N 1
ATOM 7649 C CA . ILE B 1 234 ? -2.861 -7.227 -25.125 1 94.06 234 ILE B CA 1
ATOM 7650 C C . ILE B 1 234 ? -4.367 -7.469 -25.234 1 94.06 234 ILE B C 1
ATOM 7652 O O . ILE B 1 234 ? -4.805 -8.594 -25.484 1 94.06 234 ILE B O 1
ATOM 7656 N N . HIS B 1 235 ? -5.145 -6.445 -25.094 1 93.31 235 HIS B N 1
ATOM 7657 C CA . HIS B 1 235 ? -6.594 -6.547 -25.203 1 93.31 235 HIS B CA 1
ATOM 7658 C C . HIS B 1 235 ? -7.008 -7.055 -26.578 1 93.31 235 HIS B C 1
ATOM 7660 O O . HIS B 1 235 ? -7.883 -7.918 -26.688 1 93.31 235 HIS B O 1
ATOM 7666 N N . ASN B 1 236 ? -6.391 -6.469 -27.609 1 93.5 236 ASN B N 1
ATOM 7667 C CA . ASN B 1 236 ? -6.688 -6.875 -28.984 1 93.5 236 ASN B CA 1
ATOM 7668 C C . ASN B 1 236 ? -6.348 -8.344 -29.219 1 93.5 236 ASN B C 1
ATOM 7670 O O . ASN B 1 236 ? -7.078 -9.055 -29.906 1 93.5 236 ASN B O 1
ATOM 7674 N N . LEU B 1 237 ? -5.254 -8.758 -28.703 1 95 237 LEU B N 1
ATOM 7675 C CA . LEU B 1 237 ? -4.836 -10.148 -28.859 1 95 237 LEU B CA 1
ATOM 7676 C C . LEU B 1 237 ? -5.84 -11.086 -28.203 1 95 237 LEU B C 1
ATOM 7678 O O . LEU B 1 237 ? -6.219 -12.102 -28.797 1 95 237 LEU B O 1
ATOM 7682 N N . VAL B 1 238 ? -6.262 -10.789 -26.984 1 94.25 238 VAL B N 1
ATOM 7683 C CA . VAL B 1 238 ? -7.23 -11.625 -26.281 1 94.25 238 VAL B CA 1
ATOM 7684 C C . VAL B 1 238 ? -8.531 -11.688 -27.078 1 94.25 238 VAL B C 1
ATOM 7686 O O . VAL B 1 238 ? -9.133 -12.758 -27.203 1 94.25 238 VAL B O 1
ATOM 7689 N N . SER B 1 239 ? -8.898 -10.539 -27.625 1 90.81 239 SER B N 1
ATOM 7690 C CA . SER B 1 239 ? -10.125 -10.492 -28.422 1 90.81 239 SER B CA 1
ATOM 7691 C C . SER B 1 239 ? -10.008 -11.344 -29.688 1 90.81 239 SER B C 1
ATOM 7693 O O . SER B 1 239 ? -10.945 -12.047 -30.047 1 90.81 239 SER B O 1
ATOM 7695 N N . ARG B 1 240 ? -8.891 -11.273 -30.297 1 92.38 240 ARG B N 1
ATOM 7696 C CA . ARG B 1 240 ? -8.664 -12.047 -31.516 1 92.38 240 ARG B CA 1
ATOM 7697 C C . ARG B 1 240 ? -8.68 -13.539 -31.234 1 92.38 240 ARG B C 1
ATOM 7699 O O . ARG B 1 240 ? -9.242 -14.32 -32 1 92.38 240 ARG B O 1
ATOM 7706 N N . PHE B 1 241 ? -8.07 -13.953 -30.156 1 93.31 241 PHE B N 1
ATOM 7707 C CA . PHE B 1 241 ? -8.133 -15.352 -29.75 1 93.31 241 PHE B CA 1
ATOM 7708 C C . PHE B 1 241 ? -9.578 -15.773 -29.5 1 93.31 241 PHE B C 1
ATOM 7710 O O . PHE B 1 241 ? -9.984 -16.875 -29.891 1 93.31 241 PHE B O 1
ATOM 7717 N N . GLY B 1 242 ? -10.312 -14.914 -28.859 1 89.44 242 GLY B N 1
ATOM 7718 C CA . GLY B 1 242 ? -11.711 -15.188 -28.578 1 89.44 242 GLY B CA 1
ATOM 7719 C C . GLY B 1 242 ? -12.547 -15.398 -29.828 1 89.44 242 GLY B C 1
ATOM 7720 O O . GLY B 1 242 ? -13.445 -16.234 -29.828 1 89.44 242 GLY B O 1
ATOM 7721 N N . GLU B 1 243 ? -12.203 -14.648 -30.828 1 88.44 243 GLU B N 1
ATOM 7722 C CA . GLU B 1 243 ? -12.914 -14.781 -32.094 1 88.44 243 GLU B CA 1
ATOM 7723 C C . GLU B 1 243 ? -12.695 -16.156 -32.719 1 88.44 243 GLU B C 1
ATOM 7725 O O . GLU B 1 243 ? -13.508 -16.625 -33.5 1 88.44 243 GLU B O 1
ATOM 7730 N N . HIS B 1 244 ? -11.641 -16.828 -32.312 1 90.06 244 HIS B N 1
ATOM 7731 C CA . HIS B 1 244 ? -11.328 -18.156 -32.844 1 90.06 244 HIS B CA 1
ATOM 7732 C C . HIS B 1 244 ? -11.656 -19.234 -31.812 1 90.06 244 HIS B C 1
ATOM 7734 O O . HIS B 1 244 ? -11.156 -20.359 -31.906 1 90.06 244 HIS B O 1
ATOM 7740 N N . GLY B 1 245 ? -12.359 -18.781 -30.781 1 85.69 245 GLY B N 1
ATOM 7741 C CA . GLY B 1 245 ? -12.859 -19.719 -29.781 1 85.69 245 GLY B CA 1
ATOM 7742 C C . GLY B 1 245 ? -11.82 -20.125 -28.766 1 85.69 245 GLY B C 1
ATOM 7743 O O . GLY B 1 245 ? -11.953 -21.156 -28.109 1 85.69 245 GLY B O 1
ATOM 7744 N N . VAL B 1 246 ? -10.711 -19.484 -28.734 1 91.06 246 VAL B N 1
ATOM 7745 C CA . VAL B 1 246 ? -9.648 -19.781 -27.766 1 91.06 246 VAL B CA 1
ATOM 7746 C C . VAL B 1 246 ? -9.602 -18.688 -26.703 1 91.06 246 VAL B C 1
ATOM 7748 O O . VAL B 1 246 ? -9.562 -17.5 -27.031 1 91.06 246 VAL B O 1
ATOM 7751 N N . SER B 1 247 ? -9.789 -19.078 -25.453 1 89 247 SER B N 1
ATOM 7752 C CA . SER B 1 247 ? -9.711 -18.109 -24.359 1 89 247 SER B CA 1
ATOM 7753 C C . SER B 1 247 ? -8.508 -18.375 -23.469 1 89 247 SER B C 1
ATOM 7755 O O . SER B 1 247 ? -8.086 -19.516 -23.312 1 89 247 SER B O 1
ATOM 7757 N N . PRO B 1 248 ? -7.98 -17.297 -22.938 1 90.94 248 PRO B N 1
ATOM 7758 C CA . PRO B 1 248 ? -6.895 -17.516 -21.984 1 90.94 248 PRO B CA 1
ATOM 7759 C C . PRO B 1 248 ? -7.332 -18.312 -20.75 1 90.94 248 PRO B C 1
ATOM 7761 O O . PRO B 1 248 ? -8.477 -18.188 -20.312 1 90.94 248 PRO B O 1
ATOM 7764 N N . GLU B 1 249 ? -6.441 -19.219 -20.375 1 91 249 GLU B N 1
ATOM 7765 C CA . GLU B 1 249 ? -6.676 -19.906 -19.125 1 91 249 GLU B CA 1
ATOM 7766 C C . GLU B 1 249 ? -6.93 -18.922 -17.984 1 91 249 GLU B C 1
ATOM 7768 O O . GLU B 1 249 ? -6.477 -17.781 -18.047 1 91 249 GLU B O 1
ATOM 7773 N N . PRO B 1 250 ? -7.695 -19.312 -16.984 1 91.06 250 PRO B N 1
ATOM 7774 C CA . PRO B 1 250 ? -8.062 -18.406 -15.891 1 91.06 250 PRO B CA 1
ATOM 7775 C C . PRO B 1 250 ? -6.855 -17.703 -15.273 1 91.06 250 PRO B C 1
ATOM 7777 O O . PRO B 1 250 ? -6.941 -16.531 -14.891 1 91.06 250 PRO B O 1
ATOM 7780 N N . TYR B 1 251 ? -5.82 -18.406 -15.211 1 90.44 251 TYR B N 1
ATOM 7781 C CA . TYR B 1 251 ? -4.609 -17.828 -14.648 1 90.44 251 TYR B CA 1
ATOM 7782 C C . TYR B 1 251 ? -4.18 -16.594 -15.43 1 90.44 251 TYR B C 1
ATOM 7784 O O . TYR B 1 251 ? -3.902 -15.539 -14.852 1 90.44 251 TYR B O 1
ATOM 7792 N N . TRP B 1 252 ? -4.105 -16.734 -16.734 1 92.62 252 TRP B N 1
ATOM 7793 C CA . TRP B 1 252 ? -3.664 -15.625 -17.578 1 92.62 252 TRP B CA 1
ATOM 7794 C C . TRP B 1 252 ? -4.699 -14.508 -17.594 1 92.62 252 TRP B C 1
ATOM 7796 O O . TRP B 1 252 ? -4.348 -13.328 -17.594 1 92.62 252 TRP B O 1
ATOM 7806 N N . LEU B 1 253 ? -5.906 -14.945 -17.688 1 93.81 253 LEU B N 1
ATOM 7807 C CA . LEU B 1 253 ? -6.965 -13.945 -17.625 1 93.81 253 LEU B CA 1
ATOM 7808 C C . LEU B 1 253 ? -6.824 -13.086 -16.375 1 93.81 253 LEU B C 1
ATOM 7810 O O . LEU B 1 253 ? -6.926 -11.859 -16.438 1 93.81 253 LEU B O 1
ATOM 7814 N N . THR B 1 254 ? -6.578 -13.695 -15.227 1 95.06 254 THR B N 1
ATOM 7815 C CA . THR B 1 254 ? -6.406 -13.008 -13.953 1 95.06 254 THR B CA 1
ATOM 7816 C C . THR B 1 254 ? -5.215 -12.055 -14.008 1 95.06 254 THR B C 1
ATOM 7818 O O . THR B 1 254 ? -5.305 -10.914 -13.562 1 95.06 254 THR B O 1
ATOM 7821 N N . GLN B 1 255 ? -4.129 -12.516 -14.617 1 94.88 255 GLN B N 1
ATOM 7822 C CA . GLN B 1 255 ? -2.924 -11.695 -14.711 1 94.88 255 GLN B CA 1
ATOM 7823 C C . GLN B 1 255 ? -3.168 -10.461 -15.57 1 94.88 255 GLN B C 1
ATOM 7825 O O . GLN B 1 255 ? -2.684 -9.367 -15.25 1 94.88 255 GLN B O 1
ATOM 7830 N N . ILE B 1 256 ? -3.854 -10.625 -16.641 1 95.88 256 ILE B N 1
ATOM 7831 C CA . ILE B 1 256 ? -4.133 -9.516 -17.547 1 95.88 256 ILE B CA 1
ATOM 7832 C C . ILE B 1 256 ? -5.039 -8.5 -16.859 1 95.88 256 ILE B C 1
ATOM 7834 O O . ILE B 1 256 ? -4.801 -7.293 -16.953 1 95.88 256 ILE B O 1
ATOM 7838 N N . ILE B 1 257 ? -6.016 -9 -16.141 1 96.12 257 ILE B N 1
ATOM 7839 C CA . ILE B 1 257 ? -6.93 -8.125 -15.406 1 96.12 257 ILE B CA 1
ATOM 7840 C C . ILE B 1 257 ? -6.156 -7.332 -14.359 1 96.12 257 ILE B C 1
ATOM 7842 O O . ILE B 1 257 ? -6.332 -6.121 -14.227 1 96.12 257 ILE B O 1
ATOM 7846 N N . MET B 1 258 ? -5.328 -7.965 -13.609 1 94.88 258 MET B N 1
ATOM 7847 C CA . MET B 1 258 ? -4.508 -7.297 -12.602 1 94.88 258 MET B CA 1
ATOM 7848 C C . MET B 1 258 ? -3.648 -6.207 -13.234 1 94.88 258 MET B C 1
ATOM 7850 O O . MET B 1 258 ? -3.527 -5.109 -12.688 1 94.88 258 MET B O 1
ATOM 7854 N N . ARG B 1 259 ? -3.027 -6.523 -14.375 1 91.06 259 ARG B N 1
ATOM 7855 C CA . ARG B 1 259 ? -2.191 -5.559 -15.078 1 91.06 259 ARG B CA 1
ATOM 7856 C C . ARG B 1 259 ? -2.994 -4.32 -15.469 1 91.06 259 ARG B C 1
ATOM 7858 O O . ARG B 1 259 ? -2.547 -3.191 -15.25 1 91.06 259 ARG B O 1
ATOM 7865 N N . PHE B 1 260 ? -4.141 -4.547 -16.047 1 92.5 260 PHE B N 1
ATOM 7866 C CA . PHE B 1 260 ? -4.988 -3.439 -16.469 1 92.5 260 PHE B CA 1
ATOM 7867 C C . PHE B 1 260 ? -5.379 -2.576 -15.273 1 92.5 260 PHE B C 1
ATOM 7869 O O . PHE B 1 260 ? -5.289 -1.348 -15.336 1 92.5 260 PHE B O 1
ATOM 7876 N N . CYS B 1 261 ? -5.754 -3.184 -14.164 1 91 261 CYS B N 1
ATOM 7877 C CA . CYS B 1 261 ? -6.219 -2.455 -12.992 1 91 261 CYS B CA 1
ATOM 7878 C C . CYS B 1 261 ? -5.082 -1.666 -12.352 1 91 261 CYS B C 1
ATOM 7880 O O . CYS B 1 261 ? -5.297 -0.562 -11.844 1 91 261 CYS B O 1
ATOM 7882 N N . ARG B 1 262 ? -3.934 -2.188 -12.312 1 84.06 262 ARG B N 1
ATOM 7883 C CA . ARG B 1 262 ? -2.781 -1.515 -11.719 1 84.06 262 ARG B CA 1
ATOM 7884 C C . ARG B 1 262 ? -2.467 -0.217 -12.453 1 84.06 262 ARG B C 1
ATOM 7886 O O . ARG B 1 262 ? -1.987 0.745 -11.852 1 84.06 262 ARG B O 1
ATOM 7893 N N . LYS B 1 263 ? -2.746 -0.246 -13.766 1 79.38 263 LYS B N 1
ATOM 7894 C CA . LYS B 1 263 ? -2.453 0.921 -14.586 1 79.38 263 LYS B CA 1
ATOM 7895 C C . LYS B 1 263 ? -3.658 1.854 -14.672 1 79.38 263 LYS B C 1
ATOM 7897 O O . LYS B 1 263 ? -3.648 2.82 -15.438 1 79.38 263 LYS B O 1
ATOM 7902 N N . GLY B 1 264 ? -4.77 1.435 -14.039 1 79.38 264 GLY B N 1
ATOM 7903 C CA . GLY B 1 264 ? -5.953 2.277 -14 1 79.38 264 GLY B CA 1
ATOM 7904 C C . GLY B 1 264 ? -6.918 2.01 -15.141 1 79.38 264 GLY B C 1
ATOM 7905 O O . GLY B 1 264 ? -7.879 2.754 -15.336 1 79.38 264 GLY B O 1
ATOM 7906 N N . GLU B 1 265 ? -6.574 1.015 -15.898 1 87.81 265 GLU B N 1
ATOM 7907 C CA . GLU B 1 265 ? -7.441 0.665 -17.016 1 87.81 265 GLU B CA 1
ATOM 7908 C C . GLU B 1 265 ? -8.523 -0.325 -16.594 1 87.81 265 GLU B C 1
ATOM 7910 O O . GLU B 1 265 ? -8.641 -1.406 -17.172 1 87.81 265 GLU B O 1
ATOM 7915 N N . CYS B 1 266 ? -9.375 0.066 -15.664 1 89.56 266 CYS B N 1
ATOM 7916 C CA . CYS B 1 266 ? -10.391 -0.809 -15.094 1 89.56 266 CYS B CA 1
ATOM 7917 C C . CYS B 1 266 ? -11.492 -1.094 -16.109 1 89.56 266 CYS B C 1
ATOM 7919 O O . CYS B 1 266 ? -12.102 -2.168 -16.094 1 89.56 266 CYS B O 1
ATOM 7921 N N . ASP B 1 267 ? -11.703 -0.136 -17.016 1 89.31 267 ASP B N 1
ATOM 7922 C CA . ASP B 1 267 ? -12.727 -0.346 -18.047 1 89.31 267 ASP B CA 1
ATOM 7923 C C . ASP B 1 267 ? -12.336 -1.498 -18.969 1 89.31 267 ASP B C 1
ATOM 7925 O O . ASP B 1 267 ? -13.188 -2.316 -19.328 1 89.31 267 ASP B O 1
ATOM 7929 N N . LYS B 1 268 ? -11.102 -1.526 -19.312 1 91.69 268 LYS B N 1
ATOM 7930 C CA . LYS B 1 268 ? -10.617 -2.619 -20.156 1 91.69 268 LYS B CA 1
ATOM 7931 C C . LYS B 1 268 ? -10.703 -3.955 -19.422 1 91.69 268 LYS B C 1
ATOM 7933 O O . LYS B 1 268 ? -11.047 -4.977 -20.016 1 91.69 268 LYS B O 1
ATOM 7938 N N . ALA B 1 269 ? -10.258 -3.91 -18.156 1 95.75 269 ALA B N 1
ATOM 7939 C CA . ALA B 1 269 ? -10.344 -5.117 -17.344 1 95.75 269 ALA B CA 1
ATOM 7940 C C . ALA B 1 269 ? -11.789 -5.605 -17.234 1 95.75 269 ALA B C 1
ATOM 7942 O O . ALA B 1 269 ? -12.047 -6.809 -17.344 1 95.75 269 ALA B O 1
ATOM 7943 N N . TRP B 1 270 ? -12.734 -4.664 -17.031 1 95.5 270 TRP B N 1
ATOM 7944 C CA . TRP B 1 270 ? -14.164 -4.945 -16.953 1 95.5 270 TRP B CA 1
ATOM 7945 C C . TRP B 1 270 ? -14.664 -5.598 -18.234 1 95.5 270 TRP B C 1
ATOM 7947 O O . TRP B 1 270 ? -15.352 -6.625 -18.188 1 95.5 270 TRP B O 1
ATOM 7957 N N . THR B 1 271 ? -14.297 -5.016 -19.344 1 94.19 271 THR B N 1
ATOM 7958 C CA . THR B 1 271 ? -14.727 -5.523 -20.656 1 94.19 271 THR B CA 1
ATOM 7959 C C . THR B 1 271 ? -14.164 -6.918 -20.906 1 94.19 271 THR B C 1
ATOM 7961 O O . THR B 1 271 ? -14.867 -7.801 -21.391 1 94.19 271 THR B O 1
ATOM 7964 N N . LEU B 1 272 ? -12.953 -7.066 -20.547 1 94 272 LEU B N 1
ATOM 7965 C CA . LEU B 1 272 ? -12.281 -8.344 -20.781 1 94 272 LEU B CA 1
ATOM 7966 C C . LEU B 1 272 ? -12.945 -9.461 -19.984 1 94 272 LEU B C 1
ATOM 7968 O O . LEU B 1 272 ? -13.195 -10.547 -20.516 1 94 272 LEU B O 1
ATOM 7972 N N . LEU B 1 273 ? -13.156 -9.25 -18.703 1 95.06 273 LEU B N 1
ATOM 7973 C CA . LEU B 1 273 ? -13.789 -10.258 -17.859 1 95.06 273 LEU B CA 1
ATOM 7974 C C . LEU B 1 273 ? -15.172 -10.617 -18.391 1 95.06 273 LEU B C 1
ATOM 7976 O O . LEU B 1 273 ? -15.531 -11.797 -18.438 1 95.06 273 LEU B O 1
ATOM 7980 N N . HIS B 1 274 ? -15.898 -9.625 -18.812 1 93.06 274 HIS B N 1
ATOM 7981 C CA . HIS B 1 274 ? -17.266 -9.859 -19.266 1 93.06 274 HIS B CA 1
ATOM 7982 C C . HIS B 1 274 ? -17.281 -10.547 -20.625 1 93.06 274 HIS B C 1
ATOM 7984 O O . HIS B 1 274 ? -18.172 -11.336 -20.922 1 93.06 274 HIS B O 1
ATOM 7990 N N . GLU B 1 275 ? -16.328 -10.172 -21.438 1 88.75 275 GLU B N 1
ATOM 7991 C CA . GLU B 1 275 ? -16.172 -10.93 -22.672 1 88.75 275 GLU B CA 1
ATOM 7992 C C . GLU B 1 275 ? -15.953 -12.414 -22.391 1 88.75 275 GLU B C 1
ATOM 7994 O O . GLU B 1 275 ? -16.531 -13.273 -23.062 1 88.75 275 GLU B O 1
ATOM 7999 N N . GLY B 1 276 ? -15.125 -12.68 -21.422 1 86.94 276 GLY B N 1
ATOM 8000 C CA . GLY B 1 276 ? -14.898 -14.062 -21.031 1 86.94 276 GLY B CA 1
ATOM 8001 C C . GLY B 1 276 ? -16.141 -14.734 -20.469 1 86.94 276 GLY B C 1
ATOM 8002 O O . GLY B 1 276 ? -16.422 -15.891 -20.797 1 86.94 276 GLY B O 1
ATOM 8003 N N . MET B 1 277 ? -16.891 -14.07 -19.672 1 87.56 277 MET B N 1
ATOM 8004 C CA . MET B 1 277 ? -18.094 -14.609 -19.062 1 87.56 277 MET B CA 1
ATOM 8005 C C . MET B 1 277 ? -19.172 -14.883 -20.125 1 87.56 277 MET B C 1
ATOM 8007 O O . MET B 1 277 ? -19.875 -15.891 -20.047 1 87.56 277 MET B O 1
ATOM 8011 N N . ASN B 1 278 ? -19.266 -14.023 -21.062 1 84.12 278 ASN B N 1
ATOM 8012 C CA . ASN B 1 278 ? -20.297 -14.125 -22.078 1 84.12 278 ASN B CA 1
ATOM 8013 C C . ASN B 1 278 ? -19.984 -15.211 -23.109 1 84.12 278 ASN B C 1
ATOM 8015 O O . ASN B 1 278 ? -20.891 -15.805 -23.688 1 84.12 278 ASN B O 1
ATOM 8019 N N . LEU B 1 279 ? -18.703 -15.406 -23.375 1 79.19 279 LEU B N 1
ATOM 8020 C CA . LEU B 1 279 ? -18.297 -16.422 -24.344 1 79.19 279 LEU B CA 1
ATOM 8021 C C . LEU B 1 279 ? -18.344 -17.812 -23.703 1 79.19 279 LEU B C 1
ATOM 8023 O O . LEU B 1 279 ? -18.125 -18.828 -24.375 1 79.19 279 LEU B O 1
ATOM 8027 N N . GLY B 1 280 ? -18.812 -17.844 -22.438 1 75 280 GLY B N 1
ATOM 8028 C CA . GLY B 1 280 ? -18.938 -19.125 -21.766 1 75 280 GLY B CA 1
ATOM 8029 C C . GLY B 1 280 ? -17.594 -19.672 -21.312 1 75 280 GLY B C 1
ATOM 8030 O O . GLY B 1 280 ? -17.469 -20.875 -21.078 1 75 280 GLY B O 1
ATOM 8031 N N . SER B 1 281 ? -16.594 -18.859 -21.312 1 78.38 281 SER B N 1
ATOM 8032 C CA . SER B 1 281 ? -15.281 -19.281 -20.828 1 78.38 281 SER B CA 1
ATOM 8033 C C . SER B 1 281 ? -15.32 -19.609 -19.344 1 78.38 281 SER B C 1
ATOM 8035 O O . SER B 1 281 ? -16.25 -19.203 -18.641 1 78.38 281 SER B O 1
ATOM 8037 N N . ASP B 1 282 ? -14.422 -20.469 -18.953 1 84.12 282 ASP B N 1
ATOM 8038 C CA . ASP B 1 282 ? -14.328 -20.844 -17.547 1 84.12 282 ASP B CA 1
ATOM 8039 C C . ASP B 1 282 ? -13.727 -19.719 -16.703 1 84.12 282 ASP B C 1
ATOM 8041 O O . ASP B 1 282 ? -12.508 -19.672 -16.5 1 84.12 282 ASP B O 1
ATOM 8045 N N . VAL B 1 283 ? -14.539 -18.781 -16.359 1 90.38 283 VAL B N 1
ATOM 8046 C CA . VAL B 1 283 ? -14.086 -17.719 -15.492 1 90.38 283 VAL B CA 1
ATOM 8047 C C . VAL B 1 283 ? -14.109 -18.172 -14.039 1 90.38 283 VAL B C 1
ATOM 8049 O O . VAL B 1 283 ? -15.133 -18.672 -13.562 1 90.38 283 VAL B O 1
ATOM 8052 N N . GLU B 1 284 ? -12.984 -18.172 -13.453 1 92.69 284 GLU B N 1
ATOM 8053 C CA . GLU B 1 284 ? -12.867 -18.594 -12.062 1 92.69 284 GLU B CA 1
ATOM 8054 C C . GLU B 1 284 ? -12.992 -17.406 -11.109 1 92.69 284 GLU B C 1
ATOM 8056 O O . GLU B 1 284 ? -12.914 -16.25 -11.531 1 92.69 284 GLU B O 1
ATOM 8061 N N . VAL B 1 285 ? -13.203 -17.672 -9.867 1 94.69 285 VAL B N 1
ATOM 8062 C CA . VAL B 1 285 ? -13.414 -16.656 -8.828 1 94.69 285 VAL B CA 1
ATOM 8063 C C . VAL B 1 285 ? -12.188 -15.766 -8.719 1 94.69 285 VAL B C 1
ATOM 8065 O O . VAL B 1 285 ? -12.297 -14.578 -8.422 1 94.69 285 VAL B O 1
ATOM 8068 N N . ALA B 1 286 ? -11.039 -16.281 -9 1 93.69 286 ALA B N 1
ATOM 8069 C CA . ALA B 1 286 ? -9.789 -15.531 -8.898 1 93.69 286 ALA B CA 1
ATOM 8070 C C . ALA B 1 286 ? -9.797 -14.328 -9.828 1 93.69 286 ALA B C 1
ATOM 8072 O O . ALA B 1 286 ? -9.289 -13.258 -9.469 1 93.69 286 ALA B O 1
ATOM 8073 N N . SER B 1 287 ? -10.289 -14.492 -11.078 1 96.25 287 SER B N 1
ATOM 8074 C CA . SER B 1 287 ? -10.375 -13.398 -12.031 1 96.25 287 SER B CA 1
ATOM 8075 C C . SER B 1 287 ? -11.344 -12.32 -11.547 1 96.25 287 SER B C 1
ATOM 8077 O O . SER B 1 287 ? -11.07 -11.125 -11.688 1 96.25 287 SER B O 1
ATOM 8079 N N . CYS B 1 288 ? -12.414 -12.789 -10.992 1 97.19 288 CYS B N 1
ATOM 8080 C CA . CYS B 1 288 ? -13.375 -11.852 -10.43 1 97.19 288 CYS B CA 1
ATOM 8081 C C . CYS B 1 288 ? -12.773 -11.094 -9.25 1 97.19 288 CYS B C 1
ATOM 8083 O O . CYS B 1 288 ? -12.945 -9.883 -9.133 1 97.19 288 CYS B O 1
ATOM 8085 N N . ASN B 1 289 ? -12.102 -11.805 -8.383 1 96.62 289 ASN B N 1
ATOM 8086 C CA . ASN B 1 289 ? -11.445 -11.18 -7.238 1 96.62 289 ASN B CA 1
ATOM 8087 C C . ASN B 1 289 ? -10.445 -10.125 -7.676 1 96.62 289 ASN B C 1
ATOM 8089 O O . ASN B 1 289 ? -10.312 -9.086 -7.027 1 96.62 289 ASN B O 1
ATOM 8093 N N . ALA B 1 290 ? -9.688 -10.414 -8.734 1 97.31 290 ALA B N 1
ATOM 8094 C CA . ALA B 1 290 ? -8.727 -9.453 -9.266 1 97.31 290 ALA B CA 1
ATOM 8095 C C . ALA B 1 290 ? -9.43 -8.164 -9.695 1 97.31 290 ALA B C 1
ATOM 8097 O O . ALA B 1 290 ? -8.953 -7.066 -9.406 1 97.31 290 ALA B O 1
ATOM 8098 N N . LEU B 1 291 ? -10.5 -8.344 -10.406 1 97.5 291 LEU B N 1
ATOM 8099 C CA . LEU B 1 291 ? -11.25 -7.18 -10.867 1 97.5 291 LEU B CA 1
ATOM 8100 C C . LEU B 1 291 ? -11.867 -6.43 -9.688 1 97.5 291 LEU B C 1
ATOM 8102 O O . LEU B 1 291 ? -11.844 -5.199 -9.656 1 97.5 291 LEU B O 1
ATOM 8106 N N . LEU B 1 292 ? -12.422 -7.195 -8.719 1 97.12 292 LEU B N 1
ATOM 8107 C CA . LEU B 1 292 ? -12.984 -6.574 -7.52 1 97.12 292 LEU B CA 1
ATOM 8108 C C . LEU B 1 292 ? -11.93 -5.746 -6.793 1 97.12 292 LEU B C 1
ATOM 8110 O O . LEU B 1 292 ? -12.219 -4.645 -6.324 1 97.12 292 LEU B O 1
ATOM 8114 N N . THR B 1 293 ? -10.742 -6.273 -6.641 1 96 293 THR B N 1
ATOM 8115 C CA . THR B 1 293 ? -9.641 -5.574 -5.996 1 96 293 THR B CA 1
ATOM 8116 C C . THR B 1 293 ? -9.305 -4.289 -6.742 1 96 293 THR B C 1
ATOM 8118 O O . THR B 1 293 ? -9.117 -3.236 -6.129 1 96 293 THR B O 1
ATOM 8121 N N . GLY B 1 294 ? -9.203 -4.41 -8.102 1 94.06 294 GLY B N 1
ATOM 8122 C CA . GLY B 1 294 ? -8.922 -3.24 -8.914 1 94.06 294 GLY B CA 1
ATOM 8123 C C . GLY B 1 294 ? -9.984 -2.162 -8.805 1 94.06 294 GLY B C 1
ATOM 8124 O O . GLY B 1 294 ? -9.664 -0.981 -8.656 1 94.06 294 GLY B O 1
ATOM 8125 N N . LEU B 1 295 ? -11.211 -2.572 -8.867 1 92.12 295 LEU B N 1
ATOM 8126 C CA . LEU B 1 295 ? -12.32 -1.632 -8.758 1 92.12 295 LEU B CA 1
ATOM 8127 C C . LEU B 1 295 ? -12.32 -0.953 -7.391 1 92.12 295 LEU B C 1
ATOM 8129 O O . LEU B 1 295 ? -12.641 0.235 -7.285 1 92.12 295 LEU B O 1
ATOM 8133 N N . GLY B 1 296 ? -12.008 -1.705 -6.324 1 90.31 296 GLY B N 1
ATOM 8134 C CA . GLY B 1 296 ? -11.906 -1.143 -4.984 1 90.31 296 GLY B CA 1
ATOM 8135 C C . GLY B 1 296 ? -10.836 -0.074 -4.867 1 90.31 296 GLY B C 1
ATOM 8136 O O . GLY B 1 296 ? -11.039 0.949 -4.211 1 90.31 296 GLY B O 1
ATOM 8137 N N . GLN B 1 297 ? -9.711 -0.28 -5.477 1 86.31 297 GLN B N 1
ATOM 8138 C CA . GLN B 1 297 ? -8.609 0.675 -5.441 1 86.31 297 GLN B CA 1
ATOM 8139 C C . GLN B 1 297 ? -9 1.99 -6.109 1 86.31 297 GLN B C 1
ATOM 8141 O O . GLN B 1 297 ? -8.5 3.053 -5.738 1 86.31 297 GLN B O 1
ATOM 8146 N N . HIS B 1 298 ? -9.891 1.855 -7.047 1 80.19 298 HIS B N 1
ATOM 8147 C CA . HIS B 1 298 ? -10.312 3.051 -7.766 1 80.19 298 HIS B CA 1
ATOM 8148 C C . HIS B 1 298 ? -11.664 3.543 -7.262 1 80.19 298 HIS B C 1
ATOM 8150 O O . HIS B 1 298 ? -12.328 4.352 -7.922 1 80.19 298 HIS B O 1
ATOM 8156 N N . ARG B 1 299 ? -12.195 2.92 -6.176 1 80.31 299 ARG B N 1
ATOM 8157 C CA . ARG B 1 299 ? -13.359 3.357 -5.418 1 80.31 299 ARG B CA 1
ATOM 8158 C C . ARG B 1 299 ? -14.633 3.268 -6.258 1 80.31 299 ARG B C 1
ATOM 8160 O O . ARG B 1 299 ? -15.453 4.184 -6.25 1 80.31 299 ARG B O 1
ATOM 8167 N N . ASP B 1 300 ? -14.609 2.344 -7.109 1 85.19 300 ASP B N 1
ATOM 8168 C CA . ASP B 1 300 ? -15.805 2.098 -7.918 1 85.19 300 ASP B CA 1
ATOM 8169 C C . ASP B 1 300 ? -16.719 1.082 -7.242 1 85.19 300 ASP B C 1
ATOM 8171 O O . ASP B 1 300 ? -16.797 -0.075 -7.66 1 85.19 300 ASP B O 1
ATOM 8175 N N . PHE B 1 301 ? -17.531 1.506 -6.301 1 83.38 301 PHE B N 1
ATOM 8176 C CA . PHE B 1 301 ? -18.359 0.632 -5.48 1 83.38 301 PHE B CA 1
ATOM 8177 C C . PHE B 1 301 ? -19.547 0.127 -6.273 1 83.38 301 PHE B C 1
ATOM 8179 O O . PHE B 1 301 ? -20.016 -0.996 -6.059 1 83.38 301 PHE B O 1
ATOM 8186 N N . ALA B 1 302 ? -20.031 0.995 -7.121 1 85.44 302 ALA B N 1
ATOM 8187 C CA . ALA B 1 302 ? -21.188 0.604 -7.934 1 85.44 302 ALA B CA 1
ATOM 8188 C C . ALA B 1 302 ? -20.875 -0.649 -8.75 1 85.44 302 ALA B C 1
ATOM 8190 O O . ALA B 1 302 ? -21.672 -1.59 -8.773 1 85.44 302 ALA B O 1
ATOM 8191 N N . ARG B 1 303 ? -19.812 -0.675 -9.398 1 91.31 303 ARG B N 1
ATOM 8192 C CA . ARG B 1 303 ? -19.438 -1.821 -10.227 1 91.31 303 ARG B CA 1
ATOM 8193 C C . ARG B 1 303 ? -19.078 -3.027 -9.367 1 91.31 303 ARG B C 1
ATOM 8195 O O . ARG B 1 303 ? -19.266 -4.172 -9.781 1 91.31 303 ARG B O 1
ATOM 8202 N N . ILE B 1 304 ? -18.453 -2.83 -8.156 1 93.38 304 ILE B N 1
ATOM 8203 C CA . ILE B 1 304 ? -18.172 -3.93 -7.234 1 93.38 304 ILE B CA 1
ATOM 8204 C C . ILE B 1 304 ? -19.469 -4.688 -6.934 1 93.38 304 ILE B C 1
ATOM 8206 O O . ILE B 1 304 ? -19.516 -5.914 -7.043 1 93.38 304 ILE B O 1
ATOM 8210 N N . ASN B 1 305 ? -20.516 -3.943 -6.637 1 91 305 ASN B N 1
ATOM 8211 C CA . ASN B 1 305 ? -21.797 -4.555 -6.32 1 91 305 ASN B CA 1
ATOM 8212 C C . ASN B 1 305 ? -22.406 -5.27 -7.527 1 91 305 ASN B C 1
ATOM 8214 O O . ASN B 1 305 ? -22.984 -6.352 -7.391 1 91 305 ASN B O 1
ATOM 8218 N N . LEU B 1 306 ? -22.266 -4.59 -8.625 1 94.38 306 LEU B N 1
ATOM 8219 C CA . LEU B 1 306 ? -22.797 -5.188 -9.844 1 94.38 306 LEU B CA 1
ATOM 8220 C C . LEU B 1 306 ? -22.094 -6.508 -10.148 1 94.38 306 LEU B C 1
ATOM 8222 O O . LEU B 1 306 ? -22.734 -7.488 -10.523 1 94.38 306 LEU B O 1
ATOM 8226 N N . LEU B 1 307 ? -20.766 -6.527 -10.039 1 96.25 307 LEU B N 1
ATOM 8227 C CA . LEU B 1 307 ? -20.016 -7.738 -10.328 1 96.25 307 LEU B CA 1
ATOM 8228 C C . LEU B 1 307 ? -20.375 -8.852 -9.352 1 96.25 307 LEU B C 1
ATOM 8230 O O . LEU B 1 307 ? -20.484 -10.016 -9.742 1 96.25 307 LEU B O 1
ATOM 8234 N N . MET B 1 308 ? -20.531 -8.547 -8.07 1 94.75 308 MET B N 1
ATOM 8235 C CA . MET B 1 308 ? -20.922 -9.523 -7.066 1 94.75 308 MET B CA 1
ATOM 8236 C C . MET B 1 308 ? -22.266 -10.164 -7.43 1 94.75 308 MET B C 1
ATOM 8238 O O . MET B 1 308 ? -22.438 -11.375 -7.289 1 94.75 308 MET B O 1
ATOM 8242 N N . LYS B 1 309 ? -23.141 -9.336 -7.875 1 94.25 309 LYS B N 1
ATOM 8243 C CA . LYS B 1 309 ? -24.453 -9.828 -8.312 1 94.25 309 LYS B CA 1
ATOM 8244 C C . LYS B 1 309 ? -24.312 -10.734 -9.523 1 94.25 309 LYS B C 1
ATOM 8246 O O . LYS B 1 309 ? -24.953 -11.797 -9.586 1 94.25 309 LYS B O 1
ATOM 8251 N N . GLU B 1 310 ? -23.5 -10.312 -10.453 1 94.19 310 GLU B N 1
ATOM 8252 C CA . GLU B 1 310 ? -23.281 -11.102 -11.664 1 94.19 310 GLU B CA 1
ATOM 8253 C C . GLU B 1 310 ? -22.641 -12.445 -11.344 1 94.19 310 GLU B C 1
ATOM 8255 O O . GLU B 1 310 ? -22.938 -13.453 -11.992 1 94.19 310 GLU B O 1
ATOM 8260 N N . MET B 1 311 ? -21.672 -12.461 -10.414 1 94.12 311 MET B N 1
ATOM 8261 C CA . MET B 1 311 ? -21.047 -13.711 -10.008 1 94.12 311 MET B CA 1
ATOM 8262 C C . MET B 1 311 ? -22.078 -14.711 -9.523 1 94.12 311 MET B C 1
ATOM 8264 O O . MET B 1 311 ? -22.047 -15.883 -9.906 1 94.12 311 MET B O 1
ATOM 8268 N N . LYS B 1 312 ? -23.016 -14.258 -8.766 1 89.81 312 LYS B N 1
ATOM 8269 C CA . LYS B 1 312 ? -24.078 -15.102 -8.25 1 89.81 312 LYS B CA 1
ATOM 8270 C C . LYS B 1 312 ? -24.969 -15.633 -9.383 1 89.81 312 LYS B C 1
ATOM 8272 O O . LYS B 1 312 ? -25.312 -16.812 -9.406 1 89.81 312 LYS B O 1
ATOM 8277 N N . GLU B 1 313 ? -25.266 -14.773 -10.273 1 91.25 313 GLU B N 1
ATOM 8278 C CA . GLU B 1 313 ? -26.125 -15.141 -11.391 1 91.25 313 GLU B CA 1
ATOM 8279 C C . GLU B 1 313 ? -25.438 -16.156 -12.305 1 91.25 313 GLU B C 1
ATOM 8281 O O . GLU B 1 313 ? -26.094 -17.031 -12.867 1 91.25 313 GLU B O 1
ATOM 8286 N N . LYS B 1 314 ? -24.156 -16.062 -12.445 1 91.12 314 LYS B N 1
ATOM 8287 C CA . LYS B 1 314 ? -23.422 -16.906 -13.367 1 91.12 314 LYS B CA 1
ATOM 8288 C C . LYS B 1 314 ? -22.891 -18.156 -12.664 1 91.12 314 LYS B C 1
ATOM 8290 O O . LYS B 1 314 ? -22.172 -18.953 -13.266 1 91.12 314 LYS B O 1
ATOM 8295 N N . GLY B 1 315 ? -23.188 -18.219 -11.367 1 90 315 GLY B N 1
ATOM 8296 C CA . GLY B 1 315 ? -22.844 -19.422 -10.617 1 90 315 GLY B CA 1
ATOM 8297 C C . GLY B 1 315 ? -21.391 -19.438 -10.164 1 90 315 GLY B C 1
ATOM 8298 O O . GLY B 1 315 ? -20.812 -20.5 -9.938 1 90 315 GLY B O 1
ATOM 8299 N N . ILE B 1 316 ? -20.641 -18.375 -10.266 1 93.62 316 ILE B N 1
ATOM 8300 C CA . ILE B 1 316 ? -19.297 -18.25 -9.703 1 93.62 316 ILE B CA 1
ATOM 8301 C C . ILE B 1 316 ? -19.375 -18 -8.203 1 93.62 316 ILE B C 1
ATOM 8303 O O . ILE B 1 316 ? -19.766 -16.922 -7.77 1 93.62 316 ILE B O 1
ATOM 8307 N N . LYS B 1 317 ? -19.109 -18.906 -7.414 1 92.12 317 LYS B N 1
ATOM 8308 C CA . LYS B 1 317 ? -19.297 -18.828 -5.969 1 92.12 317 LYS B CA 1
ATOM 8309 C C . LYS B 1 317 ? -18.203 -17.984 -5.316 1 92.12 317 LYS B C 1
ATOM 8311 O O . LYS B 1 317 ? -17.016 -18.297 -5.43 1 92.12 317 LYS B O 1
ATOM 8316 N N . PRO B 1 318 ? -18.594 -16.969 -4.613 1 94 318 PRO B N 1
ATOM 8317 C CA . PRO B 1 318 ? -17.609 -16.172 -3.869 1 94 318 PRO B CA 1
ATOM 8318 C C . PRO B 1 318 ? -16.938 -16.969 -2.76 1 94 318 PRO B C 1
ATOM 8320 O O . PRO B 1 318 ? -17.562 -17.812 -2.129 1 94 318 PRO B O 1
ATOM 8323 N N . ASP B 1 319 ? -15.742 -16.797 -2.586 1 93 319 ASP B N 1
ATOM 8324 C CA . ASP B 1 319 ? -15 -17.484 -1.529 1 93 319 ASP B CA 1
ATOM 8325 C C . ASP B 1 319 ? -14.586 -16.5 -0.432 1 93 319 ASP B C 1
ATOM 8327 O O . ASP B 1 319 ? -15.102 -15.383 -0.363 1 93 319 ASP B O 1
ATOM 8331 N N . VAL B 1 320 ? -13.766 -16.953 0.52 1 91.75 320 VAL B N 1
ATOM 8332 C CA . VAL B 1 320 ? -13.383 -16.141 1.674 1 91.75 320 VAL B CA 1
ATOM 8333 C C . VAL B 1 320 ? -12.586 -14.922 1.214 1 91.75 320 VAL B C 1
ATOM 8335 O O . VAL B 1 320 ? -12.688 -13.844 1.804 1 91.75 320 VAL B O 1
ATOM 8338 N N . VAL B 1 321 ? -11.805 -15.055 0.142 1 93.19 321 VAL B N 1
ATOM 8339 C CA . VAL B 1 321 ? -11.031 -13.953 -0.412 1 93.19 321 VAL B CA 1
ATOM 8340 C C . VAL B 1 321 ? -11.969 -12.898 -0.996 1 93.19 321 VAL B C 1
ATOM 8342 O O . VAL B 1 321 ? -11.734 -11.695 -0.836 1 93.19 321 VAL B O 1
ATOM 8345 N N . THR B 1 322 ? -13.008 -13.359 -1.684 1 95.88 322 THR B N 1
ATOM 8346 C CA . THR B 1 322 ? -14 -12.461 -2.277 1 95.88 322 THR B CA 1
ATOM 8347 C C . THR B 1 322 ? -14.625 -11.57 -1.212 1 95.88 322 THR B C 1
ATOM 8349 O O . THR B 1 322 ? -14.648 -10.344 -1.356 1 95.88 322 THR B O 1
ATOM 8352 N N . TYR B 1 323 ? -15.086 -12.203 -0.196 1 95.25 323 TYR B N 1
ATOM 8353 C CA . TYR B 1 323 ? -15.734 -11.438 0.862 1 95.25 323 TYR B CA 1
ATOM 8354 C C . TYR B 1 323 ? -14.719 -10.594 1.626 1 95.25 323 TYR B C 1
ATOM 8356 O O . TYR B 1 323 ? -15.047 -9.516 2.127 1 95.25 323 TYR B O 1
ATOM 8364 N N . GLY B 1 324 ? -13.5 -11.133 1.739 1 95 324 GLY B N 1
ATOM 8365 C CA . GLY B 1 324 ? -12.445 -10.312 2.312 1 95 324 GLY B CA 1
ATOM 8366 C C . GLY B 1 324 ? -12.219 -9.016 1.555 1 95 324 GLY B C 1
ATOM 8367 O O . GLY B 1 324 ? -12.062 -7.953 2.16 1 95 324 GLY B O 1
ATOM 8368 N N . ILE B 1 325 ? -12.148 -9.109 0.228 1 96.25 325 ILE B N 1
ATOM 8369 C CA . ILE B 1 325 ? -11.992 -7.945 -0.635 1 96.25 325 ILE B CA 1
ATOM 8370 C C . ILE B 1 325 ? -13.172 -6.992 -0.439 1 96.25 325 ILE B C 1
ATOM 8372 O O . ILE B 1 325 ? -12.984 -5.777 -0.338 1 96.25 325 ILE B O 1
ATOM 8376 N N . MET B 1 326 ? -14.352 -7.57 -0.385 1 95.31 326 MET B N 1
ATOM 8377 C CA . MET B 1 326 ? -15.562 -6.77 -0.21 1 95.31 326 MET B CA 1
ATOM 8378 C C . MET B 1 326 ? -15.523 -6.004 1.108 1 95.31 326 MET B C 1
ATOM 8380 O O . MET B 1 326 ? -15.758 -4.797 1.136 1 95.31 326 MET B O 1
ATOM 8384 N N . ILE B 1 327 ? -15.234 -6.68 2.186 1 95.94 327 ILE B N 1
ATOM 8385 C CA . ILE B 1 327 ? -15.195 -6.074 3.512 1 95.94 327 ILE B CA 1
ATOM 8386 C C . ILE B 1 327 ? -14.102 -5.012 3.564 1 95.94 327 ILE B C 1
ATOM 8388 O O . ILE B 1 327 ? -14.297 -3.936 4.133 1 95.94 327 ILE B O 1
ATOM 8392 N N . LYS B 1 328 ? -12.945 -5.316 3.012 1 95.31 328 LYS B N 1
ATOM 8393 C CA . LYS B 1 328 ? -11.859 -4.348 2.959 1 95.31 328 LYS B CA 1
ATOM 8394 C C . LYS B 1 328 ? -12.289 -3.072 2.244 1 95.31 328 LYS B C 1
ATOM 8396 O O . LYS B 1 328 ? -12.016 -1.967 2.715 1 95.31 328 LYS B O 1
ATOM 8401 N N . ASN B 1 329 ? -12.93 -3.23 1.122 1 92.31 329 ASN B N 1
ATOM 8402 C CA . ASN B 1 329 ? -13.398 -2.076 0.364 1 92.31 329 ASN B CA 1
ATOM 8403 C C . ASN B 1 329 ? -14.461 -1.293 1.132 1 92.31 329 ASN B C 1
ATOM 8405 O O . ASN B 1 329 ? -14.461 -0.061 1.118 1 92.31 329 ASN B O 1
ATOM 8409 N N . LEU B 1 330 ? -15.359 -2.01 1.746 1 92.06 330 LEU B N 1
ATOM 8410 C CA . LEU B 1 330 ? -16.391 -1.349 2.547 1 92.06 330 LEU B CA 1
ATOM 8411 C C . LEU B 1 330 ? -15.758 -0.538 3.674 1 92.06 330 LEU B C 1
ATOM 8413 O O . LEU B 1 330 ? -16.188 0.581 3.959 1 92.06 330 LEU B O 1
ATOM 8417 N N . CYS B 1 331 ? -14.734 -1.057 4.316 1 91.81 331 CYS B N 1
ATOM 8418 C CA . CYS B 1 331 ? -14.031 -0.339 5.375 1 91.81 331 CYS B CA 1
ATOM 8419 C C . CYS B 1 331 ? -13.344 0.903 4.828 1 91.81 331 CYS B C 1
ATOM 8421 O O . CYS B 1 331 ? -13.398 1.97 5.441 1 91.81 331 CYS B O 1
ATOM 8423 N N . ASN B 1 332 ? -12.703 0.712 3.729 1 87.19 332 ASN B N 1
ATOM 8424 C CA . ASN B 1 332 ? -12.008 1.835 3.109 1 87.19 332 ASN B CA 1
ATOM 8425 C C . ASN B 1 332 ? -12.969 2.955 2.73 1 87.19 332 ASN B C 1
ATOM 8427 O O . ASN B 1 332 ? -12.602 4.129 2.75 1 87.19 332 ASN B O 1
ATOM 8431 N N . PHE B 1 333 ? -14.18 2.547 2.396 1 83 333 PHE B N 1
ATOM 8432 C CA . PHE B 1 333 ? -15.203 3.514 2.008 1 83 333 PHE B CA 1
ATOM 8433 C C . PHE B 1 333 ? -15.977 4 3.225 1 83 333 PHE B C 1
ATOM 8435 O O . PHE B 1 333 ? -16.938 4.762 3.092 1 83 333 PHE B O 1
ATOM 8442 N N . ARG B 1 334 ? -15.602 3.482 4.371 1 84.88 334 ARG B N 1
ATOM 8443 C CA . ARG B 1 334 ? -16.188 3.861 5.652 1 84.88 334 ARG B CA 1
ATOM 8444 C C . ARG B 1 334 ? -17.641 3.396 5.746 1 84.88 334 ARG B C 1
ATOM 8446 O O . ARG B 1 334 ? -18.5 4.133 6.23 1 84.88 334 ARG B O 1
ATOM 8453 N N . ARG B 1 335 ? -17.906 2.393 5.082 1 88.62 335 ARG B N 1
ATOM 8454 C CA . ARG B 1 335 ? -19.203 1.72 5.207 1 88.62 335 ARG B CA 1
ATOM 8455 C C . ARG B 1 335 ? -19.109 0.528 6.156 1 88.62 335 ARG B C 1
ATOM 8457 O O . ARG B 1 335 ? -19.375 -0.609 5.758 1 88.62 335 ARG B O 1
ATOM 8464 N N . LEU B 1 336 ? -18.844 0.824 7.406 1 91.38 336 LEU B N 1
ATOM 8465 C CA . LEU B 1 336 ? -18.5 -0.192 8.398 1 91.38 336 LEU B CA 1
ATOM 8466 C C . LEU B 1 336 ? -19.734 -0.983 8.805 1 91.38 336 LEU B C 1
ATOM 8468 O O . LEU B 1 336 ? -19.656 -2.176 9.102 1 91.38 336 LEU B O 1
ATOM 8472 N N . ASP B 1 337 ? -20.906 -0.289 8.883 1 90.38 337 ASP B N 1
ATOM 8473 C CA . ASP B 1 337 ? -22.125 -1.001 9.25 1 90.38 337 ASP B CA 1
ATOM 8474 C C . ASP B 1 337 ? -22.453 -2.1 8.242 1 90.38 337 ASP B C 1
ATOM 8476 O O . ASP B 1 337 ? -22.859 -3.201 8.625 1 90.38 337 ASP B O 1
ATOM 8480 N N . GLU B 1 338 ? -22.297 -1.728 6.988 1 92.38 338 GLU B N 1
ATOM 8481 C CA . GLU B 1 338 ? -22.5 -2.736 5.957 1 92.38 338 GLU B CA 1
ATOM 8482 C C . GLU B 1 338 ? -21.469 -3.854 6.059 1 92.38 338 GLU B C 1
ATOM 8484 O O . GLU B 1 338 ? -21.781 -5.023 5.816 1 92.38 338 GLU B O 1
ATOM 8489 N N . ALA B 1 339 ? -20.203 -3.512 6.305 1 94.94 339 ALA B N 1
ATOM 8490 C CA . ALA B 1 339 ? -19.141 -4.508 6.465 1 94.94 339 ALA B CA 1
ATOM 8491 C C . ALA B 1 339 ? -19.469 -5.477 7.598 1 94.94 339 ALA B C 1
ATOM 8493 O O . ALA B 1 339 ? -19.266 -6.688 7.465 1 94.94 339 ALA B O 1
ATOM 8494 N N . LEU B 1 340 ? -20.016 -4.973 8.727 1 94.56 340 LEU B N 1
ATOM 8495 C CA . LEU B 1 340 ? -20.391 -5.793 9.875 1 94.56 340 LEU B CA 1
ATOM 8496 C C . LEU B 1 340 ? -21.562 -6.703 9.523 1 94.56 340 LEU B C 1
ATOM 8498 O O . LEU B 1 340 ? -21.625 -7.84 10 1 94.56 340 LEU B O 1
ATOM 8502 N N . GLU B 1 341 ? -22.422 -6.156 8.734 1 94.75 341 GLU B N 1
ATOM 8503 C CA . GLU B 1 341 ? -23.531 -6.973 8.281 1 94.75 341 GLU B CA 1
ATOM 8504 C C . GLU B 1 341 ? -23.062 -8.164 7.461 1 94.75 341 GLU B C 1
ATOM 8506 O O . GLU B 1 341 ? -23.594 -9.273 7.59 1 94.75 341 GLU B O 1
ATOM 8511 N N . VAL B 1 342 ? -22.109 -7.918 6.559 1 95.19 342 VAL B N 1
ATOM 8512 C CA . VAL B 1 342 ? -21.547 -9 5.758 1 95.19 342 VAL B CA 1
ATOM 8513 C C . VAL B 1 342 ? -20.906 -10.047 6.672 1 95.19 342 VAL B C 1
ATOM 8515 O O . VAL B 1 342 ? -21.078 -11.25 6.461 1 95.19 342 VAL B O 1
ATOM 8518 N N . LEU B 1 343 ? -20.141 -9.625 7.656 1 94.94 343 LEU B N 1
ATOM 8519 C CA . LEU B 1 343 ? -19.531 -10.547 8.609 1 94.94 343 LEU B CA 1
ATOM 8520 C C . LEU B 1 343 ? -20.594 -11.398 9.297 1 94.94 343 LEU B C 1
ATOM 8522 O O . LEU B 1 343 ? -20.406 -12.602 9.477 1 94.94 343 LEU B O 1
ATOM 8526 N N . GLU B 1 344 ? -21.703 -10.734 9.719 1 94.31 344 GLU B N 1
ATOM 8527 C CA . GLU B 1 344 ? -22.781 -11.461 10.398 1 94.31 344 GLU B CA 1
ATOM 8528 C C . GLU B 1 344 ? -23.391 -12.516 9.484 1 94.31 344 GLU B C 1
ATOM 8530 O O . GLU B 1 344 ? -23.703 -13.625 9.93 1 94.31 344 GLU B O 1
ATOM 8535 N N . LYS B 1 345 ? -23.562 -12.148 8.281 1 94.5 345 LYS B N 1
ATOM 8536 C CA . LYS B 1 345 ? -24.094 -13.102 7.316 1 94.5 345 LYS B CA 1
ATOM 8537 C C . LYS B 1 345 ? -23.141 -14.273 7.117 1 94.5 345 LYS B C 1
ATOM 8539 O O . LYS B 1 345 ? -23.594 -15.406 6.91 1 94.5 345 LYS B O 1
ATOM 8544 N N . MET B 1 346 ? -21.859 -14.023 7.102 1 91.25 346 MET B N 1
ATOM 8545 C CA . MET B 1 346 ? -20.859 -15.086 6.984 1 91.25 346 MET B CA 1
ATOM 8546 C C . MET B 1 346 ? -20.906 -16.016 8.195 1 91.25 346 MET B C 1
ATOM 8548 O O . MET B 1 346 ? -20.875 -17.234 8.047 1 91.25 346 MET B O 1
ATOM 8552 N N . ARG B 1 347 ? -21.016 -15.461 9.32 1 89 347 ARG B N 1
ATOM 8553 C CA . ARG B 1 347 ? -21 -16.219 10.562 1 89 347 ARG B CA 1
ATOM 8554 C C . ARG B 1 347 ? -22.25 -17.078 10.68 1 89 347 ARG B C 1
ATOM 8556 O O . ARG B 1 347 ? -22.203 -18.188 11.219 1 89 347 ARG B O 1
ATOM 8563 N N . ASP B 1 348 ? -23.375 -16.516 10.211 1 90 348 ASP B N 1
ATOM 8564 C CA . ASP B 1 348 ? -24.641 -17.234 10.289 1 90 348 ASP B CA 1
ATOM 8565 C C . ASP B 1 348 ? -24.719 -18.328 9.227 1 90 348 ASP B C 1
ATOM 8567 O O . ASP B 1 348 ? -25.688 -19.094 9.188 1 90 348 ASP B O 1
ATOM 8571 N N . GLY B 1 349 ? -23.812 -18.391 8.383 1 88.12 349 GLY B N 1
ATOM 8572 C CA . GLY B 1 349 ? -23.781 -19.438 7.371 1 88.12 349 GLY B CA 1
ATOM 8573 C C . GLY B 1 349 ? -24.609 -19.109 6.145 1 88.12 349 GLY B C 1
ATOM 8574 O O . GLY B 1 349 ? -24.734 -19.938 5.242 1 88.12 349 GLY B O 1
ATOM 8575 N N . GLU B 1 350 ? -25.078 -17.906 6.148 1 89.25 350 GLU B N 1
ATOM 8576 C CA . GLU B 1 350 ? -25.938 -17.516 5.035 1 89.25 350 GLU B CA 1
ATOM 8577 C C . GLU B 1 350 ? -25.156 -17.453 3.727 1 89.25 350 GLU B C 1
ATOM 8579 O O . GLU B 1 350 ? -25.703 -17.703 2.654 1 89.25 350 GLU B O 1
ATOM 8584 N N . LEU B 1 351 ? -23.891 -17.25 3.869 1 90 351 LEU B N 1
ATOM 8585 C CA . LEU B 1 351 ? -23.078 -17.062 2.672 1 90 351 LEU B CA 1
ATOM 8586 C C . LEU B 1 351 ? -22.266 -18.312 2.357 1 90 351 LEU B C 1
ATOM 8588 O O . LEU B 1 351 ? -21.641 -18.406 1.3 1 90 351 LEU B O 1
ATOM 8592 N N . GLY B 1 352 ? -22.375 -19.281 3.174 1 86.38 352 GLY B N 1
ATOM 8593 C CA . GLY B 1 352 ? -21.719 -20.547 2.941 1 86.38 352 GLY B CA 1
ATOM 8594 C C . GLY B 1 352 ? -20.203 -20.5 3.119 1 86.38 352 GLY B C 1
ATOM 8595 O O . GLY B 1 352 ? -19.484 -21.406 2.688 1 86.38 352 GLY B O 1
ATOM 8596 N N . VAL B 1 353 ? -19.625 -19.359 3.488 1 88.56 353 VAL B N 1
ATOM 8597 C CA . VAL B 1 353 ? -18.203 -19.172 3.709 1 88.56 353 VAL B CA 1
ATOM 8598 C C . VAL B 1 353 ? -17.969 -18.609 5.109 1 88.56 353 VAL B C 1
ATOM 8600 O O . VAL B 1 353 ? -18.641 -17.672 5.535 1 88.56 353 VAL B O 1
ATOM 8603 N N . GLU B 1 354 ? -17.016 -19.172 5.832 1 86.88 354 GLU B N 1
ATOM 8604 C CA . GLU B 1 354 ? -16.703 -18.719 7.18 1 86.88 354 GLU B CA 1
ATOM 8605 C C . GLU B 1 354 ? -15.641 -17.625 7.16 1 86.88 354 GLU B C 1
ATOM 8607 O O . GLU B 1 354 ? -14.711 -17.672 6.352 1 86.88 354 GLU B O 1
ATOM 8612 N N . PRO B 1 355 ? -15.797 -16.688 8.078 1 89.38 355 PRO B N 1
ATOM 8613 C CA . PRO B 1 355 ? -14.797 -15.625 8.133 1 89.38 355 PRO B CA 1
ATOM 8614 C C . PRO B 1 355 ? -13.453 -16.109 8.672 1 89.38 355 PRO B C 1
ATOM 8616 O O . PRO B 1 355 ? -13.398 -17.062 9.438 1 89.38 355 PRO B O 1
ATOM 8619 N N . ASP B 1 356 ? -12.445 -15.594 8.203 1 87.44 356 ASP B N 1
ATOM 8620 C CA . ASP B 1 356 ? -11.109 -15.922 8.695 1 87.44 356 ASP B CA 1
ATOM 8621 C C . ASP B 1 356 ? -10.508 -14.758 9.477 1 87.44 356 ASP B C 1
ATOM 8623 O O . ASP B 1 356 ? -11.164 -13.734 9.68 1 87.44 356 ASP B O 1
ATOM 8627 N N . VAL B 1 357 ? -9.258 -14.93 10 1 85.94 357 VAL B N 1
ATOM 8628 C CA . VAL B 1 357 ? -8.602 -13.953 10.867 1 85.94 357 VAL B CA 1
ATOM 8629 C C . VAL B 1 357 ? -8.367 -12.656 10.102 1 85.94 357 VAL B C 1
ATOM 8631 O O . VAL B 1 357 ? -8.445 -11.562 10.672 1 85.94 357 VAL B O 1
ATOM 8634 N N . PHE B 1 358 ? -8.062 -12.781 8.852 1 88.06 358 PHE B N 1
ATOM 8635 C CA . PHE B 1 358 ? -7.812 -11.609 8.016 1 88.06 358 PHE B CA 1
ATOM 8636 C C . PHE B 1 358 ? -9.039 -10.703 7.984 1 88.06 358 PHE B C 1
ATOM 8638 O O . PHE B 1 358 ? -8.906 -9.477 8.047 1 88.06 358 PHE B O 1
ATOM 8645 N N . ILE B 1 359 ? -10.203 -11.25 7.832 1 92.19 359 ILE B N 1
ATOM 8646 C CA . ILE B 1 359 ? -11.453 -10.5 7.762 1 92.19 359 ILE B CA 1
ATOM 8647 C C . ILE B 1 359 ? -11.695 -9.781 9.086 1 92.19 359 ILE B C 1
ATOM 8649 O O . ILE B 1 359 ? -12.031 -8.594 9.102 1 92.19 359 ILE B O 1
ATOM 8653 N N . TYR B 1 360 ? -11.508 -10.484 10.203 1 92.5 360 TYR B N 1
ATOM 8654 C CA . TYR B 1 360 ? -11.672 -9.867 11.508 1 92.5 360 TYR B CA 1
ATOM 8655 C C . TYR B 1 360 ? -10.688 -8.719 11.703 1 92.5 360 TYR B C 1
ATOM 8657 O O . TYR B 1 360 ? -11.062 -7.633 12.156 1 92.5 360 TYR B O 1
ATOM 8665 N N . ASN B 1 361 ? -9.414 -8.93 11.336 1 92.12 361 ASN B N 1
ATOM 8666 C CA . ASN B 1 361 ? -8.406 -7.887 11.461 1 92.12 361 ASN B CA 1
ATOM 8667 C C . ASN B 1 361 ? -8.758 -6.664 10.625 1 92.12 361 ASN B C 1
ATOM 8669 O O . ASN B 1 361 ? -8.555 -5.527 11.062 1 92.12 361 ASN B O 1
ATOM 8673 N N . THR B 1 362 ? -9.195 -6.887 9.422 1 94.94 362 THR B N 1
ATOM 8674 C CA . THR B 1 362 ? -9.586 -5.797 8.531 1 94.94 362 THR B CA 1
ATOM 8675 C C . THR B 1 362 ? -10.719 -4.977 9.141 1 94.94 362 THR B C 1
ATOM 8677 O O . THR B 1 362 ? -10.688 -3.744 9.109 1 94.94 362 THR B O 1
ATOM 8680 N N . LEU B 1 363 ? -11.695 -5.699 9.703 1 95.81 363 LEU B N 1
ATOM 8681 C CA . LEU B 1 363 ? -12.836 -5.031 10.305 1 95.81 363 LEU B CA 1
ATOM 8682 C C . LEU B 1 363 ? -12.422 -4.258 11.555 1 95.81 363 LEU B C 1
ATOM 8684 O O . LEU B 1 363 ? -12.867 -3.127 11.766 1 95.81 363 LEU B O 1
ATOM 8688 N N . ILE B 1 364 ? -11.609 -4.891 12.391 1 95.56 364 ILE B N 1
ATOM 8689 C CA . ILE B 1 364 ? -11.148 -4.242 13.617 1 95.56 364 ILE B CA 1
ATOM 8690 C C . ILE B 1 364 ? -10.336 -2.998 13.266 1 95.56 364 ILE B C 1
ATOM 8692 O O . ILE B 1 364 ? -10.523 -1.939 13.875 1 95.56 364 ILE B O 1
ATOM 8696 N N . ASP B 1 365 ? -9.414 -3.07 12.289 1 94.62 365 ASP B N 1
ATOM 8697 C CA . ASP B 1 365 ? -8.633 -1.924 11.828 1 94.62 365 ASP B CA 1
ATOM 8698 C C . ASP B 1 365 ? -9.547 -0.818 11.305 1 94.62 365 ASP B C 1
ATOM 8700 O O . ASP B 1 365 ? -9.32 0.363 11.57 1 94.62 365 ASP B O 1
ATOM 8704 N N . GLY B 1 366 ? -10.57 -1.242 10.477 1 93.31 366 GLY B N 1
ATOM 8705 C CA . GLY B 1 366 ? -11.531 -0.284 9.953 1 93.31 366 GLY B CA 1
ATOM 8706 C C . GLY B 1 366 ? -12.305 0.442 11.031 1 93.31 366 GLY B C 1
ATOM 8707 O O . GLY B 1 366 ? -12.492 1.658 10.961 1 93.31 366 GLY B O 1
ATOM 8708 N N . LEU B 1 367 ? -12.758 -0.27 12.023 1 93 367 LEU B N 1
ATOM 8709 C CA . LEU B 1 367 ? -13.508 0.312 13.141 1 93 367 LEU B CA 1
ATOM 8710 C C . LEU B 1 367 ? -12.641 1.291 13.922 1 93 367 LEU B C 1
ATOM 8712 O O . LEU B 1 367 ? -13.094 2.373 14.289 1 93 367 LEU B O 1
ATOM 8716 N N . CYS B 1 368 ? -11.398 0.951 14.109 1 92.12 368 CYS B N 1
ATOM 8717 C CA . CYS B 1 368 ? -10.477 1.807 14.852 1 92.12 368 CYS B CA 1
ATOM 8718 C C . CYS B 1 368 ? -10.203 3.102 14.094 1 92.12 368 CYS B C 1
ATOM 8720 O O . CYS B 1 368 ? -10.031 4.156 14.703 1 92.12 368 CYS B O 1
ATOM 8722 N N . LYS B 1 369 ? -10.164 3.084 12.828 1 88.25 369 LYS B N 1
ATOM 8723 C CA . LYS B 1 369 ? -9.875 4.258 12.008 1 88.25 369 LYS B CA 1
ATOM 8724 C C . LYS B 1 369 ? -11 5.281 12.094 1 88.25 369 LYS B C 1
ATOM 8726 O O . LYS B 1 369 ? -10.781 6.477 11.883 1 88.25 369 LYS B O 1
ATOM 8731 N N . VAL B 1 370 ? -12.227 4.824 12.375 1 87.69 370 VAL B N 1
ATOM 8732 C CA . VAL B 1 370 ? -13.359 5.746 12.414 1 87.69 370 VAL B CA 1
ATOM 8733 C C . VAL B 1 370 ? -13.727 6.062 13.859 1 87.69 370 VAL B C 1
ATOM 8735 O O . VAL B 1 370 ? -14.742 6.699 14.125 1 87.69 370 VAL B O 1
ATOM 8738 N N . GLY B 1 371 ? -12.969 5.582 14.867 1 86.44 371 GLY B N 1
ATOM 8739 C CA . GLY B 1 371 ? -13.172 5.902 16.281 1 86.44 371 GLY B CA 1
ATOM 8740 C C . GLY B 1 371 ? -14.117 4.949 16.984 1 86.44 371 GLY B C 1
ATOM 8741 O O . GLY B 1 371 ? -14.672 5.277 18.031 1 86.44 371 GLY B O 1
ATOM 8742 N N . ARG B 1 372 ? -14.406 3.77 16.391 1 90.12 372 ARG B N 1
ATOM 8743 C CA . ARG B 1 372 ? -15.289 2.766 16.969 1 90.12 372 ARG B CA 1
ATOM 8744 C C . ARG B 1 372 ? -14.492 1.597 17.531 1 90.12 372 ARG B C 1
ATOM 8746 O O . ARG B 1 372 ? -14.789 0.436 17.25 1 90.12 372 ARG B O 1
ATOM 8753 N N . GLN B 1 373 ? -13.43 1.854 18.297 1 91.12 373 GLN B N 1
ATOM 8754 C CA . GLN B 1 373 ? -12.523 0.836 18.812 1 91.12 373 GLN B CA 1
ATOM 8755 C C . GLN B 1 373 ? -13.227 -0.057 19.828 1 91.12 373 GLN B C 1
ATOM 8757 O O . GLN B 1 373 ? -12.867 -1.226 20 1 91.12 373 GLN B O 1
ATOM 8762 N N . GLU B 1 374 ? -14.297 0.461 20.578 1 88.88 374 GLU B N 1
ATOM 8763 C CA . GLU B 1 374 ? -15.039 -0.365 21.516 1 88.88 374 GLU B CA 1
ATOM 8764 C C . GLU B 1 374 ? -15.727 -1.531 20.812 1 88.88 374 GLU B C 1
ATOM 8766 O O . GLU B 1 374 ? -15.82 -2.631 21.375 1 88.88 374 GLU B O 1
ATOM 8771 N N . GLU B 1 375 ? -16.234 -1.206 19.688 1 91.88 375 GLU B N 1
ATOM 8772 C CA . GLU B 1 375 ? -16.812 -2.289 18.891 1 91.88 375 GLU B CA 1
ATOM 8773 C C . GLU B 1 375 ? -15.742 -3.275 18.438 1 91.88 375 GLU B C 1
ATOM 8775 O O . GLU B 1 375 ? -16.016 -4.473 18.328 1 91.88 375 GLU B O 1
ATOM 8780 N N . GLY B 1 376 ? -14.57 -2.725 18.094 1 92.81 376 GLY B N 1
ATOM 8781 C CA . GLY B 1 376 ? -13.453 -3.609 17.797 1 92.81 376 GLY B CA 1
ATOM 8782 C C . GLY B 1 376 ? -13.148 -4.586 18.922 1 92.81 376 GLY B C 1
ATOM 8783 O O . GLY B 1 376 ? -12.859 -5.758 18.672 1 92.81 376 GLY B O 1
ATOM 8784 N N . LEU B 1 377 ? -13.25 -4.121 20.156 1 92.5 377 LEU B N 1
ATOM 8785 C CA . LEU B 1 377 ? -13.023 -4.957 21.328 1 92.5 377 LEU B CA 1
ATOM 8786 C C . LEU B 1 377 ? -14.062 -6.066 21.422 1 92.5 377 LEU B C 1
ATOM 8788 O O . LEU B 1 377 ? -13.734 -7.203 21.766 1 92.5 377 LEU B O 1
ATOM 8792 N N . LYS B 1 378 ? -15.273 -5.746 21.078 1 91.5 378 LYS B N 1
ATOM 8793 C CA . LYS B 1 378 ? -16.344 -6.738 21.078 1 91.5 378 LYS B CA 1
ATOM 8794 C C . LYS B 1 378 ? -16.094 -7.809 20.016 1 91.5 378 LYS B C 1
ATOM 8796 O O . LYS B 1 378 ? -16.453 -8.977 20.219 1 91.5 378 LYS B O 1
ATOM 8801 N N . LEU B 1 379 ? -15.555 -7.391 18.922 1 92.75 379 LEU B N 1
ATOM 8802 C CA . LEU B 1 379 ? -15.281 -8.336 17.844 1 92.75 379 LEU B CA 1
ATOM 8803 C C . LEU B 1 379 ? -14.219 -9.344 18.25 1 92.75 379 LEU B C 1
ATOM 8805 O O . LEU B 1 379 ? -14.25 -10.5 17.828 1 92.75 379 LEU B O 1
ATOM 8809 N N . ILE B 1 380 ? -13.211 -8.961 19 1 90.75 380 ILE B N 1
ATOM 8810 C CA . ILE B 1 380 ? -12.18 -9.867 19.469 1 90.75 380 ILE B CA 1
ATOM 8811 C C . ILE B 1 380 ? -12.797 -10.93 20.375 1 90.75 380 ILE B C 1
ATOM 8813 O O . ILE B 1 380 ? -12.383 -12.094 20.359 1 90.75 380 ILE B O 1
ATOM 8817 N N . GLU B 1 381 ? -13.742 -10.461 21.172 1 87.38 381 GLU B N 1
ATOM 8818 C CA . GLU B 1 381 ? -14.445 -11.414 22.031 1 87.38 381 GLU B CA 1
ATOM 8819 C C . GLU B 1 381 ? -15.227 -12.43 21.203 1 87.38 381 GLU B C 1
ATOM 8821 O O . GLU B 1 381 ? -15.258 -13.617 21.531 1 87.38 381 GLU B O 1
ATOM 8826 N N . ARG B 1 382 ? -15.75 -11.953 20.172 1 86.81 382 ARG B N 1
ATOM 8827 C CA . ARG B 1 382 ? -16.484 -12.852 19.281 1 86.81 382 ARG B CA 1
ATOM 8828 C C . ARG B 1 382 ? -15.539 -13.812 18.578 1 86.81 382 ARG B C 1
ATOM 8830 O O . ARG B 1 382 ? -15.891 -14.969 18.328 1 86.81 382 ARG B O 1
ATOM 8837 N N . MET B 1 383 ? -14.391 -13.312 18.172 1 86.44 383 MET B N 1
ATOM 8838 C CA . MET B 1 383 ? -13.375 -14.125 17.531 1 86.44 383 MET B CA 1
ATOM 8839 C C . MET B 1 383 ? -13.016 -15.336 18.375 1 86.44 383 MET B C 1
ATOM 8841 O O . MET B 1 383 ? -12.797 -16.438 17.859 1 86.44 383 MET B O 1
ATOM 8845 N N . ARG B 1 384 ? -13.047 -15.164 19.656 1 78.81 384 ARG B N 1
ATOM 8846 C CA . ARG B 1 384 ? -12.656 -16.203 20.594 1 78.81 384 ARG B CA 1
ATOM 8847 C C . ARG B 1 384 ? -13.695 -17.328 20.625 1 78.81 384 ARG B C 1
ATOM 8849 O O . ARG B 1 384 ? -13.359 -18.469 20.922 1 78.81 384 ARG B O 1
ATOM 8856 N N . PHE B 1 385 ? -14.859 -16.891 20.266 1 78.25 385 PHE B N 1
ATOM 8857 C CA . PHE B 1 385 ? -15.922 -17.891 20.281 1 78.25 385 PHE B CA 1
ATOM 8858 C C . PHE B 1 385 ? -15.945 -18.672 18.984 1 78.25 385 PHE B C 1
ATOM 8860 O O . PHE B 1 385 ? -16.5 -19.766 18.922 1 78.25 385 PHE B O 1
ATOM 8867 N N . ASP B 1 386 ? -15.305 -18.031 18.094 1 70.44 386 ASP B N 1
ATOM 8868 C CA . ASP B 1 386 ? -15.242 -18.719 16.797 1 70.44 386 ASP B CA 1
ATOM 8869 C C . ASP B 1 386 ? -14.047 -19.672 16.734 1 70.44 386 ASP B C 1
ATOM 8871 O O . ASP B 1 386 ? -12.922 -19.281 17.047 1 70.44 386 ASP B O 1
ATOM 8875 N N . SER B 1 387 ? -14.281 -20.875 16.859 1 63.19 387 SER B N 1
ATOM 8876 C CA . SER B 1 387 ? -13.281 -21.938 16.984 1 63.19 387 SER B CA 1
ATOM 8877 C C . SER B 1 387 ? -12.164 -21.766 15.953 1 63.19 387 SER B C 1
ATOM 8879 O O . SER B 1 387 ? -11.023 -22.172 16.203 1 63.19 387 SER B O 1
ATOM 8881 N N . LYS B 1 388 ? -12.398 -21.016 14.844 1 70 388 LYS B N 1
ATOM 8882 C CA . LYS B 1 388 ? -11.398 -21.062 13.773 1 70 388 LYS B CA 1
ATOM 8883 C C . LYS B 1 388 ? -10.586 -19.766 13.727 1 70 388 LYS B C 1
ATOM 8885 O O . LYS B 1 388 ? -9.641 -19.656 12.945 1 70 388 LYS B O 1
ATOM 8890 N N . CYS B 1 389 ? -10.906 -18.891 14.609 1 78.38 389 CYS B N 1
ATOM 8891 C CA . CYS B 1 389 ? -10.219 -17.609 14.492 1 78.38 389 CYS B CA 1
ATOM 8892 C C . CYS B 1 389 ? -9.719 -17.141 15.852 1 78.38 389 CYS B C 1
ATOM 8894 O O . CYS B 1 389 ? -10.484 -17.078 16.812 1 78.38 389 CYS B O 1
ATOM 8896 N N . GLU B 1 390 ? -8.422 -17.125 16.078 1 83.62 390 GLU B N 1
ATOM 8897 C CA . GLU B 1 390 ? -7.828 -16.562 17.281 1 83.62 390 GLU B CA 1
ATOM 8898 C C . GLU B 1 390 ? -7.117 -15.25 17 1 83.62 390 GLU B C 1
ATOM 8900 O O . GLU B 1 390 ? -6.48 -15.086 15.961 1 83.62 390 GLU B O 1
ATOM 8905 N N . PRO B 1 391 ? -7.328 -14.375 18.016 1 88.75 391 PRO B N 1
ATOM 8906 C CA . PRO B 1 391 ? -6.629 -13.102 17.828 1 88.75 391 PRO B CA 1
ATOM 8907 C C . PRO B 1 391 ? -5.113 -13.273 17.734 1 88.75 391 PRO B C 1
ATOM 8909 O O . PRO B 1 391 ? -4.539 -14.102 18.438 1 88.75 391 PRO B O 1
ATOM 8912 N N . ASN B 1 392 ? -4.508 -12.672 16.828 1 87.62 392 ASN B N 1
ATOM 8913 C CA . ASN B 1 392 ? -3.059 -12.711 16.656 1 87.62 392 ASN B CA 1
ATOM 8914 C C . ASN B 1 392 ? -2.424 -11.352 16.922 1 87.62 392 ASN B C 1
ATOM 8916 O O . ASN B 1 392 ? -3.076 -10.445 17.438 1 87.62 392 ASN B O 1
ATOM 8920 N N . THR B 1 393 ? -1.123 -11.227 16.688 1 87.75 393 THR B N 1
ATOM 8921 C CA . THR B 1 393 ? -0.37 -10.008 16.969 1 87.75 393 THR B CA 1
ATOM 8922 C C . THR B 1 393 ? -0.96 -8.828 16.203 1 87.75 393 THR B C 1
ATOM 8924 O O . THR B 1 393 ? -1.072 -7.727 16.734 1 87.75 393 THR B O 1
ATOM 8927 N N . ILE B 1 394 ? -1.342 -9.031 14.969 1 88.81 394 ILE B N 1
ATOM 8928 C CA . ILE B 1 394 ? -1.902 -7.98 14.133 1 88.81 394 ILE B CA 1
ATOM 8929 C C . ILE B 1 394 ? -3.225 -7.496 14.727 1 88.81 394 ILE B C 1
ATOM 8931 O O . ILE B 1 394 ? -3.504 -6.297 14.742 1 88.81 394 ILE B O 1
ATOM 8935 N N . THR B 1 395 ? -4.02 -8.453 15.227 1 92.5 395 THR B N 1
ATOM 8936 C CA . THR B 1 395 ? -5.301 -8.133 15.836 1 92.5 395 THR B CA 1
ATOM 8937 C C . THR B 1 395 ? -5.113 -7.168 17 1 92.5 395 THR B C 1
ATOM 8939 O O . THR B 1 395 ? -5.762 -6.121 17.062 1 92.5 395 THR B O 1
ATOM 8942 N N . TYR B 1 396 ? -4.223 -7.527 17.875 1 93.19 396 TYR B N 1
ATOM 8943 C CA . TYR B 1 396 ? -3.986 -6.711 19.062 1 93.19 396 TYR B CA 1
ATOM 8944 C C . TYR B 1 396 ? -3.363 -5.371 18.672 1 93.19 396 TYR B C 1
ATOM 8946 O O . TYR B 1 396 ? -3.715 -4.332 19.25 1 93.19 396 TYR B O 1
ATOM 8954 N N . ASN B 1 397 ? -2.426 -5.352 17.734 1 91.94 397 ASN B N 1
ATOM 8955 C CA . ASN B 1 397 ? -1.801 -4.105 17.312 1 91.94 397 ASN B CA 1
ATOM 8956 C C . ASN B 1 397 ? -2.83 -3.119 16.766 1 91.94 397 ASN B C 1
ATOM 8958 O O . ASN B 1 397 ? -2.742 -1.918 17.016 1 91.94 397 ASN B O 1
ATOM 8962 N N . CYS B 1 398 ? -3.779 -3.59 15.984 1 93.69 398 CYS B N 1
ATOM 8963 C CA . CYS B 1 398 ? -4.832 -2.734 15.445 1 93.69 398 CYS B CA 1
ATOM 8964 C C . CYS B 1 398 ? -5.656 -2.109 16.562 1 93.69 398 CYS B C 1
ATOM 8966 O O . CYS B 1 398 ? -5.934 -0.91 16.547 1 93.69 398 CYS B O 1
ATOM 8968 N N . LEU B 1 399 ? -6.012 -2.941 17.531 1 94.5 399 LEU B N 1
ATOM 8969 C CA . LEU B 1 399 ? -6.848 -2.467 18.641 1 94.5 399 LEU B CA 1
ATOM 8970 C C . LEU B 1 399 ? -6.082 -1.485 19.516 1 94.5 399 LEU B C 1
ATOM 8972 O O . LEU B 1 399 ? -6.625 -0.457 19.922 1 94.5 399 LEU B O 1
ATOM 8976 N N . ILE B 1 400 ? -4.836 -1.839 19.812 1 95.12 400 ILE B N 1
ATOM 8977 C CA . ILE B 1 400 ? -3.994 -0.958 20.609 1 95.12 400 ILE B CA 1
ATOM 8978 C C . ILE B 1 400 ? -3.826 0.384 19.906 1 95.12 400 ILE B C 1
ATOM 8980 O O . ILE B 1 400 ? -3.926 1.44 20.531 1 95.12 400 ILE B O 1
ATOM 8984 N N . ASP B 1 401 ? -3.566 0.373 18.594 1 93.5 401 ASP B N 1
ATOM 8985 C CA . ASP B 1 401 ? -3.424 1.592 17.812 1 93.5 401 ASP B CA 1
ATOM 8986 C C . ASP B 1 401 ? -4.699 2.432 17.859 1 93.5 401 ASP B C 1
ATOM 8988 O O . ASP B 1 401 ? -4.637 3.66 17.953 1 93.5 401 ASP B O 1
ATOM 8992 N N . GLY B 1 402 ? -5.863 1.769 17.812 1 91.38 402 GLY B N 1
ATOM 8993 C CA . GLY B 1 402 ? -7.141 2.461 17.875 1 91.38 402 GLY B CA 1
ATOM 8994 C C . GLY B 1 402 ? -7.359 3.199 19.172 1 91.38 402 GLY B C 1
ATOM 8995 O O . GLY B 1 402 ? -7.742 4.371 19.188 1 91.38 402 GLY B O 1
ATOM 8996 N N . PHE B 1 403 ? -7.055 2.572 20.25 1 90.88 403 PHE B N 1
ATOM 8997 C CA . PHE B 1 403 ? -7.246 3.182 21.547 1 90.88 403 PHE B CA 1
ATOM 8998 C C . PHE B 1 403 ? -6.23 4.293 21.781 1 90.88 403 PHE B C 1
ATOM 9000 O O . PHE B 1 403 ? -6.562 5.332 22.359 1 90.88 403 PHE B O 1
ATOM 9007 N N . CYS B 1 404 ? -5.043 4.117 21.281 1 89.19 404 CYS B N 1
ATOM 9008 C CA . CYS B 1 404 ? -4.016 5.141 21.438 1 89.19 404 CYS B CA 1
ATOM 9009 C C . CYS B 1 404 ? -4.359 6.387 20.625 1 89.19 404 CYS B C 1
ATOM 9011 O O . CYS B 1 404 ? -4.152 7.508 21.094 1 89.19 404 CYS B O 1
ATOM 9013 N N . LYS B 1 405 ? -4.84 6.23 19.438 1 85.75 405 LYS B N 1
ATOM 9014 C CA . LYS B 1 405 ? -5.227 7.359 18.594 1 85.75 405 LYS B CA 1
ATOM 9015 C C . LYS B 1 405 ? -6.352 8.164 19.25 1 85.75 405 LYS B C 1
ATOM 9017 O O . LYS B 1 405 ? -6.426 9.383 19.078 1 85.75 405 LYS B O 1
ATOM 9022 N N . ALA B 1 406 ? -7.191 7.422 20 1 82.19 406 ALA B N 1
ATOM 9023 C CA . ALA B 1 406 ? -8.312 8.07 20.672 1 82.19 406 ALA B CA 1
ATOM 9024 C C . ALA B 1 406 ? -7.863 8.711 21.984 1 82.19 406 ALA B C 1
ATOM 9026 O O . ALA B 1 406 ? -8.648 9.383 22.656 1 82.19 406 ALA B O 1
ATOM 9027 N N . GLY B 1 407 ? -6.598 8.469 22.406 1 81.25 407 GLY B N 1
ATOM 9028 C CA . GLY B 1 407 ? -6.062 9.047 23.625 1 81.25 407 GLY B CA 1
ATOM 9029 C C . GLY B 1 407 ? -6.234 8.148 24.844 1 81.25 407 GLY B C 1
ATOM 9030 O O . GLY B 1 407 ? -5.906 8.547 25.969 1 81.25 407 GLY B O 1
ATOM 9031 N N . GLU B 1 408 ? -6.844 7 24.609 1 86.94 408 GLU B N 1
ATOM 9032 C CA . GLU B 1 408 ? -7.02 6.035 25.688 1 86.94 408 GLU B CA 1
ATOM 9033 C C . GLU B 1 408 ? -5.781 5.152 25.844 1 86.94 408 GLU B C 1
ATOM 9035 O O . GLU B 1 408 ? -5.84 3.945 25.609 1 86.94 408 GLU B O 1
ATOM 9040 N N . ILE B 1 409 ? -4.73 5.68 26.312 1 87.5 409 ILE B N 1
ATOM 9041 C CA . ILE B 1 409 ? -3.422 5.039 26.375 1 87.5 409 ILE B CA 1
ATOM 9042 C C . ILE B 1 409 ? -3.447 3.908 27.406 1 87.5 409 ILE B C 1
ATOM 9044 O O . ILE B 1 409 ? -2.838 2.857 27.203 1 87.5 409 ILE B O 1
ATOM 9048 N N . GLU B 1 410 ? -4.164 4.141 28.547 1 86.38 410 GLU B N 1
ATOM 9049 C CA . GLU B 1 410 ? -4.215 3.115 29.578 1 86.38 410 GLU B CA 1
ATOM 9050 C C . GLU B 1 410 ? -4.906 1.852 29.078 1 86.38 410 GLU B C 1
ATOM 9052 O O . GLU B 1 410 ? -4.488 0.738 29.406 1 86.38 410 GLU B O 1
ATOM 9057 N N . LYS B 1 411 ? -5.941 2.086 28.391 1 90.19 411 LYS B N 1
ATOM 9058 C CA . LYS B 1 411 ? -6.598 0.922 27.797 1 90.19 411 LYS B CA 1
ATOM 9059 C C . LYS B 1 411 ? -5.668 0.205 26.828 1 90.19 411 LYS B C 1
ATOM 9061 O O . LYS B 1 411 ? -5.719 -1.021 26.703 1 90.19 411 LYS B O 1
ATOM 9066 N N . GLY B 1 412 ? -4.93 1.008 26.016 1 91.94 412 GLY B N 1
ATOM 9067 C CA . GLY B 1 412 ? -3.926 0.412 25.156 1 91.94 412 GLY B CA 1
ATOM 9068 C C . GLY B 1 412 ? -2.914 -0.433 25.906 1 91.94 412 GLY B C 1
ATOM 9069 O O . GLY B 1 412 ? -2.555 -1.525 25.469 1 91.94 412 GLY B O 1
ATOM 9070 N N . ARG B 1 413 ? -2.494 -0.007 27.047 1 91.19 413 ARG B N 1
ATOM 9071 C CA . ARG B 1 413 ? -1.542 -0.734 27.891 1 91.19 413 ARG B CA 1
ATOM 9072 C C . ARG B 1 413 ? -2.172 -1.998 28.469 1 91.19 413 ARG B C 1
ATOM 9074 O O . ARG B 1 413 ? -1.516 -3.039 28.547 1 91.19 413 ARG B O 1
ATOM 9081 N N . GLU B 1 414 ? -3.391 -1.85 28.844 1 93.25 414 GLU B N 1
ATOM 9082 C CA . GLU B 1 414 ? -4.113 -3.01 29.359 1 93.25 414 GLU B CA 1
ATOM 9083 C C . GLU B 1 414 ? -4.219 -4.105 28.297 1 93.25 414 GLU B C 1
ATOM 9085 O O . GLU B 1 414 ? -4.07 -5.289 28.609 1 93.25 414 GLU B O 1
ATOM 9090 N N . LEU B 1 415 ? -4.539 -3.672 27.156 1 94.5 415 LEU B N 1
ATOM 9091 C CA . LEU B 1 415 ? -4.641 -4.625 26.062 1 94.5 415 LEU B CA 1
ATOM 9092 C C . LEU B 1 415 ? -3.293 -5.289 25.781 1 94.5 415 LEU B C 1
ATOM 9094 O O . LEU B 1 415 ? -3.236 -6.473 25.453 1 94.5 415 LEU B O 1
ATOM 9098 N N . PHE B 1 416 ? -2.254 -4.539 25.828 1 94.25 416 PHE B N 1
ATOM 9099 C CA . PHE B 1 416 ? -0.908 -5.082 25.688 1 94.25 416 PHE B CA 1
ATOM 9100 C C . PHE B 1 416 ? -0.648 -6.172 26.719 1 94.25 416 PHE B C 1
ATOM 9102 O O . PHE B 1 416 ? -0.078 -7.215 26.391 1 94.25 416 PHE B O 1
ATOM 9109 N N . GLU B 1 417 ? -1.034 -5.887 27.953 1 92.81 417 GLU B N 1
ATOM 9110 C CA . GLU B 1 417 ? -0.875 -6.883 29.016 1 92.81 417 GLU B CA 1
ATOM 9111 C C . GLU B 1 417 ? -1.729 -8.117 28.734 1 92.81 417 GLU B C 1
ATOM 9113 O O . GLU B 1 417 ? -1.293 -9.242 28.984 1 92.81 417 GLU B O 1
ATOM 9118 N N . GLN B 1 418 ? -2.889 -7.902 28.281 1 91.5 418 GLN B N 1
ATOM 9119 C CA . GLN B 1 418 ? -3.762 -9.016 27.922 1 91.5 418 GLN B CA 1
ATOM 9120 C C . GLN B 1 418 ? -3.146 -9.859 26.812 1 91.5 418 GLN B C 1
ATOM 9122 O O . GLN B 1 418 ? -3.24 -11.086 26.828 1 91.5 418 GLN B O 1
ATOM 9127 N N . MET B 1 419 ? -2.658 -9.188 25.766 1 91.75 419 MET B N 1
ATOM 9128 C CA . MET B 1 419 ? -1.96 -9.859 24.672 1 91.75 419 MET B CA 1
ATOM 9129 C C . MET B 1 419 ? -0.9 -10.82 25.219 1 91.75 419 MET B C 1
ATOM 9131 O O . MET B 1 419 ? -0.829 -11.977 24.797 1 91.75 419 MET B O 1
ATOM 9135 N N . SER B 1 420 ? -0.118 -10.391 26.172 1 88.62 420 SER B N 1
ATOM 9136 C CA . SER B 1 420 ? 0.948 -11.18 26.781 1 88.62 420 SER B CA 1
ATOM 9137 C C . SER B 1 420 ? 0.381 -12.336 27.609 1 88.62 420 SER B C 1
ATOM 9139 O O . SER B 1 420 ? 0.944 -13.438 27.609 1 88.62 420 SER B O 1
ATOM 9141 N N . ASN B 1 421 ? -0.675 -12.117 28.25 1 90.56 421 ASN B N 1
ATOM 9142 C CA . ASN B 1 421 ? -1.296 -13.141 29.094 1 90.56 421 ASN B CA 1
ATOM 9143 C C . ASN B 1 421 ? -1.9 -14.266 28.266 1 90.56 421 ASN B C 1
ATOM 9145 O O . ASN B 1 421 ? -1.945 -15.414 28.703 1 90.56 421 ASN B O 1
ATOM 9149 N N . GLU B 1 422 ? -2.352 -13.93 27.125 1 87.88 422 GLU B N 1
ATOM 9150 C CA . GLU B 1 422 ? -2.971 -14.922 26.25 1 87.88 422 GLU B CA 1
ATOM 9151 C C . GLU B 1 422 ? -1.925 -15.641 25.406 1 87.88 422 GLU B C 1
ATOM 9153 O O . GLU B 1 422 ? -2.268 -16.453 24.547 1 87.88 422 GLU B O 1
ATOM 9158 N N . GLY B 1 423 ? -0.736 -15.242 25.609 1 83.19 423 GLY B N 1
ATOM 9159 C CA . GLY B 1 423 ? 0.343 -15.969 24.953 1 83.19 423 GLY B CA 1
ATOM 9160 C C . GLY B 1 423 ? 0.657 -15.453 23.562 1 83.19 423 GLY B C 1
ATOM 9161 O O . GLY B 1 423 ? 1.306 -16.141 22.781 1 83.19 423 GLY B O 1
ATOM 9162 N N . VAL B 1 424 ? 0.072 -14.367 23.156 1 86.44 424 VAL B N 1
ATOM 9163 C CA . VAL B 1 424 ? 0.385 -13.766 21.859 1 86.44 424 VAL B CA 1
ATOM 9164 C C . VAL B 1 424 ? 1.672 -12.953 21.969 1 86.44 424 VAL B C 1
ATOM 9166 O O . VAL B 1 424 ? 1.806 -12.102 22.859 1 86.44 424 VAL B O 1
ATOM 9169 N N . LYS B 1 425 ? 2.615 -13.18 21.188 1 83.56 425 LYS B N 1
ATOM 9170 C CA . LYS B 1 425 ? 3.928 -12.539 21.266 1 83.56 425 LYS B CA 1
ATOM 9171 C C . LYS B 1 425 ? 3.881 -11.117 20.719 1 83.56 425 LYS B C 1
ATOM 9173 O O . LYS B 1 425 ? 3.227 -10.859 19.703 1 83.56 425 LYS B O 1
ATOM 9178 N N . SER B 1 426 ? 4.48 -10.273 21.484 1 86.5 426 SER B N 1
ATOM 9179 C CA . SER B 1 426 ? 4.617 -8.906 21.016 1 86.5 426 SER B CA 1
ATOM 9180 C C . SER B 1 426 ? 5.879 -8.734 20.172 1 86.5 426 SER B C 1
ATOM 9182 O O . SER B 1 426 ? 6.789 -9.555 20.234 1 86.5 426 SER B O 1
ATOM 9184 N N . ASN B 1 427 ? 5.891 -7.801 19.281 1 84.25 427 ASN B N 1
ATOM 9185 C CA . ASN B 1 427 ? 7.047 -7.504 18.438 1 84.25 427 ASN B CA 1
ATOM 9186 C C . ASN B 1 427 ? 7.34 -6.004 18.391 1 84.25 427 ASN B C 1
ATOM 9188 O O . ASN B 1 427 ? 6.801 -5.242 19.203 1 84.25 427 ASN B O 1
ATOM 9192 N N . VAL B 1 428 ? 8.266 -5.594 17.562 1 85.62 428 VAL B N 1
ATOM 9193 C CA . VAL B 1 428 ? 8.727 -4.211 17.5 1 85.62 428 VAL B CA 1
ATOM 9194 C C . VAL B 1 428 ? 7.586 -3.305 17.031 1 85.62 428 VAL B C 1
ATOM 9196 O O . VAL B 1 428 ? 7.523 -2.133 17.406 1 85.62 428 VAL B O 1
ATOM 9199 N N . ILE B 1 429 ? 6.68 -3.844 16.203 1 87.25 429 ILE B N 1
ATOM 9200 C CA . ILE B 1 429 ? 5.547 -3.059 15.734 1 87.25 429 ILE B CA 1
ATOM 9201 C C . ILE B 1 429 ? 4.637 -2.703 16.906 1 87.25 429 ILE B C 1
ATOM 9203 O O . ILE B 1 429 ? 4.137 -1.58 17 1 87.25 429 ILE B O 1
ATOM 9207 N N . THR B 1 430 ? 4.434 -3.717 17.844 1 91.44 430 THR B N 1
ATOM 9208 C CA . THR B 1 430 ? 3.645 -3.479 19.047 1 91.44 430 THR B CA 1
ATOM 9209 C C . THR B 1 430 ? 4.262 -2.363 19.891 1 91.44 430 THR B C 1
ATOM 9211 O O . THR B 1 430 ? 3.555 -1.464 20.344 1 91.44 430 THR B O 1
ATOM 9214 N N . LEU B 1 431 ? 5.551 -2.492 20.016 1 92.12 431 LEU B N 1
ATOM 9215 C CA . LEU B 1 431 ? 6.285 -1.474 20.766 1 92.12 431 LEU B CA 1
ATOM 9216 C C . LEU B 1 431 ? 6.09 -0.097 20.141 1 92.12 431 LEU B C 1
ATOM 9218 O O . LEU B 1 431 ? 5.75 0.863 20.828 1 92.12 431 LEU B O 1
ATOM 9222 N N . ASN B 1 432 ? 6.242 0.069 18.844 1 91.88 432 ASN B N 1
ATOM 9223 C CA . ASN B 1 432 ? 6.164 1.342 18.141 1 91.88 432 ASN B CA 1
ATOM 9224 C C . ASN B 1 432 ? 4.758 1.929 18.203 1 91.88 432 ASN B C 1
ATOM 9226 O O . ASN B 1 432 ? 4.59 3.148 18.266 1 91.88 432 ASN B O 1
ATOM 9230 N N . VAL B 1 433 ? 3.785 1.098 18.125 1 93.88 433 VAL B N 1
ATOM 9231 C CA . VAL B 1 433 ? 2.398 1.551 18.172 1 93.88 433 VAL B CA 1
ATOM 9232 C C . VAL B 1 433 ? 2.109 2.193 19.531 1 93.88 433 VAL B C 1
ATOM 9234 O O . VAL B 1 433 ? 1.503 3.266 19.594 1 93.88 433 VAL B O 1
ATOM 9237 N N . LEU B 1 434 ? 2.561 1.571 20.594 1 94.44 434 LEU B N 1
ATOM 9238 C CA . LEU B 1 434 ? 2.338 2.094 21.938 1 94.44 434 LEU B CA 1
ATOM 9239 C C . LEU B 1 434 ? 3.158 3.359 22.172 1 94.44 434 LEU B C 1
ATOM 9241 O O . LEU B 1 434 ? 2.66 4.328 22.75 1 94.44 434 LEU B O 1
ATOM 9245 N N . LEU B 1 435 ? 4.371 3.34 21.672 1 94.62 435 LEU B N 1
ATOM 9246 C CA . LEU B 1 435 ? 5.227 4.516 21.797 1 94.62 435 LEU B CA 1
ATOM 9247 C C . LEU B 1 435 ? 4.625 5.711 21.062 1 94.62 435 LEU B C 1
ATOM 9249 O O . LEU B 1 435 ? 4.586 6.82 21.609 1 94.62 435 LEU B O 1
ATOM 9253 N N . ASN B 1 436 ? 4.199 5.5 19.859 1 93.5 436 ASN B N 1
ATOM 9254 C CA . ASN B 1 436 ? 3.605 6.562 19.047 1 93.5 436 ASN B CA 1
ATOM 9255 C C . ASN B 1 436 ? 2.352 7.129 19.703 1 93.5 436 ASN B C 1
ATOM 9257 O O . ASN B 1 436 ? 2.133 8.344 19.688 1 93.5 436 ASN B O 1
ATOM 9261 N N . GLY B 1 437 ? 1.573 6.211 20.281 1 90.31 437 GLY B N 1
ATOM 9262 C CA . GLY B 1 437 ? 0.378 6.648 20.984 1 90.31 437 GLY B CA 1
ATOM 9263 C C . GLY B 1 437 ? 0.683 7.496 22.203 1 90.31 437 GLY B C 1
ATOM 9264 O O . GLY B 1 437 ? 0.057 8.539 22.422 1 90.31 437 GLY B O 1
ATOM 9265 N N . MET B 1 438 ? 1.634 7.117 22.953 1 89.44 438 MET B N 1
ATOM 9266 C CA . MET B 1 438 ? 2.006 7.848 24.156 1 89.44 438 MET B CA 1
ATOM 9267 C C . MET B 1 438 ? 2.609 9.203 23.812 1 89.44 438 MET B C 1
ATOM 9269 O O . MET B 1 438 ? 2.238 10.227 24.391 1 89.44 438 MET B O 1
ATOM 9273 N N . CYS B 1 439 ? 3.416 9.242 22.766 1 88.94 439 CYS B N 1
ATOM 9274 C CA . CYS B 1 439 ? 4.117 10.469 22.406 1 88.94 439 CYS B CA 1
ATOM 9275 C C . CYS B 1 439 ? 3.164 11.477 21.766 1 88.94 439 CYS B C 1
ATOM 9277 O O . CYS B 1 439 ? 3.289 12.68 22 1 88.94 439 CYS B O 1
ATOM 9279 N N . LYS B 1 440 ? 2.273 11.039 21 1 84.62 440 LYS B N 1
ATOM 9280 C CA . LYS B 1 440 ? 1.311 11.922 20.344 1 84.62 440 LYS B CA 1
ATOM 9281 C C . LYS B 1 440 ? 0.442 12.641 21.375 1 84.62 440 LYS B C 1
ATOM 9283 O O . LYS B 1 440 ? -0.052 13.734 21.125 1 84.62 440 LYS B O 1
ATOM 9288 N N . HIS B 1 441 ? 0.292 11.969 22.484 1 78 441 HIS B N 1
ATOM 9289 C CA . HIS B 1 441 ? -0.554 12.562 23.5 1 78 441 HIS B CA 1
ATOM 9290 C C . HIS B 1 441 ? 0.285 13.164 24.625 1 78 441 HIS B C 1
ATOM 9292 O O . HIS B 1 441 ? -0.189 13.297 25.766 1 78 441 HIS B O 1
ATOM 9298 N N . GLY B 1 442 ? 1.58 13.383 24.344 1 77.12 442 GLY B N 1
ATOM 9299 C CA . GLY B 1 442 ? 2.441 14.164 25.219 1 77.12 442 GLY B CA 1
ATOM 9300 C C . GLY B 1 442 ? 2.994 13.367 26.391 1 77.12 442 GLY B C 1
ATOM 9301 O O . GLY B 1 442 ? 3.6 13.93 27.297 1 77.12 442 GLY B O 1
ATOM 9302 N N . ARG B 1 443 ? 2.764 12.07 26.422 1 81.88 443 ARG B N 1
ATOM 9303 C CA . ARG B 1 443 ? 3.268 11.227 27.5 1 81.88 443 ARG B CA 1
ATOM 9304 C C . ARG B 1 443 ? 4.629 10.641 27.141 1 81.88 443 ARG B C 1
ATOM 9306 O O . ARG B 1 443 ? 4.793 9.422 27.125 1 81.88 443 ARG B O 1
ATOM 9313 N N . VAL B 1 444 ? 5.594 11.469 26.922 1 85.56 444 VAL B N 1
ATOM 9314 C CA . VAL B 1 444 ? 6.906 11.086 26.422 1 85.56 444 VAL B CA 1
ATOM 9315 C C . VAL B 1 444 ? 7.672 10.328 27.516 1 85.56 444 VAL B C 1
ATOM 9317 O O . VAL B 1 444 ? 8.406 9.383 27.219 1 85.56 444 VAL B O 1
ATOM 9320 N N . SER B 1 445 ? 7.551 10.727 28.812 1 81.75 445 SER B N 1
ATOM 9321 C CA . SER B 1 445 ? 8.227 10.039 29.906 1 81.75 445 SER B CA 1
ATOM 9322 C C . SER B 1 445 ? 7.727 8.609 30.062 1 81.75 445 SER B C 1
ATOM 9324 O O . SER B 1 445 ? 8.523 7.684 30.266 1 81.75 445 SER B O 1
ATOM 9326 N N . SER B 1 446 ? 6.398 8.508 30 1 86.06 446 SER B N 1
ATOM 9327 C CA . SER B 1 446 ? 5.824 7.164 30.047 1 86.06 446 SER B CA 1
ATOM 9328 C C . SER B 1 446 ? 6.312 6.312 28.891 1 86.06 446 SER B C 1
ATOM 9330 O O . SER B 1 446 ? 6.504 5.105 29.031 1 86.06 446 SER B O 1
ATOM 9332 N N . ALA B 1 447 ? 6.422 6.98 27.766 1 92 447 ALA B N 1
ATOM 9333 C CA . ALA B 1 447 ? 6.918 6.285 26.578 1 92 447 ALA B CA 1
ATOM 9334 C C . ALA B 1 447 ? 8.336 5.766 26.797 1 92 447 ALA B C 1
ATOM 9336 O O . ALA B 1 447 ? 8.656 4.633 26.422 1 92 447 ALA B O 1
ATOM 9337 N N . MET B 1 448 ? 9.164 6.508 27.453 1 91.81 448 MET B N 1
ATOM 9338 C CA . MET B 1 448 ? 10.547 6.125 27.734 1 91.81 448 MET B CA 1
ATOM 9339 C C . MET B 1 448 ? 10.602 4.965 28.719 1 91.81 448 MET B C 1
ATOM 9341 O O . MET B 1 448 ? 11.422 4.059 28.578 1 91.81 448 MET B O 1
ATOM 9345 N N . GLU B 1 449 ? 9.781 5.004 29.688 1 90.88 449 GLU B N 1
ATOM 9346 C CA . GLU B 1 449 ? 9.703 3.918 30.656 1 90.88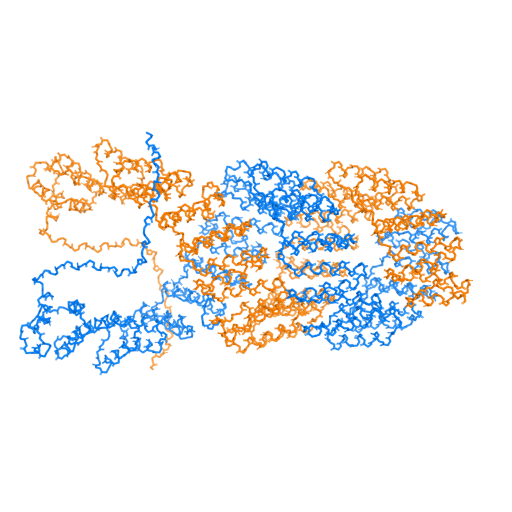 449 GLU B CA 1
ATOM 9347 C C . GLU B 1 449 ? 9.258 2.617 30 1 90.88 449 GLU B C 1
ATOM 9349 O O . GLU B 1 449 ? 9.805 1.549 30.297 1 90.88 449 GLU B O 1
ATOM 9354 N N . PHE B 1 450 ? 8.297 2.768 29.25 1 93.06 450 PHE B N 1
ATOM 9355 C CA . PHE B 1 450 ? 7.801 1.599 28.531 1 93.06 450 PHE B CA 1
ATOM 9356 C C . PHE B 1 450 ? 8.891 1.007 27.641 1 93.06 450 PHE B C 1
ATOM 9358 O O . PHE B 1 450 ? 9.062 -0.212 27.594 1 93.06 450 PHE B O 1
ATOM 9365 N N . PHE B 1 451 ? 9.531 1.85 26.844 1 94.31 451 PHE B N 1
ATOM 9366 C CA . PHE B 1 451 ? 10.617 1.401 25.984 1 94.31 451 PHE B CA 1
ATOM 9367 C C . PHE B 1 451 ? 11.68 0.662 26.797 1 94.31 451 PHE B C 1
ATOM 9369 O O . PHE B 1 451 ? 12.172 -0.385 26.375 1 94.31 451 PHE B O 1
ATOM 9376 N N . GLY B 1 452 ? 12 1.216 27.938 1 92.31 452 GLY B N 1
ATOM 9377 C CA . GLY B 1 452 ? 12.945 0.555 28.828 1 92.31 452 GLY B CA 1
ATOM 9378 C C . GLY B 1 452 ? 12.477 -0.816 29.266 1 92.31 452 GLY B C 1
ATOM 9379 O O . GLY B 1 452 ? 13.258 -1.77 29.281 1 92.31 452 GLY B O 1
ATOM 9380 N N . SER B 1 453 ? 11.242 -0.943 29.609 1 90.62 453 SER B N 1
ATOM 9381 C CA . SER B 1 453 ? 10.672 -2.211 30.047 1 90.62 453 SER B CA 1
ATOM 9382 C C . SER B 1 453 ? 10.703 -3.252 28.938 1 90.62 453 SER B C 1
ATOM 9384 O O . SER B 1 453 ? 10.992 -4.426 29.188 1 90.62 453 SER B O 1
ATOM 9386 N N . MET B 1 454 ? 10.359 -2.818 27.781 1 91.56 454 MET B N 1
ATOM 9387 C CA . MET B 1 454 ? 10.328 -3.732 26.641 1 91.56 454 MET B CA 1
ATOM 9388 C C . MET B 1 454 ? 11.734 -4.219 26.297 1 91.56 454 MET B C 1
ATOM 9390 O O . MET B 1 454 ? 11.914 -5.367 25.891 1 91.56 454 MET B O 1
ATOM 9394 N N . ARG B 1 455 ? 12.641 -3.348 26.391 1 88.12 455 ARG B N 1
ATOM 9395 C CA . ARG B 1 455 ? 14.031 -3.74 26.172 1 88.12 455 ARG B CA 1
ATOM 9396 C C . ARG B 1 455 ? 14.461 -4.812 27.172 1 88.12 455 ARG B C 1
ATOM 9398 O O . ARG B 1 455 ? 15.211 -5.727 26.828 1 88.12 455 ARG B O 1
ATOM 9405 N N . GLY B 1 456 ? 14 -4.688 28.344 1 87.31 456 GLY B N 1
ATOM 9406 C CA . GLY B 1 456 ? 14.266 -5.691 29.359 1 87.31 456 GLY B CA 1
ATOM 9407 C C . GLY B 1 456 ? 13.672 -7.047 29.031 1 87.31 456 GLY B C 1
ATOM 9408 O O . GLY B 1 456 ? 14.219 -8.086 29.422 1 87.31 456 GLY B O 1
ATOM 9409 N N . LYS B 1 457 ? 12.578 -7.07 28.281 1 83.88 457 LYS B N 1
ATOM 9410 C CA . LYS B 1 457 ? 11.914 -8.305 27.891 1 83.88 457 LYS B CA 1
ATOM 9411 C C . LYS B 1 457 ? 12.508 -8.859 26.594 1 83.88 457 LYS B C 1
ATOM 9413 O O . LYS B 1 457 ? 12.023 -9.859 26.062 1 83.88 457 LYS B O 1
ATOM 9418 N N . GLY B 1 458 ? 13.406 -8.094 26.109 1 81.56 458 GLY B N 1
ATOM 9419 C CA . GLY B 1 458 ? 14.133 -8.641 24.969 1 81.56 458 GLY B CA 1
ATOM 9420 C C . GLY B 1 458 ? 13.703 -8.047 23.641 1 81.56 458 GLY B C 1
ATOM 9421 O O . GLY B 1 458 ? 14.18 -8.461 22.578 1 81.56 458 GLY B O 1
ATOM 9422 N N . VAL B 1 459 ? 12.766 -7.152 23.609 1 84.38 459 VAL B N 1
ATOM 9423 C CA . VAL B 1 459 ? 12.344 -6.512 22.375 1 84.38 459 VAL B CA 1
ATOM 9424 C C . VAL B 1 459 ? 13.266 -5.34 22.047 1 84.38 459 VAL B C 1
ATOM 9426 O O . VAL B 1 459 ? 13.297 -4.352 22.781 1 84.38 459 VAL B O 1
ATOM 9429 N N . LYS B 1 460 ? 14 -5.496 21 1 82.44 460 LYS B N 1
ATOM 9430 C CA . LYS B 1 460 ? 14.945 -4.449 20.625 1 82.44 460 LYS B CA 1
ATOM 9431 C C . LYS B 1 460 ? 14.273 -3.367 19.797 1 82.44 460 LYS B C 1
ATOM 9433 O O . LYS B 1 460 ? 13.445 -3.668 18.938 1 82.44 460 LYS B O 1
ATOM 9438 N N . GLY B 1 461 ? 14.547 -2.143 20.172 1 84.88 461 GLY B N 1
ATOM 9439 C CA . GLY B 1 461 ? 14.055 -1.035 19.375 1 84.88 461 GLY B CA 1
ATOM 9440 C C . GLY B 1 461 ? 14.695 -0.966 17.984 1 84.88 461 GLY B C 1
ATOM 9441 O O . GLY B 1 461 ? 15.789 -1.481 17.781 1 84.88 461 GLY B O 1
ATOM 9442 N N . ASN B 1 462 ? 13.992 -0.477 17.062 1 83.5 462 ASN B N 1
ATOM 9443 C CA . ASN B 1 462 ? 14.516 -0.286 15.703 1 83.5 462 ASN B CA 1
ATOM 9444 C C . ASN B 1 462 ? 14.562 1.19 15.328 1 83.5 462 ASN B C 1
ATOM 9446 O O . ASN B 1 462 ? 14.398 2.062 16.188 1 83.5 462 ASN B O 1
ATOM 9450 N N . GLY B 1 463 ? 14.914 1.492 14.062 1 82.69 463 GLY B N 1
ATOM 9451 C CA . GLY B 1 463 ? 15.023 2.865 13.594 1 82.69 463 GLY B CA 1
ATOM 9452 C C . GLY B 1 463 ? 13.75 3.662 13.781 1 82.69 463 GLY B C 1
ATOM 9453 O O . GLY B 1 463 ? 13.797 4.844 14.125 1 82.69 463 GLY B O 1
ATOM 9454 N N . VAL B 1 464 ? 12.586 3.025 13.57 1 86.69 464 VAL B N 1
ATOM 9455 C CA . VAL B 1 464 ? 11.297 3.686 13.719 1 86.69 464 VAL B CA 1
ATOM 9456 C C . VAL B 1 464 ? 11.062 4.051 15.18 1 86.69 464 VAL B C 1
ATOM 9458 O O . VAL B 1 464 ? 10.516 5.117 15.484 1 86.69 464 VAL B O 1
ATOM 9461 N N . THR B 1 465 ? 11.5 3.148 16.125 1 91.25 465 THR B N 1
ATOM 9462 C CA . THR B 1 465 ? 11.359 3.381 17.547 1 91.25 465 THR B CA 1
ATOM 9463 C C . THR B 1 465 ? 12.07 4.668 17.969 1 91.25 465 THR B C 1
ATOM 9465 O O . THR B 1 465 ? 11.469 5.543 18.594 1 91.25 465 THR B O 1
ATOM 9468 N N . TYR B 1 466 ? 13.289 4.758 17.562 1 90.56 466 TYR B N 1
ATOM 9469 C CA . TYR B 1 466 ? 14.086 5.922 17.938 1 90.56 466 TYR B CA 1
ATOM 9470 C C . TYR B 1 466 ? 13.57 7.176 17.234 1 90.56 466 TYR B C 1
ATOM 9472 O O . TYR B 1 466 ? 13.602 8.266 17.812 1 90.56 466 TYR B O 1
ATOM 9480 N N . THR B 1 467 ? 13.109 7.047 16 1 90.44 467 THR B N 1
ATOM 9481 C CA . THR B 1 467 ? 12.57 8.195 15.273 1 90.44 467 THR B CA 1
ATOM 9482 C C . THR B 1 467 ? 11.344 8.758 15.992 1 90.44 467 THR B C 1
ATOM 9484 O O . THR B 1 467 ? 11.164 9.969 16.078 1 90.44 467 THR B O 1
ATOM 9487 N N . ILE B 1 468 ? 10.492 7.887 16.484 1 93.12 468 ILE B N 1
ATOM 9488 C CA . ILE B 1 468 ? 9.305 8.305 17.234 1 93.12 468 ILE B CA 1
ATOM 9489 C C . ILE B 1 468 ? 9.719 9.094 18.469 1 93.12 468 ILE B C 1
ATOM 9491 O O . ILE B 1 468 ? 9.188 10.172 18.734 1 93.12 468 ILE B O 1
ATOM 9495 N N . LEU B 1 469 ? 10.672 8.555 19.188 1 93.38 469 LEU B N 1
ATOM 9496 C CA . LEU B 1 469 ? 11.109 9.18 20.438 1 93.38 469 LEU B CA 1
ATOM 9497 C C . LEU B 1 469 ? 11.812 10.5 20.156 1 93.38 469 LEU B C 1
ATOM 9499 O O . LEU B 1 469 ? 11.547 11.508 20.812 1 93.38 469 LEU B O 1
ATOM 9503 N N . ILE B 1 470 ? 12.695 10.531 19.172 1 93.38 470 ILE B N 1
ATOM 9504 C CA . ILE B 1 470 ? 13.438 11.742 18.828 1 93.38 470 ILE B CA 1
ATOM 9505 C C . ILE B 1 470 ? 12.469 12.828 18.359 1 93.38 470 ILE B C 1
ATOM 9507 O O . ILE B 1 470 ? 12.57 13.977 18.797 1 93.38 470 ILE B O 1
ATOM 9511 N N . SER B 1 471 ? 11.516 12.492 17.516 1 92.44 471 SER B N 1
ATOM 9512 C CA . SER B 1 471 ? 10.523 13.453 17.047 1 92.44 471 SER B CA 1
ATOM 9513 C C . SER B 1 471 ? 9.68 13.992 18.203 1 92.44 471 SER B C 1
ATOM 9515 O O . SER B 1 471 ? 9.352 15.18 18.234 1 92.44 471 SER B O 1
ATOM 9517 N N . ALA B 1 472 ? 9.336 13.094 19.094 1 90.25 472 ALA B N 1
ATOM 9518 C CA . ALA B 1 472 ? 8.531 13.5 20.25 1 90.25 472 ALA B CA 1
ATOM 9519 C C . ALA B 1 472 ? 9.289 14.5 21.125 1 90.25 472 ALA B C 1
ATOM 9521 O O . ALA B 1 472 ? 8.711 15.492 21.578 1 90.25 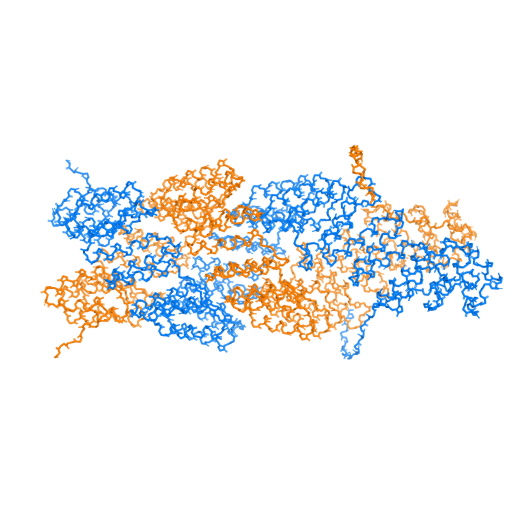472 ALA B O 1
ATOM 9522 N N . PHE B 1 473 ? 10.516 14.289 21.328 1 87.31 473 PHE B N 1
ATOM 9523 C CA . PHE B 1 473 ? 11.312 15.172 22.156 1 87.31 473 PHE B CA 1
ATOM 9524 C C . PHE B 1 473 ? 11.594 16.484 21.438 1 87.31 473 PHE B C 1
ATOM 9526 O O . PHE B 1 473 ? 11.672 17.547 22.078 1 87.31 473 PHE B O 1
ATOM 9533 N N . CYS B 1 474 ? 11.703 16.484 20.109 1 87.81 474 CYS B N 1
ATOM 9534 C CA . CYS B 1 474 ? 11.844 17.703 19.328 1 87.81 474 CYS B CA 1
ATOM 9535 C C . CYS B 1 474 ? 10.578 18.562 19.422 1 87.81 474 CYS B C 1
ATOM 9537 O O . CYS B 1 474 ? 10.664 19.766 19.594 1 87.81 474 CYS B O 1
ATOM 9539 N N . ASN B 1 475 ? 9.453 17.906 19.312 1 81.94 475 ASN B N 1
ATOM 9540 C CA . ASN B 1 475 ? 8.188 18.625 19.406 1 81.94 475 ASN B CA 1
ATOM 9541 C C . ASN B 1 475 ? 7.98 19.219 20.797 1 81.94 475 ASN B C 1
ATOM 9543 O O . ASN B 1 475 ? 7.332 20.25 20.938 1 81.94 475 ASN B O 1
ATOM 9547 N N . ALA B 1 476 ? 8.555 18.5 21.766 1 73.88 476 ALA B N 1
ATOM 9548 C CA . ALA B 1 476 ? 8.477 18.984 23.141 1 73.88 476 ALA B CA 1
ATOM 9549 C C . ALA B 1 476 ? 9.602 19.969 23.438 1 73.88 476 ALA B C 1
ATOM 9551 O O . ALA B 1 476 ? 9.789 20.375 24.594 1 73.88 476 ALA B O 1
ATOM 9552 N N . ASN B 1 477 ? 10.422 20.25 22.359 1 76.44 477 ASN B N 1
ATOM 9553 C CA . ASN B 1 477 ? 11.523 21.203 22.438 1 76.44 477 ASN B CA 1
ATOM 9554 C C . ASN B 1 477 ? 12.602 20.75 23.422 1 76.44 477 ASN B C 1
ATOM 9556 O O . ASN B 1 477 ? 13.211 21.562 24.109 1 76.44 477 ASN B O 1
ATOM 9560 N N . ASN B 1 478 ? 12.617 19.531 23.781 1 81.81 478 ASN B N 1
ATOM 9561 C CA . ASN B 1 478 ? 13.719 18.922 24.516 1 81.81 478 ASN B CA 1
ATOM 9562 C C . ASN B 1 478 ? 14.781 18.359 23.578 1 81.81 478 ASN B C 1
ATOM 9564 O O . ASN B 1 478 ? 14.898 17.141 23.422 1 81.81 478 ASN B O 1
ATOM 9568 N N . ILE B 1 479 ? 15.602 19.234 23.062 1 87.88 479 ILE B N 1
ATOM 9569 C CA . ILE B 1 479 ? 16.531 18.906 21.984 1 87.88 479 ILE B CA 1
ATOM 9570 C C . ILE B 1 479 ? 17.703 18.094 22.547 1 87.88 479 ILE B C 1
ATOM 9572 O O . ILE B 1 479 ? 18.234 17.203 21.859 1 87.88 479 ILE B O 1
ATOM 9576 N N . ASP B 1 480 ? 18.078 18.344 23.734 1 87.19 480 ASP B N 1
ATOM 9577 C CA . ASP B 1 480 ? 19.203 17.641 24.312 1 87.19 480 ASP B CA 1
ATOM 9578 C C . ASP B 1 480 ? 18.922 16.141 24.438 1 87.19 480 ASP B C 1
ATOM 9580 O O . ASP B 1 480 ? 19.766 15.312 24.125 1 87.19 480 ASP B O 1
ATOM 9584 N N . LYS B 1 481 ? 17.75 15.883 24.984 1 89.31 481 LYS B N 1
ATOM 9585 C CA . LYS B 1 481 ? 17.391 14.477 25.062 1 89.31 481 LYS B CA 1
ATOM 9586 C C . LYS B 1 481 ? 17.266 13.844 23.688 1 89.31 481 LYS B C 1
ATOM 9588 O O . LYS B 1 481 ? 17.578 12.664 23.5 1 89.31 481 LYS B O 1
ATOM 9593 N N . ALA B 1 482 ? 16.688 14.578 22.719 1 93.19 482 ALA B N 1
ATOM 9594 C CA . ALA B 1 482 ? 16.594 14.094 21.344 1 93.19 482 ALA B CA 1
ATOM 9595 C C . ALA B 1 482 ? 17.969 13.758 20.797 1 93.19 482 ALA B C 1
ATOM 9597 O O . ALA B 1 482 ? 18.141 12.719 20.141 1 93.19 482 ALA B O 1
ATOM 9598 N N . MET B 1 483 ? 18.953 14.609 21.078 1 93.31 483 MET B N 1
ATOM 9599 C CA . MET B 1 483 ? 20.312 14.398 20.609 1 93.31 483 MET B CA 1
ATOM 9600 C C . MET B 1 483 ? 20.953 13.195 21.281 1 93.31 483 MET B C 1
ATOM 9602 O O . MET B 1 483 ? 21.703 12.438 20.656 1 93.31 483 MET B O 1
ATOM 9606 N N . LYS B 1 484 ? 20.688 13.039 22.547 1 93.56 484 LYS B N 1
ATOM 9607 C CA . LYS B 1 484 ? 21.203 11.883 23.266 1 93.56 484 LYS B CA 1
ATOM 9608 C C . LYS B 1 484 ? 20.656 10.578 22.688 1 93.56 484 LYS B C 1
ATOM 9610 O O . LYS B 1 484 ? 21.375 9.594 22.562 1 93.56 484 LYS B O 1
ATOM 9615 N N . LEU B 1 485 ? 19.422 10.578 22.438 1 93.88 485 LEU B N 1
ATOM 9616 C CA . LEU B 1 485 ? 18.781 9.406 21.844 1 93.88 485 LEU B CA 1
ATOM 9617 C C . LEU B 1 485 ? 19.359 9.109 20.469 1 93.88 485 LEU B C 1
ATOM 9619 O O . LEU B 1 485 ? 19.5 7.945 20.078 1 93.88 485 LEU B O 1
ATOM 9623 N N . PHE B 1 486 ? 19.625 10.156 19.719 1 94.06 486 PHE B N 1
ATOM 9624 C CA . PHE B 1 486 ? 20.25 9.992 18.406 1 94.06 486 PHE B CA 1
ATOM 9625 C C . PHE B 1 486 ? 21.609 9.328 18.531 1 94.06 486 PHE B C 1
ATOM 9627 O O . PHE B 1 486 ? 21.953 8.445 17.734 1 94.06 486 PHE B O 1
ATOM 9634 N N . ASP B 1 487 ? 22.328 9.773 19.469 1 93.12 487 ASP B N 1
ATOM 9635 C CA . ASP B 1 487 ? 23.625 9.164 19.734 1 93.12 487 ASP B CA 1
ATOM 9636 C C . ASP B 1 487 ? 23.469 7.699 20.125 1 93.12 487 ASP B C 1
ATOM 9638 O O . ASP B 1 487 ? 24.266 6.848 19.703 1 93.12 487 ASP B O 1
ATOM 9642 N N . GLU B 1 488 ? 22.516 7.414 20.922 1 91.38 488 GLU B N 1
ATOM 9643 C CA . GLU B 1 488 ? 22.25 6.035 21.328 1 91.38 488 GLU B CA 1
ATOM 9644 C C . GLU B 1 488 ? 21.859 5.176 20.125 1 91.38 488 GLU B C 1
ATOM 9646 O O . GLU B 1 488 ? 22.281 4.023 20.016 1 91.38 488 GLU B O 1
ATOM 9651 N N . MET B 1 489 ? 21 5.707 19.281 1 90.44 489 MET B N 1
ATOM 9652 C CA . MET B 1 489 ? 20.594 5.008 18.078 1 90.44 489 MET B CA 1
ATOM 9653 C C . MET B 1 489 ? 21.797 4.605 17.234 1 90.44 489 MET B C 1
ATOM 9655 O O . MET B 1 489 ? 21.859 3.488 16.719 1 90.44 489 MET B O 1
ATOM 9659 N N . GLN B 1 490 ? 22.781 5.461 17.125 1 87.31 490 GLN B N 1
ATOM 9660 C CA . GLN B 1 490 ? 24 5.211 16.344 1 87.31 490 GLN B CA 1
ATOM 9661 C C . GLN B 1 490 ? 24.844 4.129 17 1 87.31 490 GLN B C 1
ATOM 9663 O O . GLN B 1 490 ? 25.391 3.256 16.328 1 87.31 490 GLN B O 1
ATOM 9668 N N . LYS B 1 491 ? 24.906 4.191 18.234 1 87.5 491 LYS B N 1
ATOM 9669 C CA . LYS B 1 491 ? 25.734 3.236 18.984 1 87.5 491 LYS B CA 1
ATOM 9670 C C . LYS B 1 491 ? 25.156 1.826 18.891 1 87.5 491 LYS B C 1
ATOM 9672 O O . LYS B 1 491 ? 25.906 0.845 18.859 1 87.5 491 LYS B O 1
ATOM 9677 N N . ASN B 1 492 ? 23.859 1.705 18.875 1 83.81 492 ASN B N 1
ATOM 9678 C CA . ASN B 1 492 ? 23.188 0.413 18.828 1 83.81 492 ASN B CA 1
ATOM 9679 C C . ASN B 1 492 ? 23.156 -0.139 17.406 1 83.81 492 ASN B C 1
ATOM 9681 O O . ASN B 1 492 ? 22.656 -1.24 17.172 1 83.81 492 ASN B O 1
ATOM 9685 N N . GLY B 1 493 ? 23.625 0.637 16.469 1 77.25 493 GLY B N 1
ATOM 9686 C CA . GLY B 1 493 ? 23.734 0.151 15.094 1 77.25 493 GLY B CA 1
ATOM 9687 C C . GLY B 1 493 ? 22.406 0.13 14.367 1 77.25 493 GLY B C 1
ATOM 9688 O O . GLY B 1 493 ? 22.203 -0.675 13.461 1 77.25 493 GLY B O 1
ATOM 9689 N N . CYS B 1 494 ? 21.453 0.835 14.844 1 79 494 CYS B N 1
ATOM 9690 C CA . CYS B 1 494 ? 20.141 0.881 14.188 1 79 494 CYS B CA 1
ATOM 9691 C C . CYS B 1 494 ? 20.234 1.617 12.859 1 79 494 CYS B C 1
ATOM 9693 O O . CYS B 1 494 ? 21 2.574 12.719 1 79 494 CYS B O 1
ATOM 9695 N N . SER B 1 495 ? 19.516 1.017 11.875 1 76.56 495 SER B N 1
ATOM 9696 C CA . SER B 1 495 ? 19.516 1.662 10.57 1 76.56 495 SER B CA 1
ATOM 9697 C C . SER B 1 495 ? 18.859 3.043 10.641 1 76.56 495 SER B C 1
ATOM 9699 O O . SER B 1 495 ? 17.859 3.229 11.328 1 76.56 495 SER B O 1
ATOM 9701 N N . ARG B 1 496 ? 19.625 4.004 10.016 1 75.81 496 ARG B N 1
ATOM 9702 C CA . ARG B 1 496 ? 19.188 5.395 10.016 1 75.81 496 ARG B CA 1
ATOM 9703 C C . ARG B 1 496 ? 18.344 5.699 8.789 1 75.81 496 ARG B C 1
ATOM 9705 O O . ARG B 1 496 ? 18.562 5.141 7.715 1 75.81 496 ARG B O 1
ATOM 9712 N N . ASP B 1 497 ? 17.219 6.379 9.047 1 78.12 497 ASP B N 1
ATOM 9713 C CA . ASP B 1 497 ? 16.406 6.914 7.965 1 78.12 497 ASP B CA 1
ATOM 9714 C C . ASP B 1 497 ? 16.531 8.43 7.879 1 78.12 497 ASP B C 1
ATOM 9716 O O . ASP B 1 497 ? 16.953 9.078 8.836 1 78.12 497 ASP B O 1
ATOM 9720 N N . ALA B 1 498 ? 16.328 9.008 6.742 1 85.62 498 ALA B N 1
ATOM 9721 C CA . ALA B 1 498 ? 16.438 10.453 6.547 1 85.62 498 ALA B CA 1
ATOM 9722 C C . ALA B 1 498 ? 15.469 11.195 7.465 1 85.62 498 ALA B C 1
ATOM 9724 O O . ALA B 1 498 ? 15.727 12.344 7.844 1 85.62 498 ALA B O 1
ATOM 9725 N N . VAL B 1 499 ? 14.414 10.562 7.875 1 86 499 VAL B N 1
ATOM 9726 C CA . VAL B 1 499 ? 13.352 11.188 8.656 1 86 499 VAL B CA 1
ATOM 9727 C C . VAL B 1 499 ? 13.891 11.609 10.016 1 86 499 VAL B C 1
ATOM 9729 O O . VAL B 1 499 ? 13.477 12.633 10.57 1 86 499 VAL B O 1
ATOM 9732 N N . VAL B 1 500 ? 14.805 10.758 10.57 1 89.75 500 VAL B N 1
ATOM 9733 C CA . VAL B 1 500 ? 15.359 11.094 11.875 1 89.75 500 VAL B CA 1
ATOM 9734 C C . VAL B 1 500 ? 16.172 12.383 11.781 1 89.75 500 VAL B C 1
ATOM 9736 O O . VAL B 1 500 ? 16.094 13.242 12.664 1 89.75 500 VAL B O 1
ATOM 9739 N N . TYR B 1 501 ? 16.938 12.539 10.719 1 91.81 501 TYR B N 1
ATOM 9740 C CA . TYR B 1 501 ? 17.719 13.758 10.508 1 91.81 501 TYR B CA 1
ATOM 9741 C C . TYR B 1 501 ? 16.797 14.961 10.305 1 91.81 501 TYR B C 1
ATOM 9743 O O . TYR B 1 501 ? 17.047 16.031 10.852 1 91.81 501 TYR B O 1
ATOM 9751 N N . TYR B 1 502 ? 15.742 14.758 9.555 1 91.12 502 TYR B N 1
ATOM 9752 C CA . TYR B 1 502 ? 14.797 15.844 9.305 1 91.12 502 TYR B CA 1
ATOM 9753 C C . TYR B 1 502 ? 14.148 16.297 10.602 1 91.12 502 TYR B C 1
ATOM 9755 O O . TYR B 1 502 ? 14.008 17.5 10.844 1 91.12 502 TYR B O 1
ATOM 9763 N N . SER B 1 503 ? 13.773 15.344 11.398 1 91.94 503 SER B N 1
ATOM 9764 C CA . SER B 1 503 ? 13.148 15.672 12.68 1 91.94 503 SER B CA 1
ATOM 9765 C C . SER B 1 503 ? 14.102 16.453 13.578 1 91.94 503 SER B C 1
ATOM 9767 O O . SER B 1 503 ? 13.695 17.406 14.242 1 91.94 503 SER B O 1
ATOM 9769 N N . LEU B 1 504 ? 15.359 16.031 13.586 1 93.62 504 LEU B N 1
ATOM 9770 C CA . LEU B 1 504 ? 16.359 16.719 14.398 1 93.62 504 LEU B CA 1
ATOM 9771 C C . LEU B 1 504 ? 16.594 18.141 13.883 1 93.62 504 LEU B C 1
ATOM 9773 O O . LEU B 1 504 ? 16.703 19.078 14.664 1 93.62 504 LEU B O 1
ATOM 9777 N N . ILE B 1 505 ? 16.703 18.234 12.57 1 94.38 505 ILE B N 1
ATOM 9778 C CA . ILE B 1 505 ? 16.922 19.531 11.961 1 94.38 505 ILE B CA 1
ATOM 9779 C C . ILE B 1 505 ? 15.734 20.453 12.258 1 94.38 505 ILE B C 1
ATOM 9781 O O . ILE B 1 505 ? 15.922 21.625 12.586 1 94.38 505 ILE B O 1
ATOM 9785 N N . SER B 1 506 ? 14.531 19.922 12.141 1 93.12 506 SER B N 1
ATOM 9786 C CA . SER B 1 506 ? 13.328 20.688 12.445 1 93.12 506 SER B CA 1
ATOM 9787 C C . SER B 1 506 ? 13.305 21.141 13.898 1 93.12 506 SER B C 1
ATOM 9789 O O . SER B 1 506 ? 12.992 22.297 14.203 1 93.12 506 SER B O 1
ATOM 9791 N N . GLY B 1 507 ? 13.641 20.203 14.805 1 89.69 507 GLY B N 1
ATOM 9792 C CA . GLY B 1 507 ? 13.688 20.531 16.219 1 89.69 507 GLY B CA 1
ATOM 9793 C C . GLY B 1 507 ? 14.742 21.578 16.562 1 89.69 507 GLY B C 1
ATOM 9794 O O . GLY B 1 507 ? 14.492 22.484 17.344 1 89.69 507 GLY B O 1
ATOM 9795 N N . LEU B 1 508 ? 15.898 21.469 15.969 1 91.5 508 LEU B N 1
ATOM 9796 C CA . LEU B 1 508 ? 17 22.391 16.203 1 91.5 508 LEU B CA 1
ATOM 9797 C C . LEU B 1 508 ? 16.672 23.781 15.641 1 91.5 508 LEU B C 1
ATOM 9799 O O . LEU B 1 508 ? 17.031 24.797 16.234 1 91.5 508 LEU B O 1
ATOM 9803 N N . ASN B 1 509 ? 16.016 23.781 14.5 1 90.94 509 ASN B N 1
ATOM 9804 C CA . ASN B 1 509 ? 15.547 25.047 13.922 1 90.94 509 ASN B CA 1
ATOM 9805 C C . ASN B 1 509 ? 14.547 25.75 14.836 1 90.94 509 ASN B C 1
ATOM 9807 O O . ASN B 1 509 ? 14.633 26.969 15.031 1 90.94 509 ASN B O 1
ATOM 9811 N N . GLN B 1 510 ? 13.664 24.969 15.336 1 82.69 510 GLN B N 1
ATOM 9812 C CA . GLN B 1 510 ? 12.672 25.547 16.234 1 82.69 510 GLN B CA 1
ATOM 9813 C C . GLN B 1 510 ? 13.328 26.078 17.5 1 82.69 510 GLN B C 1
ATOM 9815 O O . GLN B 1 510 ? 12.891 27.094 18.062 1 82.69 510 GLN B O 1
ATOM 9820 N N . ALA B 1 511 ? 14.352 25.422 17.922 1 79.56 511 ALA B N 1
ATOM 9821 C CA . ALA B 1 511 ? 15.062 25.812 19.141 1 79.56 511 ALA B CA 1
ATOM 9822 C C . ALA B 1 511 ? 16.047 26.938 18.859 1 79.56 511 ALA B C 1
ATOM 9824 O O . ALA B 1 511 ? 16.609 27.516 19.781 1 79.56 511 ALA B O 1
ATOM 9825 N N . GLY B 1 512 ? 16.234 27.312 17.594 1 83.69 512 GLY B N 1
ATOM 9826 C CA . GLY B 1 512 ? 17.141 28.375 17.219 1 83.69 512 GLY B CA 1
ATOM 9827 C C . GLY B 1 512 ? 18.609 27.969 17.297 1 83.69 512 GLY B C 1
ATOM 9828 O O . GLY B 1 512 ? 19.5 28.828 17.297 1 83.69 512 GLY B O 1
ATOM 9829 N N . ARG B 1 513 ? 18.891 26.688 17.438 1 88.62 513 ARG B N 1
ATOM 9830 C CA . ARG B 1 513 ? 20.25 26.172 17.484 1 88.62 513 ARG B CA 1
ATOM 9831 C C . ARG B 1 513 ? 20.75 25.781 16.094 1 88.62 513 ARG B C 1
ATOM 9833 O O . ARG B 1 513 ? 20.953 24.594 15.82 1 88.62 513 ARG B O 1
ATOM 9840 N N . MET B 1 514 ? 21.062 26.719 15.297 1 92.94 514 MET B N 1
ATOM 9841 C CA . MET B 1 514 ? 21.344 26.516 13.883 1 92.94 514 MET B CA 1
ATOM 9842 C C . MET B 1 514 ? 22.719 25.906 13.672 1 92.94 514 MET B C 1
ATOM 9844 O O . MET B 1 514 ? 22.969 25.219 12.688 1 92.94 514 MET B O 1
ATOM 9848 N N . ASP B 1 515 ? 23.672 26.188 14.586 1 92.25 515 ASP B N 1
ATOM 9849 C CA . ASP B 1 515 ? 24.984 25.547 14.461 1 92.25 515 ASP B CA 1
ATOM 9850 C C . ASP B 1 515 ? 24.875 24.047 14.625 1 92.25 515 ASP B C 1
ATOM 9852 O O . ASP B 1 515 ? 25.516 23.281 13.883 1 92.25 515 ASP B O 1
ATOM 9856 N N . ASP B 1 516 ? 24.141 23.688 15.648 1 93.81 516 ASP B N 1
ATOM 9857 C CA . ASP B 1 516 ? 23.906 22.25 15.828 1 93.81 516 ASP B CA 1
ATOM 9858 C C . ASP B 1 516 ? 23.172 21.656 14.625 1 93.81 516 ASP B C 1
ATOM 9860 O O . ASP B 1 516 ? 23.422 20.516 14.25 1 93.81 516 ASP B O 1
ATOM 9864 N N . ALA B 1 517 ? 22.219 22.391 14.07 1 95.56 517 ALA B N 1
ATOM 9865 C CA . ALA B 1 517 ? 21.5 21.938 12.883 1 95.56 517 ALA B CA 1
ATOM 9866 C C . ALA B 1 517 ? 22.453 21.688 11.727 1 95.56 517 ALA B C 1
ATOM 9868 O O . ALA B 1 517 ? 22.312 20.688 11.008 1 95.56 517 ALA B O 1
ATOM 9869 N N . THR B 1 518 ? 23.453 22.594 11.539 1 95 518 THR B N 1
ATOM 9870 C CA . THR B 1 518 ? 24.438 22.438 10.484 1 95 518 THR B CA 1
ATOM 9871 C C . THR B 1 518 ? 25.312 21.219 10.75 1 95 518 THR B C 1
ATOM 9873 O O . THR B 1 518 ? 25.734 20.531 9.812 1 95 518 THR B O 1
ATOM 9876 N N . PHE B 1 519 ? 25.562 21 11.984 1 93.94 519 PHE B N 1
ATOM 9877 C CA . PHE B 1 519 ? 26.328 19.828 12.375 1 93.94 519 PHE B CA 1
ATOM 9878 C C . PHE B 1 519 ? 25.578 18.547 11.984 1 93.94 519 PHE B C 1
ATOM 9880 O O . PHE B 1 519 ? 26.172 17.609 11.461 1 93.94 519 PHE B O 1
ATOM 9887 N N . ILE B 1 520 ? 24.281 18.5 12.281 1 94.88 520 ILE B N 1
ATOM 9888 C CA . ILE B 1 520 ? 23.469 17.344 11.945 1 94.88 520 ILE B CA 1
ATOM 9889 C C . ILE B 1 520 ? 23.406 17.172 10.43 1 94.88 520 ILE B C 1
ATOM 9891 O O . ILE B 1 520 ? 23.375 16.047 9.922 1 94.88 520 ILE B O 1
ATOM 9895 N N . VAL B 1 521 ? 23.312 18.266 9.688 1 95.38 521 VAL B N 1
ATOM 9896 C CA . VAL B 1 521 ? 23.312 18.219 8.227 1 95.38 521 VAL B CA 1
ATOM 9897 C C . VAL B 1 521 ? 24.594 17.562 7.723 1 95.38 521 VAL B C 1
ATOM 9899 O O . VAL B 1 521 ? 24.547 16.75 6.793 1 95.38 521 VAL B O 1
ATOM 9902 N N . SER B 1 522 ? 25.734 17.906 8.297 1 94.44 522 SER B N 1
ATOM 9903 C CA . SER B 1 522 ? 27 17.312 7.906 1 94.44 522 SER B CA 1
ATOM 9904 C C . SER B 1 522 ? 27.016 15.812 8.188 1 94.44 522 SER B C 1
ATOM 9906 O O . SER B 1 522 ? 27.5 15.023 7.371 1 94.44 522 SER B O 1
ATOM 9908 N N . LYS B 1 523 ? 26.469 15.43 9.32 1 91.69 523 LYS B N 1
ATOM 9909 C CA . LYS B 1 523 ? 26.375 14.016 9.656 1 91.69 523 LYS B CA 1
ATOM 9910 C C . LYS B 1 523 ? 25.453 13.281 8.688 1 91.69 523 LYS B C 1
ATOM 9912 O O . LYS B 1 523 ? 25.703 12.117 8.352 1 91.69 523 LYS B O 1
ATOM 9917 N N . MET B 1 524 ? 24.375 13.891 8.352 1 92.25 524 MET B N 1
ATOM 9918 C CA . MET B 1 524 ? 23.422 13.32 7.402 1 92.25 524 MET B CA 1
ATOM 9919 C C . MET B 1 524 ? 24.078 13.055 6.059 1 92.25 524 MET B C 1
ATOM 9921 O O . MET B 1 524 ? 23.922 11.977 5.484 1 92.25 524 MET B O 1
ATOM 9925 N N . LYS B 1 525 ? 24.844 13.992 5.551 1 90.12 525 LYS B N 1
ATOM 9926 C CA . LYS B 1 525 ? 25.531 13.859 4.27 1 90.12 525 LYS B CA 1
ATOM 9927 C C . LYS B 1 525 ? 26.609 12.781 4.328 1 90.12 525 LYS B C 1
ATOM 9929 O O . LYS B 1 525 ? 26.781 12.031 3.369 1 90.12 525 LYS B O 1
ATOM 9934 N N . GLU B 1 526 ? 27.25 12.672 5.426 1 88.19 526 GLU B N 1
ATOM 9935 C CA . GLU B 1 526 ? 28.266 11.633 5.613 1 88.19 526 GLU B CA 1
ATOM 9936 C C . GLU B 1 526 ? 27.641 10.242 5.582 1 88.19 526 GLU B C 1
ATOM 9938 O O . GLU B 1 526 ? 28.266 9.281 5.129 1 88.19 526 GLU B O 1
ATOM 9943 N N . ALA B 1 527 ? 26.438 10.164 6.09 1 85.62 527 ALA B N 1
ATOM 9944 C CA . ALA B 1 527 ? 25.734 8.883 6.121 1 85.62 527 ALA B CA 1
ATOM 9945 C C . ALA B 1 527 ? 25.156 8.539 4.754 1 85.62 527 ALA B C 1
ATOM 9947 O O . ALA B 1 527 ? 24.609 7.453 4.559 1 85.62 527 ALA B O 1
ATOM 9948 N N . GLY B 1 528 ? 25.281 9.477 3.779 1 80.94 528 GLY B N 1
ATOM 9949 C CA . GLY B 1 528 ? 24.875 9.188 2.414 1 80.94 528 GLY B CA 1
ATOM 9950 C C . GLY B 1 528 ? 23.484 9.695 2.088 1 80.94 528 GLY B C 1
ATOM 9951 O O . GLY B 1 528 ? 22.906 9.336 1.062 1 80.94 528 GLY B O 1
ATOM 9952 N N . PHE B 1 529 ? 22.891 10.492 3.006 1 87.44 529 PHE B N 1
ATOM 9953 C CA . PHE B 1 529 ? 21.562 11.047 2.766 1 87.44 529 PHE B CA 1
ATOM 9954 C C . PHE B 1 529 ? 21.656 12.453 2.191 1 87.44 529 PHE B C 1
ATOM 9956 O O . PHE B 1 529 ? 22.703 13.109 2.295 1 87.44 529 PHE B O 1
ATOM 9963 N N . GLY B 1 530 ? 20.672 12.891 1.499 1 85.56 530 GLY B N 1
ATOM 9964 C CA . GLY B 1 530 ? 20.562 14.25 0.992 1 85.56 530 GLY B CA 1
ATOM 9965 C C . GLY B 1 530 ? 19.422 15.031 1.618 1 85.56 530 GLY B C 1
ATOM 9966 O O . GLY B 1 530 ? 18.516 14.445 2.209 1 85.56 530 GLY B O 1
ATOM 9967 N N . LEU B 1 531 ? 19.625 16.328 1.562 1 90.25 531 LEU B N 1
ATOM 9968 C CA . LEU B 1 531 ? 18.562 17.203 2.049 1 90.25 531 LEU B CA 1
ATOM 9969 C C . LEU B 1 531 ? 17.438 17.328 1.015 1 90.25 531 LEU B C 1
ATOM 9971 O O . LEU B 1 531 ? 17.703 17.297 -0.191 1 90.25 531 LEU B O 1
ATOM 9975 N N . ASP B 1 532 ? 16.281 17.266 1.477 1 87.69 532 ASP B N 1
ATOM 9976 C CA . ASP B 1 532 ? 15.18 17.578 0.568 1 87.69 532 ASP B CA 1
ATOM 9977 C C . ASP B 1 532 ? 14.828 19.062 0.619 1 87.69 532 ASP B C 1
ATOM 9979 O O . ASP B 1 532 ? 15.469 19.828 1.333 1 87.69 532 ASP B O 1
ATOM 9983 N N . ILE B 1 533 ? 13.82 19.469 -0.167 1 88.75 533 ILE B N 1
ATOM 9984 C CA . ILE B 1 533 ? 13.484 20.891 -0.309 1 88.75 533 ILE B CA 1
ATOM 9985 C C . ILE B 1 533 ? 12.914 21.422 1.007 1 88.75 533 ILE B C 1
ATOM 9987 O O . ILE B 1 533 ? 13.148 22.578 1.37 1 88.75 533 ILE B O 1
ATOM 9991 N N . VAL B 1 534 ? 12.18 20.609 1.758 1 89.31 534 VAL B N 1
ATOM 9992 C CA . VAL B 1 534 ? 11.578 21.016 3.02 1 89.31 534 VAL B CA 1
ATOM 9993 C C . VAL B 1 534 ? 12.672 21.312 4.043 1 89.31 534 VAL B C 1
ATOM 9995 O O . VAL B 1 534 ? 12.594 22.312 4.773 1 89.31 534 VAL B O 1
ATOM 9998 N N . CYS B 1 535 ? 13.664 20.516 4.051 1 92 535 CYS B N 1
ATOM 9999 C CA . CYS B 1 535 ? 14.766 20.703 4.98 1 92 535 CYS B CA 1
ATOM 10000 C C . CYS B 1 535 ? 15.57 21.938 4.629 1 92 535 CYS B C 1
ATOM 10002 O O . CYS B 1 535 ? 15.992 22.688 5.52 1 92 535 CYS B O 1
ATOM 10004 N N . TYR B 1 536 ? 15.93 22.156 3.357 1 93.81 536 TYR B N 1
ATOM 10005 C CA . TYR B 1 536 ? 16.609 23.375 2.943 1 93.81 536 TYR B CA 1
ATOM 10006 C C . TYR B 1 536 ? 15.82 24.609 3.379 1 93.81 536 TYR B C 1
ATOM 10008 O O . TYR B 1 536 ? 16.391 25.578 3.891 1 93.81 536 TYR B O 1
ATOM 10016 N N . ASN B 1 537 ? 14.523 24.531 3.154 1 93 537 ASN B N 1
ATOM 10017 C CA . ASN B 1 537 ? 13.68 25.656 3.537 1 93 537 ASN B CA 1
ATOM 10018 C C . ASN B 1 537 ? 13.711 25.891 5.043 1 93 537 ASN B C 1
ATOM 10020 O O . ASN B 1 537 ? 13.695 27.031 5.496 1 93 537 ASN B O 1
ATOM 10024 N N . MET B 1 538 ? 13.711 24.859 5.789 1 93.75 538 MET B N 1
ATOM 10025 C CA . MET B 1 538 ? 13.812 25 7.238 1 93.75 538 MET B CA 1
ATOM 10026 C C . MET B 1 538 ? 15.117 25.672 7.637 1 93.75 538 MET B C 1
ATOM 10028 O O . MET B 1 538 ? 15.125 26.562 8.484 1 93.75 538 MET B O 1
ATOM 10032 N N . LEU B 1 539 ? 16.203 25.234 7.039 1 95.38 539 LEU B N 1
ATOM 10033 C CA . LEU B 1 539 ? 17.516 25.781 7.359 1 95.38 539 LEU B CA 1
ATOM 10034 C C . LEU B 1 539 ? 17.609 27.25 6.938 1 95.38 539 LEU B C 1
ATOM 10036 O O . LEU B 1 539 ? 18.094 28.094 7.699 1 95.38 539 LEU B O 1
ATOM 10040 N N . ILE B 1 540 ? 17.125 27.562 5.754 1 95.31 540 ILE B N 1
ATOM 10041 C CA . ILE B 1 540 ? 17.125 28.938 5.266 1 95.31 540 ILE B CA 1
ATOM 10042 C C . ILE B 1 540 ? 16.297 29.828 6.188 1 95.31 540 ILE B C 1
ATOM 10044 O O . ILE B 1 540 ? 16.719 30.922 6.547 1 95.31 540 ILE B O 1
ATOM 10048 N N . SER B 1 541 ? 15.133 29.328 6.555 1 92.75 541 SER B N 1
ATOM 10049 C CA . SER B 1 541 ? 14.273 30.078 7.469 1 92.75 541 SER B CA 1
ATOM 10050 C C . SER B 1 541 ? 14.961 30.297 8.812 1 92.75 541 SER B C 1
ATOM 10052 O O . SER B 1 541 ? 14.883 31.391 9.383 1 92.75 541 SER B O 1
ATOM 10054 N N . GLY B 1 542 ? 15.586 29.297 9.305 1 91.25 542 GLY B N 1
ATOM 10055 C CA . GLY B 1 542 ? 16.297 29.406 10.57 1 91.25 542 GLY B CA 1
ATOM 10056 C C . GLY B 1 542 ? 17.438 30.406 10.523 1 91.25 542 GLY B C 1
ATOM 10057 O O . GLY B 1 542 ? 17.609 31.188 11.461 1 91.25 542 GLY B O 1
ATOM 10058 N N . PHE B 1 543 ? 18.203 30.422 9.492 1 93.75 543 PHE B N 1
ATOM 10059 C CA . PHE B 1 543 ? 19.312 31.344 9.344 1 93.75 543 PHE B CA 1
ATOM 10060 C C . PHE B 1 543 ? 18.797 32.781 9.164 1 93.75 543 PHE B C 1
ATOM 10062 O O . PHE B 1 543 ? 19.391 33.719 9.688 1 93.75 543 PHE B O 1
ATOM 10069 N N . CYS B 1 544 ? 17.719 32.906 8.414 1 89.19 544 CYS B N 1
ATOM 10070 C CA . CYS B 1 544 ? 17.125 34.219 8.25 1 89.19 544 CYS B CA 1
ATOM 10071 C C . CYS B 1 544 ? 16.609 34.75 9.578 1 89.19 544 CYS B C 1
ATOM 10073 O O . CYS B 1 544 ? 16.766 35.938 9.867 1 89.19 544 CYS B O 1
ATOM 10075 N N . ARG B 1 545 ? 16.062 33.875 10.344 1 83.06 545 ARG B N 1
ATOM 10076 C CA . ARG B 1 545 ? 15.578 34.312 11.656 1 83.06 545 ARG B CA 1
ATOM 10077 C C . ARG B 1 545 ? 16.719 34.781 12.547 1 83.06 545 ARG B C 1
ATOM 10079 O O . ARG B 1 545 ? 16.547 35.656 13.391 1 83.06 545 ARG B O 1
ATOM 10086 N N . LYS B 1 546 ? 17.891 34.156 12.359 1 83.69 546 LYS B N 1
ATOM 10087 C CA . LYS B 1 546 ? 19.062 34.531 13.156 1 83.69 546 LYS B CA 1
ATOM 10088 C C . LYS B 1 546 ? 19.875 35.594 12.469 1 83.69 546 LYS B C 1
ATOM 10090 O O . LYS B 1 546 ? 21.016 35.875 12.875 1 83.69 546 LYS B O 1
ATOM 10095 N N . ASN B 1 547 ? 19.328 36.156 11.375 1 82.5 547 ASN B N 1
ATOM 10096 C CA . ASN B 1 547 ? 19.953 37.219 10.609 1 82.5 547 ASN B CA 1
ATOM 10097 C C . ASN B 1 547 ? 21.312 36.812 10.047 1 82.5 547 ASN B C 1
ATOM 10099 O O . ASN B 1 547 ? 22.266 37.594 10.062 1 82.5 547 ASN B O 1
ATOM 10103 N N . LYS B 1 548 ? 21.422 35.594 9.844 1 89 548 LYS B N 1
ATOM 10104 C CA . LYS B 1 548 ? 22.609 35.062 9.18 1 89 548 LYS B CA 1
ATOM 10105 C C . LYS B 1 548 ? 22.359 34.844 7.691 1 89 548 LYS B C 1
ATOM 10107 O O . LYS B 1 548 ? 22.297 33.719 7.227 1 89 548 LYS B O 1
ATOM 10112 N N . LEU B 1 549 ? 22.359 35.844 6.914 1 90.19 549 LEU B N 1
ATOM 10113 C CA . LEU B 1 549 ? 21.984 35.812 5.504 1 90.19 549 LEU B CA 1
ATOM 10114 C C . LEU B 1 549 ? 23.047 35.094 4.68 1 90.19 549 LEU B C 1
ATOM 10116 O O . LEU B 1 549 ? 22.734 34.438 3.684 1 90.19 549 LEU B O 1
ATOM 10120 N N . ASP B 1 550 ? 24.266 35.25 5.094 1 92.75 550 ASP B N 1
ATOM 10121 C CA . ASP B 1 550 ? 25.328 34.562 4.367 1 92.75 550 ASP B CA 1
ATOM 10122 C C . ASP B 1 550 ? 25.141 33.062 4.375 1 92.75 550 ASP B C 1
ATOM 10124 O O . ASP B 1 550 ? 25.328 32.406 3.352 1 92.75 550 ASP B O 1
ATOM 10128 N N . LYS B 1 551 ? 24.797 32.625 5.527 1 94.25 551 LYS B N 1
ATOM 10129 C CA . LYS B 1 551 ? 24.578 31.172 5.637 1 94.25 551 LYS B CA 1
ATOM 10130 C C . LYS B 1 551 ? 23.328 30.75 4.859 1 94.25 551 LYS B C 1
ATOM 10132 O O . LYS B 1 551 ? 23.281 29.656 4.309 1 94.25 551 LYS B O 1
ATOM 10137 N N . ALA B 1 552 ? 22.312 31.547 4.867 1 94.62 552 ALA B N 1
ATOM 10138 C CA . ALA B 1 552 ? 21.109 31.281 4.074 1 94.62 552 ALA B CA 1
ATOM 10139 C C . ALA B 1 552 ? 21.453 31.172 2.59 1 94.62 552 ALA B C 1
ATOM 10141 O O . ALA B 1 552 ? 20.953 30.281 1.895 1 94.62 552 ALA B O 1
ATOM 10142 N N . TYR B 1 553 ? 22.375 32.062 2.143 1 94 553 TYR B N 1
ATOM 10143 C CA . TYR B 1 553 ? 22.781 32.031 0.743 1 94 553 TYR B CA 1
ATOM 10144 C C . TYR B 1 553 ? 23.641 30.812 0.458 1 94 553 TYR B C 1
ATOM 10146 O O . TYR B 1 553 ? 23.594 30.25 -0.642 1 94 553 TYR B O 1
ATOM 10154 N N . GLU B 1 554 ? 24.406 30.438 1.402 1 94.56 554 GLU B N 1
ATOM 10155 C CA . GLU B 1 554 ? 25.172 29.203 1.248 1 94.56 554 GLU B CA 1
ATOM 10156 C C . GLU B 1 554 ? 24.25 28 1.055 1 94.56 554 GLU B C 1
ATOM 10158 O O . GLU B 1 554 ? 24.531 27.109 0.248 1 94.56 554 GLU B O 1
ATOM 10163 N N . MET B 1 555 ? 23.188 27.969 1.829 1 95.06 555 MET B N 1
ATOM 10164 C CA . MET B 1 555 ? 22.219 26.891 1.707 1 95.06 555 MET B CA 1
ATOM 10165 C C . MET B 1 555 ? 21.531 26.922 0.346 1 95.06 555 MET B C 1
ATOM 10167 O O . MET B 1 555 ? 21.25 25.875 -0.233 1 95.06 555 MET B O 1
ATOM 10171 N N . LEU B 1 556 ? 21.266 28.094 -0.13 1 94.81 556 LEU B N 1
ATOM 10172 C CA . LEU B 1 556 ? 20.641 28.25 -1.446 1 94.81 556 LEU B CA 1
ATOM 10173 C C . LEU B 1 556 ? 21.578 27.719 -2.539 1 94.81 556 LEU B C 1
ATOM 10175 O O . LEU B 1 556 ? 21.125 27.062 -3.475 1 94.81 556 LEU B O 1
ATOM 10179 N N . LYS B 1 557 ? 22.812 28.031 -2.406 1 94.5 557 LYS B N 1
ATOM 10180 C CA . LYS B 1 557 ? 23.797 27.531 -3.363 1 94.5 557 LYS B CA 1
ATOM 10181 C C . LYS B 1 557 ? 23.891 26 -3.295 1 94.5 557 LYS B C 1
ATOM 10183 O O . LYS B 1 557 ? 24.016 25.344 -4.324 1 94.5 557 LYS B O 1
ATOM 10188 N N . ASP B 1 558 ? 23.906 25.484 -2.117 1 93.62 558 ASP B N 1
ATOM 10189 C CA . ASP B 1 558 ? 23.938 24.047 -1.923 1 93.62 558 ASP B CA 1
ATOM 10190 C C . ASP B 1 558 ? 22.703 23.375 -2.531 1 93.62 558 ASP B C 1
ATOM 10192 O O . ASP B 1 558 ? 22.797 22.281 -3.088 1 93.62 558 ASP B O 1
ATOM 10196 N N . MET B 1 559 ? 21.531 23.969 -2.312 1 92.06 559 MET B N 1
ATOM 10197 C CA . MET B 1 559 ? 20.266 23.484 -2.877 1 92.06 559 MET B CA 1
ATOM 10198 C C . MET B 1 559 ? 20.359 23.391 -4.395 1 92.06 559 MET B C 1
ATOM 10200 O O . MET B 1 559 ? 19.953 22.375 -4.977 1 92.06 559 MET B O 1
ATOM 10204 N N . GLU B 1 560 ? 20.984 24.344 -5.039 1 89.56 560 GLU B N 1
ATOM 10205 C CA . GLU B 1 560 ? 21.141 24.359 -6.492 1 89.56 560 GLU B CA 1
ATOM 10206 C C . GLU B 1 560 ? 22.141 23.312 -6.957 1 89.56 560 GLU B C 1
ATOM 10208 O O . GLU B 1 560 ? 21.938 22.672 -7.988 1 89.56 560 GLU B O 1
ATOM 10213 N N . LYS B 1 561 ? 23.109 23.156 -6.234 1 88.12 561 LYS B N 1
ATOM 10214 C CA . LYS B 1 561 ? 24.109 22.141 -6.562 1 88.12 561 LYS B CA 1
ATOM 10215 C C . LYS B 1 561 ? 23.516 20.734 -6.48 1 88.12 561 LYS B C 1
ATOM 10217 O O . LYS B 1 561 ? 23.906 19.844 -7.227 1 88.12 561 LYS B O 1
ATOM 10222 N N . ALA B 1 562 ? 22.594 20.594 -5.547 1 86 562 ALA B N 1
ATOM 10223 C CA . ALA B 1 562 ? 21.953 19.312 -5.371 1 86 562 ALA B CA 1
ATOM 10224 C C . ALA B 1 562 ? 20.875 19.078 -6.441 1 86 562 ALA B C 1
ATOM 10226 O O . ALA B 1 562 ? 20.219 18.031 -6.457 1 86 562 ALA B O 1
ATOM 10227 N N . GLY B 1 563 ? 20.688 20.078 -7.367 1 78.56 563 GLY B N 1
ATOM 10228 C CA . GLY B 1 563 ? 19.781 19.922 -8.492 1 78.56 563 GLY B CA 1
ATOM 10229 C C . GLY B 1 563 ? 18.375 20.422 -8.195 1 78.56 563 GLY B C 1
ATOM 10230 O O . GLY B 1 563 ? 17.438 20.094 -8.914 1 78.56 563 GLY B O 1
ATOM 10231 N N . MET B 1 564 ? 18.188 21.109 -7.117 1 87.62 564 MET B N 1
ATOM 10232 C CA . MET B 1 564 ? 16.875 21.625 -6.746 1 87.62 564 MET B CA 1
ATOM 10233 C C . MET B 1 564 ? 16.781 23.125 -7.047 1 87.62 564 MET B C 1
ATOM 10235 O O . MET B 1 564 ? 17.781 23.828 -7.047 1 87.62 564 MET B O 1
ATOM 10239 N N . LYS B 1 565 ? 15.594 23.547 -7.406 1 87.19 565 LYS B N 1
ATOM 10240 C CA . LYS B 1 565 ? 15.289 24.969 -7.547 1 87.19 565 LYS B CA 1
ATOM 10241 C C . LYS B 1 565 ? 14.477 25.484 -6.363 1 87.19 565 LYS B C 1
ATOM 10243 O O . LYS B 1 565 ? 13.68 24.734 -5.785 1 87.19 565 LYS B O 1
ATOM 10248 N N . PRO B 1 566 ? 14.812 26.734 -6.035 1 89.56 566 PRO B N 1
ATOM 10249 C CA . PRO B 1 566 ? 13.984 27.297 -4.965 1 89.56 566 PRO B CA 1
ATOM 10250 C C . PRO B 1 566 ? 12.492 27.25 -5.285 1 89.56 566 PRO B C 1
ATOM 10252 O O . PRO B 1 566 ? 12.094 27.484 -6.426 1 89.56 566 PRO B O 1
ATOM 10255 N N . ASP B 1 567 ? 11.789 26.859 -4.324 1 87.44 567 ASP B N 1
ATOM 10256 C CA . ASP B 1 567 ? 10.344 26.797 -4.52 1 87.44 567 ASP B CA 1
ATOM 10257 C C . ASP B 1 567 ? 9.656 28.031 -3.924 1 87.44 567 ASP B C 1
ATOM 10259 O O . ASP B 1 567 ? 10.32 29 -3.561 1 87.44 567 ASP B O 1
ATOM 10263 N N . ARG B 1 568 ? 8.367 28.016 -3.873 1 84.81 568 ARG B N 1
ATOM 10264 C CA . ARG B 1 568 ? 7.586 29.156 -3.387 1 84.81 568 ARG B CA 1
ATOM 10265 C C . ARG B 1 568 ? 7.898 29.438 -1.925 1 84.81 568 ARG B C 1
ATOM 10267 O O . ARG B 1 568 ? 7.969 30.609 -1.521 1 84.81 568 ARG B O 1
ATOM 10274 N N . VAL B 1 569 ? 8.039 28.422 -1.134 1 88.31 569 VAL B N 1
ATOM 10275 C CA . VAL B 1 569 ? 8.32 28.578 0.288 1 88.31 569 VAL B CA 1
ATOM 10276 C C . VAL B 1 569 ? 9.688 29.25 0.47 1 88.31 569 VAL B C 1
ATOM 10278 O O . VAL B 1 569 ? 9.859 30.109 1.34 1 88.31 569 VAL B O 1
ATOM 10281 N N . THR B 1 570 ? 10.648 28.891 -0.342 1 92.25 570 THR B N 1
ATOM 10282 C CA . THR B 1 570 ? 11.984 29.469 -0.291 1 92.25 570 THR B CA 1
ATOM 10283 C C . THR B 1 570 ? 11.93 30.969 -0.565 1 92.25 570 THR B C 1
ATOM 10285 O O . THR B 1 570 ? 12.469 31.766 0.207 1 92.25 570 THR B O 1
ATOM 10288 N N . TYR B 1 571 ? 11.305 31.328 -1.627 1 91.25 571 TYR B N 1
ATOM 10289 C CA . TYR B 1 571 ? 11.234 32.719 -2.016 1 91.25 571 TYR B CA 1
ATOM 10290 C C . TYR B 1 571 ? 10.453 33.531 -0.987 1 91.25 571 TYR B C 1
ATOM 10292 O O . TYR B 1 571 ? 10.828 34.656 -0.659 1 91.25 571 TYR B O 1
ATOM 10300 N N . ASN B 1 572 ? 9.375 32.938 -0.499 1 89.06 572 ASN B N 1
ATOM 10301 C CA . ASN B 1 572 ? 8.586 33.625 0.509 1 89.06 572 ASN B CA 1
ATOM 10302 C C . ASN B 1 572 ? 9.391 33.875 1.786 1 89.06 572 ASN B C 1
ATOM 10304 O O . ASN B 1 572 ? 9.234 34.906 2.445 1 89.06 572 ASN B O 1
ATOM 10308 N N . THR B 1 573 ? 10.18 32.938 2.15 1 91.19 573 THR B N 1
ATOM 10309 C CA . THR B 1 573 ? 11.031 33.062 3.324 1 91.19 573 THR B CA 1
ATOM 10310 C C . THR B 1 573 ? 12.039 34.188 3.129 1 91.19 573 THR B C 1
ATOM 10312 O O . THR B 1 573 ? 12.227 35.031 4.02 1 91.19 573 THR B O 1
ATOM 10315 N N . LEU B 1 574 ? 12.68 34.281 1.981 1 91.81 574 LEU B N 1
ATOM 10316 C CA . LEU B 1 574 ? 13.648 35.312 1.674 1 91.81 574 LEU B CA 1
ATOM 10317 C C . LEU B 1 574 ? 12.969 36.688 1.597 1 91.81 574 LEU B C 1
ATOM 10319 O O . LEU B 1 574 ? 13.484 37.656 2.125 1 91.81 574 LEU B O 1
ATOM 10323 N N . LEU B 1 575 ? 11.844 36.625 0.938 1 91.81 575 LEU B N 1
ATOM 10324 C CA . LEU B 1 575 ? 11.078 37.875 0.812 1 91.81 575 LEU B CA 1
ATOM 10325 C C . LEU B 1 575 ? 10.688 38.406 2.184 1 91.81 575 LEU B C 1
ATOM 10327 O O . LEU B 1 575 ? 10.844 39.594 2.451 1 91.81 575 LEU B O 1
ATOM 10331 N N . SER B 1 576 ? 10.156 37.531 3.041 1 86.62 576 SER B N 1
ATOM 10332 C CA . SER B 1 576 ? 9.766 37.938 4.387 1 86.62 576 SER B CA 1
ATOM 10333 C C . SER B 1 576 ? 10.953 38.469 5.172 1 86.62 576 SER B C 1
ATOM 10335 O O . SER B 1 576 ? 10.812 39.406 5.957 1 86.62 576 SER B O 1
ATOM 10337 N N . TYR B 1 577 ? 12.062 37.969 5.027 1 85.94 577 TYR B N 1
ATOM 10338 C CA . TYR B 1 577 ? 13.281 38.406 5.691 1 85.94 577 TYR B CA 1
ATOM 10339 C C . TYR B 1 577 ? 13.641 39.844 5.262 1 85.94 577 TYR B C 1
ATOM 10341 O O . TYR B 1 577 ? 13.914 40.688 6.102 1 85.94 577 TYR B O 1
ATOM 10349 N N . PHE B 1 578 ? 13.648 40.094 3.969 1 88.69 578 PHE B N 1
ATOM 10350 C CA . PHE B 1 578 ? 14.031 41.406 3.447 1 88.69 578 PHE B CA 1
ATOM 10351 C C . PHE B 1 578 ? 13 42.438 3.83 1 88.69 578 PHE B C 1
ATOM 10353 O O . PHE B 1 578 ? 13.359 43.594 4.102 1 88.69 578 PHE B O 1
ATOM 10360 N N . CYS B 1 579 ? 11.781 42 3.85 1 83.75 579 CYS B N 1
ATOM 10361 C CA . CYS B 1 579 ? 10.734 42.938 4.281 1 83.75 579 CYS B CA 1
ATOM 10362 C C . CYS B 1 579 ? 10.914 43.312 5.746 1 83.75 579 CYS B C 1
ATOM 10364 O O . CYS B 1 579 ? 10.797 44.469 6.102 1 83.75 579 CYS B O 1
ATOM 10366 N N . ARG B 1 580 ? 11.211 42.375 6.465 1 74.5 580 ARG B N 1
ATOM 10367 C CA . ARG B 1 580 ? 11.414 42.625 7.887 1 74.5 580 ARG B CA 1
ATOM 10368 C C . ARG B 1 580 ? 12.633 43.5 8.117 1 74.5 580 ARG B C 1
ATOM 10370 O O . ARG B 1 580 ? 12.656 44.312 9.055 1 74.5 580 ARG B O 1
ATOM 10377 N N . SER B 1 581 ? 13.641 43.281 7.262 1 76.19 581 SER B N 1
ATOM 10378 C CA . SER B 1 581 ? 14.875 44.062 7.398 1 76.19 581 SER B CA 1
ATOM 10379 C C . SER B 1 581 ? 14.734 45.438 6.766 1 76.19 581 SER B C 1
ATOM 10381 O O . SER B 1 581 ? 15.672 46.219 6.805 1 76.19 581 SER B O 1
ATOM 10383 N N . GLY B 1 582 ? 13.555 45.719 6.176 1 76.69 582 GLY B N 1
ATOM 10384 C CA . GLY B 1 582 ? 13.297 47.031 5.586 1 76.69 582 GLY B CA 1
ATOM 10385 C C . GLY B 1 582 ? 13.938 47.219 4.219 1 76.69 582 GLY B C 1
ATOM 10386 O O . GLY B 1 582 ? 13.977 48.312 3.686 1 76.69 582 GLY B O 1
ATOM 10387 N N . ASN B 1 583 ? 14.508 46.156 3.74 1 87.12 583 ASN B N 1
ATOM 10388 C CA . ASN B 1 583 ? 15.125 46.219 2.42 1 87.12 583 ASN B CA 1
ATOM 10389 C C . ASN B 1 583 ? 14.125 45.875 1.318 1 87.12 583 ASN B C 1
ATOM 10391 O O . ASN B 1 583 ? 14.133 44.781 0.775 1 87.12 583 ASN B O 1
ATOM 10395 N N . PHE B 1 584 ? 13.312 46.812 0.884 1 88.94 584 PHE B N 1
ATOM 10396 C CA . PHE B 1 584 ? 12.211 46.594 -0.052 1 88.94 584 PHE B CA 1
ATOM 10397 C C . PHE B 1 584 ? 12.742 46.406 -1.47 1 88.94 584 PHE B C 1
ATOM 10399 O O . PHE B 1 584 ? 12.117 45.719 -2.279 1 88.94 584 PHE B O 1
ATOM 10406 N N . THR B 1 585 ? 13.852 47.031 -1.731 1 90.31 585 THR B N 1
ATOM 10407 C CA . THR B 1 585 ? 14.438 46.844 -3.057 1 90.31 585 THR B CA 1
ATOM 10408 C C . THR B 1 585 ? 14.773 45.375 -3.307 1 90.31 585 THR B C 1
ATOM 10410 O O . THR B 1 585 ? 14.438 44.844 -4.355 1 90.31 585 THR B O 1
ATOM 10413 N N . GLN B 1 586 ? 15.438 44.844 -2.34 1 91.88 586 GLN B N 1
ATOM 10414 C CA . GLN B 1 586 ? 15.797 43.438 -2.467 1 91.88 586 GLN B CA 1
ATOM 10415 C C . GLN B 1 586 ? 14.562 42.562 -2.457 1 91.88 586 GLN B C 1
ATOM 10417 O O . GLN B 1 586 ? 14.539 41.5 -3.119 1 91.88 586 GLN B O 1
ATOM 10422 N N . ALA B 1 587 ? 13.578 42.812 -1.698 1 91.94 587 ALA B N 1
ATOM 10423 C CA . ALA B 1 587 ? 12.328 42.062 -1.661 1 91.94 587 ALA B CA 1
ATOM 10424 C C . ALA B 1 587 ? 11.672 42.031 -3.041 1 91.94 587 ALA B C 1
ATOM 10426 O O . ALA B 1 587 ? 11.211 40.969 -3.477 1 91.94 587 ALA B O 1
ATOM 10427 N N . HIS B 1 588 ? 11.695 43.188 -3.691 1 91.06 588 HIS B N 1
ATOM 10428 C CA . HIS B 1 588 ? 11.109 43.25 -5.027 1 91.06 588 HIS B CA 1
ATOM 10429 C C . HIS B 1 588 ? 11.953 42.469 -6.027 1 91.06 588 HIS B C 1
ATOM 10431 O O . HIS B 1 588 ? 11.414 41.875 -6.961 1 91.06 588 HIS B O 1
ATOM 10437 N N . ARG B 1 589 ? 13.203 42.438 -5.855 1 92.62 589 ARG B N 1
ATOM 10438 C CA . ARG B 1 589 ? 14.086 41.656 -6.715 1 92.62 589 ARG B CA 1
ATOM 10439 C C . ARG B 1 589 ? 13.812 40.156 -6.559 1 92.62 589 ARG B C 1
ATOM 10441 O O . ARG B 1 589 ? 13.812 39.438 -7.539 1 92.62 589 ARG B O 1
ATOM 10448 N N . VAL B 1 590 ? 13.68 39.781 -5.316 1 93.5 590 VAL B N 1
ATOM 10449 C CA . VAL B 1 590 ? 13.398 38.375 -5.031 1 93.5 590 VAL B CA 1
ATOM 10450 C C . VAL B 1 590 ? 12.062 37.969 -5.664 1 93.5 590 VAL B C 1
ATOM 10452 O O . VAL B 1 590 ? 11.938 36.875 -6.211 1 93.5 590 VAL B O 1
ATOM 10455 N N . MET B 1 591 ? 11.094 38.781 -5.547 1 91.31 591 MET B N 1
ATOM 10456 C CA . MET B 1 591 ? 9.781 38.531 -6.141 1 91.31 591 MET B CA 1
ATOM 10457 C C . MET B 1 591 ? 9.883 38.438 -7.66 1 91.31 591 MET B C 1
ATOM 10459 O O . MET B 1 591 ? 9.25 37.562 -8.273 1 91.31 591 MET B O 1
ATOM 10463 N N . LYS B 1 592 ? 10.648 39.344 -8.219 1 91.44 592 LYS B N 1
ATOM 10464 C CA . LYS B 1 592 ? 10.859 39.312 -9.664 1 91.44 592 LYS B CA 1
ATOM 10465 C C . LYS B 1 592 ? 11.539 38 -10.078 1 91.44 592 LYS B C 1
ATOM 10467 O O . LYS B 1 592 ? 11.172 37.406 -11.094 1 91.44 592 LYS B O 1
ATOM 10472 N N . LYS B 1 593 ? 12.469 37.594 -9.336 1 91.94 593 LYS B N 1
ATOM 10473 C CA . LYS B 1 593 ? 13.156 36.344 -9.617 1 91.94 593 LYS B CA 1
ATOM 10474 C C . LYS B 1 593 ? 12.203 35.156 -9.492 1 91.94 593 LYS B C 1
ATOM 10476 O O . LYS B 1 593 ? 12.289 34.188 -10.266 1 91.94 593 LYS B O 1
ATOM 10481 N N . MET B 1 594 ? 11.367 35.188 -8.469 1 91 594 MET B N 1
ATOM 10482 C CA . MET B 1 594 ? 10.359 34.156 -8.273 1 91 594 MET B CA 1
ATOM 10483 C C . MET B 1 594 ? 9.492 34 -9.516 1 91 594 MET B C 1
ATOM 10485 O O . MET B 1 594 ? 9.25 32.875 -9.977 1 91 594 MET B O 1
ATOM 10489 N N . ILE B 1 595 ? 9.094 35.094 -10.133 1 87.44 595 ILE B N 1
ATOM 10490 C CA . ILE B 1 595 ? 8.227 35.094 -11.305 1 87.44 595 ILE B CA 1
ATOM 10491 C C . ILE B 1 595 ? 9.016 34.625 -12.523 1 87.44 595 ILE B C 1
ATOM 10493 O O . ILE B 1 595 ? 8.492 33.875 -13.352 1 87.44 595 ILE B O 1
ATOM 10497 N N . ASP B 1 596 ? 10.203 35.031 -12.633 1 88.31 596 ASP B N 1
ATOM 10498 C CA . ASP B 1 596 ? 11.055 34.656 -13.75 1 88.31 596 ASP B CA 1
ATOM 10499 C C . ASP B 1 596 ? 11.297 33.125 -13.742 1 88.31 596 ASP B C 1
ATOM 10501 O O . ASP B 1 596 ? 11.461 32.531 -14.805 1 88.31 596 ASP B O 1
ATOM 10505 N N . ASP B 1 597 ? 11.305 32.562 -12.539 1 86 597 ASP B N 1
ATOM 10506 C CA . ASP B 1 597 ? 11.531 31.141 -12.398 1 86 597 ASP B CA 1
ATOM 10507 C C . ASP B 1 597 ? 10.242 30.344 -12.633 1 86 597 ASP B C 1
ATOM 10509 O O . ASP B 1 597 ? 10.203 29.141 -12.445 1 86 597 ASP B O 1
ATOM 10513 N N . GLY B 1 598 ? 9.188 31.125 -12.992 1 77.44 598 GLY B N 1
ATOM 10514 C CA . GLY B 1 598 ? 7.957 30.469 -13.398 1 77.44 598 GLY B CA 1
ATOM 10515 C C . GLY B 1 598 ? 6.988 30.25 -12.25 1 77.44 598 GLY B C 1
ATOM 10516 O O . GLY B 1 598 ? 6.012 29.516 -12.383 1 77.44 598 GLY B O 1
ATOM 10517 N N . LEU B 1 599 ? 7.297 30.812 -11.07 1 84.88 599 LEU B N 1
ATOM 10518 C CA . LEU B 1 599 ? 6.422 30.656 -9.914 1 84.88 599 LEU B CA 1
ATOM 10519 C C . LEU B 1 599 ? 5.469 31.844 -9.789 1 84.88 599 LEU B C 1
ATOM 10521 O O . LEU B 1 599 ? 5.844 32.969 -10.086 1 84.88 599 LEU B O 1
ATOM 10525 N N . THR B 1 600 ? 4.293 31.547 -9.508 1 79 600 THR B N 1
ATOM 10526 C CA . THR B 1 600 ? 3.312 32.625 -9.312 1 79 600 THR B CA 1
ATOM 10527 C C . THR B 1 600 ? 3.221 33 -7.84 1 79 600 THR B C 1
ATOM 10529 O O . THR B 1 600 ? 3.088 32.125 -6.969 1 79 600 THR B O 1
ATOM 10532 N N . PRO B 1 601 ? 3.346 34.281 -7.633 1 81.69 601 PRO B N 1
ATOM 10533 C CA . PRO B 1 601 ? 3.184 34.719 -6.246 1 81.69 601 PRO B CA 1
ATOM 10534 C C . PRO B 1 601 ? 1.825 34.344 -5.66 1 81.69 601 PRO B C 1
ATOM 10536 O O . PRO B 1 601 ? 0.82 34.344 -6.375 1 81.69 601 PRO B O 1
ATOM 10539 N N . THR B 1 602 ? 1.803 34.062 -4.434 1 81.75 602 THR B N 1
ATOM 10540 C CA . THR B 1 602 ? 0.577 33.656 -3.746 1 81.75 602 THR B CA 1
ATOM 10541 C C . THR B 1 602 ? 0.132 34.75 -2.77 1 81.75 602 THR B C 1
ATOM 10543 O O . THR B 1 602 ? 0.753 35.812 -2.691 1 81.75 602 THR B O 1
ATOM 10546 N N . VAL B 1 603 ? -1.001 34.469 -2.045 1 80.69 603 VAL B N 1
ATOM 10547 C CA . VAL B 1 603 ? -1.53 35.375 -1.053 1 80.69 603 VAL B CA 1
ATOM 10548 C C . VAL B 1 603 ? -0.494 35.625 0.045 1 80.69 603 VAL B C 1
ATOM 10550 O O . VAL B 1 603 ? -0.393 36.719 0.591 1 80.69 603 VAL B O 1
ATOM 10553 N N . VAL B 1 604 ? 0.326 34.656 0.248 1 81.94 604 VAL B N 1
ATOM 10554 C CA . VAL B 1 604 ? 1.346 34.75 1.288 1 81.94 604 VAL B CA 1
ATOM 10555 C C . VAL B 1 604 ? 2.455 35.719 0.835 1 81.94 604 VAL B C 1
ATOM 10557 O O . VAL B 1 604 ? 2.992 36.469 1.639 1 81.94 604 VAL B O 1
ATOM 10560 N N . THR B 1 605 ? 2.75 35.719 -0.452 1 87.62 605 THR B N 1
ATOM 10561 C CA . THR B 1 605 ? 3.781 36.562 -1.018 1 87.62 605 THR B CA 1
ATOM 10562 C C . THR B 1 605 ? 3.367 38.031 -0.926 1 87.62 605 THR B C 1
ATOM 10564 O O . THR B 1 605 ? 4.113 38.875 -0.405 1 87.62 605 THR B O 1
ATOM 10567 N N . TYR B 1 606 ? 2.244 38.25 -1.401 1 85.75 606 TYR B N 1
ATOM 10568 C CA . TYR B 1 606 ? 1.738 39.625 -1.362 1 85.75 606 TYR B CA 1
ATOM 10569 C C . TYR B 1 606 ? 1.513 40.094 0.074 1 85.75 606 TYR B C 1
ATOM 10571 O O . TYR B 1 606 ? 1.732 41.25 0.402 1 85.75 606 TYR B O 1
ATOM 10579 N N . GLY B 1 607 ? 1.048 39.125 0.847 1 86.44 607 GLY B N 1
ATOM 10580 C CA . GLY B 1 607 ? 0.843 39.438 2.25 1 86.44 607 GLY B CA 1
ATOM 10581 C C . GLY B 1 607 ? 2.111 39.906 2.949 1 86.44 607 GLY B C 1
ATOM 10582 O O . GLY B 1 607 ? 2.078 40.844 3.762 1 86.44 607 GLY B O 1
ATOM 10583 N N . ALA B 1 608 ? 3.168 39.281 2.67 1 85.12 608 ALA B N 1
ATOM 10584 C CA . ALA B 1 608 ? 4.445 39.656 3.266 1 85.12 608 ALA B CA 1
ATOM 10585 C C . ALA B 1 608 ? 4.844 41.094 2.863 1 85.12 608 ALA B C 1
ATOM 10587 O O . ALA B 1 608 ? 5.344 41.844 3.689 1 85.12 608 ALA B O 1
ATOM 10588 N N . LEU B 1 609 ? 4.637 41.5 1.654 1 87.5 609 LEU B N 1
ATOM 10589 C CA . LEU B 1 609 ? 4.961 42.844 1.156 1 87.5 609 LEU B CA 1
ATOM 10590 C C . LEU B 1 609 ? 4.051 43.875 1.786 1 87.5 609 LEU B C 1
ATOM 10592 O O . LEU B 1 609 ? 4.523 44.938 2.23 1 87.5 609 LEU B O 1
ATOM 10596 N N . ILE B 1 610 ? 2.787 43.531 1.787 1 88.62 610 ILE B N 1
ATOM 10597 C CA . ILE B 1 610 ? 1.809 44.469 2.342 1 88.62 610 ILE B CA 1
ATOM 10598 C C . ILE B 1 610 ? 2.104 44.688 3.82 1 88.62 610 ILE B C 1
ATOM 10600 O O . ILE B 1 610 ? 2.074 45.844 4.289 1 88.62 610 ILE B O 1
ATOM 10604 N N . GLN B 1 611 ? 2.352 43.688 4.496 1 83.31 611 GLN B N 1
ATOM 10605 C CA . GLN B 1 611 ? 2.678 43.812 5.91 1 83.31 611 GLN B CA 1
ATOM 10606 C C . GLN B 1 611 ? 3.916 44.656 6.121 1 83.31 611 GLN B C 1
ATOM 10608 O O . GLN B 1 611 ? 3.957 45.5 7.035 1 83.31 611 GLN B O 1
ATOM 10613 N N . ALA B 1 612 ? 4.863 44.438 5.348 1 82.62 612 ALA B N 1
ATOM 10614 C CA . ALA B 1 612 ? 6.109 45.219 5.465 1 82.62 612 ALA B CA 1
ATOM 10615 C C . ALA B 1 612 ? 5.879 46.688 5.188 1 82.62 612 ALA B C 1
ATOM 10617 O O . ALA B 1 612 ? 6.418 47.531 5.891 1 82.62 612 ALA B O 1
ATOM 10618 N N . TYR B 1 613 ? 5.141 47 4.227 1 85.75 613 TYR B N 1
ATOM 10619 C CA . TYR B 1 613 ? 4.859 48.375 3.895 1 85.75 613 TYR B CA 1
ATOM 10620 C C . TYR B 1 613 ? 4.004 49.031 4.973 1 85.75 613 TYR B C 1
ATOM 10622 O O . TYR B 1 613 ? 4.223 50.188 5.328 1 85.75 613 TYR B O 1
ATOM 10630 N N . CYS B 1 614 ? 3.064 48.281 5.508 1 83.25 614 CYS B N 1
ATOM 10631 C CA . CYS B 1 614 ? 2.223 48.781 6.578 1 83.25 614 CYS B CA 1
ATOM 10632 C C . CYS B 1 614 ? 3.043 49.062 7.836 1 83.25 614 CYS B C 1
ATOM 10634 O O . CYS B 1 614 ? 2.836 50.062 8.516 1 83.25 614 CYS B O 1
ATOM 10636 N N . SER B 1 615 ? 3.898 48.156 8.078 1 75.38 615 SER B N 1
ATOM 10637 C CA . SER B 1 615 ? 4.719 48.312 9.273 1 75.38 615 SER B CA 1
ATOM 10638 C C . SER B 1 615 ? 5.68 49.469 9.148 1 75.38 615 SER B C 1
ATOM 10640 O O . SER B 1 615 ? 6.145 50.031 10.156 1 75.38 615 SER B O 1
ATOM 10642 N N . ASN B 1 616 ? 6.012 49.812 7.926 1 75.25 616 ASN B N 1
ATOM 10643 C CA . ASN B 1 616 ? 6.887 50.969 7.688 1 75.25 616 ASN B CA 1
ATOM 10644 C C . ASN B 1 616 ? 6.086 52.219 7.344 1 75.25 616 ASN B C 1
ATOM 10646 O O . ASN B 1 616 ? 6.609 53.156 6.723 1 75.25 616 ASN B O 1
ATOM 10650 N N . ASP B 1 617 ? 4.797 52.219 7.672 1 78.25 617 ASP B N 1
ATOM 10651 C CA . ASP B 1 617 ? 3.869 53.344 7.574 1 78.25 617 ASP B CA 1
ATOM 10652 C C . ASP B 1 617 ? 3.742 53.812 6.133 1 78.25 617 ASP B C 1
ATOM 10654 O O . ASP B 1 617 ? 3.621 55.031 5.887 1 78.25 617 ASP B O 1
ATOM 10658 N N . ASN B 1 618 ? 4.012 53 5.281 1 87.31 618 ASN B N 1
ATOM 10659 C CA . ASN B 1 618 ? 3.768 53.281 3.871 1 87.31 618 ASN B CA 1
ATOM 10660 C C . ASN B 1 618 ? 2.482 52.625 3.381 1 87.31 618 ASN B C 1
ATOM 10662 O O . ASN B 1 618 ? 2.529 51.656 2.592 1 87.31 618 ASN B O 1
ATOM 10666 N N . ILE B 1 619 ? 1.396 53.125 3.666 1 90.69 619 ILE B N 1
ATOM 10667 C CA . ILE B 1 619 ? 0.084 52.531 3.428 1 90.69 619 ILE B CA 1
ATOM 10668 C C . ILE B 1 619 ? -0.275 52.656 1.948 1 90.69 619 ILE B C 1
ATOM 10670 O O . ILE B 1 619 ? -0.938 51.75 1.391 1 90.69 619 ILE B O 1
ATOM 10674 N N . ASN B 1 620 ? 0.104 53.719 1.406 1 90.5 620 ASN B N 1
ATOM 10675 C CA . ASN B 1 620 ? -0.21 53.906 -0.004 1 90.5 620 ASN B CA 1
ATOM 10676 C C . ASN B 1 620 ? 0.409 52.844 -0.879 1 90.5 620 ASN B C 1
ATOM 10678 O O . ASN B 1 620 ? -0.231 52.344 -1.81 1 90.5 620 ASN B O 1
ATOM 10682 N N . ALA B 1 621 ? 1.635 52.562 -0.601 1 90.62 621 ALA B N 1
ATOM 10683 C CA . ALA B 1 621 ? 2.289 51.5 -1.351 1 90.62 621 ALA B CA 1
ATOM 10684 C C . ALA B 1 621 ? 1.604 50.156 -1.104 1 90.62 621 ALA B C 1
ATOM 10686 O O . ALA B 1 621 ? 1.487 49.344 -2.016 1 90.62 621 ALA B O 1
ATOM 10687 N N . ALA B 1 622 ? 1.243 49.906 0.073 1 91.75 622 ALA B N 1
ATOM 10688 C CA . ALA B 1 622 ? 0.534 48.688 0.428 1 91.75 622 ALA B CA 1
ATOM 10689 C C . ALA B 1 622 ? -0.788 48.562 -0.328 1 91.75 622 ALA B C 1
ATOM 10691 O O . ALA B 1 622 ? -1.129 47.5 -0.846 1 91.75 622 ALA B O 1
ATOM 10692 N N . MET B 1 623 ? -1.504 49.625 -0.336 1 91.62 623 MET B N 1
ATOM 10693 C CA . MET B 1 623 ? -2.793 49.688 -1.019 1 91.62 623 MET B CA 1
ATOM 10694 C C . MET B 1 623 ? -2.619 49.469 -2.521 1 91.62 623 MET B C 1
ATOM 10696 O O . MET B 1 623 ? -3.473 48.875 -3.178 1 91.62 623 MET B O 1
ATOM 10700 N N . LYS B 1 624 ? -1.55 50 -3.035 1 90.44 624 LYS B N 1
ATOM 10701 C CA . LYS B 1 624 ? -1.263 49.812 -4.453 1 90.44 624 LYS B CA 1
ATOM 10702 C C . LYS B 1 624 ? -1.06 48.312 -4.777 1 90.44 624 LYS B C 1
ATOM 10704 O O . LYS B 1 624 ? -1.567 47.844 -5.785 1 90.44 624 LYS B O 1
ATOM 10709 N N . ILE B 1 625 ? -0.276 47.688 -3.967 1 90.12 625 ILE B N 1
ATOM 10710 C CA . ILE B 1 625 ? -0.046 46.281 -4.156 1 90.12 625 ILE B CA 1
ATOM 10711 C C . ILE B 1 625 ? -1.371 45.531 -4.059 1 90.12 625 ILE B C 1
ATOM 10713 O O . ILE B 1 625 ? -1.617 44.594 -4.82 1 90.12 625 ILE B O 1
ATOM 10717 N N . PHE B 1 626 ? -2.176 45.844 -3.094 1 91.25 626 PHE B N 1
ATOM 10718 C CA . PHE B 1 626 ? -3.488 45.219 -2.895 1 91.25 626 PHE B CA 1
ATOM 10719 C C . PHE B 1 626 ? -4.34 45.375 -4.148 1 91.25 626 PHE B C 1
ATOM 10721 O O . PHE B 1 626 ? -5.023 44.406 -4.547 1 91.25 626 PHE B O 1
ATOM 10728 N N . ARG B 1 627 ? -4.332 46.469 -4.754 1 87.56 627 ARG B N 1
ATOM 10729 C CA . ARG B 1 627 ? -5.094 46.719 -5.977 1 87.56 627 ARG B CA 1
ATOM 10730 C C . ARG B 1 627 ? -4.535 45.906 -7.137 1 87.56 627 ARG B C 1
ATOM 10732 O O . ARG B 1 627 ? -5.293 45.375 -7.953 1 87.56 627 ARG B O 1
ATOM 10739 N N . ASP B 1 628 ? -3.309 45.75 -7.211 1 82.38 628 ASP B N 1
ATOM 10740 C CA . ASP B 1 628 ? -2.664 45 -8.266 1 82.38 628 ASP B CA 1
ATOM 10741 C C . ASP B 1 628 ? -2.98 43.5 -8.125 1 82.38 628 ASP B C 1
ATOM 10743 O O . ASP B 1 628 ? -3.086 42.781 -9.125 1 82.38 628 ASP B O 1
ATOM 10747 N N . MET B 1 629 ? -2.977 43.031 -6.871 1 81.88 629 MET B N 1
ATOM 10748 C CA . MET B 1 629 ? -3.303 41.625 -6.605 1 81.88 629 MET B CA 1
ATOM 10749 C C . MET B 1 629 ? -4.652 41.281 -7.207 1 81.88 629 MET B C 1
ATOM 10751 O O . MET B 1 629 ? -4.816 40.188 -7.766 1 81.88 629 MET B O 1
ATOM 10755 N N . ASN B 1 630 ? -5.605 42.062 -7.07 1 70.25 630 ASN B N 1
ATOM 10756 C CA . ASN B 1 630 ? -6.977 41.844 -7.523 1 70.25 630 ASN B CA 1
ATOM 10757 C C . ASN B 1 630 ? -7.078 41.906 -9.047 1 70.25 630 ASN B C 1
ATOM 10759 O O . ASN B 1 630 ? -7.863 41.156 -9.641 1 70.25 630 ASN B O 1
ATOM 10763 N N . SER B 1 631 ? -6.395 42.719 -9.625 1 64.12 631 SER B N 1
ATOM 10764 C CA . SER B 1 631 ? -6.547 42.938 -11.055 1 64.12 631 SER B CA 1
ATOM 10765 C C . SER B 1 631 ? -5.699 41.969 -11.867 1 64.12 631 SER B C 1
ATOM 10767 O O . SER B 1 631 ? -6.195 41.344 -12.805 1 64.12 631 SER B O 1
ATOM 10769 N N . SER B 1 632 ? -4.449 41.906 -11.523 1 53.59 632 SER B N 1
ATOM 10770 C CA . SER B 1 632 ? -3.502 41.25 -12.422 1 53.59 632 SER B CA 1
ATOM 10771 C C . SER B 1 632 ? -3.283 39.781 -12.023 1 53.59 632 SER B C 1
ATOM 10773 O O . SER B 1 632 ? -3.195 38.906 -12.883 1 53.59 632 SER B O 1
ATOM 10775 N N . SER B 1 633 ? -3.166 39.469 -10.695 1 56.72 633 SER B N 1
ATOM 10776 C CA . SER B 1 633 ? -2.555 38.219 -10.328 1 56.72 633 SER B CA 1
ATOM 10777 C C . SER B 1 633 ? -3.611 37.156 -10.008 1 56.72 633 SER B C 1
ATOM 10779 O O . SER B 1 633 ? -3.301 35.969 -9.898 1 56.72 633 SER B O 1
ATOM 10781 N N . ARG B 1 634 ? -4.695 37.594 -10.227 1 63.91 634 ARG B N 1
ATOM 10782 C CA . ARG B 1 634 ? -5.801 36.656 -10.047 1 63.91 634 ARG B CA 1
ATOM 10783 C C . ARG B 1 634 ? -5.695 35.938 -8.719 1 63.91 634 ARG B C 1
ATOM 10785 O O . ARG B 1 634 ? -5.965 34.719 -8.633 1 63.91 634 ARG B O 1
ATOM 10792 N N . VAL B 1 635 ? -4.895 36.656 -7.773 1 75 635 VAL B N 1
ATOM 10793 C CA . VAL B 1 635 ? -4.832 36.062 -6.438 1 75 635 VAL B CA 1
ATOM 10794 C C . VAL B 1 635 ? -5.867 36.719 -5.531 1 75 635 VAL B C 1
ATOM 10796 O O . VAL B 1 635 ? -5.902 37.969 -5.426 1 75 635 VAL B O 1
ATOM 10799 N N . ARG B 1 636 ? -6.73 36.031 -4.871 1 73.31 636 ARG B N 1
ATOM 10800 C CA . ARG B 1 636 ? -7.754 36.562 -3.986 1 73.31 636 ARG B CA 1
ATOM 10801 C C . ARG B 1 636 ? -7.184 36.844 -2.604 1 73.31 636 ARG B C 1
ATOM 10803 O O . ARG B 1 636 ? -6.484 36.031 -2.023 1 73.31 636 ARG B O 1
ATOM 10810 N N . PRO B 1 637 ? -7.449 38.094 -2.258 1 80 637 PRO B N 1
ATOM 10811 C CA . PRO B 1 637 ? -6.965 38.406 -0.911 1 80 637 PRO B CA 1
ATOM 10812 C C . PRO B 1 637 ? -7.641 37.562 0.171 1 80 637 PRO B C 1
ATOM 10814 O O . PRO B 1 637 ? -8.789 37.156 0.003 1 80 637 PRO B O 1
ATOM 10817 N N . ASN B 1 638 ? -6.895 37.312 1.151 1 79.94 638 ASN B N 1
ATOM 10818 C CA . ASN B 1 638 ? -7.453 36.562 2.273 1 79.94 638 ASN B CA 1
ATOM 10819 C C . ASN B 1 638 ? -7.719 37.469 3.473 1 79.94 638 ASN B C 1
ATOM 10821 O O . ASN B 1 638 ? -7.508 38.688 3.4 1 79.94 638 ASN B O 1
ATOM 10825 N N . THR B 1 639 ? -8.297 36.906 4.504 1 84.62 639 THR B N 1
ATOM 10826 C CA . THR B 1 639 ? -8.68 37.656 5.691 1 84.62 639 THR B CA 1
ATOM 10827 C C . THR B 1 639 ? -7.473 38.344 6.312 1 84.62 639 THR B C 1
ATOM 10829 O O . THR B 1 639 ? -7.578 39.469 6.809 1 84.62 639 THR B O 1
ATOM 10832 N N . VAL B 1 640 ? -6.352 37.75 6.227 1 83.38 640 VAL B N 1
ATOM 10833 C CA . VAL B 1 640 ? -5.145 38.281 6.859 1 83.38 640 VAL B CA 1
ATOM 10834 C C . VAL B 1 640 ? -4.715 39.562 6.168 1 83.38 640 VAL B C 1
ATOM 10836 O O . VAL B 1 640 ? -4.301 40.531 6.828 1 83.38 640 VAL B O 1
ATOM 10839 N N . ILE B 1 641 ? -4.801 39.594 4.879 1 87.69 641 ILE B N 1
ATOM 10840 C CA . ILE B 1 641 ? -4.43 40.781 4.109 1 87.69 641 ILE B CA 1
ATOM 10841 C C . ILE B 1 641 ? -5.359 41.938 4.465 1 87.69 641 ILE B C 1
ATOM 10843 O O . ILE B 1 641 ? -4.902 43.062 4.691 1 87.69 641 ILE B O 1
ATOM 10847 N N . TYR B 1 642 ? -6.637 41.688 4.469 1 89.75 642 TYR B N 1
ATOM 10848 C CA . TYR B 1 642 ? -7.598 42.719 4.859 1 89.75 642 TYR B CA 1
ATOM 10849 C C . TYR B 1 642 ? -7.312 43.219 6.27 1 89.75 642 TYR B C 1
ATOM 10851 O O . TYR B 1 642 ? -7.375 44.406 6.535 1 89.75 642 TYR B O 1
ATOM 10859 N N . ASN B 1 643 ? -7.012 42.281 7.145 1 88.81 643 ASN B N 1
ATOM 10860 C CA . ASN B 1 643 ? -6.703 42.656 8.523 1 88.81 643 ASN B CA 1
ATOM 10861 C C . ASN B 1 643 ? -5.52 43.625 8.594 1 88.81 643 ASN B C 1
ATOM 10863 O O . ASN B 1 643 ? -5.559 44.594 9.328 1 88.81 643 ASN B O 1
ATOM 10867 N N . MET B 1 644 ? -4.535 43.312 7.832 1 88.31 644 MET B N 1
ATOM 10868 C CA . MET B 1 644 ? -3.338 44.156 7.828 1 88.31 644 MET B CA 1
ATOM 10869 C C . MET B 1 644 ? -3.664 45.562 7.332 1 88.31 644 MET B C 1
ATOM 10871 O O . MET B 1 644 ? -3.215 46.562 7.918 1 88.31 644 MET B O 1
ATOM 10875 N N . LEU B 1 645 ? -4.395 45.656 6.305 1 91.75 645 LEU B N 1
ATOM 10876 C CA . LEU B 1 645 ? -4.734 46.938 5.699 1 91.75 645 LEU B CA 1
ATOM 10877 C C . LEU B 1 645 ? -5.676 47.719 6.602 1 91.75 645 LEU B C 1
ATOM 10879 O O . LEU B 1 645 ? -5.477 48.906 6.82 1 91.75 645 LEU B O 1
ATOM 10883 N N . ILE B 1 646 ? -6.68 47.031 7.121 1 93.25 646 ILE B N 1
ATOM 10884 C CA . ILE B 1 646 ? -7.656 47.719 7.98 1 93.25 646 ILE B CA 1
ATOM 10885 C C . ILE B 1 646 ? -6.969 48.219 9.25 1 93.25 646 ILE B C 1
ATOM 10887 O O . ILE B 1 646 ? -7.23 49.344 9.695 1 93.25 646 ILE B O 1
ATOM 10891 N N . ASP B 1 647 ? -6.184 47.406 9.781 1 89.12 647 ASP B N 1
ATOM 10892 C CA . ASP B 1 647 ? -5.445 47.812 10.977 1 89.12 647 ASP B CA 1
ATOM 10893 C C . ASP B 1 647 ? -4.578 49.031 10.703 1 89.12 647 ASP B C 1
ATOM 10895 O O . ASP B 1 647 ? -4.57 50 11.492 1 89.12 647 ASP B O 1
ATOM 10899 N N . SER B 1 648 ? -3.838 49.031 9.609 1 88.38 648 SER B N 1
ATOM 10900 C CA . SER B 1 648 ? -2.961 50.156 9.258 1 88.38 648 SER B CA 1
ATOM 10901 C C . SER B 1 648 ? -3.762 51.406 8.922 1 88.38 648 SER B C 1
ATOM 10903 O O . SER B 1 648 ? -3.357 52.5 9.273 1 88.38 648 SER B O 1
ATOM 10905 N N . LEU B 1 649 ? -4.801 51.281 8.258 1 92.5 649 LEU B N 1
ATOM 10906 C CA . LEU B 1 649 ? -5.648 52.406 7.902 1 92.5 649 LEU B CA 1
ATOM 10907 C C . LEU B 1 649 ? -6.266 53.031 9.148 1 92.5 649 LEU B C 1
ATOM 10909 O O . LEU B 1 649 ? -6.344 54.25 9.25 1 92.5 649 LEU B O 1
ATOM 10913 N N . CYS B 1 650 ? -6.672 52.219 10.062 1 90.5 650 CYS B N 1
ATOM 10914 C CA . CYS B 1 650 ? -7.25 52.719 11.305 1 90.5 650 CYS B CA 1
ATOM 10915 C C . CYS B 1 650 ? -6.195 53.438 12.156 1 90.5 650 CYS B C 1
ATOM 10917 O O . CYS B 1 650 ? -6.484 54.438 12.805 1 90.5 650 CYS B O 1
ATOM 10919 N N . LYS B 1 651 ? -5.074 52.938 12.094 1 84.81 651 LYS B N 1
ATOM 10920 C CA . LYS B 1 651 ? -3.986 53.562 12.836 1 84.81 651 LYS B CA 1
ATOM 10921 C C . LYS B 1 651 ? -3.646 54.938 12.258 1 84.81 651 LYS B C 1
ATOM 10923 O O . LYS B 1 651 ? -3.242 55.844 12.984 1 84.81 651 LYS B O 1
ATOM 10928 N N . ASN B 1 652 ? -3.768 55.031 10.945 1 88.25 652 ASN B N 1
ATOM 10929 C CA . ASN B 1 652 ? -3.455 56.281 10.266 1 88.25 652 ASN B CA 1
ATOM 10930 C C . ASN B 1 652 ? -4.688 57.156 10.141 1 88.25 652 ASN B C 1
ATOM 10932 O O . ASN B 1 652 ? -4.695 58.125 9.352 1 88.25 652 ASN B O 1
ATOM 10936 N N . ASP B 1 653 ? -5.719 56.875 10.883 1 89.19 653 ASP B N 1
ATOM 10937 C CA . ASP B 1 653 ? -6.945 57.656 11 1 89.19 653 ASP B CA 1
ATOM 10938 C C . ASP B 1 653 ? -7.691 57.719 9.672 1 89.19 653 ASP B C 1
ATOM 10940 O O . ASP B 1 653 ? -8.32 58.719 9.352 1 89.19 653 ASP B O 1
ATOM 10944 N N . GLU B 1 654 ? -7.477 56.812 8.875 1 92.75 654 GLU B N 1
ATOM 10945 C CA . GLU B 1 654 ? -8.242 56.656 7.645 1 92.75 654 GLU B CA 1
ATOM 10946 C C . GLU B 1 654 ? -9.336 55.625 7.793 1 92.75 654 GLU B C 1
ATOM 10948 O O . GLU B 1 654 ? -9.391 54.656 7.023 1 92.75 654 GLU B O 1
ATOM 10953 N N . VAL B 1 655 ? -10.227 55.812 8.594 1 94.06 655 VAL B N 1
ATOM 10954 C CA . VAL B 1 655 ? -11.234 54.812 9 1 94.06 655 VAL B CA 1
ATOM 10955 C C . VAL B 1 655 ? -12.258 54.656 7.883 1 94.06 655 VAL B C 1
ATOM 10957 O O . VAL B 1 655 ? -12.797 53.562 7.695 1 94.06 655 VAL B O 1
ATOM 10960 N N . GLU B 1 656 ? -12.547 55.656 7.18 1 93.31 656 GLU B N 1
ATOM 10961 C CA . GLU B 1 656 ? -13.516 55.594 6.09 1 93.31 656 GLU B CA 1
ATOM 10962 C C . GLU B 1 656 ? -13.07 54.594 5.023 1 93.31 656 GLU B C 1
ATOM 10964 O O . GLU B 1 656 ? -13.875 53.812 4.504 1 93.31 656 GLU B O 1
ATOM 10969 N N . VAL B 1 657 ? -11.828 54.75 4.766 1 94.38 657 VAL B N 1
ATOM 10970 C CA . VAL B 1 657 ? -11.281 53.812 3.791 1 94.38 657 VAL B CA 1
ATOM 10971 C C . VAL B 1 657 ? -11.328 52.375 4.352 1 94.38 657 VAL B C 1
ATOM 10973 O O . VAL B 1 657 ? -11.57 51.406 3.611 1 94.38 657 VAL B O 1
ATOM 10976 N N . ALA B 1 658 ? -11.055 52.188 5.547 1 94.94 658 ALA B N 1
ATOM 10977 C CA . ALA B 1 658 ? -11.141 50.875 6.211 1 94.94 658 ALA B CA 1
ATOM 10978 C C . ALA B 1 658 ? -12.547 50.312 6.102 1 94.94 658 ALA B C 1
ATOM 10980 O O . ALA B 1 658 ? -12.711 49.094 5.895 1 94.94 658 ALA B O 1
ATOM 10981 N N . LEU B 1 659 ? -13.5 51.156 6.316 1 94.75 659 LEU B N 1
ATOM 10982 C CA . LEU B 1 659 ? -14.891 50.75 6.203 1 94.75 659 LEU B CA 1
ATOM 10983 C C . LEU B 1 659 ? -15.211 50.312 4.773 1 94.75 659 LEU B C 1
ATOM 10985 O O . LEU B 1 659 ? -16 49.375 4.559 1 94.75 659 LEU B O 1
ATOM 10989 N N . SER B 1 660 ? -14.609 51 3.908 1 94 660 SER B N 1
ATOM 10990 C CA . SER B 1 660 ? -14.789 50.594 2.514 1 94 660 SER B CA 1
ATOM 10991 C C . SER B 1 660 ? -14.195 49.219 2.246 1 94 660 SER B C 1
ATOM 10993 O O . SER B 1 660 ? -14.711 48.469 1.422 1 94 660 SER B O 1
ATOM 10995 N N . LEU B 1 661 ? -13.148 48.938 2.836 1 94.12 661 LEU B N 1
ATOM 10996 C CA . LEU B 1 661 ? -12.531 47.625 2.691 1 94.12 661 LEU B CA 1
ATOM 10997 C C . LEU B 1 661 ? -13.406 46.531 3.299 1 94.12 661 LEU B C 1
ATOM 10999 O O . LEU B 1 661 ? -13.43 45.406 2.807 1 94.12 661 LEU B O 1
ATOM 11003 N N . MET B 1 662 ? -14.023 46.781 4.371 1 92.88 662 MET B N 1
ATOM 11004 C CA . MET B 1 662 ? -14.969 45.844 4.969 1 92.88 662 MET B CA 1
ATOM 11005 C C . MET B 1 662 ? -16.078 45.5 3.986 1 92.88 662 MET B C 1
ATOM 11007 O O . MET B 1 662 ? -16.516 44.344 3.916 1 92.88 662 MET B O 1
ATOM 11011 N N . ASP B 1 663 ? -16.531 46.5 3.32 1 91.19 663 ASP B N 1
ATOM 11012 C CA . ASP B 1 663 ? -17.531 46.25 2.283 1 91.19 663 ASP B CA 1
ATOM 11013 C C . ASP B 1 663 ? -16.969 45.406 1.149 1 91.19 663 ASP B C 1
ATOM 11015 O O . ASP B 1 663 ? -17.672 44.562 0.59 1 91.19 663 ASP B O 1
ATOM 11019 N N . ASP B 1 664 ? -15.781 45.719 0.848 1 90 664 ASP B N 1
ATOM 11020 C CA . ASP B 1 664 ? -15.109 44.938 -0.181 1 90 664 ASP B CA 1
ATOM 11021 C C . ASP B 1 664 ? -15 43.469 0.231 1 90 664 ASP B C 1
ATOM 11023 O O . ASP B 1 664 ? -15.109 42.562 -0.606 1 90 664 ASP B O 1
ATOM 11027 N N . MET B 1 665 ? -14.641 43.219 1.516 1 88.62 665 MET B N 1
ATOM 11028 C CA . MET B 1 665 ? -14.562 41.844 2.057 1 88.62 665 MET B CA 1
ATOM 11029 C C . MET B 1 665 ? -15.883 41.125 1.863 1 88.62 665 MET B C 1
ATOM 11031 O O . MET B 1 665 ? -15.898 39.938 1.485 1 88.62 665 MET B O 1
ATOM 11035 N N . LYS B 1 666 ? -16.891 41.75 2.104 1 83.94 666 LYS B N 1
ATOM 11036 C CA . LYS B 1 666 ? -18.234 41.188 1.954 1 83.94 666 LYS B CA 1
ATOM 11037 C C . LYS B 1 666 ? -18.531 40.875 0.492 1 83.94 666 LYS B C 1
ATOM 11039 O O . LYS B 1 666 ? -19.078 39.812 0.184 1 83.94 666 LYS B O 1
ATOM 11044 N N . ASP B 1 667 ? -18.188 41.75 -0.35 1 82.19 667 ASP B N 1
ATOM 11045 C CA . ASP B 1 667 ? -18.438 41.594 -1.777 1 82.19 667 ASP B CA 1
ATOM 11046 C C . ASP B 1 667 ? -17.656 40.406 -2.338 1 82.19 667 ASP B C 1
ATOM 11048 O O . ASP B 1 667 ? -18.141 39.688 -3.225 1 82.19 667 ASP B O 1
ATOM 11052 N N . LYS B 1 668 ? -16.531 40.281 -1.848 1 78.56 668 LYS B N 1
ATOM 11053 C CA . LYS B 1 668 ? -15.656 39.219 -2.365 1 78.56 668 LYS B CA 1
ATOM 11054 C C . LYS B 1 668 ? -15.867 37.906 -1.602 1 78.56 668 LYS B C 1
ATOM 11056 O O . LYS B 1 668 ? -15.266 36.906 -1.936 1 78.56 668 LYS B O 1
ATOM 11061 N N . GLY B 1 669 ? -16.672 38.031 -0.594 1 73.44 669 GLY B N 1
ATOM 11062 C CA . GLY B 1 669 ? -17.031 36.844 0.151 1 73.44 669 GLY B CA 1
ATOM 11063 C C . GLY B 1 669 ? -15.961 36.406 1.142 1 73.44 669 GLY B C 1
ATOM 11064 O O . GLY B 1 669 ? -15.82 35.25 1.445 1 73.44 669 GLY B O 1
ATOM 11065 N N . VAL B 1 670 ? -15 37.312 1.572 1 80.44 670 VAL B N 1
ATOM 11066 C CA . VAL B 1 670 ? -13.984 37.031 2.586 1 80.44 670 VAL B CA 1
ATOM 11067 C C . VAL B 1 670 ? -14.539 37.344 3.973 1 80.44 670 VAL B C 1
ATOM 11069 O O . VAL B 1 670 ? -15.07 38.438 4.199 1 80.44 670 VAL B O 1
ATOM 11072 N N . ARG B 1 671 ? -14.422 36.469 4.867 1 79.94 671 ARG B N 1
ATOM 11073 C CA . ARG B 1 671 ? -15.008 36.656 6.191 1 79.94 671 ARG B CA 1
ATOM 11074 C C . ARG B 1 671 ? -14.031 37.344 7.137 1 79.94 671 ARG B C 1
ATOM 11076 O O . ARG B 1 671 ? -12.859 36.969 7.211 1 79.94 671 ARG B O 1
ATOM 11083 N N . PRO B 1 672 ? -14.602 38.25 7.785 1 86.75 672 PRO B N 1
ATOM 11084 C CA . PRO B 1 672 ? -13.766 38.875 8.812 1 86.75 672 PRO B CA 1
ATOM 11085 C C . PRO B 1 672 ? -13.586 37.969 10.039 1 86.75 672 PRO B C 1
ATOM 11087 O O . PRO B 1 672 ? -14.391 37.062 10.273 1 86.75 672 PRO B O 1
ATOM 11090 N N . ASN B 1 673 ? -12.523 38.125 10.648 1 86.06 673 ASN B N 1
ATOM 11091 C CA . ASN B 1 673 ? -12.281 37.406 11.898 1 86.06 673 ASN B CA 1
ATOM 11092 C C . ASN B 1 673 ? -12.164 38.344 13.086 1 86.06 673 ASN B C 1
ATOM 11094 O O . ASN B 1 673 ? -12.445 39.562 12.953 1 86.06 673 ASN B O 1
ATOM 11098 N N . THR B 1 674 ? -11.898 37.844 14.25 1 85.75 674 THR B N 1
ATOM 11099 C CA . THR B 1 674 ? -11.859 38.625 15.469 1 85.75 674 THR B CA 1
ATOM 11100 C C . THR B 1 674 ? -10.836 39.75 15.344 1 85.75 674 THR B C 1
ATOM 11102 O O . THR B 1 674 ? -11.062 40.875 15.805 1 85.75 674 THR B O 1
ATOM 11105 N N . THR B 1 675 ? -9.758 39.469 14.672 1 85.31 675 THR B N 1
ATOM 11106 C CA . THR B 1 675 ? -8.703 40.469 14.492 1 85.31 675 THR B CA 1
ATOM 11107 C C . THR B 1 675 ? -9.195 41.594 13.609 1 85.31 675 THR B C 1
ATOM 11109 O O . THR B 1 675 ? -8.812 42.75 13.82 1 85.31 675 THR B O 1
ATOM 11112 N N . THR B 1 676 ? -9.992 41.281 12.664 1 91.75 676 THR B N 1
ATOM 11113 C CA . THR B 1 676 ? -10.555 42.281 11.789 1 91.75 676 THR B CA 1
ATOM 11114 C C . THR B 1 676 ? -11.414 43.281 12.586 1 91.75 676 THR B C 1
ATOM 11116 O O . THR B 1 676 ? -11.258 44.5 12.461 1 91.75 676 THR B O 1
ATOM 11119 N N . TYR B 1 677 ? -12.273 42.719 13.344 1 91.06 677 TYR B N 1
ATOM 11120 C CA . TYR B 1 677 ? -13.18 43.531 14.125 1 91.06 677 TYR B CA 1
ATOM 11121 C C . TYR B 1 677 ? -12.414 44.344 15.172 1 91.06 677 TYR B C 1
ATOM 11123 O O . TYR B 1 677 ? -12.734 45.5 15.422 1 91.06 677 TYR B O 1
ATOM 11131 N N . ASN B 1 678 ? -11.453 43.75 15.781 1 88.25 678 ASN B N 1
ATOM 11132 C CA . ASN B 1 678 ? -10.648 44.438 16.766 1 88.25 678 ASN B CA 1
ATOM 11133 C C . ASN B 1 678 ? -9.984 45.688 16.172 1 88.25 678 ASN B C 1
ATOM 11135 O O . ASN B 1 678 ? -9.953 46.75 16.797 1 88.25 678 ASN B O 1
ATOM 11139 N N . ALA B 1 679 ? -9.391 45.469 14.961 1 90.12 679 ALA B N 1
ATOM 11140 C CA . ALA B 1 679 ? -8.766 46.594 14.273 1 90.12 679 ALA B CA 1
ATOM 11141 C C . ALA B 1 679 ? -9.781 47.688 13.977 1 90.12 679 ALA B C 1
ATOM 11143 O O . ALA B 1 679 ? -9.484 48.875 14.125 1 90.12 679 ALA B O 1
ATOM 11144 N N . LEU B 1 680 ? -10.93 47.312 13.586 1 93.12 680 LEU B N 1
ATOM 11145 C CA . LEU B 1 680 ? -11.992 48.281 13.258 1 93.12 680 LEU B CA 1
ATOM 11146 C C . LEU B 1 680 ? -12.484 49 14.508 1 93.12 680 LEU B C 1
ATOM 11148 O O . LEU B 1 680 ? -12.727 50.188 14.484 1 93.12 680 LEU B O 1
ATOM 11152 N N . PHE B 1 681 ? -12.648 48.281 15.602 1 93.25 681 PHE B N 1
ATOM 11153 C CA . PHE B 1 681 ? -13.117 48.875 16.844 1 93.25 681 PHE B CA 1
ATOM 11154 C C . PHE B 1 681 ? -12.141 49.938 17.359 1 93.25 681 PHE B C 1
ATOM 11156 O O . PHE B 1 681 ? -12.555 50.969 17.875 1 93.25 681 PHE B O 1
ATOM 11163 N N . LYS B 1 682 ? -10.914 49.625 17.25 1 89.69 682 LYS B N 1
ATOM 11164 C CA . LYS B 1 682 ? -9.906 50.594 17.672 1 89.69 682 LYS B CA 1
ATOM 11165 C C . LYS B 1 682 ? -10.008 51.875 16.844 1 89.69 682 LYS B C 1
ATOM 11167 O O . LYS B 1 682 ? -9.867 53 17.391 1 89.69 682 LYS B O 1
ATOM 11172 N N . GLY B 1 683 ? -10.156 51.75 15.523 1 91.81 683 GLY B N 1
ATOM 11173 C CA . GLY B 1 683 ? -10.312 52.906 14.656 1 91.81 683 GLY B CA 1
ATOM 11174 C C . GLY B 1 683 ? -11.57 53.688 14.945 1 91.81 683 GLY B C 1
ATOM 11175 O O . GLY B 1 683 ? -11.547 54.938 14.922 1 91.81 683 GLY B O 1
ATOM 11176 N N . LEU B 1 684 ? -12.586 53 15.242 1 93.31 684 LEU B N 1
ATOM 11177 C CA . LEU B 1 684 ? -13.859 53.688 15.539 1 93.31 684 LEU B CA 1
ATOM 11178 C C . LEU B 1 684 ? -13.805 54.375 16.891 1 93.31 684 LEU B C 1
ATOM 11180 O O . LEU B 1 684 ? -14.438 55.406 17.094 1 93.31 684 LEU B O 1
ATOM 11184 N N . GLN B 1 685 ? -13.125 53.781 17.766 1 91.25 685 GLN B N 1
ATOM 11185 C CA . GLN B 1 685 ? -12.953 54.375 19.078 1 91.25 685 GLN B CA 1
ATOM 11186 C C . GLN B 1 685 ? -12.219 55.719 18.984 1 91.25 685 GLN B C 1
ATOM 11188 O O . GLN B 1 685 ? -12.578 56.688 19.656 1 91.25 685 GLN B O 1
ATOM 11193 N N . GLN B 1 686 ? -11.25 55.719 18.172 1 88.31 686 GLN B N 1
ATOM 11194 C CA . GLN B 1 686 ? -10.477 56.938 17.984 1 88.31 686 GLN B CA 1
ATOM 11195 C C . GLN B 1 686 ? -11.344 58.062 17.406 1 88.31 686 GLN B C 1
ATOM 11197 O O . GLN B 1 686 ? -11.156 59.25 17.75 1 88.31 686 GLN B O 1
ATOM 11202 N N . ARG B 1 687 ? -12.281 57.75 16.594 1 91.69 687 ARG B N 1
ATOM 11203 C CA . ARG B 1 687 ? -13.156 58.719 15.969 1 91.69 687 ARG B CA 1
ATOM 11204 C C . ARG B 1 687 ? -14.445 58.906 16.766 1 91.69 687 ARG B C 1
ATOM 11206 O O . ARG B 1 687 ? -15.266 59.75 16.438 1 91.69 687 ARG B O 1
ATOM 11213 N N . ASN B 1 688 ? -14.617 58.156 17.797 1 88.19 688 ASN B N 1
ATOM 11214 C CA . ASN B 1 688 ? -15.789 58.156 18.672 1 88.19 688 ASN B CA 1
ATOM 11215 C C . ASN B 1 688 ? -17.078 57.969 17.875 1 88.19 688 ASN B C 1
ATOM 11217 O O . ASN B 1 688 ? -18.047 58.719 18.047 1 88.19 688 ASN B O 1
ATOM 11221 N N . TRP B 1 689 ? -16.984 57.188 16.875 1 91.88 689 TRP B N 1
ATOM 11222 C CA . TRP B 1 689 ? -18.172 56.781 16.109 1 91.88 689 TRP B CA 1
ATOM 11223 C C . TRP B 1 689 ? -18.938 55.688 16.828 1 91.88 689 TRP B C 1
ATOM 11225 O O . TRP B 1 689 ? -18.859 54.531 16.453 1 91.88 689 TRP B O 1
ATOM 11235 N N . PHE B 1 690 ? -19.781 55.938 17.703 1 89.56 690 PHE B N 1
ATOM 11236 C CA . PHE B 1 690 ? -20.422 55.031 18.641 1 89.56 690 PHE B CA 1
ATOM 11237 C C . PHE B 1 690 ? -21.484 54.219 17.938 1 89.56 690 PHE B C 1
ATOM 11239 O O . PHE B 1 690 ? -21.609 53 18.188 1 89.56 690 PHE B O 1
ATOM 11246 N N . GLU B 1 691 ? -22.297 54.812 17.109 1 88.25 691 GLU B N 1
ATOM 11247 C CA . GLU B 1 691 ? -23.359 54.094 16.422 1 88.25 691 GLU B CA 1
ATOM 11248 C C . GLU B 1 691 ? -22.797 53 15.508 1 88.25 691 GLU B C 1
ATOM 11250 O O . GLU B 1 691 ? -23.375 51.906 15.391 1 88.25 691 GLU B O 1
ATOM 11255 N N . LYS B 1 692 ? -21.672 53.281 14.977 1 91.31 692 LYS B N 1
ATOM 11256 C CA . LYS B 1 692 ? -21.078 52.344 14.047 1 91.31 692 LYS B CA 1
ATOM 11257 C C . LYS B 1 692 ? -20.484 51.156 14.789 1 91.31 692 LYS B C 1
ATOM 11259 O O . LYS B 1 692 ? -20.531 50.031 14.289 1 91.31 692 LYS B O 1
ATOM 11264 N N . VAL B 1 693 ? -19.969 51.344 15.898 1 91.81 693 VAL B N 1
ATOM 11265 C CA . VAL B 1 693 ? -19.375 50.25 16.672 1 91.81 693 VAL B CA 1
ATOM 11266 C C . VAL B 1 693 ? -20.469 49.25 17.047 1 91.81 693 VAL B C 1
ATOM 11268 O O . VAL B 1 693 ? -20.234 48.031 17.031 1 91.81 693 VAL B O 1
ATOM 11271 N N . LEU B 1 694 ? -21.594 49.781 17.469 1 91.38 694 LEU B N 1
ATOM 11272 C CA . LEU B 1 694 ? -22.703 48.906 17.828 1 91.38 694 LEU B CA 1
ATOM 11273 C C . LEU B 1 694 ? -23.156 48.062 16.641 1 91.38 694 LEU B C 1
ATOM 11275 O O . LEU B 1 694 ? -23.516 46.875 16.797 1 91.38 694 LEU B O 1
ATOM 11279 N N . GLU B 1 695 ? -23.141 48.656 15.539 1 91.44 695 GLU B N 1
ATOM 11280 C CA . GLU B 1 695 ? -23.484 47.938 14.32 1 91.44 695 GLU B CA 1
ATOM 11281 C C . GLU B 1 695 ? -22.516 46.781 14.055 1 91.44 695 GLU B C 1
ATOM 11283 O O . GLU B 1 695 ? -22.922 45.688 13.672 1 91.44 695 GLU B O 1
ATOM 11288 N N . PHE B 1 696 ? -21.312 47.062 14.203 1 92.38 696 PHE B N 1
ATOM 11289 C CA . PHE B 1 696 ? -20.297 46.062 13.898 1 92.38 696 PHE B CA 1
ATOM 11290 C C . PHE B 1 696 ? -20.219 45 15 1 92.38 696 PHE B C 1
ATOM 11292 O O . PHE B 1 696 ? -19.844 43.875 14.75 1 92.38 696 PHE B O 1
ATOM 11299 N N . MET B 1 697 ? -20.484 45.344 16.203 1 91.75 697 MET B N 1
ATOM 11300 C CA . MET B 1 697 ? -20.625 44.344 17.266 1 91.75 697 MET B CA 1
ATOM 11301 C C . MET B 1 697 ? -21.719 43.344 16.906 1 91.75 697 MET B C 1
ATOM 11303 O O . MET B 1 697 ? -21.547 42.125 17.109 1 91.75 697 MET B O 1
ATOM 11307 N N . ASP B 1 698 ? -22.766 43.844 16.422 1 90.38 698 ASP B N 1
ATOM 11308 C CA . ASP B 1 698 ? -23.844 42.969 15.977 1 90.38 698 ASP B CA 1
ATOM 11309 C C . ASP B 1 698 ? -23.406 42.094 14.812 1 90.38 698 ASP B C 1
ATOM 11311 O O . ASP B 1 698 ? -23.781 40.906 14.727 1 90.38 698 ASP B O 1
ATOM 11315 N N . GLN B 1 699 ? -22.688 42.688 13.977 1 88.75 699 GLN B N 1
ATOM 11316 C CA . GLN B 1 699 ? -22.188 41.906 12.836 1 88.75 699 GLN B CA 1
ATOM 11317 C C . GLN B 1 699 ? -21.234 40.812 13.297 1 88.75 699 GLN B C 1
ATOM 11319 O O . GLN B 1 699 ? -21.25 39.719 12.734 1 88.75 699 GLN B O 1
ATOM 11324 N N . MET B 1 700 ? -20.375 41.094 14.18 1 89.12 700 MET B N 1
ATOM 11325 C CA . MET B 1 700 ? -19.453 40.125 14.734 1 89.12 700 MET B CA 1
ATOM 11326 C C . MET B 1 700 ? -20.203 38.906 15.32 1 89.12 700 MET B C 1
ATOM 11328 O O . MET B 1 700 ? -19.781 37.781 15.133 1 89.12 700 MET B O 1
ATOM 11332 N N . THR B 1 701 ? -21.266 39.188 15.984 1 81.62 701 THR B N 1
ATOM 11333 C CA . THR B 1 701 ? -22.094 38.156 16.578 1 81.62 701 THR B CA 1
ATOM 11334 C C . THR B 1 701 ? -22.812 37.344 15.492 1 81.62 701 THR B C 1
ATOM 11336 O O . THR B 1 701 ? -22.938 36.125 15.602 1 81.62 701 THR B O 1
ATOM 11339 N N . GLU B 1 702 ? -23.266 38.031 14.586 1 78.38 702 GLU B N 1
ATOM 11340 C CA . GLU B 1 702 ? -23.984 37.406 13.492 1 78.38 702 GLU B CA 1
ATOM 11341 C C . GLU B 1 702 ? -23.094 36.438 12.734 1 78.38 702 GLU B C 1
ATOM 11343 O O . GLU B 1 702 ? -23.547 35.406 12.25 1 78.38 702 GLU B O 1
ATOM 11348 N N . GLN B 1 703 ? -21.891 36.844 12.656 1 78.44 703 GLN B N 1
ATOM 11349 C CA . GLN B 1 703 ? -20.953 36.031 11.906 1 78.44 703 GLN B CA 1
ATOM 11350 C C . GLN B 1 703 ? -20.312 34.969 12.797 1 78.44 703 GLN B C 1
ATOM 11352 O O . GLN B 1 703 ? -19.422 34.25 12.359 1 78.44 703 GLN B O 1
ATOM 11357 N N . ALA B 1 704 ? -20.734 34.906 14.023 1 74.12 704 ALA B N 1
ATOM 11358 C CA . ALA B 1 704 ? -20.281 33.906 14.992 1 74.12 704 ALA B CA 1
ATOM 11359 C C . ALA B 1 704 ? -18.781 34.031 15.266 1 74.12 704 ALA B C 1
ATOM 11361 O O . ALA B 1 704 ? -18.062 33.031 15.328 1 74.12 704 ALA B O 1
ATOM 11362 N N . CYS B 1 705 ? -18.328 35.219 15.18 1 81.19 705 CYS B N 1
ATOM 11363 C CA . CYS B 1 705 ? -16.953 35.5 15.586 1 81.19 705 CYS B CA 1
ATOM 11364 C C . CYS B 1 705 ? -16.875 35.812 17.078 1 81.19 705 CYS B C 1
ATOM 11366 O O . CYS B 1 705 ? -17.5 36.781 17.547 1 81.19 705 CYS B O 1
ATOM 11368 N N . ASN B 1 706 ? -16.172 35.062 17.828 1 75.44 706 ASN B N 1
ATOM 11369 C CA . ASN B 1 706 ? -16.125 35.219 19.266 1 75.44 706 ASN B CA 1
ATOM 11370 C C . ASN B 1 706 ? -15.117 36.281 19.672 1 75.44 706 ASN B C 1
ATOM 11372 O O . ASN B 1 706 ? -14.023 36.344 19.109 1 75.44 706 ASN B O 1
ATOM 11376 N N . PRO B 1 707 ? -15.641 37.219 20.531 1 78.31 707 PRO B N 1
ATOM 11377 C CA . PRO B 1 707 ? -14.695 38.219 21.016 1 78.31 707 PRO B CA 1
ATOM 11378 C C . PRO B 1 707 ? -13.547 37.594 21.828 1 78.31 707 PRO B C 1
ATOM 11380 O O . PRO B 1 707 ? -13.75 36.594 22.516 1 78.31 707 PRO B O 1
ATOM 11383 N N . ASP B 1 708 ? -12.461 38.156 21.594 1 76.25 708 ASP B N 1
ATOM 11384 C CA . ASP B 1 708 ? -11.305 37.688 22.359 1 76.25 708 ASP B CA 1
ATOM 11385 C C . ASP B 1 708 ? -10.891 38.719 23.406 1 76.25 708 ASP B C 1
ATOM 11387 O O . ASP B 1 708 ? -11.625 39.688 23.672 1 76.25 708 ASP B O 1
ATOM 11391 N N . TYR B 1 709 ? -9.836 38.562 24.141 1 62.69 709 TYR B N 1
ATOM 11392 C CA . TYR B 1 709 ? -9.383 39.438 25.219 1 62.69 709 TYR B CA 1
ATOM 11393 C C . TYR B 1 709 ? -9.141 40.844 24.703 1 62.69 709 TYR B C 1
ATOM 11395 O O . TYR B 1 709 ? -9.43 41.812 25.406 1 62.69 709 TYR B O 1
ATOM 11403 N N . VAL B 1 710 ? -8.648 40.875 23.453 1 72.81 710 VAL B N 1
ATOM 11404 C CA . VAL B 1 710 ? -8.375 42.219 22.891 1 72.81 710 VAL B CA 1
ATOM 11405 C C . VAL B 1 710 ? -9.688 42.938 22.625 1 72.81 710 VAL B C 1
ATOM 11407 O O . VAL B 1 710 ? -9.789 44.156 22.859 1 72.81 710 VAL B O 1
ATOM 11410 N N . THR B 1 711 ? -10.625 42.219 22.219 1 84.5 711 THR B N 1
ATOM 11411 C CA . THR B 1 711 ? -11.945 42.781 21.969 1 84.5 711 THR B CA 1
ATOM 11412 C C . THR B 1 711 ? -12.516 43.375 23.266 1 84.5 711 THR B C 1
ATOM 11414 O O . THR B 1 711 ? -13.008 44.5 23.266 1 84.5 711 THR B O 1
ATOM 11417 N N . MET B 1 712 ? -12.336 42.594 24.266 1 75.25 712 MET B N 1
ATOM 11418 C CA . MET B 1 712 ? -12.906 43.031 25.547 1 75.25 712 MET B CA 1
ATOM 11419 C C . MET B 1 712 ? -12.164 44.25 26.094 1 75.25 712 MET B C 1
ATOM 11421 O O . MET B 1 712 ? -12.781 45.125 26.688 1 75.25 712 MET B O 1
ATOM 11425 N N . GLU B 1 713 ? -10.953 44.188 25.891 1 74.25 713 GLU B N 1
ATOM 11426 C CA . GLU B 1 713 ? -10.156 45.344 26.375 1 74.25 713 GLU B CA 1
ATOM 11427 C C . GLU B 1 713 ? -10.586 46.625 25.703 1 74.25 713 GLU B C 1
ATOM 11429 O O . GLU B 1 713 ? -10.766 47.656 26.359 1 74.25 713 GLU B O 1
ATOM 11434 N N . ILE B 1 714 ? -10.766 46.625 24.453 1 84.75 714 ILE B N 1
ATOM 11435 C CA . ILE B 1 714 ? -11.117 47.812 23.672 1 84.75 714 ILE B CA 1
ATOM 11436 C C . ILE B 1 714 ? -12.516 48.281 24.062 1 84.75 714 ILE B C 1
ATOM 11438 O O . ILE B 1 714 ? -12.727 49.469 24.328 1 84.75 714 ILE B O 1
ATOM 11442 N N . LEU B 1 715 ? -13.375 47.375 24.156 1 87.19 715 LEU B N 1
ATOM 11443 C CA . LEU B 1 715 ? -14.781 47.719 24.328 1 87.19 715 LEU B CA 1
ATOM 11444 C C . LEU B 1 715 ? -15.078 48.094 25.781 1 87.19 715 LEU B C 1
ATOM 11446 O O . LEU B 1 715 ? -15.891 48.969 26.047 1 87.19 715 LEU B O 1
ATOM 11450 N N . THR B 1 716 ? -14.461 47.375 26.719 1 81.69 716 THR B N 1
ATOM 11451 C CA . THR B 1 716 ? -14.68 47.719 28.109 1 81.69 716 THR B CA 1
ATOM 11452 C C . THR B 1 716 ? -14.227 49.125 28.406 1 81.69 716 THR B C 1
ATOM 11454 O O . THR B 1 716 ? -14.93 49.906 29.078 1 81.69 716 THR B O 1
ATOM 11457 N N . GLU B 1 717 ? -13.078 49.438 27.938 1 80.5 717 GLU B N 1
ATOM 11458 C CA . GLU B 1 717 ? -12.555 50.781 28.156 1 80.5 717 GLU B CA 1
ATOM 11459 C C . GLU B 1 717 ? -13.461 51.844 27.531 1 80.5 717 GLU B C 1
ATOM 11461 O O . GLU B 1 717 ? -13.719 52.875 28.141 1 80.5 717 GLU B O 1
ATOM 11466 N N . TRP B 1 718 ? -13.969 51.594 26.453 1 85.88 718 TRP B N 1
ATOM 11467 C CA . TRP B 1 718 ? -14.75 52.562 25.688 1 85.88 718 TRP B CA 1
ATOM 11468 C C . TRP B 1 718 ? -16.188 52.625 26.219 1 85.88 718 TRP B C 1
ATOM 11470 O O . TRP B 1 718 ? -16.672 53.719 26.547 1 85.88 718 TRP B O 1
ATOM 11480 N N . LEU B 1 719 ? -16.797 51.531 26.328 1 85.25 719 LEU B N 1
ATOM 11481 C CA . LEU B 1 719 ? -18.203 51.531 26.656 1 85.25 719 LEU B CA 1
ATOM 11482 C C . LEU B 1 719 ? -18.422 51.844 28.141 1 85.25 719 LEU B C 1
ATOM 11484 O O . LEU B 1 719 ? -19.453 52.406 28.5 1 85.25 719 LEU B O 1
ATOM 11488 N N . SER B 1 720 ? -17.422 51.594 28.953 1 79.56 720 SER B N 1
ATOM 11489 C CA . SER B 1 720 ? -17.5 52 30.344 1 79.56 720 SER B CA 1
ATOM 11490 C C . SER B 1 720 ? -17.391 53.531 30.469 1 79.56 720 SER B C 1
ATOM 11492 O O . SER B 1 720 ? -18.062 54.125 31.297 1 79.56 720 SER B O 1
ATOM 11494 N N . ALA B 1 721 ? -16.578 54.031 29.547 1 82 721 ALA B N 1
ATOM 11495 C CA . ALA B 1 721 ? -16.391 55.5 29.578 1 82 721 ALA B CA 1
ATOM 11496 C C . ALA B 1 721 ? -17.641 56.219 29.109 1 82 721 ALA B C 1
ATOM 11498 O O . ALA B 1 721 ? -17.953 57.312 29.578 1 82 721 ALA B O 1
ATOM 11499 N N . VAL B 1 722 ? -18.469 55.594 28.297 1 83.5 722 VAL B N 1
ATOM 11500 C CA . VAL B 1 722 ? -19.656 56.219 27.75 1 83.5 722 VAL B CA 1
ATOM 11501 C C . VAL B 1 722 ? -20.891 55.781 28.531 1 83.5 722 VAL B C 1
ATOM 11503 O O . VAL B 1 722 ? -22 56.25 28.312 1 83.5 722 VAL B O 1
ATOM 11506 N N . GLY B 1 723 ? -20.781 54.938 29.578 1 78.38 723 GLY B N 1
ATOM 11507 C CA . GLY B 1 723 ? -21.859 54.5 30.453 1 78.38 723 GLY B CA 1
ATOM 11508 C C . GLY B 1 723 ? -22.703 53.406 29.859 1 78.38 723 GLY B C 1
ATOM 11509 O O . GLY B 1 723 ? -23.859 53.219 30.234 1 78.38 723 GLY B O 1
ATOM 11510 N N . GLU B 1 724 ? -22.281 52.75 28.797 1 84.5 724 GLU B N 1
ATOM 11511 C CA . GLU B 1 724 ? -23.047 51.688 28.125 1 84.5 724 GLU B CA 1
ATOM 11512 C C . GLU B 1 724 ? -22.484 50.312 28.469 1 84.5 724 GLU B C 1
ATOM 11514 O O . GLU B 1 724 ? -22.297 49.469 27.578 1 84.5 724 GLU B O 1
ATOM 11519 N N . THR B 1 725 ? -22.266 49.938 29.625 1 82.31 725 THR B N 1
ATOM 11520 C CA . THR B 1 725 ? -21.688 48.656 30.078 1 82.31 725 THR B CA 1
ATOM 11521 C C . THR B 1 725 ? -22.688 47.531 29.891 1 82.31 725 THR B C 1
ATOM 11523 O O . THR B 1 725 ? -22.281 46.375 29.703 1 82.31 725 THR B O 1
ATOM 11526 N N . GLU B 1 726 ? -23.969 47.844 29.938 1 81.12 726 GLU B N 1
ATOM 11527 C CA . GLU B 1 726 ? -24.984 46.844 29.75 1 81.12 726 GLU B CA 1
ATOM 11528 C C . GLU B 1 726 ? -24.922 46.25 28.328 1 81.12 726 GLU B C 1
ATOM 11530 O O . GLU B 1 726 ? -25.188 45.062 28.141 1 81.12 726 GLU B O 1
ATOM 11535 N N . LYS B 1 727 ? -24.641 47 27.469 1 86.94 727 LYS B N 1
ATOM 11536 C CA . LYS B 1 727 ? -24.516 46.531 26.078 1 86.94 727 LYS B CA 1
ATOM 11537 C C . LYS B 1 727 ? -23.328 45.594 25.922 1 86.94 727 LYS B C 1
ATOM 11539 O O . LYS B 1 727 ? -23.391 44.625 25.141 1 86.94 727 LYS B O 1
ATOM 11544 N N . LEU B 1 728 ? -22.328 45.844 26.609 1 85.25 728 LEU B N 1
ATOM 11545 C CA . LEU B 1 728 ? -21.141 45 26.578 1 85.25 728 LEU B CA 1
ATOM 11546 C C . LEU B 1 728 ? -21.453 43.594 27.125 1 85.25 728 LEU B C 1
ATOM 11548 O O . LEU B 1 728 ? -21 42.594 26.578 1 85.25 728 LEU B O 1
ATOM 11552 N N . ARG B 1 729 ? -22.188 43.625 28.172 1 75.12 729 ARG B N 1
ATOM 11553 C CA . ARG B 1 729 ? -22.594 42.375 28.781 1 75.12 729 ARG B CA 1
ATOM 11554 C C . ARG B 1 729 ? -23.438 41.562 27.812 1 75.12 729 ARG B C 1
ATOM 11556 O O . ARG B 1 729 ? -23.25 40.344 27.672 1 75.12 729 ARG B O 1
ATOM 11563 N N . LYS B 1 730 ? -24.266 42.156 27.156 1 81.31 730 LYS B N 1
ATOM 11564 C CA . LYS B 1 730 ? -25.125 41.5 26.172 1 81.31 730 LYS B CA 1
ATOM 11565 C C . LYS B 1 730 ? -24.297 40.969 25 1 81.31 730 LYS B C 1
ATOM 11567 O O . LYS B 1 730 ? -24.594 39.875 24.469 1 81.31 730 LYS B O 1
ATOM 11572 N N . PHE B 1 731 ? -23.344 41.625 24.656 1 85.81 731 PHE B N 1
ATOM 11573 C CA . PHE B 1 731 ? -22.469 41.25 23.547 1 85.81 731 PHE B CA 1
ATOM 11574 C C . PHE B 1 731 ? -21.688 40 23.875 1 85.81 731 PHE B C 1
ATOM 11576 O O . PHE B 1 731 ? -21.578 39.094 23.047 1 85.81 731 PHE B O 1
ATOM 11583 N N . VAL B 1 732 ? -21.188 40 25.094 1 75.5 732 VAL B N 1
ATOM 11584 C CA . VAL B 1 732 ? -20.391 38.875 25.516 1 75.5 732 VAL B CA 1
ATOM 11585 C C . VAL B 1 732 ? -21.25 37.625 25.578 1 75.5 732 VAL B C 1
ATOM 11587 O O . VAL B 1 732 ? -20.781 36.5 25.328 1 75.5 732 VAL B O 1
ATOM 11590 N N . GLN B 1 733 ? -22.562 37.906 25.828 1 69.88 733 GLN B N 1
ATOM 11591 C CA . GLN B 1 733 ? -23.516 36.812 25.922 1 69.88 733 GLN B CA 1
ATOM 11592 C C . GLN B 1 733 ? -24.016 36.375 24.531 1 69.88 733 GLN B C 1
ATOM 11594 O O . GLN B 1 733 ? -24.703 35.375 24.391 1 69.88 733 GLN B O 1
ATOM 11599 N N . GLY B 1 734 ? -23.594 37.062 23.484 1 74.56 734 GLY B N 1
ATOM 11600 C CA . GLY B 1 734 ? -23.922 36.688 22.109 1 74.56 734 GLY B CA 1
ATOM 11601 C C . GLY B 1 734 ? -25.219 37.312 21.625 1 74.56 734 GLY B C 1
ATOM 11602 O O . GLY B 1 734 ? -25.797 36.844 20.625 1 74.56 734 GLY B O 1
ATOM 11603 N N . TYR B 1 735 ? -25.688 38.375 22.359 1 74.19 735 TYR B N 1
ATOM 11604 C CA . TYR B 1 735 ? -26.938 39 21.969 1 74.19 735 TYR B CA 1
ATOM 11605 C C . TYR B 1 735 ? -26.672 40.25 21.125 1 74.19 735 TYR B C 1
ATOM 11607 O O . TYR B 1 735 ? -25.562 40.781 21.141 1 74.19 735 TYR B O 1
ATOM 11615 N N . GLN B 1 736 ? -27.625 40.656 20.297 1 82.31 736 GLN B N 1
ATOM 11616 C CA . GLN B 1 736 ? -27.531 41.875 19.5 1 82.31 736 GLN B CA 1
ATOM 11617 C C . GLN B 1 736 ? -27.625 43.125 20.391 1 82.31 736 GLN B C 1
ATOM 11619 O O . GLN B 1 736 ? -28.375 43.125 21.375 1 82.31 736 GLN B O 1
ATOM 11624 N N . VAL B 1 737 ? -26.781 44 20.094 1 84.25 737 VAL B N 1
ATOM 11625 C CA . VAL B 1 737 ? -26.688 45.156 20.969 1 84.25 737 VAL B CA 1
ATOM 11626 C C . VAL B 1 737 ? -27.219 46.406 20.266 1 84.25 737 VAL B C 1
ATOM 11628 O O . VAL B 1 737 ? -27.562 47.406 20.906 1 84.25 737 VAL B O 1
ATOM 11631 N N . SER B 1 738 ? -27.312 46.531 18.938 1 74.94 738 SER B N 1
ATOM 11632 C CA . SER B 1 738 ? -27.75 47.75 18.234 1 74.94 738 SER B CA 1
ATOM 11633 C C . SER B 1 738 ? -29.234 48 18.453 1 74.94 738 SER B C 1
ATOM 11635 O O . SER B 1 738 ? -29.703 49.125 18.25 1 74.94 738 SER B O 1
ATOM 11637 N N . ALA B 1 739 ? -30.219 47.188 18.766 1 59.34 739 ALA B N 1
ATOM 11638 C CA . ALA B 1 739 ? -31.625 47.531 18.859 1 59.34 739 ALA B CA 1
ATOM 11639 C C . ALA B 1 739 ? -31.859 48.562 19.969 1 59.34 739 ALA B C 1
ATOM 11641 O O . ALA B 1 739 ? -31.438 48.375 21.109 1 59.34 739 ALA B O 1
ATOM 11642 N N . SER B 1 740 ? -31.922 49.938 19.812 1 44.88 740 SER B N 1
ATOM 11643 C CA . SER B 1 740 ? -32.469 51.062 20.531 1 44.88 740 SER B CA 1
ATOM 11644 C C . SER B 1 740 ? -33.656 50.688 21.391 1 44.88 740 SER B C 1
ATOM 11646 O O . SER B 1 740 ? -34.562 49.969 20.938 1 44.88 740 SER B O 1
ATOM 11648 N N . ILE B 1 741 ? -33.469 50.812 22.672 1 39.34 741 ILE B N 1
ATOM 11649 C CA . ILE B 1 741 ? -34.562 51.25 23.531 1 39.34 741 ILE B CA 1
ATOM 11650 C C . ILE B 1 741 ? -35.219 52.5 22.906 1 39.34 741 ILE B C 1
ATOM 11652 O O . ILE B 1 741 ? -34.594 53.531 22.766 1 39.34 741 ILE B O 1
ATOM 11656 N N . ALA B 1 742 ? -36.062 52.531 21.906 1 31.92 742 ALA B N 1
ATOM 11657 C CA . ALA B 1 742 ? -37.219 53.438 22.062 1 31.92 742 ALA B CA 1
ATOM 11658 C C . ALA B 1 742 ? -38.031 53.062 23.281 1 31.92 742 ALA B C 1
ATOM 11660 O O . ALA B 1 742 ? -38.344 51.875 23.5 1 31.92 742 ALA B O 1
#

Secondary structure (DSSP, 8-state):
---------------------------------TTSHHHHHHHHHHHS-GGGGGG-HHHHHHHHH--HHHHHHHHHTSSSHHHHHHHHHHHHHSTT-GGGHHHHHHHHHHHHHHH-TT-HHHHHHHHHHHHHTTPPPPHHHHHHHHHHHHHTT-HHHHHHHHHHS-GGG--HHHHHHHHHHHHHTT-HHHHHHHHHHHTSTT-SS---HHHHHHHHHHHTSTT--SPPPPHHHHHHHHHHHHHTT----HHHHHHHHHHHHHTT-HHHHHHHHHHHHHTT----HHHHHHHHHHHHHTT-HHHHHHHHHHHHHTT----HHHHHHHHHHHHHTT-HHHHHHHHHHHHTTSSS----HHHHHHHHHHHHHTT-HHHHHHHHHHHHHSTT----HHHHHHHHHHHHHTT-HHHHHHHHHHHHHTTPPP-HHHHHHHHHHHHHTT-HHHHHHHHHHHHHTT----HHHHHHHHHHHHHTT-HHHHHHHHHHHHHTTPPP-HHHHHHHHHHHHHHT-HHHHHHHHHHHHHTT----HHHHHHHHHHHHHTT-HHHHHHHHHHHHHTT----HHHHHHHHHHHHHTT-HHHHHHHHHHHHHTTPPP-HHHHHHHHHHHHHTT-HHHHHHHHHHIIIII-PPP-HHHHHHHHHHHHHTT-HHHHHHHHHHHHHHTPPP-HHHHHHHHHHHHHHT-HHHHHHHHHHHHHTTPPP-HHHHHHHHHHHHHHT-HHHHHHHHTT----S---/---------------------------------TTSHHHHHHHHHHHS-GGGGGG-HHHHHHHHH--HHHHHHHHHTSSSHHHHHHHHHHHHHSTT-GGGHHHHHHHHHHHHHHH-TT-HHHHHHHHHHHHHTTPPPPHHHHHHHHHHHHHTT-HHHHHHHHHHS-GGG--HHHHHHHHHHHHHTT-HHHHHHHHHHHTSTT-SS---HHHHHHHHHHHTSTT--SPPPPHHHHHHHHHHHHHTT----HHHHHHHHHHHHHTT-HHHHHHHHHHHHHTT----HHHHHHHHHHHHHTT-HHHHHHHHHHHHHTT----HHHHHHHHHHHHHTT-HHHHHHHHHHHHTTTTS----HHHHHHHHHHHHHTT-HHHHHHHHHHHHHSTT----HHHHHHHHHHHHHTT-HHHHHHHHHHHHHTTPPP-HHHHHHHHHHHHHTT-HHHHHHHHHHHHHTT----HHHHHHHHHHHHHTT-HHHHHHHHHHHHHTTPPP-HHHHHHHHHHHHHHT-HHHHHHHHHHHHHTT----HHHHHHHHHHHHHTT-HHHHHHHHHHHHHTTPPP-HHHHHHHHHHHHHTT-HHHHHHHHHHHHHTTPPP-HHHHHHHHHHHHHTT-HHHHHHHHHHIIIII-PPP-HHHHHHHHHHHHHTT-HHHHHHHHHHHHHHTPPP-HHHHHHHHHHHHHHT-HHHHHHHHHHHHHTTPPP-HHHHHHHHHHHHHHT-HHHHHHHHTT--------

Sequence (1484 aa):
MRLPLKPFQLHHSGVTTLRRLSLVAHSSPPLPDPSSPISKTLSLLQSSDPSTWPSNPSLRSLLSSLTPPAVLKVTRQLPNYQDALHFFNHLKASSDLSDSIPLAFQAVLEHAMRENPGSPGKLYELFQLSKDQSTPLSVNAATLLIKCFAQAQMLDEMILVFDAIDEELIHTDVVNLVIAGLLKWGRLDDALKLLDEMFERDSCYPPNSNTVGILFSSILNRNWSGRSVTDEEIHNLVSRFGEHGVSPEPYWLTQIIMRFCRKGECDKAWTLLHEGMNLGSDVEVASCNALLTGLGQHRDFARINLLMKEMKEKGIKPDVVTYGIMIKNLCNFRRLDEALEVLEKMRDGELGVEPDVFIYNTLIDGLCKVGRQEEGLKLIERMRFDSKCEPNTITYNCLIDGFCKAGEIEKGRELFEQMSNEGVKSNVITLNVLLNGMCKHGRVSSAMEFFGSMRGKGVKGNGVTYTILISAFCNANNIDKAMKLFDEMQKNGCSRDAVVYYSLISGLNQAGRMDDATFIVSKMKEAGFGLDIVCYNMLISGFCRKNKLDKAYEMLKDMEKAGMKPDRVTYNTLLSYFCRSGNFTQAHRVMKKMIDDGLTPTVVTYGALIQAYCSNDNINAAMKIFRDMNSSSRVRPNTVIYNMLIDSLCKNDEVEVALSLMDDMKDKGVRPNTTTYNALFKGLQQRNWFEKVLEFMDQMTEQACNPDYVTMEILTEWLSAVGETEKLRKFVQGYQVSASIAMRLPLKPFQLHHSGVTTLRRLSLVAHSSPPLPDPSSPISKTLSLLQSSDPSTWPSNPSLRSLLSSLTPPAVLKVTRQLPNYQDALHFFNHLKASSDLSDSIPLAFQAVLEHAMRENPGSPGKLYELFQLSKDQSTPLSVNAATLLIKCFAQAQMLDEMILVFDAIDEELIHTDVVNLVIAGLLKWGRLDDALKLLDEMFERDSCYPPNSNTVGILFSSILNRNWSGRSVTDEEIHNLVSRFGEHGVSPEPYWLTQIIMRFCRKGECDKAWTLLHEGMNLGSDVEVASCNALLTGLGQHRDFARINLLMKEMKEKGIKPDVVTYGIMIKNLCNFRRLDEALEVLEKMRDGELGVEPDVFIYNTLIDGLCKVGRQEEGLKLIERMRFDSKCEPNTITYNCLIDGFCKAGEIEKGRELFEQMSNEGVKSNVITLNVLLNGMCKHGRVSSAMEFFGSMRGKGVKGNGVTYTILISAFCNANNIDKAMKLFDEMQKNGCSRDAVVYYSLISGLNQAGRMDDATFIVSKMKEAGFGLDIVCYNMLISGFCRKNKLDKAYEMLKDMEKAGMKPDRVTYNTLLSYFCRSGNFTQAHRVMKKMIDDGLTPTVVTYGALIQAYCSNDNINAAMKIFRDMNSSSRVRPNTVIYNMLIDSLCKNDEVEVALSLMDDMKDKGVRPNTTTYNALFKGLQQRNWFEKVLEFMDQMTEQACNPDYVTMEILTEWLSAVGETEKLRKFVQGYQVSASIA

Foldseek 3Di:
DPPPVPDPPPPPDDDPDDDPVPPPPPPPPPPPPCPDLLVVLLVVLVPDDLVCQVVDPVNVVSVLPDDLVSLLVSLLPHDALVSLVSVLVVVVVVVRPLVNNQSSLLSSLVRVCVVPVPCLVVSLVSVVVCVVVVRAHDPNSLLVNLQSCLVVVVLVSSVVSVVRHDPVRDEQVSLLSNLLSCQVQAVNVVSVVSQVQLLDPPRRYHDAQSSVVSVLVQLLDPPGNYDHDDLVNVLVVQVSCVVVVHHHDQVSLLSNLLVCLVVPNLVSNVVSLVSCLVSVHPHALSSLLSSLLSCLVVLNVVVNVVSVVVCVVSVHQHEQSSLLSVLLSCLVVVVLVVSVVSQVCQCVCVSVYHHEQSSLLSSCLSCLVVLNLVVNVVSQVVQVVVPHYHDAQSSLLSSLLSCLVVVNLVVSVVSVVVCVVVPHDYAQSSLLSSLLSCLVNPNLVVNVVSQVVVVVVPHDHAQSSLLSSLLSCLVVLVLVVSVVSVVVCVVVPHDHDVSSLLSSLLSCLVNLNLVVNVVSQVVCVVVPHDDDLVSLLSSLLSCLVVVNNVVSVVSQVVCVVVVHHHDQSNLLSVLLSCLVVVNVVVSVVSVVVCVVVVHAHALSSLQSNLLSCLVVLNLVVSVVSVVCCVPPRVYDHAQSSLLSNLLSCLVVLNLVVNVVSVVVCVVVVHDHAQSSLLSNLSSCLVVVVPLVNLVVLQVCLVVVHAHDPSNCVSCVVRCVVVVNVVLVVCSNVSHRRNDDPD/DDPPPPPDDPDPDDDPDDDPVPPPPPPPPPPPPCPDLLVVLLVVLVVDDLVCQVVDPVNVVSVLPDDLVSLLVSLLPHDALVSLVSVLVVVVVVPRPLVNNQSSLLSSLVRVCVVPVPCLVVSLVSVVVCVVVVRAHDPNSLLVNLQSCLVVVVLVSNVVSVVRHDPVRDEQVSLLSNLLSCQVQAVNVVSVVSLVLLLDPPRRYHDAQSSVVSVQVQLLDPPGNYDHDDLVNVLVVQVSCVVVVHHHDQVSLLSNLLVCLVVPNLVSNVVSLVSCLVSVHPHALSSLLSSLLSCLVVLNVVVNVVSVVVCVVSVHQHEQSSLLSVLLSCLVVVVLVVSVVSQVCQCVCVRVYHHEQSSLLSSCLSCLVVLNLVVNVVSQVVQVVVPHYHDAQSSLLSSLLSCLVVVNLVVSVVSVVVCVVVPHDYAQSSLLSSLLSCLVNPNLVVNVVSQVVVVVVPHDHAQSSLLSSLLSCLVVLVLVVSVVSVVVCVVVVHDHDVSSLLSSLLSCLVNLNLVVNVVSQVVCVVVVHDDDLVSLLSSLLSCLVVVNNVVSVVSQVVCVVVVHHHDQSSLLSVLLSCLVVVNVVVSVVSVVVCVVVVHAHALSSLQSNLLSCLVVLNLVVSVVSVVCCVPPRVYDHAQSSLLSNLLSCLVVLNLVVNVVSVVVCVVVVHDHALSSLLSNLSSCLVVVVPLVNLVVLQVCLVVVHAHDPSNCVSCVVRCVVVVNVVLVVCSNVSHRRNDDPD

Organism: Sesamum indicum (NCBI:txid4182)